Protein AF-0000000076061921 (afdb_homodimer)

Structure (mmCIF, N/CA/C/O backbone):
data_AF-0000000076061921-model_v1
#
loop_
_entity.id
_entity.type
_entity.pdbx_description
1 polymer 'HD domain-containing protein'
#
loop_
_atom_site.group_PDB
_atom_site.id
_atom_site.type_symbol
_atom_site.label_atom_id
_atom_site.label_alt_id
_atom_site.label_comp_id
_atom_site.label_asym_id
_atom_site.label_entity_id
_atom_site.label_seq_id
_atom_site.pdbx_PDB_ins_code
_atom_site.Cartn_x
_atom_site.Cartn_y
_atom_site.Cartn_z
_atom_site.occupancy
_atom_site.B_iso_or_equiv
_atom_site.auth_seq_id
_atom_site.auth_comp_id
_atom_site.auth_asym_id
_atom_site.auth_atom_id
_atom_site.pdbx_PDB_model_num
ATOM 1 N N . MET A 1 1 ? 32.219 15.391 -43.906 1 24.81 1 MET A N 1
ATOM 2 C CA . MET A 1 1 ? 30.812 15.742 -43.812 1 24.81 1 MET A CA 1
ATOM 3 C C . MET A 1 1 ? 30.078 14.859 -42.812 1 24.81 1 MET A C 1
ATOM 5 O O . MET A 1 1 ? 30.047 13.641 -42.969 1 24.81 1 MET A O 1
ATOM 9 N N . PRO A 1 2 ? 29.984 15.172 -41.531 1 26.17 2 PRO A N 1
ATOM 10 C CA . PRO A 1 2 ? 29.875 14.219 -40.406 1 26.17 2 PRO A CA 1
ATOM 11 C C . PRO A 1 2 ? 28.469 13.641 -40.25 1 26.17 2 PRO A C 1
ATOM 13 O O . PRO A 1 2 ? 27.484 14.312 -40.562 1 26.17 2 PRO A O 1
ATOM 16 N N . LYS A 1 3 ? 28.328 12.242 -40.469 1 22.86 3 LYS A N 1
ATOM 17 C CA . LYS A 1 3 ? 27.156 11.391 -40.562 1 22.86 3 LYS A CA 1
ATOM 18 C C . LYS A 1 3 ? 26.25 11.57 -39.344 1 22.86 3 LYS A C 1
ATOM 20 O O . LYS A 1 3 ? 26.641 11.242 -38.219 1 22.86 3 LYS A O 1
ATOM 25 N N . ARG A 1 4 ? 25.391 12.641 -39.312 1 20.36 4 ARG A N 1
ATOM 26 C CA . ARG A 1 4 ? 24.5 13.07 -38.25 1 20.36 4 ARG A CA 1
ATOM 27 C C . ARG A 1 4 ? 23.531 11.953 -37.875 1 20.36 4 ARG A C 1
ATOM 29 O O . ARG A 1 4 ? 22.719 11.516 -38.688 1 20.36 4 ARG A O 1
ATOM 36 N N . ARG A 1 5 ? 23.938 11.047 -36.906 1 21.38 5 ARG A N 1
ATOM 37 C CA . ARG A 1 5 ? 23.188 9.875 -36.438 1 21.38 5 ARG A CA 1
ATOM 38 C C . ARG A 1 5 ? 21.797 10.258 -36 1 21.38 5 ARG A C 1
ATOM 40 O O . ARG A 1 5 ? 21.625 11.125 -35.125 1 21.38 5 ARG A O 1
ATOM 47 N N . LEU A 1 6 ? 20.844 10.195 -36.875 1 22.28 6 LEU A N 1
ATOM 48 C CA . LEU A 1 6 ? 19.406 10.453 -36.781 1 22.28 6 LEU A CA 1
ATOM 49 C C . LEU A 1 6 ? 18.812 9.727 -35.562 1 22.28 6 LEU A C 1
ATOM 51 O O . LEU A 1 6 ? 18.922 8.508 -35.438 1 22.28 6 LEU A O 1
ATOM 55 N N . ALA A 1 7 ? 18.797 10.375 -34.438 1 24.25 7 ALA A N 1
ATOM 56 C CA . ALA A 1 7 ? 18.203 10.023 -33.156 1 24.25 7 ALA A CA 1
ATOM 57 C C . ALA A 1 7 ? 16.766 9.562 -33.312 1 24.25 7 ALA A C 1
ATOM 59 O O . ALA A 1 7 ? 15.875 10.359 -33.625 1 24.25 7 ALA A O 1
ATOM 60 N N . LEU A 1 8 ? 16.531 8.414 -33.906 1 20.98 8 LEU A N 1
ATOM 61 C CA . LEU A 1 8 ? 15.203 7.855 -34.094 1 20.98 8 LEU A CA 1
ATOM 62 C C . LEU A 1 8 ? 14.414 7.855 -32.781 1 20.98 8 LEU A C 1
ATOM 64 O O . LEU A 1 8 ? 14.82 7.223 -31.812 1 20.98 8 LEU A O 1
ATOM 68 N N . ARG A 1 9 ? 13.797 8.891 -32.5 1 22.73 9 ARG A N 1
ATOM 69 C CA . ARG A 1 9 ? 12.781 9.078 -31.469 1 22.73 9 ARG A CA 1
ATOM 70 C C . ARG A 1 9 ? 11.766 7.941 -31.484 1 22.73 9 ARG A C 1
ATOM 72 O O . ARG A 1 9 ? 11.07 7.742 -32.469 1 22.73 9 ARG A O 1
ATOM 79 N N . ARG A 1 10 ? 12.078 6.758 -30.859 1 24.02 10 ARG A N 1
ATOM 80 C CA . ARG A 1 10 ? 11.227 5.582 -30.703 1 24.02 10 ARG A CA 1
ATOM 81 C C . ARG A 1 10 ? 9.82 5.977 -30.266 1 24.02 10 ARG A C 1
ATOM 83 O O . ARG A 1 10 ? 9.617 6.426 -29.141 1 24.02 10 ARG A O 1
ATOM 90 N N . THR A 1 11 ? 9.031 6.562 -31.078 1 21.73 11 THR A N 1
ATOM 91 C CA . THR A 1 11 ? 7.586 6.719 -31.016 1 21.73 11 THR A CA 1
ATOM 92 C C . THR A 1 11 ? 6.918 5.41 -30.594 1 21.73 11 THR A C 1
ATOM 94 O O . THR A 1 11 ? 7.352 4.328 -31 1 21.73 11 THR A O 1
ATOM 97 N N . ARG A 1 12 ? 6.191 5.426 -29.484 1 26.03 12 ARG A N 1
ATOM 98 C CA . ARG A 1 12 ? 5.328 4.441 -28.844 1 26.03 12 ARG A CA 1
ATOM 99 C C . ARG A 1 12 ? 4.457 3.727 -29.875 1 26.03 12 ARG A C 1
ATOM 101 O O . ARG A 1 12 ? 3.314 4.125 -30.109 1 26.03 12 ARG A O 1
ATOM 108 N N . VAL A 1 13 ? 4.906 3.527 -31.062 1 25.05 13 VAL A N 1
ATOM 109 C CA . VAL A 1 13 ? 4.074 2.756 -31.984 1 25.05 13 VAL A CA 1
ATOM 110 C C . VAL A 1 13 ? 3.824 1.363 -31.406 1 25.05 13 VAL A C 1
ATOM 112 O O . VAL A 1 13 ? 4.77 0.639 -31.078 1 25.05 13 VAL A O 1
ATOM 115 N N . GLY A 1 14 ? 2.688 1.185 -30.656 1 27.77 14 GLY A N 1
ATOM 116 C CA . GLY A 1 14 ? 2.197 -0.163 -30.406 1 27.77 14 GLY A CA 1
ATOM 117 C C . GLY A 1 14 ? 2.414 -1.096 -31.578 1 27.77 14 GLY A C 1
ATOM 118 O O . GLY A 1 14 ? 1.996 -0.798 -32.719 1 27.77 14 GLY A O 1
ATOM 119 N N . LEU A 1 15 ?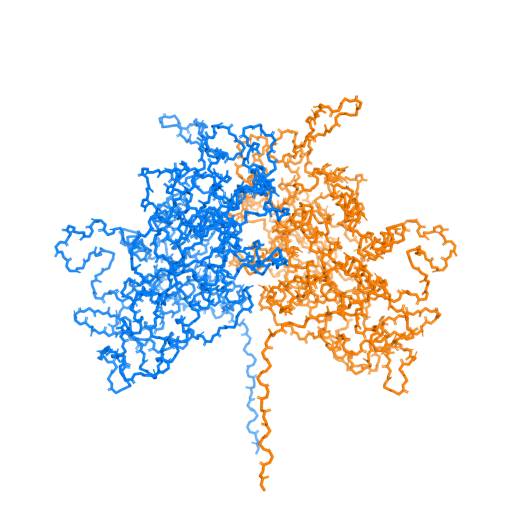 3.5 -1.582 -31.656 1 26.66 15 LEU A N 1
ATOM 120 C CA . LEU A 1 15 ? 3.734 -2.631 -32.656 1 26.66 15 LEU A CA 1
ATOM 121 C C . LEU A 1 15 ? 2.574 -3.619 -32.656 1 26.66 15 LEU A C 1
ATOM 123 O O . LEU A 1 15 ? 2.285 -4.273 -31.672 1 26.66 15 LEU A O 1
ATOM 127 N N . LEU A 1 16 ? 1.533 -3.322 -33.438 1 27.02 16 LEU A N 1
ATOM 128 C CA . LEU A 1 16 ? 0.562 -4.246 -34 1 27.02 16 LEU A CA 1
ATOM 129 C C . LEU A 1 16 ? 1.256 -5.473 -34.594 1 27.02 16 LEU A C 1
ATOM 131 O O . LEU A 1 16 ? 2.018 -5.359 -35.531 1 27.02 16 LEU A O 1
ATOM 135 N N . PHE A 1 17 ? 1.896 -6.246 -33.781 1 28.55 17 PHE A N 1
ATOM 136 C CA . PHE A 1 17 ? 2.311 -7.438 -34.5 1 28.55 17 PHE A CA 1
ATOM 137 C C . PHE A 1 17 ? 1.103 -8.164 -35.094 1 28.55 17 PHE A C 1
ATOM 139 O O . PHE A 1 17 ? 0.132 -8.438 -34.375 1 28.55 17 PHE A O 1
ATOM 146 N N . TRP A 1 18 ? 0.787 -7.93 -36.375 1 27.97 18 TRP A N 1
ATOM 147 C CA . TRP A 1 18 ? -0.108 -8.609 -37.281 1 27.97 18 TRP A CA 1
ATOM 148 C C . TRP A 1 18 ? 0.247 -10.086 -37.406 1 27.97 18 TRP A C 1
ATOM 150 O O . TRP A 1 18 ? 1.361 -10.438 -37.812 1 27.97 18 TRP A O 1
ATOM 160 N N . VAL A 1 19 ? 0.254 -10.992 -36.438 1 29.2 19 VAL A N 1
ATOM 161 C CA . VAL A 1 19 ? 0.372 -12.32 -37.031 1 29.2 19 VAL A CA 1
ATOM 162 C C . VAL A 1 19 ? -0.903 -12.664 -37.812 1 29.2 19 VAL A C 1
ATOM 164 O O . VAL A 1 19 ? -1.991 -12.711 -37.219 1 29.2 19 VAL A O 1
ATOM 167 N N . ILE A 1 20 ? -1.13 -12.289 -39.031 1 29.75 20 ILE A N 1
ATOM 168 C CA . ILE A 1 20 ? -2.145 -12.625 -40.031 1 29.75 20 ILE A CA 1
ATOM 169 C C . ILE A 1 20 ? -2.244 -14.141 -40.156 1 29.75 20 ILE A C 1
ATOM 171 O O . ILE A 1 20 ? -1.45 -14.758 -40.875 1 29.75 20 ILE A O 1
ATOM 175 N N . THR A 1 21 ? -2.125 -15.133 -39.281 1 31.45 21 THR A N 1
ATOM 176 C CA . THR A 1 21 ? -2.438 -16.359 -40 1 31.45 21 THR A CA 1
ATOM 177 C C . THR A 1 21 ? -3.889 -16.344 -40.469 1 31.45 21 THR A C 1
ATOM 179 O O . THR A 1 21 ? -4.656 -15.445 -40.125 1 31.45 21 THR A O 1
ATOM 182 N N . GLY A 1 22 ? -4.703 -17.609 -40.531 1 29.64 22 GLY A N 1
ATOM 183 C CA . GLY A 1 22 ? -6 -17.797 -41.156 1 29.64 22 GLY A CA 1
ATOM 184 C C . GLY A 1 22 ? -7.078 -16.906 -40.594 1 29.64 22 GLY A C 1
ATOM 185 O O . GLY A 1 22 ? -6.836 -16.156 -39.625 1 29.64 22 GLY A O 1
ATOM 186 N N . LEU A 1 23 ? -8.625 -17.203 -40.719 1 33.34 23 LEU A N 1
ATOM 187 C CA . LEU A 1 23 ? -9.867 -16.438 -40.656 1 33.34 23 LEU A CA 1
ATOM 188 C C . LEU A 1 23 ? -9.938 -15.602 -39.375 1 33.34 23 LEU A C 1
ATOM 190 O O . LEU A 1 23 ? -10.203 -14.398 -39.438 1 33.34 23 LEU A O 1
ATOM 194 N N . ASP A 1 24 ? -10.617 -16.047 -38.156 1 33.84 24 ASP A N 1
ATOM 195 C CA . ASP A 1 24 ? -11.102 -15.273 -37 1 33.84 24 ASP A CA 1
ATOM 196 C C . ASP A 1 24 ? -9.938 -14.773 -36.156 1 33.84 24 ASP A C 1
ATOM 198 O O . ASP A 1 24 ? -9.398 -15.516 -35.344 1 33.84 24 ASP A O 1
ATOM 202 N N . SER A 1 25 ? -9.039 -14.094 -36.531 1 37.31 25 SER A N 1
ATOM 203 C CA . SER A 1 25 ? -7.852 -13.547 -35.875 1 37.31 25 SER A CA 1
ATOM 204 C C . SER A 1 25 ? -8.227 -12.727 -34.656 1 37.31 25 SER A C 1
ATOM 206 O O . SER A 1 25 ? -8.891 -11.688 -34.781 1 37.31 25 SER A O 1
ATOM 208 N N . VAL A 1 26 ? -8.656 -13.375 -33.562 1 40.19 26 VAL A N 1
ATOM 209 C CA . VAL A 1 26 ? -8.852 -12.641 -32.312 1 40.19 26 VAL A CA 1
ATOM 210 C C . VAL A 1 26 ? -7.691 -11.664 -32.094 1 40.19 26 VAL A C 1
ATOM 212 O O . VAL A 1 26 ? -6.527 -12.07 -32.094 1 40.19 26 VAL A O 1
ATOM 215 N N . ILE A 1 27 ? -7.766 -10.492 -32.656 1 45.25 27 ILE A N 1
ATOM 216 C CA . ILE A 1 27 ? -6.848 -9.398 -32.375 1 45.25 27 ILE A CA 1
ATOM 217 C C . ILE A 1 27 ? -6.555 -9.359 -30.875 1 45.25 27 ILE A C 1
ATOM 219 O O . ILE A 1 27 ? -7.461 -9.172 -30.062 1 45.25 27 ILE A O 1
ATOM 223 N N . CYS A 1 28 ? -5.516 -10.203 -30.484 1 52.31 28 CYS A N 1
ATOM 224 C CA . CYS A 1 28 ? -5.098 -10.211 -29.078 1 52.31 28 CYS A CA 1
ATOM 225 C C . CYS A 1 28 ? -4.477 -8.875 -28.688 1 52.31 28 CYS A C 1
ATOM 227 O O . CYS A 1 28 ? -3.379 -8.539 -29.141 1 52.31 28 CYS A O 1
ATOM 229 N N . VAL A 1 29 ? -5.277 -7.879 -28.328 1 61.31 29 VAL A N 1
ATOM 230 C CA . VAL A 1 29 ? -4.746 -6.605 -27.859 1 61.31 29 VAL A CA 1
ATOM 231 C C . VAL A 1 29 ? -4.156 -6.777 -26.453 1 61.31 29 VAL A C 1
ATOM 233 O O . VAL A 1 29 ? -4.867 -7.152 -25.516 1 61.31 29 VAL A O 1
ATOM 236 N N . LEU A 1 30 ? -2.775 -6.68 -26.391 1 71.25 30 LEU A N 1
ATOM 237 C CA . LEU A 1 30 ? -2.086 -6.754 -25.109 1 71.25 30 LEU A CA 1
ATOM 238 C C . LEU A 1 30 ? -2.426 -5.551 -24.25 1 71.25 30 LEU A C 1
ATOM 240 O O . LEU A 1 30 ? -2.619 -4.445 -24.75 1 71.25 30 LEU A O 1
ATOM 244 N N . GLN A 1 31 ? -2.674 -5.805 -22.984 1 80.88 31 GLN A N 1
ATOM 245 C CA . GLN A 1 31 ? -2.871 -4.734 -22.016 1 80.88 31 GLN A CA 1
ATOM 246 C C . GLN A 1 31 ? -1.563 -4.387 -21.312 1 80.88 31 GLN A C 1
ATOM 248 O O . GLN A 1 31 ? -0.785 -5.273 -20.969 1 80.88 31 GLN A O 1
ATOM 253 N N . VAL A 1 32 ? -1.346 -3.125 -21.203 1 83.44 32 VAL A N 1
ATOM 254 C CA . VAL A 1 32 ? -0.097 -2.658 -20.609 1 83.44 32 VAL A CA 1
ATOM 255 C C . VAL A 1 32 ? -0.356 -2.148 -19.188 1 83.44 32 VAL A C 1
ATOM 257 O O . VAL A 1 32 ? -1.315 -1.409 -18.953 1 83.44 32 VAL A O 1
ATOM 260 N N . PHE A 1 33 ? 0.42 -2.602 -18.266 1 89.25 33 PHE A N 1
ATOM 261 C CA . PHE A 1 33 ? 0.413 -2.125 -16.891 1 89.25 33 PHE A CA 1
ATOM 262 C C . PHE A 1 33 ? 1.72 -1.415 -16.562 1 89.25 33 PHE A C 1
ATOM 264 O O . PHE A 1 33 ? 2.793 -1.853 -16.969 1 89.25 33 PHE A O 1
ATOM 271 N N . ASN A 1 34 ? 1.589 -0.34 -15.844 1 89.94 34 ASN A N 1
ATOM 272 C CA . ASN A 1 34 ? 2.789 0.34 -15.375 1 89.94 34 ASN A CA 1
ATOM 273 C C . ASN A 1 34 ? 3.176 -0.117 -13.969 1 89.94 34 ASN A C 1
ATOM 275 O O . ASN A 1 34 ? 2.41 0.063 -13.023 1 89.94 34 ASN A O 1
ATOM 279 N N . ASP A 1 35 ? 4.34 -0.67 -13.867 1 93.88 35 ASP A N 1
ATOM 280 C CA . ASP A 1 35 ? 4.891 -1.179 -12.617 1 93.88 35 ASP A CA 1
ATOM 281 C C . ASP A 1 35 ? 6.188 -0.459 -12.25 1 93.88 35 ASP A C 1
ATOM 283 O O . ASP A 1 35 ? 7.082 -0.323 -13.086 1 93.88 35 ASP A O 1
ATOM 287 N N . PRO A 1 36 ? 6.246 0.012 -11.047 1 94.69 36 PRO A N 1
ATOM 288 C CA . PRO A 1 36 ? 7.434 0.789 -10.68 1 94.69 36 PRO A CA 1
ATOM 289 C C . PRO A 1 36 ? 8.711 -0.049 -10.688 1 94.69 36 PRO A C 1
ATOM 291 O O . PRO A 1 36 ? 9.812 0.499 -10.781 1 94.69 36 PRO A O 1
ATOM 294 N N . ILE A 1 37 ? 8.656 -1.29 -10.625 1 96 37 ILE A N 1
ATOM 295 C CA . ILE A 1 37 ? 9.828 -2.154 -10.531 1 96 37 ILE A CA 1
ATOM 296 C C . ILE A 1 37 ? 10.188 -2.682 -11.914 1 96 37 ILE A C 1
ATOM 298 O O . ILE A 1 37 ? 11.359 -2.637 -12.32 1 96 37 ILE A O 1
ATOM 302 N N . HIS A 1 38 ? 9.156 -3.121 -12.68 1 96.31 38 HIS A N 1
ATOM 303 C CA . HIS A 1 38 ? 9.414 -3.822 -13.938 1 96.31 38 HIS A CA 1
ATOM 304 C C . HIS A 1 38 ? 9.117 -2.932 -15.133 1 96.31 38 HIS A C 1
ATOM 306 O O . HIS A 1 38 ? 9.32 -3.342 -16.281 1 96.31 38 HIS A O 1
ATOM 312 N N . GLY A 1 39 ? 8.664 -1.755 -14.883 1 93.44 39 GLY A N 1
ATOM 313 C CA . GLY A 1 39 ? 8.336 -0.868 -15.992 1 93.44 39 GLY A CA 1
ATOM 314 C C . GLY A 1 39 ? 7.008 -1.201 -16.656 1 93.44 39 GLY A C 1
ATOM 315 O O . GLY A 1 39 ? 6.004 -1.417 -15.961 1 93.44 39 GLY A O 1
ATOM 316 N N . HIS A 1 40 ? 7.004 -1.198 -17.938 1 90.81 40 HIS A N 1
ATOM 317 C CA . HIS A 1 40 ? 5.785 -1.513 -18.672 1 90.81 40 HIS A CA 1
ATOM 318 C C . HIS A 1 40 ? 5.609 -3.02 -18.828 1 90.81 40 HIS A C 1
ATOM 320 O O . HIS A 1 40 ? 6.379 -3.664 -19.547 1 90.81 40 HIS A O 1
ATOM 326 N N . ILE A 1 41 ? 4.559 -3.51 -18.234 1 94.69 41 ILE A N 1
ATOM 327 C CA . ILE A 1 41 ? 4.238 -4.934 -18.297 1 94.69 41 ILE A CA 1
ATOM 328 C C . ILE A 1 41 ? 3.135 -5.172 -19.312 1 94.69 41 ILE A C 1
ATOM 330 O O . ILE A 1 41 ? 2.043 -4.609 -19.203 1 94.69 41 ILE A O 1
ATOM 334 N N . GLU A 1 42 ? 3.482 -5.914 -20.281 1 92.19 42 GLU A N 1
ATOM 335 C CA . GLU A 1 42 ? 2.475 -6.332 -21.25 1 92.19 42 GLU A CA 1
ATOM 336 C C . GLU A 1 42 ? 1.921 -7.711 -20.906 1 92.19 42 GLU A C 1
ATOM 338 O O . GLU A 1 42 ? 2.68 -8.672 -20.766 1 92.19 42 GLU A O 1
ATOM 343 N N . LEU A 1 43 ? 0.633 -7.781 -20.875 1 94.94 43 LEU A N 1
ATOM 344 C CA . LEU A 1 43 ? 0.023 -9.047 -20.484 1 94.94 43 LEU A CA 1
ATOM 345 C C . LEU A 1 43 ? -0.906 -9.562 -21.578 1 94.94 43 LEU A C 1
ATOM 347 O O . LEU A 1 43 ? -1.604 -8.781 -22.234 1 94.94 43 LEU A O 1
ATOM 351 N N . HIS A 1 44 ? -0.866 -10.859 -21.797 1 95 44 HIS A N 1
ATOM 352 C CA . HIS A 1 44 ? -1.808 -11.555 -22.672 1 95 44 HIS A CA 1
ATOM 353 C C . HIS A 1 44 ? -3.248 -11.305 -22.234 1 95 44 HIS A C 1
ATOM 355 O O . HIS A 1 44 ? -3.539 -11.25 -21.031 1 95 44 HIS A O 1
ATOM 361 N N . PRO A 1 45 ? -4.18 -11.18 -23.125 1 94.69 45 PRO A N 1
ATOM 362 C CA . PRO A 1 45 ? -5.574 -10.883 -22.781 1 94.69 45 PRO A CA 1
ATOM 363 C C . PRO A 1 45 ? -6.172 -11.898 -21.812 1 94.69 45 PRO A C 1
ATOM 365 O O . PRO A 1 45 ? -7.008 -11.547 -20.984 1 94.69 45 PRO A O 1
ATOM 368 N N . LEU A 1 46 ? -5.805 -13.117 -21.984 1 96.88 46 LEU A N 1
ATOM 369 C CA . LEU A 1 46 ? -6.328 -14.133 -21.078 1 96.88 46 LEU A CA 1
ATOM 370 C C . LEU A 1 46 ? -5.902 -13.859 -19.641 1 96.88 46 LEU A C 1
ATOM 372 O O . LEU A 1 46 ? -6.66 -14.109 -18.703 1 96.88 46 LEU A O 1
ATOM 376 N N . LEU A 1 47 ? -4.652 -13.398 -19.469 1 98.25 47 LEU A N 1
ATOM 377 C CA . LEU A 1 47 ? -4.195 -13.023 -18.141 1 98.25 47 LEU A CA 1
ATOM 378 C C . LEU A 1 47 ? -5.047 -11.883 -17.578 1 98.25 47 LEU A C 1
ATOM 380 O O . LEU A 1 47 ? -5.371 -11.875 -16.391 1 98.25 47 LEU A O 1
ATOM 384 N N . VAL A 1 48 ? -5.43 -10.984 -18.391 1 96.94 48 VAL A N 1
ATOM 385 C CA . VAL A 1 48 ? -6.254 -9.852 -17.969 1 96.94 48 VAL A CA 1
ATOM 386 C C . VAL A 1 48 ? -7.629 -10.344 -17.531 1 96.94 48 VAL A C 1
ATOM 388 O O . VAL A 1 48 ? -8.188 -9.852 -16.547 1 96.94 48 VAL A O 1
ATOM 391 N N . LYS A 1 49 ? -8.141 -11.289 -18.266 1 96.94 49 LYS A N 1
ATOM 392 C CA . LYS A 1 49 ? -9.43 -11.867 -17.891 1 96.94 49 LYS A CA 1
ATOM 393 C C . LYS A 1 49 ? -9.359 -12.5 -16.5 1 96.94 49 LYS A C 1
ATOM 395 O O . LYS A 1 49 ? -10.32 -12.445 -15.734 1 96.94 49 LYS A O 1
ATOM 400 N N . ILE A 1 50 ? -8.25 -13.102 -16.203 1 98.38 50 ILE A N 1
ATOM 401 C CA . ILE A 1 50 ? -8.062 -13.719 -14.898 1 98.38 50 ILE A CA 1
ATOM 402 C C . ILE A 1 50 ? -7.934 -12.633 -13.828 1 98.38 50 ILE A C 1
ATOM 404 O O . ILE A 1 50 ? -8.508 -12.758 -12.742 1 98.38 50 ILE A O 1
ATOM 408 N N . ILE A 1 51 ? -7.203 -11.57 -14.133 1 98.19 51 ILE A N 1
ATOM 409 C CA . ILE A 1 51 ? -7.012 -10.461 -13.219 1 98.19 51 ILE A CA 1
ATOM 410 C C . ILE A 1 51 ? -8.359 -9.836 -12.875 1 98.19 51 ILE A C 1
ATOM 412 O O . ILE A 1 51 ? -8.594 -9.43 -11.734 1 98.19 51 ILE A O 1
ATOM 416 N N . ASP A 1 52 ? -9.258 -9.82 -13.844 1 97.31 52 ASP A N 1
ATOM 417 C CA . ASP A 1 52 ? -10.547 -9.156 -13.695 1 97.31 52 ASP A CA 1
ATOM 418 C C . ASP A 1 52 ? -11.578 -10.094 -13.062 1 97.31 52 ASP A C 1
ATOM 420 O O . ASP A 1 52 ? -12.719 -10.164 -13.516 1 97.31 52 ASP A O 1
ATOM 424 N N . THR A 1 53 ? -11.219 -10.906 -12.148 1 98.31 53 THR A N 1
ATOM 425 C CA . THR A 1 53 ? -12.094 -11.75 -11.352 1 98.31 53 THR A CA 1
ATOM 426 C C . THR A 1 53 ? -12.055 -11.336 -9.883 1 98.31 53 THR A C 1
ATOM 428 O O . THR A 1 53 ? -11.055 -10.805 -9.406 1 98.31 53 THR A O 1
ATOM 431 N N . PRO A 1 54 ? -13.188 -11.547 -9.148 1 97.69 54 PRO A N 1
ATOM 432 C CA . PRO A 1 54 ? -13.195 -11.211 -7.723 1 97.69 54 PRO A CA 1
ATOM 433 C C . PRO A 1 54 ? -12.109 -11.938 -6.934 1 97.69 54 PRO A C 1
ATOM 435 O O . PRO A 1 54 ? -11.531 -11.367 -6.008 1 97.69 54 PRO A O 1
ATOM 438 N N . GLN A 1 55 ? -11.852 -13.227 -7.363 1 98.38 55 GLN A N 1
ATOM 439 C CA . GLN A 1 55 ? -10.875 -14.039 -6.652 1 98.38 55 GLN A CA 1
ATOM 440 C C . GLN A 1 55 ? -9.477 -13.453 -6.766 1 98.38 55 GLN A C 1
ATOM 442 O O . GLN A 1 55 ? -8.734 -13.406 -5.781 1 98.38 55 GLN A O 1
ATOM 447 N N . PHE A 1 56 ? -9.109 -12.969 -7.969 1 98.75 56 PHE A N 1
ATOM 448 C CA . PHE A 1 56 ? -7.781 -12.375 -8.133 1 98.75 56 PHE A CA 1
ATOM 449 C C . PHE A 1 56 ? -7.734 -10.977 -7.531 1 98.75 56 PHE A C 1
ATOM 451 O O . PHE A 1 56 ? -6.754 -10.609 -6.879 1 98.75 56 PHE A O 1
ATOM 458 N N . GLN A 1 57 ? -8.773 -10.133 -7.734 1 98.38 57 GLN A N 1
ATOM 459 C CA . GLN A 1 57 ? -8.812 -8.758 -7.254 1 98.38 57 GLN A CA 1
ATOM 460 C C . GLN A 1 57 ? -8.75 -8.703 -5.73 1 98.38 57 GLN A C 1
ATOM 462 O O . GLN A 1 57 ? -8.289 -7.715 -5.156 1 98.38 57 GLN A O 1
ATOM 467 N N . ARG A 1 58 ? -9.141 -9.797 -5.121 1 97.94 58 ARG A N 1
ATOM 468 C CA . ARG A 1 58 ? -9.055 -9.938 -3.672 1 97.94 58 ARG A CA 1
ATOM 469 C C . ARG A 1 58 ? -7.625 -9.711 -3.188 1 97.94 58 ARG A C 1
ATOM 471 O O . ARG A 1 58 ? -7.41 -9.188 -2.09 1 97.94 58 ARG A O 1
ATOM 478 N N . LEU A 1 59 ? -6.66 -10 -3.986 1 98.5 59 LEU A N 1
ATOM 479 C CA . LEU A 1 59 ? -5.25 -9.938 -3.621 1 98.5 59 LEU A CA 1
ATOM 480 C C . LEU A 1 59 ? -4.812 -8.492 -3.393 1 98.5 59 LEU A C 1
ATOM 482 O O . LEU A 1 59 ? -3.771 -8.25 -2.781 1 98.5 59 LEU A O 1
ATOM 486 N N . ARG A 1 60 ? -5.641 -7.43 -3.812 1 98 60 ARG A N 1
ATOM 487 C CA . ARG A 1 60 ? -5.359 -6.02 -3.555 1 98 60 ARG A CA 1
ATOM 488 C C . ARG A 1 60 ? -5.457 -5.707 -2.066 1 98 60 ARG A C 1
ATOM 490 O O . ARG A 1 60 ? -4.906 -4.707 -1.601 1 98 60 ARG A O 1
ATOM 497 N N . SER A 1 61 ? -6.141 -6.578 -1.368 1 97.94 61 SER A N 1
ATOM 498 C CA . SER A 1 61 ? -6.418 -6.309 0.038 1 97.94 61 SER A CA 1
ATOM 499 C C . SER A 1 61 ? -5.684 -7.289 0.945 1 97.94 61 SER A C 1
ATOM 501 O O . SER A 1 61 ? -6.098 -7.52 2.084 1 97.94 61 SER A O 1
ATOM 503 N N . ILE A 1 62 ? -4.684 -7.91 0.428 1 98.38 62 ILE A N 1
ATOM 504 C CA . ILE A 1 62 ? -3.834 -8.797 1.213 1 98.38 62 ILE A CA 1
ATOM 505 C C . ILE A 1 62 ? -2.387 -8.32 1.155 1 98.38 62 ILE A C 1
ATOM 507 O O . ILE A 1 62 ? -1.746 -8.375 0.103 1 98.38 62 ILE A O 1
ATOM 511 N N . LYS A 1 63 ? -1.908 -7.863 2.293 1 98.38 63 LYS A N 1
ATOM 512 C CA . LYS A 1 63 ? -0.551 -7.332 2.377 1 98.38 63 LYS A CA 1
ATOM 513 C C . LYS A 1 63 ? 0.481 -8.406 2.041 1 98.38 63 LYS A C 1
ATOM 515 O O . LYS A 1 63 ? 0.383 -9.539 2.514 1 98.38 63 LYS A O 1
ATOM 520 N N . GLN A 1 64 ? 1.488 -8 1.247 1 97.94 64 GLN A N 1
ATOM 521 C CA . GLN A 1 64 ? 2.562 -8.922 0.891 1 97.94 64 GLN A CA 1
ATOM 522 C C . GLN A 1 64 ? 3.385 -9.312 2.117 1 97.94 64 GLN A C 1
ATOM 524 O O . GLN A 1 64 ? 3.801 -10.461 2.254 1 97.94 64 GLN A O 1
ATOM 529 N N . LEU A 1 65 ? 3.588 -8.32 2.988 1 97.25 65 LEU A N 1
ATOM 530 C CA . LEU A 1 65 ? 4.473 -8.555 4.125 1 97.25 65 LEU A CA 1
ATOM 531 C C . LEU A 1 65 ? 3.682 -8.633 5.426 1 97.25 65 LEU A C 1
ATOM 533 O O . LEU A 1 65 ? 4.23 -8.398 6.504 1 97.25 65 LEU A O 1
ATOM 537 N N . GLY A 1 66 ? 2.412 -8.82 5.348 1 96.5 66 GLY A N 1
ATOM 538 C CA . GLY A 1 66 ? 1.57 -9.055 6.512 1 96.5 66 GLY A CA 1
ATOM 539 C C . GLY A 1 66 ? 1.649 -7.941 7.539 1 96.5 66 GLY A C 1
ATOM 540 O O . GLY A 1 66 ? 1.45 -6.77 7.211 1 96.5 66 GLY A O 1
ATOM 541 N N . GLY A 1 67 ? 2.045 -8.297 8.75 1 95.75 67 GLY A N 1
ATOM 542 C CA . GLY A 1 67 ? 2.076 -7.367 9.875 1 95.75 67 GLY A CA 1
ATOM 543 C C . GLY A 1 67 ? 3.223 -6.375 9.789 1 95.75 67 GLY A C 1
ATOM 544 O O . GLY A 1 67 ? 3.232 -5.371 10.508 1 95.75 67 GLY A O 1
ATOM 545 N N . ALA A 1 68 ? 4.152 -6.555 8.875 1 95.5 68 ALA A N 1
ATOM 546 C CA . ALA A 1 68 ? 5.324 -5.695 8.766 1 95.5 68 ALA A CA 1
ATOM 547 C C . ALA A 1 68 ? 4.926 -4.258 8.453 1 95.5 68 ALA A C 1
ATOM 549 O O . ALA A 1 68 ? 5.672 -3.32 8.742 1 95.5 68 ALA A O 1
ATOM 550 N N . TYR A 1 69 ? 3.73 -4.066 7.898 1 96.94 69 TYR A N 1
ATOM 551 C CA . TYR A 1 69 ? 3.248 -2.73 7.57 1 96.94 69 TYR A CA 1
ATOM 552 C C . TYR A 1 69 ? 3.1 -1.879 8.828 1 96.94 69 TYR A C 1
ATOM 554 O O . TYR A 1 69 ? 3.201 -0.651 8.766 1 96.94 69 TYR A O 1
ATOM 562 N N . PHE A 1 70 ? 2.928 -2.506 9.977 1 96.12 70 PHE A N 1
ATOM 563 C CA . PHE A 1 70 ? 2.783 -1.784 11.234 1 96.12 70 PHE A CA 1
ATOM 564 C C . PHE A 1 70 ? 4.145 -1.396 11.789 1 96.12 70 PHE A C 1
ATOM 566 O O . PHE A 1 70 ? 4.23 -0.637 12.758 1 96.12 70 PHE A O 1
ATOM 573 N N . VAL A 1 71 ? 5.215 -1.873 11.195 1 93.94 71 VAL A N 1
ATOM 574 C CA . VAL A 1 71 ? 6.574 -1.574 11.648 1 93.94 71 VAL A CA 1
ATOM 575 C C . VAL A 1 71 ? 7.27 -0.685 10.617 1 93.94 71 VAL A C 1
ATOM 577 O O . VAL A 1 71 ? 7.941 0.284 10.984 1 93.94 71 VAL A O 1
ATOM 580 N N . TYR A 1 72 ? 7.102 -1.058 9.359 1 94.38 72 TYR A N 1
ATOM 581 C CA . TYR A 1 72 ? 7.707 -0.321 8.25 1 94.38 72 TYR A CA 1
ATOM 582 C C . TYR A 1 72 ? 6.645 0.405 7.438 1 94.38 72 TYR A C 1
ATOM 584 O O . TYR A 1 72 ? 5.957 -0.208 6.617 1 94.38 72 TYR A O 1
ATOM 592 N N . PRO A 1 73 ? 6.605 1.684 7.492 1 93.88 73 PRO A N 1
ATOM 593 C CA . PRO A 1 73 ? 5.551 2.416 6.789 1 93.88 73 PRO A CA 1
ATOM 594 C C . PRO A 1 73 ? 5.59 2.199 5.277 1 93.88 73 PRO A C 1
ATOM 596 O O . PRO A 1 73 ? 4.559 2.301 4.609 1 93.88 73 PRO A O 1
ATOM 599 N N . GLY A 1 74 ? 6.707 1.859 4.75 1 94.69 74 GLY A N 1
ATOM 600 C CA . GLY A 1 74 ? 6.82 1.65 3.314 1 94.69 74 GLY A CA 1
ATOM 601 C C . GLY A 1 74 ? 6.293 0.3 2.865 1 94.69 74 GLY A C 1
ATOM 602 O O . GLY A 1 74 ? 6.078 0.077 1.673 1 94.69 74 GLY A O 1
ATOM 603 N N . ALA A 1 75 ? 6.07 -0.628 3.742 1 96.69 75 ALA A N 1
ATOM 604 C CA . ALA A 1 75 ? 5.641 -1.983 3.41 1 96.69 75 ALA A CA 1
ATOM 605 C C . ALA A 1 75 ? 4.141 -2.029 3.127 1 96.69 75 ALA A C 1
ATOM 607 O O . ALA A 1 75 ? 3.422 -2.859 3.688 1 96.69 75 ALA A O 1
ATOM 608 N N . SER A 1 76 ? 3.674 -1.186 2.225 1 97.19 76 SER A N 1
ATOM 609 C CA . SER A 1 76 ? 2.246 -1.018 1.974 1 97.19 76 SER A CA 1
ATOM 610 C C . SER A 1 76 ? 1.791 -1.857 0.785 1 97.19 76 SER A C 1
ATOM 612 O O . SER A 1 76 ? 0.592 -1.983 0.529 1 97.19 76 SER A O 1
ATOM 614 N N . HIS A 1 77 ? 2.703 -2.521 0.061 1 97.88 77 HIS A N 1
ATOM 615 C CA . HIS A 1 77 ? 2.361 -3.238 -1.163 1 97.88 77 HIS A CA 1
ATOM 616 C C . HIS A 1 77 ? 1.601 -4.523 -0.854 1 97.88 77 HIS A C 1
ATOM 618 O O . HIS A 1 77 ? 1.635 -5.016 0.277 1 97.88 77 HIS A O 1
ATOM 624 N N . ASN A 1 78 ? 0.898 -5.027 -1.849 1 98.56 78 ASN A N 1
ATOM 625 C CA . ASN A 1 78 ? -0.012 -6.156 -1.689 1 98.56 78 ASN A CA 1
ATOM 626 C C . ASN A 1 78 ? 0.337 -7.297 -2.643 1 98.56 78 ASN A C 1
ATOM 628 O O . ASN A 1 78 ? 1.2 -7.145 -3.508 1 98.56 78 ASN A O 1
ATOM 632 N N . ARG A 1 79 ? -0.299 -8.414 -2.451 1 98.56 79 ARG A N 1
ATOM 633 C CA . ARG A 1 79 ? -0.022 -9.609 -3.242 1 98.56 79 ARG A CA 1
ATOM 634 C C . ARG A 1 79 ? -0.475 -9.43 -4.688 1 98.56 79 ARG A C 1
ATOM 636 O O . ARG A 1 79 ? 0.033 -10.094 -5.594 1 98.56 79 ARG A O 1
ATOM 643 N N . PHE A 1 80 ? -1.401 -8.508 -4.957 1 98.62 80 PHE A N 1
ATOM 644 C CA . PHE A 1 80 ? -1.905 -8.242 -6.301 1 98.62 80 PHE A CA 1
ATOM 645 C C . PHE A 1 80 ? -0.768 -7.871 -7.242 1 98.62 80 PHE A C 1
ATOM 647 O O . PHE A 1 80 ? -0.551 -8.539 -8.258 1 98.62 80 PHE A O 1
ATOM 654 N N . GLU A 1 81 ? -0.033 -6.789 -6.969 1 98.19 81 GLU A N 1
ATOM 655 C CA . GLU A 1 81 ? 1.039 -6.34 -7.852 1 98.19 81 GLU A CA 1
ATOM 656 C C . GLU A 1 81 ? 2.193 -7.34 -7.867 1 98.19 81 GLU A C 1
ATOM 658 O O . GLU A 1 81 ? 2.869 -7.5 -8.883 1 98.19 81 GLU A O 1
ATOM 663 N N . HIS A 1 82 ? 2.41 -8.023 -6.746 1 98.62 82 HIS A N 1
ATOM 664 C CA . HIS A 1 82 ? 3.414 -9.078 -6.734 1 98.62 82 HIS A CA 1
ATOM 665 C C . HIS A 1 82 ? 3.088 -10.164 -7.758 1 98.62 82 HIS A C 1
ATOM 667 O O . HIS A 1 82 ? 3.949 -10.555 -8.547 1 98.62 82 HIS A O 1
ATOM 673 N N . SER A 1 83 ? 1.853 -10.617 -7.75 1 98.75 83 SER A N 1
ATOM 674 C CA . SER A 1 83 ? 1.439 -11.688 -8.648 1 98.75 83 SER A CA 1
ATOM 675 C C . SER A 1 83 ? 1.564 -11.266 -10.109 1 98.75 83 SER A C 1
ATOM 677 O O . SER A 1 83 ? 1.963 -12.062 -10.961 1 98.75 83 SER A O 1
ATOM 679 N N . ILE A 1 84 ? 1.255 -10.062 -10.398 1 98.62 84 ILE A N 1
ATOM 680 C CA . ILE A 1 84 ? 1.392 -9.539 -11.75 1 98.62 84 ILE A CA 1
ATOM 681 C C . ILE A 1 84 ? 2.865 -9.539 -12.156 1 98.62 84 ILE A C 1
ATOM 683 O O . ILE A 1 84 ? 3.209 -9.922 -13.273 1 98.62 84 ILE A O 1
ATOM 687 N N . GLY A 1 85 ? 3.691 -9.086 -11.234 1 98.56 85 GLY A N 1
ATOM 688 C CA . GLY A 1 85 ? 5.121 -9.102 -11.5 1 98.56 85 GLY A CA 1
ATOM 689 C C . GLY A 1 85 ? 5.656 -10.5 -11.773 1 98.56 85 GLY A C 1
ATOM 690 O O . GLY A 1 85 ? 6.484 -10.688 -12.672 1 98.56 85 GLY A O 1
ATOM 691 N N . VAL A 1 86 ? 5.168 -11.461 -11.039 1 98.75 86 VAL A N 1
ATOM 692 C CA . VAL A 1 86 ? 5.621 -12.836 -11.211 1 98.75 86 VAL A CA 1
ATOM 693 C C . VAL A 1 86 ? 5.188 -13.352 -12.586 1 98.75 86 VAL A C 1
ATOM 695 O O . VAL A 1 86 ? 5.965 -14.008 -13.281 1 98.75 86 VAL A O 1
ATOM 698 N N . ALA A 1 87 ? 3.965 -13.102 -12.945 1 98.75 87 ALA A N 1
ATOM 699 C CA . ALA A 1 87 ? 3.48 -13.492 -14.266 1 98.75 87 ALA A CA 1
ATOM 700 C C . ALA A 1 87 ? 4.355 -12.906 -15.375 1 98.75 87 ALA A C 1
ATOM 702 O O . ALA A 1 87 ? 4.684 -13.586 -16.344 1 98.75 87 ALA A O 1
ATOM 703 N N . HIS A 1 88 ? 4.699 -11.68 -15.203 1 98.44 88 HIS A N 1
ATOM 704 C CA . HIS A 1 88 ? 5.531 -10.977 -16.172 1 98.44 88 HIS A CA 1
ATOM 705 C C . HIS A 1 88 ? 6.902 -11.633 -16.297 1 98.44 88 HIS A C 1
ATOM 707 O O . HIS A 1 88 ? 7.359 -11.922 -17.406 1 98.44 88 HIS A O 1
ATOM 713 N N . LEU A 1 89 ? 7.504 -11.906 -15.188 1 98.69 89 LEU A N 1
ATOM 714 C CA . LEU A 1 89 ? 8.844 -12.484 -15.18 1 98.69 89 LEU A CA 1
ATOM 715 C C . LEU A 1 89 ? 8.812 -13.922 -15.688 1 98.69 89 LEU A C 1
ATOM 717 O O . LEU A 1 89 ? 9.766 -14.375 -16.328 1 98.69 89 LEU A O 1
ATOM 721 N N . ALA A 1 90 ? 7.758 -14.633 -15.359 1 98.75 90 ALA A N 1
ATOM 722 C CA . ALA A 1 90 ? 7.598 -15.984 -15.883 1 98.75 90 ALA A CA 1
ATOM 723 C C . ALA A 1 90 ? 7.574 -15.984 -17.406 1 98.75 90 ALA A C 1
ATOM 725 O O . ALA A 1 90 ? 8.242 -16.797 -18.047 1 98.75 90 ALA A O 1
ATOM 726 N N . GLY A 1 91 ? 6.824 -15.062 -17.938 1 98.38 91 GLY A N 1
ATOM 727 C CA . GLY A 1 91 ? 6.789 -14.922 -19.391 1 98.38 91 GLY A CA 1
ATOM 728 C C . GLY A 1 91 ? 8.133 -14.555 -19.984 1 98.38 91 GLY A C 1
ATOM 729 O O . GLY A 1 91 ? 8.539 -15.102 -21.016 1 98.38 91 GLY A O 1
ATOM 730 N N . LYS A 1 92 ? 8.82 -13.688 -19.359 1 98.25 92 LYS A N 1
ATOM 731 C CA . LYS A 1 92 ? 10.117 -13.242 -19.844 1 98.25 92 LYS A CA 1
ATOM 732 C C . LYS A 1 92 ? 11.125 -14.383 -19.844 1 98.25 92 LYS A C 1
ATOM 734 O O . LYS A 1 92 ? 11.883 -14.555 -20.812 1 98.25 92 LYS A O 1
ATOM 739 N N . LEU A 1 93 ? 11.172 -15.125 -18.75 1 98.44 93 LEU A N 1
ATOM 740 C CA . LEU A 1 93 ? 12.094 -16.25 -18.688 1 98.44 93 LEU A CA 1
ATOM 741 C C . LEU A 1 93 ? 11.742 -17.312 -19.719 1 98.44 93 LEU A C 1
ATOM 743 O O . LEU A 1 93 ? 12.625 -17.812 -20.422 1 98.44 93 LEU A O 1
ATOM 747 N N . GLY A 1 94 ? 10.461 -17.688 -19.812 1 98.19 94 GLY A N 1
ATOM 748 C CA . GLY A 1 94 ? 10.031 -18.641 -20.828 1 98.19 94 GLY A CA 1
ATOM 749 C C . GLY A 1 94 ? 10.398 -18.219 -22.234 1 98.19 94 GLY A C 1
ATOM 750 O O . GLY A 1 94 ? 10.906 -19.016 -23.016 1 98.19 94 GLY A O 1
ATOM 751 N N . GLN A 1 95 ? 10.164 -16.969 -22.516 1 97.81 95 GLN A N 1
ATOM 752 C CA . GLN A 1 95 ? 10.461 -16.453 -23.859 1 97.81 95 GLN A CA 1
ATOM 753 C C . GLN A 1 95 ? 11.969 -16.438 -24.125 1 97.81 95 GLN A C 1
ATOM 755 O O . GLN A 1 95 ? 12.406 -16.719 -25.234 1 97.81 95 GLN A O 1
ATOM 760 N N . ALA A 1 96 ? 12.711 -16.062 -23.141 1 97.56 96 ALA A N 1
ATOM 761 C CA . ALA A 1 96 ? 14.164 -16.062 -23.297 1 97.56 96 ALA A CA 1
ATOM 762 C C . ALA A 1 96 ? 14.688 -17.453 -23.625 1 97.56 96 ALA A C 1
ATOM 764 O O . ALA A 1 96 ? 15.531 -17.609 -24.516 1 97.56 96 ALA A O 1
ATOM 765 N N . LEU A 1 97 ? 14.242 -18.469 -22.969 1 97.94 97 LEU A N 1
ATOM 766 C CA . LEU A 1 97 ? 14.656 -19.844 -23.219 1 97.94 97 LEU A CA 1
ATOM 767 C C . LEU A 1 97 ? 14.211 -20.297 -24.594 1 97.94 97 LEU A C 1
ATOM 769 O O . LEU A 1 97 ? 14.969 -20.953 -25.312 1 97.94 97 LEU A O 1
ATOM 773 N N . LYS A 1 98 ? 12.984 -19.953 -24.922 1 97.88 98 LYS A N 1
ATOM 774 C CA . LYS A 1 98 ? 12.43 -20.312 -26.219 1 97.88 98 LYS A CA 1
ATOM 775 C C . LYS A 1 98 ? 13.281 -19.75 -27.359 1 97.88 98 LYS A C 1
ATOM 777 O O . LYS A 1 98 ? 13.57 -20.453 -28.328 1 97.88 98 LYS A O 1
ATOM 782 N N . THR A 1 99 ? 13.656 -18.531 -27.188 1 97.19 99 THR A N 1
ATOM 783 C CA . THR A 1 99 ? 14.414 -17.844 -28.219 1 97.19 99 THR A CA 1
ATOM 784 C C . THR A 1 99 ? 15.844 -18.375 -28.281 1 97.19 99 THR A C 1
ATOM 786 O O . THR A 1 99 ? 16.375 -18.609 -29.375 1 97.19 99 THR A O 1
ATOM 789 N N . LYS A 1 100 ? 16.453 -18.609 -27.234 1 95.5 100 LYS A N 1
ATOM 790 C CA . LYS A 1 100 ? 17.859 -19.031 -27.141 1 95.5 100 LYS A CA 1
ATOM 791 C C . LYS A 1 100 ? 18.031 -20.484 -27.547 1 95.5 100 LYS A C 1
ATOM 793 O O . LYS A 1 100 ? 19.062 -20.875 -28.094 1 95.5 100 LYS A O 1
ATOM 798 N N . GLN A 1 101 ? 17.062 -21.312 -27.188 1 97.19 101 GLN A N 1
ATOM 799 C CA . GLN A 1 101 ? 17.141 -22.75 -27.453 1 97.19 101 GLN A CA 1
ATOM 800 C C . GLN A 1 101 ? 15.875 -23.25 -28.125 1 97.19 101 GLN A C 1
ATOM 802 O O . GLN A 1 101 ? 15.07 -23.953 -27.5 1 97.19 101 GLN A O 1
ATOM 807 N N . PRO A 1 102 ? 15.797 -23.031 -29.406 1 96.19 102 PRO A N 1
ATOM 808 C CA . PRO A 1 102 ? 14.594 -23.438 -30.141 1 96.19 102 PRO A CA 1
ATOM 809 C C . PRO A 1 102 ? 14.359 -24.938 -30.109 1 96.19 102 PRO A C 1
ATOM 811 O O . PRO A 1 102 ? 13.227 -25.406 -30.25 1 96.19 102 PRO A O 1
ATOM 814 N N . ASP A 1 103 ? 15.352 -25.688 -29.891 1 95.38 103 ASP A N 1
ATOM 815 C CA . ASP A 1 103 ? 15.273 -27.141 -29.891 1 95.38 103 ASP A CA 1
ATOM 816 C C . ASP A 1 103 ? 14.484 -27.656 -28.703 1 95.38 103 ASP A C 1
ATOM 818 O O . ASP A 1 103 ? 14.062 -28.812 -28.672 1 95.38 103 ASP A O 1
ATOM 822 N N . LEU A 1 104 ? 14.219 -26.781 -27.719 1 96.56 104 LEU A N 1
ATOM 823 C CA . LEU A 1 104 ? 13.445 -27.172 -26.547 1 96.56 104 LEU A CA 1
ATOM 824 C C . LEU A 1 104 ? 11.961 -27.297 -26.891 1 96.56 104 LEU A C 1
ATOM 826 O O . LEU A 1 104 ? 11.188 -27.844 -26.109 1 96.56 104 LEU A O 1
ATOM 830 N N . ASN A 1 105 ? 11.562 -26.688 -27.984 1 96.94 105 ASN A N 1
ATOM 831 C CA . ASN A 1 105 ? 10.195 -26.75 -28.484 1 96.94 105 ASN A CA 1
ATOM 832 C C . ASN A 1 105 ? 9.203 -26.172 -27.484 1 96.94 105 ASN A C 1
ATOM 834 O O . ASN A 1 105 ? 8.18 -26.781 -27.188 1 96.94 105 ASN A O 1
ATOM 838 N N . ILE A 1 106 ? 9.539 -25.125 -26.906 1 98 106 ILE A N 1
ATOM 839 C CA . ILE A 1 106 ? 8.602 -24.375 -26.062 1 98 106 ILE A CA 1
ATOM 840 C C . ILE A 1 106 ? 7.551 -23.703 -26.953 1 98 106 ILE A C 1
ATOM 842 O O . ILE A 1 106 ? 7.891 -22.953 -27.859 1 98 106 ILE A O 1
ATOM 846 N N . THR A 1 107 ? 6.312 -23.906 -26.719 1 97.31 107 THR A N 1
ATOM 847 C CA . THR A 1 107 ? 5.242 -23.312 -27.516 1 97.31 107 THR A CA 1
ATOM 848 C C . THR A 1 107 ? 4.684 -22.078 -26.828 1 97.31 107 THR A C 1
ATOM 850 O O . THR A 1 107 ? 4.945 -21.844 -25.656 1 97.31 107 THR A O 1
ATOM 853 N N . ASP A 1 108 ? 3.939 -21.281 -27.625 1 96.12 108 ASP A N 1
ATOM 854 C CA . ASP A 1 108 ? 3.256 -20.141 -27.031 1 96.12 108 ASP A CA 1
ATOM 855 C C . ASP A 1 108 ? 2.242 -20.578 -25.984 1 96.12 108 ASP A C 1
ATOM 857 O O . ASP A 1 108 ? 2.014 -19.875 -25 1 96.12 108 ASP A O 1
ATOM 861 N N . ARG A 1 109 ? 1.719 -21.703 -26.25 1 97.06 109 ARG A N 1
ATOM 862 C CA . ARG A 1 109 ? 0.808 -22.312 -25.281 1 97.06 109 ARG A CA 1
ATOM 863 C C . ARG A 1 109 ? 1.518 -22.609 -23.969 1 97.06 109 ARG A C 1
ATOM 865 O O . ARG A 1 109 ? 0.977 -22.344 -22.891 1 97.06 109 ARG A O 1
ATOM 872 N N . ASP A 1 110 ? 2.723 -23.094 -24.031 1 98.19 110 ASP A N 1
ATOM 873 C CA . ASP A 1 110 ? 3.523 -23.344 -22.828 1 98.19 110 ASP A CA 1
ATOM 874 C C . ASP A 1 110 ? 3.775 -22.047 -22.062 1 98.19 110 ASP A C 1
ATOM 876 O O . ASP A 1 110 ? 3.615 -22.016 -20.844 1 98.19 110 ASP A O 1
ATOM 880 N N . ILE A 1 111 ? 4.145 -21.031 -22.781 1 98.31 111 ILE A N 1
ATOM 881 C CA . ILE A 1 111 ? 4.484 -19.75 -22.188 1 98.31 111 ILE A CA 1
ATOM 882 C C . ILE A 1 111 ? 3.258 -19.172 -21.484 1 98.31 111 ILE A C 1
ATOM 884 O O . ILE A 1 111 ? 3.354 -18.672 -20.359 1 98.31 111 ILE A O 1
ATOM 888 N N . LEU A 1 112 ? 2.152 -19.219 -22.156 1 98.19 112 LEU A N 1
ATOM 889 C CA . LEU A 1 112 ? 0.919 -18.688 -21.578 1 98.19 112 LEU A CA 1
ATOM 890 C C . LEU A 1 112 ? 0.566 -19.422 -20.297 1 98.19 112 LEU A C 1
ATOM 892 O O . LEU A 1 112 ? 0.163 -18.812 -19.312 1 98.19 112 LEU A O 1
ATOM 896 N N . CYS A 1 113 ? 0.755 -20.703 -20.297 1 98.69 113 CYS A N 1
ATOM 897 C CA . CYS A 1 113 ? 0.473 -21.5 -19.109 1 98.69 113 CYS A CA 1
ATOM 898 C C . CYS A 1 113 ? 1.411 -21.125 -17.969 1 98.69 113 CYS A C 1
ATOM 900 O O . CYS A 1 113 ? 0.983 -21.016 -16.812 1 98.69 113 CYS A O 1
ATOM 902 N N . VAL A 1 114 ? 2.689 -20.969 -18.281 1 98.62 114 VAL A N 1
ATOM 903 C CA . VAL A 1 114 ? 3.67 -20.578 -17.266 1 98.62 114 VAL A CA 1
ATOM 904 C C . VAL A 1 114 ? 3.309 -19.219 -16.688 1 98.62 114 VAL A C 1
ATOM 906 O O . VAL A 1 114 ? 3.434 -19 -15.477 1 98.62 114 VAL A O 1
ATOM 909 N N . GLN A 1 115 ? 2.84 -18.312 -17.5 1 98.81 115 GLN A N 1
ATOM 910 C CA . GLN A 1 115 ? 2.42 -16.984 -17.047 1 98.81 115 GLN A CA 1
ATOM 911 C C . GLN A 1 115 ? 1.198 -17.078 -16.125 1 98.81 115 GLN A C 1
ATOM 913 O O . GLN A 1 115 ? 1.118 -16.375 -15.117 1 98.81 115 GLN A O 1
ATOM 918 N N . ILE A 1 116 ? 0.27 -17.891 -16.5 1 98.81 116 ILE A N 1
ATOM 919 C CA . ILE A 1 116 ? -0.929 -18.062 -15.68 1 98.81 116 ILE A CA 1
ATOM 920 C C . ILE A 1 116 ? -0.552 -18.656 -14.32 1 98.81 116 ILE A C 1
ATOM 922 O O . ILE A 1 116 ? -1.072 -18.219 -13.289 1 98.81 116 ILE A O 1
ATOM 926 N N . ALA A 1 117 ? 0.372 -19.625 -14.336 1 98.75 117 ALA A N 1
ATOM 927 C CA . ALA A 1 117 ? 0.833 -20.188 -13.07 1 98.75 117 ALA A CA 1
ATOM 928 C C . ALA A 1 117 ? 1.46 -19.125 -12.18 1 98.75 117 ALA A C 1
ATOM 930 O O . ALA A 1 117 ? 1.201 -19.078 -10.977 1 98.75 117 ALA A O 1
ATOM 931 N N . GLY A 1 118 ? 2.287 -18.312 -12.773 1 98.81 118 GLY A N 1
ATOM 932 C CA . GLY A 1 118 ? 2.879 -17.219 -12.023 1 98.81 118 GLY A CA 1
ATOM 933 C C . GLY A 1 118 ? 1.852 -16.25 -11.484 1 98.81 118 GLY A C 1
ATOM 934 O O . GLY A 1 118 ? 1.959 -15.797 -10.344 1 98.81 118 GLY A O 1
ATOM 935 N N . LEU A 1 119 ? 0.835 -15.93 -12.234 1 98.81 119 LEU A N 1
ATOM 936 C CA . LEU A 1 119 ? -0.22 -14.992 -11.867 1 98.81 119 LEU A CA 1
ATOM 937 C C . LEU A 1 119 ? -1.046 -15.531 -10.711 1 98.81 119 LEU A C 1
ATOM 939 O O . LEU A 1 119 ? -1.465 -14.773 -9.836 1 98.81 119 LEU A O 1
ATOM 943 N N . CYS A 1 120 ? -1.229 -16.844 -10.656 1 98.75 120 CYS A N 1
ATOM 944 C CA . CYS A 1 120 ? -2.248 -17.422 -9.781 1 98.75 120 CYS A CA 1
ATOM 945 C C . CYS A 1 120 ? -1.611 -18.156 -8.617 1 98.75 120 CYS A C 1
ATOM 947 O O . CYS A 1 120 ? -2.314 -18.719 -7.773 1 98.75 120 CYS A O 1
ATOM 949 N N . HIS A 1 121 ? -0.28 -18.188 -8.531 1 98.5 121 HIS A N 1
ATOM 950 C CA . HIS A 1 121 ? 0.407 -19.031 -7.551 1 98.5 121 HIS A CA 1
ATOM 951 C C . HIS A 1 121 ? 0.067 -18.594 -6.129 1 98.5 121 HIS A C 1
ATOM 953 O O . HIS A 1 121 ? 0.108 -19.406 -5.203 1 98.5 121 HIS A O 1
ATOM 959 N N . ASP A 1 122 ? -0.341 -17.344 -5.941 1 97.94 122 ASP A N 1
ATOM 960 C CA . ASP A 1 122 ? -0.539 -16.766 -4.613 1 97.94 122 ASP A CA 1
ATOM 961 C C . ASP A 1 122 ? -2.021 -16.547 -4.324 1 97.94 122 ASP A C 1
ATOM 963 O O . ASP A 1 122 ? -2.377 -15.852 -3.371 1 97.94 122 ASP A O 1
ATOM 967 N N . LEU A 1 123 ? -2.945 -17.125 -5.07 1 98.56 123 LEU A N 1
ATOM 968 C CA . LEU A 1 123 ? -4.383 -16.906 -4.938 1 98.56 123 LEU A CA 1
ATOM 969 C C . LEU A 1 123 ? -4.867 -17.344 -3.557 1 98.56 123 LEU A C 1
ATOM 971 O O . LEU A 1 123 ? -5.859 -16.812 -3.049 1 98.56 123 LEU A O 1
ATOM 975 N N . GLY A 1 124 ? -4.145 -18.234 -2.959 1 98.31 124 GLY A N 1
ATOM 976 C CA . GLY A 1 124 ? -4.656 -18.906 -1.776 1 98.31 124 GLY A CA 1
ATOM 977 C C . GLY A 1 124 ? -4.238 -18.234 -0.48 1 98.31 124 GLY A C 1
ATOM 978 O O . GLY A 1 124 ? -4.609 -18.688 0.605 1 98.31 124 GLY A O 1
ATOM 979 N N . HIS A 1 125 ? -3.516 -17.141 -0.511 1 98.38 125 HIS A N 1
ATOM 980 C CA . HIS A 1 125 ? -3.123 -16.453 0.712 1 98.38 125 HIS A CA 1
ATOM 981 C C . HIS A 1 125 ? -4.336 -15.867 1.43 1 98.38 125 HIS A C 1
ATOM 983 O O . HIS A 1 125 ? -5.254 -15.352 0.788 1 98.38 125 HIS A O 1
ATOM 989 N N . GLY A 1 126 ? -4.379 -16.031 2.736 1 97.94 126 GLY A N 1
ATOM 990 C CA . GLY A 1 126 ? -5.402 -15.406 3.566 1 97.94 126 GLY A CA 1
ATOM 991 C C . GLY A 1 126 ? -4.973 -14.078 4.156 1 97.94 126 GLY A C 1
ATOM 992 O O . GLY A 1 126 ? -3.971 -13.5 3.727 1 97.94 126 GLY A O 1
ATOM 993 N N . PRO A 1 127 ? -5.777 -13.578 5.133 1 97.94 127 PRO A N 1
ATOM 994 C CA . PRO A 1 127 ? -5.469 -12.281 5.742 1 97.94 127 PRO A CA 1
ATOM 995 C C . PRO A 1 127 ? -4.043 -12.211 6.285 1 97.94 127 PRO A C 1
ATOM 997 O O . PRO A 1 127 ? -3.594 -13.133 6.969 1 97.94 127 PRO A O 1
ATOM 1000 N N . PHE A 1 128 ? -3.312 -11.148 5.934 1 97.75 128 PHE A N 1
ATOM 1001 C CA . PHE A 1 128 ? -1.957 -10.859 6.383 1 97.75 128 PHE A CA 1
ATOM 1002 C C . PHE A 1 128 ? -0.99 -11.945 5.926 1 97.75 128 PHE A C 1
ATOM 1004 O O . PHE A 1 128 ? -0.008 -12.234 6.613 1 97.75 128 PHE A O 1
ATOM 1011 N N . SER A 1 129 ? -1.342 -12.641 4.832 1 96.75 129 SER A N 1
ATOM 1012 C CA . SER A 1 129 ? -0.467 -13.531 4.074 1 96.75 129 SER A CA 1
ATOM 1013 C C . SER A 1 129 ? -0.038 -14.734 4.91 1 96.75 129 SER A C 1
ATOM 1015 O O . SER A 1 129 ? -0.879 -15.516 5.363 1 96.75 129 SER A O 1
ATOM 1017 N N . HIS A 1 130 ? 1.241 -14.867 5.285 1 92.81 130 HIS A N 1
ATOM 1018 C CA . HIS A 1 130 ? 1.77 -16.078 5.898 1 92.81 130 HIS A CA 1
ATOM 1019 C C . HIS A 1 130 ? 1.284 -16.219 7.34 1 92.81 130 HIS A C 1
ATOM 1021 O O . HIS A 1 130 ? 1.227 -17.344 7.867 1 92.81 130 HIS A O 1
ATOM 1027 N N . LEU A 1 131 ? 0.913 -15.133 7.902 1 94.06 131 LEU A N 1
ATOM 1028 C CA . LEU A 1 131 ? 0.33 -15.195 9.242 1 94.06 131 LEU A CA 1
ATOM 1029 C C . LEU A 1 131 ? -0.863 -16.156 9.266 1 94.06 131 LEU A C 1
ATOM 1031 O O . LEU A 1 131 ? -1.041 -16.906 10.227 1 94.06 131 LEU A O 1
ATOM 1035 N N . PHE A 1 132 ? -1.662 -16.156 8.258 1 96.69 132 PHE A N 1
ATOM 1036 C CA . PHE A 1 132 ? -2.916 -16.891 8.219 1 96.69 132 PHE A CA 1
ATOM 1037 C C . PHE A 1 132 ? -2.654 -18.391 8.18 1 96.69 132 PHE A C 1
ATOM 1039 O O . PHE A 1 132 ? -3.209 -19.141 8.992 1 96.69 132 PHE A O 1
ATOM 1046 N N . ASP A 1 133 ? -1.808 -18.922 7.285 1 93.56 133 ASP A N 1
ATOM 1047 C CA . ASP A 1 133 ? -1.614 -20.359 7.125 1 93.56 133 ASP A CA 1
ATOM 1048 C C . ASP A 1 133 ? -0.566 -20.875 8.109 1 93.56 133 ASP A C 1
ATOM 1050 O O . ASP A 1 133 ? -0.627 -22.031 8.523 1 93.56 133 ASP A O 1
ATOM 1054 N N . ALA A 1 134 ? 0.38 -20.047 8.555 1 90.38 134 ALA A N 1
ATOM 1055 C CA . ALA A 1 134 ? 1.498 -20.531 9.352 1 90.38 134 ALA A CA 1
ATOM 1056 C C . ALA A 1 134 ? 1.205 -20.391 10.844 1 90.38 134 ALA A C 1
ATOM 1058 O O . ALA A 1 134 ? 1.731 -21.156 11.656 1 90.38 134 ALA A O 1
ATOM 1059 N N . MET A 1 135 ? 0.396 -19.422 11.234 1 90.69 135 MET A N 1
ATOM 1060 C CA . MET A 1 135 ? 0.206 -19.172 12.656 1 90.69 135 MET A CA 1
ATOM 1061 C C . MET A 1 135 ? -1.252 -19.375 13.055 1 90.69 135 MET A C 1
ATOM 1063 O O . MET A 1 135 ? -1.541 -20.062 14.039 1 90.69 135 MET A O 1
ATOM 1067 N N . PHE A 1 136 ? -2.186 -18.875 12.336 1 96.25 136 PHE A N 1
ATOM 1068 C CA . PHE A 1 136 ? -3.59 -18.875 12.727 1 96.25 136 PHE A CA 1
ATOM 1069 C C . PHE A 1 136 ? -4.227 -20.234 12.477 1 96.25 136 PHE A C 1
ATOM 1071 O O . PHE A 1 136 ? -4.762 -20.859 13.398 1 96.25 136 PHE A O 1
ATOM 1078 N N . ILE A 1 137 ? -4.164 -20.75 11.258 1 96.25 137 ILE A N 1
ATOM 1079 C CA . ILE A 1 137 ? -4.902 -21.938 10.852 1 96.25 137 ILE A CA 1
ATOM 1080 C C . ILE A 1 137 ? -4.438 -23.141 11.664 1 96.25 137 ILE A C 1
ATOM 1082 O O . ILE A 1 137 ? -5.258 -23.922 12.172 1 96.25 137 ILE A O 1
ATOM 1086 N N . PRO A 1 138 ? -3.123 -23.312 11.844 1 92.56 138 PRO A N 1
ATOM 1087 C CA . PRO A 1 138 ? -2.711 -24.484 12.609 1 92.56 138 PRO A CA 1
ATOM 1088 C C . PRO A 1 138 ? -3.299 -24.516 14.016 1 92.56 138 PRO A C 1
ATOM 1090 O O . PRO A 1 138 ? -3.539 -25.594 14.57 1 92.56 138 PRO A O 1
ATOM 1093 N N . ARG A 1 139 ? -3.535 -23.391 14.602 1 91.62 139 ARG A N 1
ATOM 1094 C CA . ARG A 1 139 ? -4.074 -23.297 15.953 1 91.62 139 ARG A CA 1
ATOM 1095 C C . ARG A 1 139 ? -5.598 -23.328 15.938 1 91.62 139 ARG A C 1
ATOM 1097 O O . ARG A 1 139 ? -6.223 -23.938 16.812 1 91.62 139 ARG A O 1
ATOM 1104 N N . ALA A 1 140 ? -6.184 -22.688 14.961 1 95.56 140 ALA A N 1
ATOM 1105 C CA . ALA A 1 140 ? -7.637 -22.578 14.883 1 95.56 140 ALA A CA 1
ATOM 1106 C C . ALA A 1 140 ? -8.242 -23.875 14.352 1 95.56 140 ALA A C 1
ATOM 1108 O O . ALA A 1 140 ? -9.375 -24.234 14.695 1 95.56 140 ALA A O 1
ATOM 1109 N N . ARG A 1 141 ? -7.516 -24.547 13.477 1 95.38 141 ARG A N 1
ATOM 1110 C CA . ARG A 1 141 ? -7.941 -25.797 12.836 1 95.38 141 ARG A CA 1
ATOM 1111 C C . ARG A 1 141 ? -6.875 -26.875 12.977 1 95.38 141 ARG A C 1
ATOM 1113 O O . ARG A 1 141 ? -6.176 -27.188 12.016 1 95.38 141 ARG A O 1
ATOM 1120 N N . PRO A 1 142 ? -6.844 -27.531 14.102 1 91.38 142 PRO A N 1
ATOM 1121 C CA . PRO A 1 142 ? -5.828 -28.562 14.312 1 91.38 142 PRO A CA 1
ATOM 1122 C C . PRO A 1 142 ? -5.988 -29.75 13.359 1 91.38 142 PRO A C 1
ATOM 1124 O O . PRO A 1 142 ? -5.027 -30.484 13.109 1 91.38 142 PRO A O 1
ATOM 1127 N N . ASP A 1 143 ? -7.168 -29.891 12.812 1 92.06 143 ASP A N 1
ATOM 1128 C CA . ASP A 1 143 ? -7.438 -30.953 11.844 1 92.06 143 ASP A CA 1
ATOM 1129 C C . ASP A 1 143 ? -6.852 -30.609 10.477 1 92.06 143 ASP A C 1
ATOM 1131 O O . ASP A 1 143 ? -6.738 -31.469 9.609 1 92.06 143 ASP A O 1
ATOM 1135 N N . LYS A 1 144 ? -6.406 -29.438 10.273 1 92.38 144 LYS A N 1
ATOM 1136 C CA . LYS A 1 144 ? -5.859 -28.953 9.008 1 92.38 144 LYS A CA 1
ATOM 1137 C C . LYS A 1 144 ? -4.465 -28.375 9.203 1 92.38 144 LYS A C 1
ATOM 1139 O O . LYS A 1 144 ? -4.137 -27.328 8.617 1 92.38 144 LYS A O 1
ATOM 1144 N N . LYS A 1 145 ? -3.723 -28.938 9.977 1 84.44 145 LYS A N 1
ATOM 1145 C CA . LYS A 1 145 ? -2.416 -28.406 10.352 1 84.44 145 LYS A CA 1
ATOM 1146 C C . LYS A 1 145 ? -1.499 -28.281 9.141 1 84.44 145 LYS A C 1
ATOM 1148 O O . LYS A 1 145 ? -0.61 -27.422 9.102 1 84.44 145 LYS A O 1
ATOM 1153 N N . GLU A 1 146 ? -1.746 -29.031 8.086 1 87 146 GLU A N 1
ATOM 1154 C CA . GLU A 1 146 ? -0.866 -29.031 6.918 1 87 146 GLU A CA 1
ATOM 1155 C C . GLU A 1 146 ? -1.387 -28.109 5.828 1 87 146 GLU A C 1
ATOM 1157 O O . GLU A 1 146 ? -0.771 -27.969 4.766 1 87 146 GLU A O 1
ATOM 1162 N N . TRP A 1 147 ? -2.43 -27.484 6.141 1 91.44 147 TRP A N 1
ATOM 1163 C CA . TRP A 1 147 ? -3.01 -26.578 5.168 1 91.44 147 TRP A CA 1
ATOM 1164 C C . TRP A 1 147 ? -2.082 -25.391 4.918 1 91.44 147 TRP A C 1
ATOM 1166 O O . TRP A 1 147 ? -1.6 -24.766 5.859 1 91.44 147 TRP A O 1
ATOM 1176 N N . LYS A 1 148 ? -1.754 -25.125 3.678 1 92.5 148 LYS A N 1
ATOM 1177 C CA . LYS A 1 148 ? -0.901 -24.016 3.264 1 92.5 148 LYS A CA 1
ATOM 1178 C C . LYS A 1 148 ? -1.564 -23.188 2.162 1 92.5 148 LYS A C 1
ATOM 1180 O O . LYS A 1 148 ? -2.494 -23.656 1.505 1 92.5 148 LYS A O 1
ATOM 1185 N N . HIS A 1 149 ? -1.095 -21.953 1.991 1 94.56 149 HIS A N 1
ATOM 1186 C CA . HIS A 1 149 ? -1.658 -21.078 0.97 1 94.56 149 HIS A CA 1
ATOM 1187 C C . HIS A 1 149 ? -1.509 -21.688 -0.421 1 94.56 149 HIS A C 1
ATOM 1189 O O . HIS A 1 149 ? -2.324 -21.438 -1.308 1 94.56 149 HIS A O 1
ATOM 1195 N N . GLU A 1 150 ? -0.491 -22.562 -0.656 1 93.06 150 GLU A N 1
ATOM 1196 C CA . GLU A 1 150 ? -0.306 -23.203 -1.956 1 93.06 150 GLU A CA 1
ATOM 1197 C C . GLU A 1 150 ? -1.474 -24.125 -2.291 1 93.06 150 GLU A C 1
ATOM 1199 O O . GLU A 1 150 ? -1.975 -24.125 -3.416 1 93.06 150 GLU A O 1
ATOM 1204 N N . THR A 1 151 ? -1.879 -24.938 -1.311 1 92.69 151 THR A N 1
ATOM 1205 C CA . THR A 1 151 ? -3.039 -25.797 -1.489 1 92.69 151 THR A CA 1
ATOM 1206 C C . THR A 1 151 ? -4.297 -24.969 -1.746 1 92.69 151 THR A C 1
ATOM 1208 O O . THR A 1 151 ? -5.109 -25.312 -2.605 1 92.69 151 THR A O 1
ATOM 1211 N N . ALA A 1 152 ? -4.422 -23.938 -0.98 1 96.38 152 ALA A N 1
ATOM 1212 C CA . ALA A 1 152 ? -5.566 -23.047 -1.155 1 96.38 152 ALA A CA 1
ATOM 1213 C C . ALA A 1 152 ? -5.539 -22.391 -2.531 1 96.38 152 ALA A C 1
ATOM 1215 O O . ALA A 1 152 ? -6.59 -22.125 -3.121 1 96.38 152 ALA A O 1
ATOM 1216 N N . SER A 1 153 ? -4.34 -22.094 -3.027 1 97.94 153 SER A N 1
ATOM 1217 C CA . SER A 1 153 ? -4.219 -21.469 -4.344 1 97.94 153 SER A CA 1
ATOM 1218 C C . SER A 1 153 ? -4.766 -22.391 -5.438 1 97.94 153 SER A C 1
ATOM 1220 O O . SER A 1 153 ? -5.402 -21.922 -6.383 1 97.94 153 SER A O 1
ATOM 1222 N N . LEU A 1 154 ? -4.52 -23.688 -5.312 1 97.06 154 LEU A N 1
ATOM 1223 C CA . LEU A 1 154 ? -5.051 -24.641 -6.281 1 97.06 154 LEU A CA 1
ATOM 1224 C C . LEU A 1 154 ? -6.574 -24.656 -6.246 1 97.06 154 LEU A C 1
ATOM 1226 O O . LEU A 1 154 ? -7.223 -24.578 -7.293 1 97.06 154 LEU A O 1
ATOM 1230 N N . ALA A 1 155 ? -7.102 -24.719 -5.027 1 97.62 155 ALA A N 1
ATOM 1231 C CA . ALA A 1 155 ? -8.555 -24.734 -4.871 1 97.62 155 ALA A CA 1
ATOM 1232 C C . ALA A 1 155 ? -9.172 -23.438 -5.391 1 97.62 155 ALA A C 1
ATOM 1234 O O . ALA A 1 155 ? -10.211 -23.469 -6.059 1 97.62 155 ALA A O 1
ATOM 1235 N N . MET A 1 156 ? -8.594 -22.344 -5.066 1 98.5 156 MET A N 1
ATOM 1236 C CA . MET A 1 156 ? -9.094 -21.047 -5.508 1 98.5 156 MET A 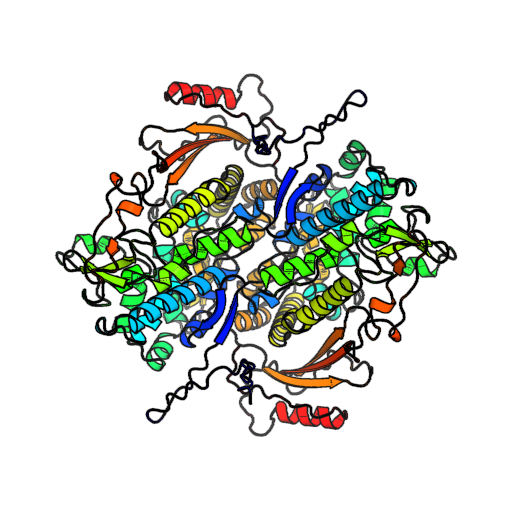CA 1
ATOM 1237 C C . MET A 1 156 ? -9 -20.922 -7.027 1 98.5 156 MET A C 1
ATOM 1239 O O . MET A 1 156 ? -9.867 -20.312 -7.656 1 98.5 156 MET A O 1
ATOM 1243 N N . PHE A 1 157 ? -7.895 -21.453 -7.605 1 98.38 157 PHE A N 1
ATOM 1244 C CA . PHE A 1 157 ? -7.75 -21.422 -9.055 1 98.38 157 PHE A CA 1
ATOM 1245 C C . PHE A 1 157 ? -8.883 -22.172 -9.734 1 98.38 157 PHE A C 1
ATOM 1247 O O . PHE A 1 157 ? -9.477 -21.688 -10.695 1 98.38 157 PHE A O 1
ATOM 1254 N N . ASP A 1 158 ? -9.172 -23.312 -9.227 1 97.94 158 ASP A N 1
ATOM 1255 C CA . ASP A 1 158 ? -10.281 -24.094 -9.766 1 97.94 158 ASP A CA 1
ATOM 1256 C C . ASP A 1 158 ? -11.594 -23.312 -9.656 1 97.94 158 ASP A C 1
ATOM 1258 O O . ASP A 1 158 ? -12.383 -23.281 -10.609 1 97.94 158 ASP A O 1
ATOM 1262 N N . HIS A 1 159 ? -11.797 -22.75 -8.516 1 97.88 159 HIS A N 1
ATOM 1263 C CA . HIS A 1 159 ? -13.008 -21.969 -8.289 1 97.88 159 HIS A CA 1
ATOM 1264 C C . HIS A 1 159 ? -13.086 -20.766 -9.227 1 97.88 159 HIS A C 1
ATOM 1266 O O . HIS A 1 159 ? -14.141 -20.484 -9.789 1 97.88 159 HIS A O 1
ATOM 1272 N N . LEU A 1 160 ? -12 -20.109 -9.352 1 98.12 160 LEU A N 1
ATOM 1273 C CA . LEU A 1 160 ? -11.875 -18.938 -10.219 1 98.12 160 LEU A CA 1
ATOM 1274 C C . LEU A 1 160 ? -12.234 -19.281 -11.656 1 98.12 160 LEU A C 1
ATOM 1276 O O . LEU A 1 160 ? -13 -18.578 -12.305 1 98.12 160 LEU A O 1
ATOM 1280 N N . VAL A 1 161 ? -11.711 -20.375 -12.188 1 98.06 161 VAL A N 1
ATOM 1281 C CA . VAL A 1 161 ? -11.93 -20.797 -13.57 1 98.06 161 VAL A CA 1
ATOM 1282 C C . VAL A 1 161 ? -13.391 -21.188 -13.766 1 98.06 161 VAL A C 1
ATOM 1284 O O . VAL A 1 161 ? -14.031 -20.75 -14.727 1 98.06 161 VAL A O 1
ATOM 1287 N N . LYS A 1 162 ? -13.898 -21.938 -12.828 1 96.94 162 LYS A N 1
ATOM 1288 C CA . LYS A 1 162 ? -15.258 -22.469 -12.938 1 96.94 162 LYS A CA 1
ATOM 1289 C C . LYS A 1 162 ? -16.297 -21.359 -12.773 1 96.94 162 LYS A C 1
ATOM 1291 O O . LYS A 1 162 ? -17.203 -21.219 -13.602 1 96.94 162 LYS A O 1
ATOM 1296 N N . SER A 1 163 ? -16.172 -20.547 -11.734 1 95.56 163 SER A N 1
ATOM 1297 C CA . SER A 1 163 ? -17.172 -19.562 -11.383 1 95.56 163 SER A CA 1
ATOM 1298 C C . SER A 1 163 ? -17.234 -18.438 -12.414 1 95.56 163 SER A C 1
ATOM 1300 O O . SER A 1 163 ? -18.266 -17.781 -12.555 1 95.56 163 SER A O 1
ATOM 1302 N N . ASN A 1 164 ? -16.156 -18.25 -13.172 1 96.62 164 ASN A N 1
ATOM 1303 C CA . ASN A 1 164 ? -16.125 -17.141 -14.125 1 96.62 164 ASN A CA 1
ATOM 1304 C C . ASN A 1 164 ? -16.172 -17.656 -15.562 1 96.62 164 ASN A C 1
ATOM 1306 O O . ASN A 1 164 ? -16.031 -16.859 -16.5 1 96.62 164 ASN A O 1
ATOM 1310 N N . GLY A 1 165 ? -16.297 -18.906 -15.742 1 95.31 165 GLY A N 1
ATOM 1311 C CA . GLY A 1 165 ? -16.406 -19.484 -17.078 1 95.31 165 GLY A CA 1
ATOM 1312 C C . GLY A 1 165 ? -15.164 -19.266 -17.922 1 95.31 165 GLY A C 1
ATOM 1313 O O . GLY A 1 165 ? -15.266 -18.969 -19.109 1 95.31 165 GLY A O 1
ATOM 1314 N N . LEU A 1 166 ? -14.055 -19.391 -17.359 1 97.06 166 LEU A N 1
ATOM 1315 C CA . LEU A 1 166 ? -12.82 -19.031 -18.031 1 97.06 166 LEU A CA 1
ATOM 1316 C C . LEU A 1 166 ? -12.352 -20.156 -18.953 1 97.06 166 LEU A C 1
ATOM 1318 O O . LEU A 1 166 ? -11.5 -19.938 -19.812 1 97.06 166 LEU A O 1
ATOM 1322 N N . GLU A 1 167 ? -12.883 -21.359 -18.859 1 96.5 167 GLU A N 1
ATOM 1323 C CA . GLU A 1 167 ? -12.484 -22.469 -19.719 1 96.5 167 GLU A CA 1
ATOM 1324 C C . GLU A 1 167 ? -12.75 -22.141 -21.188 1 96.5 167 GLU A C 1
ATOM 1326 O O . GLU A 1 167 ? -11.938 -22.469 -22.062 1 96.5 167 GLU A O 1
ATOM 1331 N N . VAL A 1 168 ? -13.867 -21.531 -21.406 1 95.75 168 VAL A N 1
ATOM 1332 C CA . VAL A 1 168 ? -14.234 -21.156 -22.766 1 95.75 168 VAL A CA 1
ATOM 1333 C C . VAL A 1 168 ? -13.234 -20.156 -23.312 1 95.75 168 VAL A C 1
ATOM 1335 O O . VAL A 1 168 ? -12.812 -20.266 -24.469 1 95.75 168 VAL A O 1
ATOM 1338 N N . GLU A 1 169 ? -12.922 -19.203 -22.453 1 94.75 169 GLU A N 1
ATOM 1339 C CA . GLU A 1 169 ? -11.938 -18.203 -22.859 1 94.75 169 GLU A CA 1
ATOM 1340 C C . GLU A 1 169 ? -10.578 -18.844 -23.125 1 94.75 169 GLU A C 1
ATOM 1342 O O . GLU A 1 169 ? -9.875 -18.469 -24.062 1 94.75 169 GLU A O 1
ATOM 1347 N N . MET A 1 170 ? -10.203 -19.766 -22.344 1 96.75 170 MET A N 1
ATOM 1348 C CA . MET A 1 170 ? -8.938 -20.469 -22.5 1 96.75 170 MET A CA 1
ATOM 1349 C C . MET A 1 170 ? -8.883 -21.188 -23.844 1 96.75 170 MET A C 1
ATOM 1351 O O . MET A 1 170 ? -7.867 -21.141 -24.547 1 96.75 170 MET A O 1
ATOM 1355 N N . GLU A 1 171 ? -9.945 -21.812 -24.219 1 96.31 171 GLU A N 1
ATOM 1356 C CA . GLU A 1 171 ? -10.016 -22.5 -25.5 1 96.31 171 GLU A CA 1
ATOM 1357 C C . GLU A 1 171 ? -9.922 -21.516 -26.656 1 96.31 171 GLU A C 1
ATOM 1359 O O . GLU A 1 171 ? -9.258 -21.781 -27.656 1 96.31 171 GLU A O 1
ATOM 1364 N N . GLN A 1 172 ? -10.617 -20.422 -26.469 1 94.31 172 GLN A N 1
ATOM 1365 C CA . GLN A 1 172 ? -10.609 -19.406 -27.516 1 94.31 172 GLN A CA 1
ATOM 1366 C C . GLN A 1 172 ? -9.195 -18.875 -27.766 1 94.31 172 GLN A C 1
ATOM 1368 O O . GLN A 1 172 ? -8.852 -18.516 -28.891 1 94.31 172 GLN A O 1
ATOM 1373 N N . TYR A 1 173 ? -8.438 -18.938 -26.703 1 93.88 173 TYR A N 1
ATOM 1374 C CA . TYR A 1 173 ? -7.086 -18.406 -26.844 1 93.88 173 TYR A CA 1
ATOM 1375 C C . TYR A 1 173 ? -6.086 -19.516 -27.109 1 93.88 173 TYR A C 1
ATOM 1377 O O . TYR A 1 173 ? -4.879 -19.328 -26.953 1 93.88 173 TYR A O 1
ATOM 1385 N N . GLY A 1 174 ? -6.559 -20.75 -27.406 1 94.5 174 GLY A N 1
ATOM 1386 C CA . GLY A 1 174 ? -5.703 -21.797 -27.922 1 94.5 174 GLY A CA 1
ATOM 1387 C C . GLY A 1 174 ? -5.23 -22.766 -26.859 1 94.5 174 GLY A C 1
ATOM 1388 O O . GLY A 1 174 ? -4.402 -23.641 -27.125 1 94.5 174 GLY A O 1
ATOM 1389 N N . LEU A 1 175 ? -5.691 -22.641 -25.688 1 97 175 LEU A N 1
ATOM 1390 C CA . LEU A 1 175 ? -5.34 -23.609 -24.656 1 97 175 LEU A CA 1
ATOM 1391 C C . LEU A 1 175 ? -6.219 -24.859 -24.75 1 97 175 LEU A C 1
ATOM 1393 O O . LEU A 1 175 ? -7.297 -24.812 -25.344 1 97 175 LEU A O 1
ATOM 1397 N N . ILE A 1 176 ? -5.688 -25.891 -24.297 1 96.75 176 ILE A N 1
ATOM 1398 C CA . ILE A 1 176 ? -6.418 -27.141 -24.141 1 96.75 176 ILE A CA 1
ATOM 1399 C C . ILE A 1 176 ? -6.648 -27.438 -22.656 1 96.75 176 ILE A C 1
ATOM 1401 O O . ILE A 1 176 ? -5.797 -28.031 -22 1 96.75 176 ILE A O 1
ATOM 1405 N N . PRO A 1 177 ? -7.824 -27.078 -22.188 1 93.94 177 PRO A N 1
ATOM 1406 C CA . PRO A 1 177 ? -8.062 -27.078 -20.734 1 93.94 177 PRO A CA 1
ATOM 1407 C C . PRO A 1 177 ? -7.785 -28.438 -20.094 1 93.94 177 PRO A C 1
ATOM 1409 O O . PRO A 1 177 ? -7.223 -28.5 -19 1 93.94 177 PRO A O 1
ATOM 1412 N N . SER A 1 178 ? -8.086 -29.516 -20.719 1 90.94 178 SER A N 1
ATOM 1413 C CA . SER A 1 178 ? -7.891 -30.859 -20.156 1 90.94 178 SER A CA 1
ATOM 1414 C C . SER A 1 178 ? -6.422 -31.094 -19.828 1 90.94 178 SER A C 1
ATOM 1416 O O . SER A 1 178 ? -6.109 -31.797 -18.844 1 90.94 178 SER A O 1
ATOM 1418 N N . GLU A 1 179 ? -5.551 -30.469 -20.531 1 94.56 179 GLU A N 1
ATOM 1419 C CA . GLU A 1 179 ? -4.113 -30.656 -20.359 1 94.56 179 GLU A CA 1
ATOM 1420 C C . GLU A 1 179 ? -3.498 -29.469 -19.625 1 94.56 179 GLU A C 1
ATOM 1422 O O . GLU A 1 179 ? -2.701 -29.641 -18.703 1 94.56 179 GLU A O 1
ATOM 1427 N N . ASP A 1 180 ? -3.928 -28.312 -20.031 1 97.62 180 ASP A N 1
ATOM 1428 C CA . ASP A 1 180 ? -3.238 -27.094 -19.609 1 97.62 180 ASP A CA 1
ATOM 1429 C C . ASP A 1 180 ? -3.604 -26.734 -18.172 1 97.62 180 ASP A C 1
ATOM 1431 O O . ASP A 1 180 ? -2.775 -26.203 -17.438 1 97.62 180 ASP A O 1
ATOM 1435 N N . LEU A 1 181 ? -4.812 -27 -17.75 1 97.69 181 LEU A N 1
ATOM 1436 C CA . LEU A 1 181 ? -5.195 -26.734 -16.359 1 97.69 181 LEU A CA 1
ATOM 1437 C C . LEU A 1 181 ? -4.359 -27.562 -15.391 1 97.69 181 LEU A C 1
ATOM 1439 O O . LEU A 1 181 ? -3.93 -27.047 -14.352 1 97.69 181 LEU A O 1
ATOM 1443 N N . THR A 1 182 ? -4.164 -28.797 -15.75 1 96.38 182 THR A N 1
ATOM 1444 C CA . THR A 1 182 ? -3.322 -29.672 -14.938 1 96.38 182 THR A CA 1
ATOM 1445 C C . THR A 1 182 ? -1.889 -29.141 -14.898 1 96.38 182 THR A C 1
ATOM 1447 O O . THR A 1 182 ? -1.276 -29.094 -13.828 1 96.38 182 THR A O 1
ATOM 1450 N N . PHE A 1 183 ? -1.372 -28.828 -16.031 1 97.31 183 PHE A N 1
ATOM 1451 C CA . PHE A 1 183 ? -0.018 -28.297 -16.141 1 97.31 183 PHE A CA 1
ATOM 1452 C C . PHE A 1 183 ? 0.146 -27.062 -15.281 1 97.31 183 PHE A C 1
ATOM 1454 O O . PHE A 1 183 ? 1.109 -26.938 -14.523 1 97.31 183 PHE A O 1
ATOM 1461 N N . ILE A 1 184 ? -0.773 -26.078 -15.359 1 98.25 184 ILE A N 1
ATOM 1462 C CA . ILE A 1 184 ? -0.749 -24.828 -14.602 1 98.25 184 ILE A CA 1
ATOM 1463 C C . ILE A 1 184 ? -0.755 -25.141 -13.109 1 98.25 184 ILE A C 1
ATOM 1465 O O . ILE A 1 184 ? 0.068 -24.609 -12.359 1 98.25 184 ILE A O 1
ATOM 1469 N N . LYS A 1 185 ? -1.625 -26 -12.664 1 97.12 185 LYS A N 1
ATOM 1470 C CA . LYS A 1 185 ? -1.754 -26.344 -11.25 1 97.12 185 LYS A CA 1
ATOM 1471 C C . LYS A 1 185 ? -0.481 -27 -10.727 1 97.12 185 LYS A C 1
ATOM 1473 O O . LYS A 1 185 ? -0.048 -26.719 -9.609 1 97.12 185 LYS A O 1
ATOM 1478 N N . GLU A 1 186 ? 0.14 -27.844 -11.57 1 95.88 186 GLU A N 1
ATOM 1479 C CA . GLU A 1 186 ? 1.357 -28.531 -11.172 1 95.88 186 GLU A CA 1
ATOM 1480 C C . GLU A 1 186 ? 2.516 -27.562 -10.969 1 95.88 186 GLU A C 1
ATOM 1482 O O . GLU A 1 186 ? 3.387 -27.797 -10.133 1 95.88 186 GLU A O 1
ATOM 1487 N N . MET A 1 187 ? 2.529 -26.516 -11.734 1 96.69 187 MET A N 1
ATOM 1488 C CA . MET A 1 187 ? 3.588 -25.516 -11.602 1 96.69 187 MET A CA 1
ATOM 1489 C C . MET A 1 187 ? 3.381 -24.656 -10.352 1 96.69 187 MET A C 1
ATOM 1491 O O . MET A 1 187 ? 4.332 -24.078 -9.828 1 96.69 187 MET A O 1
ATOM 1495 N N . ILE A 1 188 ? 2.119 -24.531 -9.898 1 95.75 188 ILE A N 1
ATOM 1496 C CA . ILE A 1 188 ? 1.82 -23.781 -8.68 1 95.75 188 ILE A CA 1
ATOM 1497 C C . ILE A 1 188 ? 2.221 -24.609 -7.457 1 95.75 188 ILE A C 1
ATOM 1499 O O . ILE A 1 188 ? 2.961 -24.125 -6.594 1 95.75 188 ILE A O 1
ATOM 1503 N N . HIS A 1 189 ? 1.679 -25.781 -7.43 1 91.69 189 HIS A N 1
ATOM 1504 C CA . HIS A 1 189 ? 1.976 -26.641 -6.301 1 91.69 189 HIS A CA 1
ATOM 1505 C C . HIS A 1 189 ? 1.727 -28.109 -6.648 1 91.69 189 HIS A C 1
ATOM 1507 O O . HIS A 1 189 ? 0.778 -28.422 -7.371 1 91.69 189 HIS A O 1
ATOM 1513 N N . ILE A 1 190 ? 2.678 -28.938 -6.227 1 78.38 190 ILE A N 1
ATOM 1514 C CA . ILE A 1 190 ? 2.494 -30.375 -6.441 1 78.38 190 ILE A CA 1
ATOM 1515 C C . ILE A 1 190 ? 2.137 -31.047 -5.121 1 78.38 190 ILE A C 1
ATOM 1517 O O . ILE A 1 190 ? 2.816 -30.859 -4.109 1 78.38 190 ILE A O 1
ATOM 1521 N N . ASP A 1 191 ? 0.862 -31.422 -5.027 1 62.62 191 ASP A N 1
ATOM 1522 C CA . ASP A 1 191 ? 0.495 -32.188 -3.84 1 62.62 191 ASP A CA 1
ATOM 1523 C C . ASP A 1 191 ? 1.206 -33.531 -3.811 1 62.62 191 ASP A C 1
ATOM 1525 O O . ASP A 1 191 ? 1.018 -34.375 -4.707 1 62.62 191 ASP A O 1
ATOM 1529 N N . THR A 1 192 ? 2.467 -33.5 -3.254 1 54.88 192 THR A N 1
ATOM 1530 C CA . THR A 1 192 ? 3.34 -34.656 -3.184 1 54.88 192 THR A CA 1
ATOM 1531 C C . THR A 1 192 ? 2.566 -35.906 -2.709 1 54.88 192 THR A C 1
ATOM 1533 O O . THR A 1 192 ? 3.059 -37.031 -2.807 1 54.88 192 THR A O 1
ATOM 1536 N N . LYS A 1 193 ? 1.628 -35.812 -1.887 1 51.72 193 LYS A N 1
ATOM 1537 C CA . LYS A 1 193 ? 1.057 -37.062 -1.407 1 51.72 193 LYS A CA 1
ATOM 1538 C C . LYS A 1 193 ? 0.753 -38 -2.566 1 51.72 193 LYS A C 1
A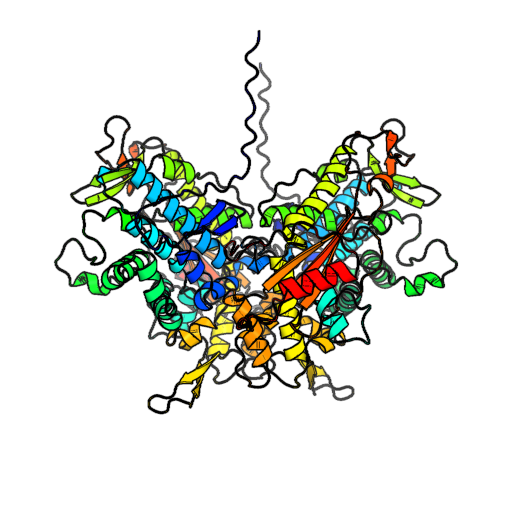TOM 1540 O O . LYS A 1 193 ? 0.781 -39.219 -2.404 1 51.72 193 LYS A O 1
ATOM 1545 N N . LYS A 1 194 ? 0.342 -37.5 -3.6 1 49.5 194 LYS A N 1
ATOM 1546 C CA . LYS A 1 194 ? 0.082 -38.438 -4.672 1 49.5 194 LYS A CA 1
ATOM 1547 C C . LYS A 1 194 ? 1.384 -39.031 -5.223 1 49.5 194 LYS A C 1
ATOM 1549 O O . LYS A 1 194 ? 1.365 -39.969 -6.004 1 49.5 194 LYS A O 1
ATOM 1554 N N . ASP A 1 195 ? 2.453 -38.281 -4.984 1 49.47 195 ASP A N 1
ATOM 1555 C CA . ASP A 1 195 ? 3.705 -38.656 -5.637 1 49.47 195 ASP A CA 1
ATOM 1556 C C . ASP A 1 195 ? 4.301 -39.906 -5.012 1 49.47 195 ASP A C 1
ATOM 1558 O O . ASP A 1 195 ? 5.176 -40.562 -5.602 1 49.47 195 ASP A O 1
ATOM 1562 N N . GLN A 1 196 ? 4.035 -40.156 -3.703 1 48.19 196 GLN A N 1
ATOM 1563 C CA . GLN A 1 196 ? 4.707 -41.344 -3.191 1 48.19 196 GLN A CA 1
ATOM 1564 C C . GLN A 1 196 ? 4.289 -42.594 -3.965 1 48.19 196 GLN A C 1
ATOM 1566 O O . GLN A 1 196 ? 4.941 -43.625 -3.879 1 48.19 196 GLN A O 1
ATOM 1571 N N . GLU A 1 197 ? 3.092 -42.562 -4.445 1 45.47 197 GLU A N 1
ATOM 1572 C CA . GLU A 1 197 ? 2.682 -43.875 -4.977 1 45.47 197 GLU A CA 1
ATOM 1573 C C . GLU A 1 197 ? 3.174 -44.062 -6.406 1 45.47 197 GLU A C 1
ATOM 1575 O O . GLU A 1 197 ? 3.096 -45.156 -6.953 1 45.47 197 GLU A O 1
ATOM 1580 N N . LYS A 1 198 ? 3.471 -43.031 -7.125 1 50.72 198 LYS A N 1
ATOM 1581 C CA . LYS A 1 198 ? 3.768 -43.312 -8.531 1 50.72 198 LYS A CA 1
ATOM 1582 C C . LYS A 1 198 ? 5.227 -43.719 -8.711 1 50.72 198 LYS A C 1
ATOM 1584 O O . LYS A 1 198 ? 6.133 -43.094 -8.18 1 50.72 198 LYS A O 1
ATOM 1589 N N . THR A 1 199 ? 5.32 -44.938 -8.969 1 51.16 199 THR A N 1
ATOM 1590 C CA . THR A 1 199 ? 6.535 -45.656 -9.367 1 51.16 199 THR A CA 1
ATOM 1591 C C . THR A 1 199 ? 7.273 -44.875 -10.461 1 51.16 199 THR A C 1
ATOM 1593 O O . THR A 1 199 ? 8.398 -45.219 -10.812 1 51.16 199 THR A O 1
ATOM 1596 N N . SER A 1 200 ? 6.594 -43.969 -11.234 1 61.12 200 SER A N 1
ATOM 1597 C CA . SER A 1 200 ? 7.254 -43.312 -12.367 1 61.12 200 SER A CA 1
ATOM 1598 C C . SER A 1 200 ? 8.133 -42.156 -11.906 1 61.12 200 SER A C 1
ATOM 1600 O O . SER A 1 200 ? 7.844 -41.5 -10.898 1 61.12 200 SER A O 1
ATOM 1602 N N . THR A 1 201 ? 9.367 -42.125 -12.445 1 74.56 201 THR A N 1
ATOM 1603 C CA . THR A 1 201 ? 10.414 -41.125 -12.172 1 74.56 201 THR A CA 1
ATOM 1604 C C . THR A 1 201 ? 9.914 -39.719 -12.453 1 74.56 201 THR A C 1
ATOM 1606 O O . THR A 1 201 ? 10.383 -38.75 -11.844 1 74.56 201 THR A O 1
ATOM 1609 N N . TRP A 1 202 ? 8.797 -39.562 -13.312 1 86 202 TRP A N 1
ATOM 1610 C CA . TRP A 1 202 ? 8.219 -38.25 -13.617 1 86 202 TRP A CA 1
ATOM 1611 C C . TRP A 1 202 ? 6.793 -38.156 -13.086 1 86 202 TRP A C 1
ATOM 1613 O O . TRP A 1 202 ? 5.855 -38.656 -13.711 1 86 202 TRP A O 1
ATOM 1623 N N . PRO A 1 203 ? 6.508 -37.469 -12.023 1 83 203 PRO A N 1
ATOM 1624 C CA . PRO A 1 203 ? 5.227 -37.531 -11.32 1 83 203 PRO A CA 1
ATOM 1625 C C . PRO A 1 203 ? 4.195 -36.562 -11.898 1 83 203 PRO A C 1
ATOM 1627 O O . PRO A 1 203 ? 3.078 -36.469 -11.383 1 83 203 PRO A O 1
ATOM 1630 N N . TYR A 1 204 ? 4.492 -35.906 -13.039 1 89.19 204 TYR A N 1
ATOM 1631 C CA . TYR A 1 204 ? 3.6 -34.875 -13.539 1 89.19 204 TYR A CA 1
ATOM 1632 C C . TYR A 1 204 ? 2.83 -35.344 -14.758 1 89.19 204 TYR A C 1
ATOM 1634 O O . TYR A 1 204 ? 3.305 -36.219 -15.5 1 89.19 204 TYR A O 1
ATOM 1642 N N . GLU A 1 205 ? 1.688 -34.844 -14.984 1 91.06 205 GLU A N 1
ATOM 1643 C CA . GLU A 1 205 ? 0.823 -35.25 -16.078 1 91.06 205 GLU A CA 1
ATOM 1644 C C . GLU A 1 205 ? 0.681 -34.156 -17.125 1 91.06 205 GLU A C 1
ATOM 1646 O O . GLU A 1 205 ? 0.423 -34.438 -18.297 1 91.06 205 GLU A O 1
ATOM 1651 N N . GLY A 1 206 ? 0.854 -32.969 -16.719 1 93.5 206 GLY A N 1
ATOM 1652 C CA . GLY A 1 206 ? 0.563 -31.812 -17.578 1 93.5 206 GLY A CA 1
ATOM 1653 C C . GLY A 1 206 ? 1.457 -31.75 -18.797 1 93.5 206 GLY A C 1
ATOM 1654 O O . GLY A 1 206 ? 0.993 -31.438 -19.906 1 93.5 206 GLY A O 1
ATOM 1655 N N . ARG A 1 207 ? 2.699 -32.031 -18.578 1 95.44 207 ARG A N 1
ATOM 1656 C CA . ARG A 1 207 ? 3.672 -32.125 -19.672 1 95.44 207 ARG A CA 1
ATOM 1657 C C . ARG A 1 207 ? 4.617 -33.281 -19.469 1 95.44 207 ARG A C 1
ATOM 1659 O O . ARG A 1 207 ? 4.809 -33.75 -18.344 1 95.44 207 ARG A O 1
ATOM 1666 N N . LYS A 1 208 ? 5.191 -33.688 -20.578 1 93.88 208 LYS A N 1
ATOM 1667 C CA . LYS A 1 208 ? 6.141 -34.781 -20.531 1 93.88 208 LYS A CA 1
ATOM 1668 C C . LYS A 1 208 ? 7.469 -34.344 -19.922 1 93.88 208 LYS A C 1
ATOM 1670 O O . LYS A 1 208 ? 7.711 -33.156 -19.75 1 93.88 208 LYS A O 1
ATOM 1675 N N . GLU A 1 209 ? 8.242 -35.312 -19.625 1 93.44 209 GLU A N 1
ATOM 1676 C CA . GLU A 1 209 ? 9.5 -35.094 -18.906 1 93.44 209 GLU A CA 1
ATOM 1677 C C . GLU A 1 209 ? 10.461 -34.219 -19.719 1 93.44 209 GLU A C 1
ATOM 1679 O O . GLU A 1 209 ? 11.328 -33.562 -19.156 1 93.44 209 GLU A O 1
ATOM 1684 N N . ASP A 1 210 ? 10.352 -34.25 -21.031 1 93.94 210 ASP A N 1
ATOM 1685 C CA . ASP A 1 210 ? 11.227 -33.438 -21.875 1 93.94 210 ASP A CA 1
ATOM 1686 C C . ASP A 1 210 ? 11.008 -31.953 -21.656 1 93.94 210 ASP A C 1
ATOM 1688 O O . ASP A 1 210 ? 11.836 -31.125 -22.062 1 93.94 210 ASP A O 1
ATOM 1692 N N . LYS A 1 211 ? 9.953 -31.625 -20.938 1 96.38 211 LYS A N 1
ATOM 1693 C CA . LYS A 1 211 ? 9.68 -30.234 -20.609 1 96.38 211 LYS A CA 1
ATOM 1694 C C . LYS A 1 211 ? 9.789 -29.984 -19.109 1 96.38 211 LYS A C 1
ATOM 1696 O O . LYS A 1 211 ? 9.148 -29.078 -18.578 1 96.38 211 LYS A O 1
ATOM 1701 N N . SER A 1 212 ? 10.602 -30.766 -18.438 1 95.25 212 SER A N 1
ATOM 1702 C CA . SER A 1 212 ? 10.75 -30.719 -16.984 1 95.25 212 SER A CA 1
ATOM 1703 C C . SER A 1 212 ? 11.195 -29.328 -16.531 1 95.25 212 SER A C 1
ATOM 1705 O O . SER A 1 212 ? 10.773 -28.859 -15.469 1 95.25 212 SER A O 1
ATOM 1707 N N . PHE A 1 213 ? 12.008 -28.578 -17.344 1 96.56 213 PHE A N 1
ATOM 1708 C CA . PHE A 1 213 ? 12.57 -27.281 -16.984 1 96.56 213 PHE A CA 1
ATOM 1709 C C . PHE A 1 213 ? 11.477 -26.234 -16.828 1 96.56 213 PHE A C 1
ATOM 1711 O O . PHE A 1 213 ? 11.648 -25.25 -16.109 1 96.56 213 PHE A O 1
ATOM 1718 N N . LEU A 1 214 ? 10.328 -26.422 -17.438 1 98 214 LEU A N 1
ATOM 1719 C CA . LEU A 1 214 ? 9.242 -25.469 -17.328 1 98 214 LEU A CA 1
ATOM 1720 C C . LEU A 1 214 ? 8.688 -25.422 -15.906 1 98 214 LEU A C 1
ATOM 1722 O O . LEU A 1 214 ? 8.234 -24.375 -15.445 1 98 214 LEU A O 1
ATOM 1726 N N . TYR A 1 215 ? 8.75 -26.531 -15.219 1 96.38 215 TYR A N 1
ATOM 1727 C CA . TYR A 1 215 ? 8.234 -26.656 -13.859 1 96.38 215 TYR A CA 1
ATOM 1728 C C . TYR A 1 215 ? 9.141 -25.953 -12.859 1 96.38 215 TYR A C 1
ATOM 1730 O O . TYR A 1 215 ? 8.789 -25.781 -11.695 1 96.38 215 TYR A O 1
ATOM 1738 N N . GLU A 1 216 ? 10.273 -25.469 -13.312 1 96.25 216 GLU A N 1
ATOM 1739 C CA . GLU A 1 216 ? 11.242 -24.812 -12.438 1 96.25 216 GLU A CA 1
ATOM 1740 C C . GLU A 1 216 ? 11.109 -23.297 -12.516 1 96.25 216 GLU A C 1
ATOM 1742 O O . GLU A 1 216 ? 11.773 -22.562 -11.766 1 96.25 216 GLU A O 1
ATOM 1747 N N . ILE A 1 217 ? 10.211 -22.797 -13.32 1 98.06 217 ILE A N 1
ATOM 1748 C CA . ILE A 1 217 ? 10.164 -21.375 -13.617 1 98.06 217 ILE A CA 1
ATOM 1749 C C . ILE A 1 217 ? 9.438 -20.641 -12.492 1 98.06 217 ILE A C 1
ATOM 1751 O O . ILE A 1 217 ? 9.945 -19.656 -11.953 1 98.06 217 ILE A O 1
ATOM 1755 N N . VAL A 1 218 ? 8.273 -21.125 -12.062 1 98 218 VAL A N 1
ATOM 1756 C CA . VAL A 1 218 ? 7.445 -20.406 -11.094 1 98 218 VAL A CA 1
ATOM 1757 C C . VAL A 1 218 ? 7.762 -20.906 -9.688 1 98 218 VAL A C 1
ATOM 1759 O O . VAL A 1 218 ? 7.898 -20.094 -8.758 1 98 218 VAL A O 1
ATOM 1762 N N . SER A 1 219 ? 7.832 -22.156 -9.508 1 94.12 219 SER A N 1
ATOM 1763 C CA . SER A 1 219 ? 8.172 -22.797 -8.242 1 94.12 219 SER A CA 1
ATOM 1764 C C . SER A 1 219 ? 9.203 -23.906 -8.445 1 94.12 219 SER A C 1
ATOM 1766 O O . SER A 1 219 ? 8.852 -25.047 -8.75 1 94.12 219 SER A O 1
ATOM 1768 N N . ASN A 1 220 ? 10.375 -23.578 -8.164 1 92.62 220 ASN A N 1
ATOM 1769 C CA . ASN A 1 220 ? 11.461 -24.531 -8.383 1 92.62 220 ASN A CA 1
ATOM 1770 C C . ASN A 1 220 ? 11.711 -25.391 -7.148 1 92.62 220 ASN A C 1
ATOM 1772 O O . ASN A 1 220 ? 12.352 -24.938 -6.195 1 92.62 220 ASN A O 1
ATOM 1776 N N . LYS A 1 221 ? 11.375 -26.562 -7.219 1 84.19 221 LYS A N 1
ATOM 1777 C CA . LYS A 1 221 ? 11.508 -27.469 -6.082 1 84.19 221 LYS A CA 1
ATOM 1778 C C . LYS A 1 221 ? 12.922 -28.031 -5.996 1 84.19 221 LYS A C 1
ATOM 1780 O O . LYS A 1 221 ? 13.32 -28.578 -4.965 1 84.19 221 LYS A O 1
ATOM 1785 N N . GLU A 1 222 ? 13.641 -27.875 -7.074 1 82.38 222 GLU A N 1
ATOM 1786 C CA . GLU A 1 222 ? 14.984 -28.438 -7.145 1 82.38 222 GLU A CA 1
ATOM 1787 C C . GLU A 1 222 ? 15.984 -27.594 -6.367 1 82.38 222 GLU A C 1
ATOM 1789 O O . GLU A 1 222 ? 16.781 -28.109 -5.594 1 82.38 222 GLU A O 1
ATOM 1794 N N . ASN A 1 223 ? 15.906 -26.266 -6.578 1 84.06 223 ASN A N 1
ATOM 1795 C CA . ASN A 1 223 ? 16.906 -25.422 -5.938 1 84.06 223 ASN A CA 1
ATOM 1796 C C . ASN A 1 223 ? 16.281 -24.156 -5.348 1 84.06 223 ASN A C 1
ATOM 1798 O O . ASN A 1 223 ? 16.969 -23.359 -4.707 1 84.06 223 ASN A O 1
ATOM 1802 N N . GLY A 1 224 ? 15.039 -23.938 -5.566 1 87.62 224 GLY A N 1
ATOM 1803 C CA . GLY A 1 224 ? 14.336 -22.828 -4.934 1 87.62 224 GLY A CA 1
ATOM 1804 C C . GLY A 1 224 ? 14.516 -21.516 -5.668 1 87.62 224 GLY A C 1
ATOM 1805 O O . GLY A 1 224 ? 14 -20.484 -5.234 1 87.62 224 GLY A O 1
ATOM 1806 N N . ILE A 1 225 ? 15.227 -21.484 -6.746 1 90.94 225 ILE A N 1
ATOM 1807 C CA . ILE A 1 225 ? 15.461 -20.266 -7.5 1 90.94 225 ILE A CA 1
ATOM 1808 C C . ILE A 1 225 ? 14.422 -20.125 -8.609 1 90.94 225 ILE A C 1
ATOM 1810 O O . ILE A 1 225 ? 14.492 -20.828 -9.625 1 90.94 225 ILE A O 1
ATOM 1814 N N . ASP A 1 226 ? 13.578 -19.25 -8.43 1 95.38 226 ASP A N 1
ATOM 1815 C CA . ASP A 1 226 ? 12.484 -19.094 -9.383 1 95.38 226 ASP A CA 1
ATOM 1816 C C . ASP A 1 226 ? 12.047 -17.641 -9.492 1 95.38 226 ASP A C 1
ATOM 1818 O O . ASP A 1 226 ? 12.57 -16.781 -8.773 1 95.38 226 ASP A O 1
ATOM 1822 N N . VAL A 1 227 ? 11.125 -17.375 -10.383 1 98.25 227 VAL A N 1
ATOM 1823 C CA . VAL A 1 227 ? 10.773 -15.992 -10.719 1 98.25 227 VAL A CA 1
ATOM 1824 C C . VAL A 1 227 ? 9.945 -15.383 -9.586 1 98.25 227 VAL A C 1
ATOM 1826 O O . VAL A 1 227 ? 9.859 -14.156 -9.461 1 98.25 227 VAL A O 1
ATOM 1829 N N . ASP A 1 228 ? 9.242 -16.219 -8.781 1 97.56 228 ASP A N 1
ATOM 1830 C CA . ASP A 1 228 ? 8.578 -15.719 -7.582 1 97.56 228 ASP A CA 1
ATOM 1831 C C . ASP A 1 228 ? 9.555 -14.938 -6.699 1 97.56 228 ASP A C 1
ATOM 1833 O O . ASP A 1 228 ? 9.281 -13.805 -6.312 1 97.56 228 ASP A O 1
ATOM 1837 N N . LYS A 1 229 ? 10.68 -15.508 -6.465 1 96.62 229 LYS A N 1
ATOM 1838 C CA . LYS A 1 229 ? 11.711 -14.891 -5.625 1 96.62 229 LYS A CA 1
ATOM 1839 C C . LYS A 1 229 ? 12.289 -13.641 -6.289 1 96.62 229 LYS A C 1
ATOM 1841 O O . LYS A 1 229 ? 12.609 -12.664 -5.613 1 96.62 229 LYS A O 1
ATOM 1846 N N . PHE A 1 230 ? 12.453 -13.758 -7.617 1 97.88 230 PHE A N 1
ATOM 1847 C CA . PHE A 1 230 ? 12.992 -12.602 -8.32 1 97.88 230 PHE A CA 1
ATOM 1848 C C . PHE A 1 230 ? 12.117 -11.367 -8.078 1 97.88 230 PHE A C 1
ATOM 1850 O O . PHE A 1 230 ? 12.633 -10.289 -7.785 1 97.88 230 PHE A O 1
ATOM 1857 N N . ASP A 1 231 ? 10.859 -11.586 -8.141 1 98.38 231 ASP A N 1
ATOM 1858 C CA . ASP A 1 231 ? 9.969 -10.438 -7.988 1 98.38 231 ASP A CA 1
ATOM 1859 C C . ASP A 1 231 ? 9.945 -9.953 -6.539 1 98.38 231 ASP A C 1
ATOM 1861 O O . ASP A 1 231 ? 10.094 -8.758 -6.281 1 98.38 231 ASP A O 1
ATOM 1865 N N . TYR A 1 232 ? 9.664 -10.867 -5.527 1 96.94 232 TYR A N 1
ATOM 1866 C CA . TYR A 1 232 ? 9.43 -10.336 -4.191 1 96.94 232 TYR A CA 1
ATOM 1867 C C . TYR A 1 232 ? 10.727 -9.82 -3.572 1 96.94 232 TYR A C 1
ATOM 1869 O O . TYR A 1 232 ? 10.703 -8.945 -2.705 1 96.94 232 TYR A O 1
ATOM 1877 N N . PHE A 1 233 ? 11.891 -10.312 -4.055 1 97 233 PHE A N 1
ATOM 1878 C CA . PHE A 1 233 ? 13.125 -9.688 -3.59 1 97 233 PHE A CA 1
ATOM 1879 C C . PHE A 1 233 ? 13.211 -8.242 -4.062 1 97 233 PHE A C 1
ATOM 1881 O O . PHE A 1 233 ? 13.508 -7.344 -3.273 1 97 233 PHE A O 1
ATOM 1888 N N . ALA A 1 234 ? 12.984 -8.062 -5.332 1 97.75 234 ALA A N 1
ATOM 1889 C CA . ALA A 1 234 ? 13.047 -6.715 -5.895 1 97.75 234 ALA A CA 1
ATOM 1890 C C . ALA A 1 234 ? 11.969 -5.82 -5.297 1 97.75 234 ALA A C 1
ATOM 1892 O O . ALA A 1 234 ? 12.242 -4.684 -4.906 1 97.75 234 ALA A O 1
ATOM 1893 N N . ARG A 1 235 ? 10.781 -6.309 -5.184 1 98.19 235 ARG A N 1
ATOM 1894 C CA . ARG A 1 235 ? 9.625 -5.531 -4.75 1 98.19 235 ARG A CA 1
ATOM 1895 C C . ARG A 1 235 ? 9.695 -5.227 -3.256 1 98.19 235 ARG A C 1
ATOM 1897 O O . ARG A 1 235 ? 9.43 -4.102 -2.832 1 98.19 235 ARG A O 1
ATOM 1904 N N . ASP A 1 236 ? 9.969 -6.219 -2.428 1 97.75 236 ASP A N 1
ATOM 1905 C CA . ASP A 1 236 ? 10.102 -5.992 -0.993 1 97.75 236 ASP A CA 1
ATOM 1906 C C . ASP A 1 236 ? 11.219 -4.992 -0.695 1 97.75 236 ASP A C 1
ATOM 1908 O O . ASP A 1 236 ? 11.055 -4.105 0.147 1 97.75 236 ASP A O 1
ATOM 1912 N N . CYS A 1 237 ? 12.367 -5.16 -1.375 1 97.06 237 CYS A N 1
ATOM 1913 C CA . CYS A 1 237 ? 13.469 -4.215 -1.189 1 97.06 237 CYS A CA 1
ATOM 1914 C C . CYS A 1 237 ? 13.047 -2.803 -1.57 1 97.06 237 CYS A C 1
ATOM 1916 O O . CYS A 1 237 ? 13.359 -1.844 -0.864 1 97.06 237 CYS A O 1
ATOM 1918 N N . TYR A 1 238 ? 12.344 -2.697 -2.648 1 96.88 238 TYR A N 1
ATOM 1919 C CA . TYR A 1 238 ? 11.852 -1.414 -3.137 1 96.88 238 TYR A CA 1
ATOM 1920 C C . TYR A 1 238 ? 10.984 -0.729 -2.086 1 96.88 238 TYR A C 1
ATOM 1922 O O . TYR A 1 238 ? 11.156 0.461 -1.812 1 96.88 238 TYR A O 1
ATOM 1930 N N . HIS A 1 239 ? 10.148 -1.414 -1.437 1 97.19 239 HIS A N 1
ATOM 1931 C CA . HIS A 1 239 ? 9.172 -0.844 -0.519 1 97.19 239 HIS A CA 1
ATOM 1932 C C . HIS A 1 239 ? 9.766 -0.649 0.872 1 97.19 239 HIS A C 1
ATOM 1934 O O . HIS A 1 239 ? 9.352 0.248 1.609 1 97.19 239 HIS A O 1
ATOM 1940 N N . LEU A 1 240 ? 10.742 -1.424 1.218 1 95.94 240 LEU A N 1
ATOM 1941 C CA . LEU A 1 240 ? 11.359 -1.327 2.533 1 95.94 240 LEU A CA 1
ATOM 1942 C C . LEU A 1 240 ? 12.531 -0.347 2.51 1 95.94 240 LEU A C 1
ATOM 1944 O O . LEU A 1 240 ? 13.078 -0.001 3.561 1 95.94 240 LEU A O 1
ATOM 1948 N N . GLY A 1 241 ? 12.922 0.112 1.338 1 93.12 241 GLY A N 1
ATOM 1949 C CA . GLY A 1 241 ? 14.062 1.004 1.215 1 93.12 241 GLY A CA 1
ATOM 1950 C C . GLY A 1 241 ? 15.398 0.303 1.416 1 93.12 241 GLY A C 1
ATOM 1951 O O . GLY A 1 241 ? 16.312 0.861 2.023 1 93.12 241 GLY A O 1
ATOM 1952 N N . VAL A 1 242 ? 15.453 -0.914 1.018 1 91.44 242 VAL A N 1
ATOM 1953 C CA . VAL A 1 242 ? 16.672 -1.704 1.095 1 91.44 242 VAL A CA 1
ATOM 1954 C C . VAL A 1 242 ? 17.297 -1.821 -0.292 1 91.44 242 VAL A C 1
ATOM 1956 O O . VAL A 1 242 ? 16.594 -1.98 -1.289 1 91.44 242 VAL A O 1
ATOM 1959 N N . GLN A 1 243 ? 18.531 -1.697 -0.318 1 89.62 243 GLN A N 1
ATOM 1960 C CA . GLN A 1 243 ? 19.234 -1.821 -1.595 1 89.62 243 GLN A CA 1
ATOM 1961 C C . GLN A 1 243 ? 19.328 -3.281 -2.029 1 89.62 243 GLN A C 1
ATOM 1963 O O . GLN A 1 243 ? 19.562 -4.164 -1.202 1 89.62 243 GLN A O 1
ATOM 1968 N N . ILE A 1 244 ? 19.109 -3.5 -3.287 1 91.5 244 ILE A N 1
ATOM 1969 C CA . ILE A 1 244 ? 19.219 -4.836 -3.861 1 91.5 244 ILE A CA 1
ATOM 1970 C C . ILE A 1 244 ? 20.344 -4.867 -4.891 1 91.5 244 ILE A C 1
ATOM 1972 O O . ILE A 1 244 ? 20.406 -4.012 -5.777 1 91.5 244 ILE A O 1
ATOM 1976 N N . ASN A 1 245 ? 21.219 -5.824 -4.672 1 90.12 245 ASN A N 1
ATOM 1977 C CA . ASN A 1 245 ? 22.328 -5.965 -5.602 1 90.12 245 ASN A CA 1
ATOM 1978 C C . ASN A 1 245 ? 22.078 -7.086 -6.609 1 90.12 245 ASN A C 1
ATOM 1980 O O . ASN A 1 245 ? 22.719 -7.129 -7.664 1 90.12 245 ASN A O 1
ATOM 1984 N N . PHE A 1 246 ? 21.234 -8.016 -6.27 1 93.56 246 PHE A N 1
ATOM 1985 C CA . PHE A 1 246 ? 20.906 -9.094 -7.188 1 93.56 246 PHE A CA 1
ATOM 1986 C C . PHE A 1 246 ? 20.203 -8.555 -8.422 1 93.56 246 PHE A C 1
ATOM 1988 O O . PHE A 1 246 ? 19.234 -7.793 -8.312 1 93.56 246 PHE A O 1
ATOM 1995 N N . ASP A 1 247 ? 20.672 -8.914 -9.555 1 94.38 247 ASP A N 1
ATOM 1996 C CA . ASP A 1 247 ? 20.078 -8.5 -10.82 1 94.38 247 ASP A CA 1
ATOM 1997 C C . ASP A 1 247 ? 19.453 -9.695 -11.547 1 94.38 247 ASP A C 1
ATOM 1999 O O . ASP A 1 247 ? 20.141 -10.414 -12.273 1 94.38 247 ASP A O 1
ATOM 2003 N N . TYR A 1 248 ? 18.172 -9.805 -11.477 1 95.31 248 TYR A N 1
ATOM 2004 C CA . TYR A 1 248 ? 17.484 -10.938 -12.094 1 95.31 248 TYR A CA 1
ATOM 2005 C C . TYR A 1 248 ? 17.547 -10.852 -13.617 1 95.31 248 TYR A C 1
ATOM 2007 O O . TYR A 1 248 ? 17.344 -11.852 -14.312 1 95.31 248 TYR A O 1
ATOM 2015 N N . ARG A 1 249 ? 17.75 -9.695 -14.219 1 94.94 249 ARG A N 1
ATOM 2016 C CA . ARG A 1 249 ? 17.828 -9.539 -15.672 1 94.94 249 ARG A CA 1
ATOM 2017 C C . ARG A 1 249 ? 19.031 -10.305 -16.234 1 94.94 249 ARG A C 1
ATOM 2019 O O . ARG A 1 249 ? 18.953 -10.859 -17.328 1 94.94 249 ARG A O 1
ATOM 2026 N N . ARG A 1 250 ? 20.062 -10.25 -15.461 1 94.19 250 ARG A N 1
ATOM 2027 C CA . ARG A 1 250 ? 21.25 -11.008 -15.875 1 94.19 250 ARG A CA 1
ATOM 2028 C C . ARG A 1 250 ? 20.953 -12.508 -15.875 1 94.19 250 ARG A C 1
ATOM 2030 O O . ARG A 1 250 ? 21.391 -13.234 -16.766 1 94.19 250 ARG A O 1
ATOM 2037 N N . PHE A 1 251 ? 20.25 -12.938 -14.875 1 94.88 251 PHE A N 1
ATOM 2038 C CA . PHE A 1 251 ? 19.859 -14.344 -14.836 1 94.88 251 PHE A CA 1
ATOM 2039 C C . PHE A 1 251 ? 19.031 -14.711 -16.062 1 94.88 251 PHE A C 1
ATOM 2041 O O . PHE A 1 251 ? 19.297 -15.734 -16.703 1 94.88 251 PHE A O 1
ATOM 2048 N N . LEU A 1 252 ? 18.078 -13.906 -16.438 1 96.38 252 LEU A N 1
ATOM 2049 C CA . LEU A 1 252 ? 17.203 -14.156 -17.578 1 96.38 252 LEU A CA 1
ATOM 2050 C C . LEU A 1 252 ? 18.016 -14.219 -18.859 1 96.38 252 LEU A C 1
ATOM 2052 O O . LEU A 1 252 ? 17.734 -15.047 -19.734 1 96.38 252 LEU A O 1
ATOM 2056 N N . LYS A 1 253 ? 19.016 -13.406 -18.891 1 94.44 253 LYS A N 1
ATOM 2057 C CA . LYS A 1 253 ? 19.828 -13.305 -20.109 1 94.44 253 LYS A CA 1
ATOM 2058 C C . LYS A 1 253 ? 20.688 -14.547 -20.297 1 94.44 253 LYS A C 1
ATOM 2060 O O . LYS A 1 253 ? 20.891 -15.008 -21.422 1 94.44 253 LYS A O 1
ATOM 2065 N N . PHE A 1 254 ? 21.188 -15.109 -19.234 1 94 254 PHE A N 1
ATOM 2066 C CA . PHE A 1 254 ? 22.219 -16.141 -19.375 1 94 254 PHE A CA 1
ATOM 2067 C C . PHE A 1 254 ? 21.656 -17.516 -19.047 1 94 254 PHE A C 1
ATOM 2069 O O . PHE A 1 254 ? 22.344 -18.531 -19.234 1 94 254 PHE A O 1
ATOM 2076 N N . ALA A 1 255 ? 20.422 -17.609 -18.578 1 95.56 255 ALA A N 1
ATOM 2077 C CA . ALA A 1 255 ? 19.812 -18.891 -18.25 1 95.56 255 ALA A CA 1
ATOM 2078 C C . ALA A 1 255 ? 19.75 -19.797 -19.484 1 95.56 255 ALA A C 1
ATOM 2080 O O . ALA A 1 255 ? 19.484 -19.344 -20.594 1 95.56 255 ALA A O 1
ATOM 2081 N N . ARG A 1 256 ? 20.062 -21.047 -19.297 1 96.19 256 ARG A N 1
ATOM 2082 C CA . ARG A 1 256 ? 19.969 -22.078 -20.328 1 96.19 256 ARG A CA 1
ATOM 2083 C C . ARG A 1 256 ? 19.484 -23.391 -19.75 1 96.19 256 ARG A C 1
ATOM 2085 O O . ARG A 1 256 ? 19.609 -23.641 -18.547 1 96.19 256 ARG A O 1
ATOM 2092 N N . VAL A 1 257 ? 18.938 -24.203 -20.625 1 97.06 257 VAL A N 1
ATOM 2093 C CA . VAL A 1 257 ? 18.469 -25.516 -20.203 1 97.06 257 VAL A CA 1
ATOM 2094 C C . VAL A 1 257 ? 19.5 -26.578 -20.594 1 97.06 257 VAL A C 1
ATOM 2096 O O . VAL A 1 257 ? 19.938 -26.625 -21.75 1 97.06 257 VAL A O 1
ATOM 2099 N N . CYS A 1 258 ? 19.938 -27.328 -19.656 1 95.06 258 CYS A N 1
ATOM 2100 C CA . CYS A 1 258 ? 20.859 -28.422 -19.891 1 95.06 258 CYS A CA 1
ATOM 2101 C C . CYS A 1 258 ? 20.312 -29.734 -19.344 1 95.06 258 CYS A C 1
ATOM 2103 O O . CYS A 1 258 ? 19.438 -29.719 -18.484 1 95.06 258 CYS A O 1
ATOM 2105 N N . GLU A 1 259 ? 20.797 -30.781 -19.891 1 92.38 259 GLU A N 1
ATOM 2106 C CA . GLU A 1 259 ? 20.391 -32.094 -19.406 1 92.38 259 GLU A CA 1
ATOM 2107 C C . GLU A 1 259 ? 21.312 -32.594 -18.297 1 92.38 259 GLU A C 1
ATOM 2109 O O . GLU A 1 259 ? 22.547 -32.594 -18.453 1 92.38 259 GLU A O 1
ATOM 2114 N N . VAL A 1 260 ? 20.719 -32.812 -17.203 1 89.12 260 VAL A N 1
ATOM 2115 C CA . VAL A 1 260 ? 21.438 -33.344 -16.047 1 89.12 260 VAL A CA 1
ATOM 2116 C C . VAL A 1 260 ? 20.766 -34.656 -15.594 1 89.12 260 VAL A C 1
ATOM 2118 O O . VAL A 1 260 ? 19.609 -34.656 -15.172 1 89.12 260 VAL A O 1
ATOM 2121 N N . ASP A 1 261 ? 21.516 -35.719 -15.617 1 85.88 261 ASP A N 1
ATOM 2122 C CA . ASP A 1 261 ? 21.031 -37.031 -15.188 1 85.88 261 ASP A CA 1
ATOM 2123 C C . ASP A 1 261 ? 19.734 -37.375 -15.883 1 85.88 261 ASP A C 1
ATOM 2125 O O . ASP A 1 261 ? 18.766 -37.812 -15.234 1 85.88 261 ASP A O 1
ATOM 2129 N N . GLY A 1 262 ? 19.594 -37.031 -17.078 1 86.19 262 GLY A N 1
ATOM 2130 C CA . GLY A 1 262 ? 18.469 -37.438 -17.906 1 86.19 262 GLY A CA 1
ATOM 2131 C C . GLY A 1 262 ? 17.297 -36.5 -17.828 1 86.19 262 GLY A C 1
ATOM 2132 O O . GLY A 1 262 ? 16.25 -36.719 -18.438 1 86.19 262 GLY A O 1
ATOM 2133 N N . ARG A 1 263 ? 17.469 -35.5 -17.125 1 91.31 263 ARG A N 1
ATOM 2134 C CA . ARG A 1 263 ? 16.391 -34.5 -17 1 91.31 263 ARG A CA 1
ATOM 2135 C C . ARG A 1 263 ? 16.891 -33.125 -17.375 1 91.31 263 ARG A C 1
ATOM 2137 O O . ARG A 1 263 ? 18.047 -32.781 -17.125 1 91.31 263 ARG A O 1
ATOM 2144 N N . LYS A 1 264 ? 16 -32.344 -17.969 1 95.06 264 LYS A N 1
ATOM 2145 C CA . LYS A 1 264 ? 16.359 -31 -18.375 1 95.06 264 LYS A CA 1
ATOM 2146 C C . LYS A 1 264 ? 16.156 -30.016 -17.219 1 95.06 264 LYS A C 1
ATOM 2148 O O . LYS A 1 264 ? 15.102 -30.016 -16.578 1 95.06 264 LYS A O 1
ATOM 2153 N N . HIS A 1 265 ? 17.156 -29.234 -16.938 1 95.31 265 HIS A N 1
ATOM 2154 C CA . HIS A 1 265 ? 17.125 -28.25 -15.852 1 95.31 265 HIS A CA 1
ATOM 2155 C C . HIS A 1 265 ? 17.578 -26.891 -16.344 1 95.31 265 HIS A C 1
ATOM 2157 O O . HIS A 1 265 ? 18.391 -26.781 -17.266 1 95.31 265 HIS A O 1
ATOM 2163 N N . ILE A 1 266 ? 17 -25.875 -15.711 1 95.94 266 ILE A N 1
ATOM 2164 C CA . ILE A 1 266 ? 17.484 -24.516 -15.961 1 95.94 266 ILE A CA 1
ATOM 2165 C C . ILE A 1 266 ? 18.828 -24.328 -15.258 1 95.94 266 ILE A C 1
ATOM 2167 O O . ILE A 1 266 ? 18.938 -24.547 -14.047 1 95.94 266 ILE A O 1
ATOM 2171 N N . CYS A 1 267 ? 19.828 -23.906 -15.977 1 94.44 267 CYS A N 1
ATOM 2172 C CA . CYS A 1 267 ? 21.172 -23.734 -15.461 1 94.44 267 CYS A CA 1
ATOM 2173 C C . CYS A 1 267 ? 21.641 -22.297 -15.617 1 94.44 267 CYS A C 1
ATOM 2175 O O . CYS A 1 267 ? 21.125 -21.562 -16.453 1 94.44 267 CYS A O 1
ATOM 2177 N N . VAL A 1 268 ? 22.578 -21.984 -14.758 1 91.5 268 VAL A N 1
ATOM 2178 C CA . VAL A 1 268 ? 23.109 -20.625 -14.742 1 91.5 268 VAL A CA 1
ATOM 2179 C C . VAL A 1 268 ? 24.531 -20.641 -15.289 1 91.5 268 VAL A C 1
ATOM 2181 O O . VAL A 1 268 ? 25.266 -21.609 -15.102 1 91.5 268 VAL A O 1
ATOM 2184 N N . ARG A 1 269 ? 24.859 -19.578 -15.961 1 91.5 269 ARG A N 1
ATOM 2185 C CA . ARG A 1 269 ? 26.234 -19.453 -16.438 1 91.5 269 ARG A CA 1
ATOM 2186 C C . ARG A 1 269 ? 27.203 -19.344 -15.273 1 91.5 269 ARG A C 1
ATOM 2188 O O . ARG A 1 269 ? 26.922 -18.688 -14.266 1 91.5 269 ARG A O 1
ATOM 2195 N N . ASP A 1 270 ? 28.344 -19.891 -15.398 1 87.5 270 ASP A N 1
ATOM 2196 C CA . ASP A 1 270 ? 29.344 -19.938 -14.336 1 87.5 270 ASP A CA 1
ATOM 2197 C C . ASP A 1 270 ? 29.766 -18.531 -13.922 1 87.5 270 ASP A C 1
ATOM 2199 O O . ASP A 1 270 ? 29.984 -18.25 -12.742 1 87.5 270 ASP A O 1
ATOM 2203 N N . LYS A 1 271 ? 29.797 -17.609 -14.789 1 87.62 271 LYS A N 1
ATOM 2204 C CA . LYS A 1 271 ? 30.234 -16.25 -14.5 1 87.62 271 LYS A CA 1
ATOM 2205 C C . LYS A 1 271 ? 29.234 -15.531 -13.617 1 87.62 271 LYS A C 1
ATOM 2207 O O . LYS A 1 271 ? 29.531 -14.484 -13.039 1 87.62 271 LYS A O 1
ATOM 2212 N N . GLU A 1 272 ? 28.016 -16.078 -13.562 1 90.44 272 GLU A N 1
ATOM 2213 C CA . GLU A 1 272 ? 26.953 -15.422 -12.805 1 90.44 272 GLU A CA 1
ATOM 2214 C C . GLU A 1 272 ? 26.953 -15.891 -11.352 1 90.44 272 GLU A C 1
ATOM 2216 O O . GLU A 1 272 ? 26 -15.609 -10.609 1 90.44 272 GLU A O 1
ATOM 2221 N N . GLU A 1 273 ? 27.891 -16.547 -10.938 1 86.5 273 GLU A N 1
ATOM 2222 C CA . GLU A 1 273 ? 27.969 -17.062 -9.57 1 86.5 273 GLU A CA 1
ATOM 2223 C C . GLU A 1 273 ? 27.875 -15.945 -8.539 1 86.5 273 GLU A C 1
ATOM 2225 O O . GLU A 1 273 ? 27.188 -16.094 -7.527 1 86.5 273 GLU A O 1
ATOM 2230 N N . ASP A 1 274 ? 28.547 -14.867 -8.805 1 85.81 274 ASP A N 1
ATOM 2231 C CA . ASP A 1 274 ? 28.5 -13.734 -7.879 1 85.81 274 ASP A CA 1
ATOM 2232 C C . ASP A 1 274 ? 27.094 -13.164 -7.781 1 85.81 274 ASP A C 1
ATOM 2234 O O . ASP A 1 274 ? 26.641 -12.789 -6.695 1 85.81 274 ASP A O 1
ATOM 2238 N N . ASN A 1 275 ? 26.516 -13.062 -8.844 1 91.75 275 ASN A N 1
ATOM 2239 C CA . ASN A 1 275 ? 25.141 -12.57 -8.867 1 91.75 275 ASN A CA 1
ATOM 2240 C C . ASN A 1 275 ? 24.203 -13.461 -8.055 1 91.75 275 ASN A C 1
ATOM 2242 O O . ASN A 1 275 ? 23.328 -12.969 -7.336 1 91.75 275 ASN A O 1
ATOM 2246 N N . MET A 1 276 ? 24.422 -14.719 -8.156 1 89.88 276 MET A N 1
ATOM 2247 C CA . MET A 1 276 ? 23.609 -15.656 -7.391 1 89.88 276 MET A CA 1
ATOM 2248 C C . MET A 1 276 ? 23.891 -15.531 -5.895 1 89.88 276 MET A C 1
ATOM 2250 O O . MET A 1 276 ? 22.969 -15.617 -5.082 1 89.88 276 MET A O 1
ATOM 2254 N N . SER A 1 277 ? 25.109 -15.352 -5.594 1 84.88 277 SER A N 1
ATOM 2255 C CA . SER A 1 277 ? 25.469 -15.125 -4.195 1 84.88 277 SER A CA 1
ATOM 2256 C C . SER A 1 277 ? 24.766 -13.891 -3.641 1 84.88 277 SER A C 1
ATOM 2258 O O . SER A 1 277 ? 24.359 -13.875 -2.475 1 84.88 277 SER A O 1
ATOM 2260 N N . GLU A 1 278 ? 24.688 -12.867 -4.469 1 88.81 278 GLU A N 1
ATOM 2261 C CA . GLU A 1 278 ? 24 -11.641 -4.066 1 88.81 278 GLU A CA 1
ATOM 2262 C C . GLU A 1 278 ? 22.516 -11.906 -3.824 1 88.81 278 GLU A C 1
ATOM 2264 O O . GLU A 1 278 ? 21.906 -11.281 -2.957 1 88.81 278 GLU A O 1
ATOM 2269 N N . MET A 1 279 ? 21.984 -12.789 -4.578 1 91.38 279 MET A N 1
ATOM 2270 C CA . MET A 1 279 ? 20.578 -13.148 -4.379 1 91.38 279 MET A CA 1
ATOM 2271 C C . MET A 1 279 ? 20.375 -13.734 -2.986 1 91.38 279 MET A C 1
ATOM 2273 O O . MET A 1 279 ? 19.438 -13.344 -2.279 1 91.38 279 MET A O 1
ATOM 2277 N N . PHE A 1 280 ? 21.156 -14.648 -2.625 1 85.75 280 PHE A N 1
ATOM 2278 C CA . PHE A 1 280 ? 21.031 -15.289 -1.322 1 85.75 280 PHE A CA 1
ATOM 2279 C C . PHE A 1 280 ? 21.312 -14.305 -0.198 1 85.75 280 PHE A C 1
ATOM 2281 O O . PHE A 1 280 ? 20.688 -14.367 0.862 1 85.75 280 PHE A O 1
ATOM 2288 N N . HIS A 1 281 ? 22.203 -13.422 -0.457 1 84 281 HIS A N 1
ATOM 2289 C CA . HIS A 1 281 ? 22.469 -12.367 0.511 1 84 281 HIS A CA 1
ATOM 2290 C C . HIS A 1 281 ? 21.234 -11.477 0.696 1 84 281 HIS A C 1
ATOM 2292 O O . HIS A 1 281 ? 20.922 -11.07 1.817 1 84 281 HIS A O 1
ATOM 2298 N N . THR A 1 282 ? 20.625 -11.156 -0.405 1 90.44 282 THR A N 1
ATOM 2299 C CA . THR A 1 282 ? 19.391 -10.359 -0.351 1 90.44 282 THR A CA 1
ATOM 2300 C C . THR A 1 282 ? 18.344 -11.055 0.501 1 90.44 282 THR A C 1
ATOM 2302 O O . THR A 1 282 ? 17.672 -10.414 1.317 1 90.44 282 THR A O 1
ATOM 2305 N N . ARG A 1 283 ? 18.188 -12.328 0.316 1 88.69 283 ARG A N 1
ATOM 2306 C CA . ARG A 1 283 ? 17.234 -13.102 1.104 1 88.69 283 ARG A CA 1
ATOM 2307 C C . ARG A 1 283 ? 17.547 -13.016 2.592 1 88.69 283 ARG A C 1
ATOM 2309 O O . ARG A 1 283 ? 16.656 -12.797 3.412 1 88.69 283 ARG A O 1
ATOM 2316 N N . LEU A 1 284 ? 18.75 -13.188 2.93 1 82.62 284 LEU A N 1
ATOM 2317 C CA . LEU A 1 284 ? 19.172 -13.141 4.324 1 82.62 284 LEU A CA 1
ATOM 2318 C C . LEU A 1 284 ? 18.906 -11.758 4.926 1 82.62 284 LEU A C 1
ATOM 2320 O O . LEU A 1 284 ? 18.453 -11.648 6.062 1 82.62 284 LEU A O 1
ATOM 2324 N N . CYS A 1 285 ? 19.234 -10.766 4.145 1 86 285 CYS A N 1
ATOM 2325 C CA . CYS A 1 285 ? 19.031 -9.391 4.602 1 86 285 CYS A CA 1
ATOM 2326 C C . CYS A 1 285 ? 17.562 -9.125 4.875 1 86 285 CYS A C 1
ATOM 2328 O O . CYS A 1 285 ? 17.203 -8.539 5.898 1 86 285 CYS A O 1
ATOM 2330 N N . LEU A 1 286 ? 16.75 -9.562 4 1 91.06 286 LEU A N 1
ATOM 2331 C CA . LEU A 1 286 ? 15.312 -9.352 4.152 1 91.06 286 LEU A CA 1
ATOM 2332 C C . LEU A 1 286 ? 14.766 -10.109 5.355 1 91.06 286 LEU A C 1
ATOM 2334 O O . LEU A 1 286 ? 13.914 -9.609 6.082 1 91.06 286 LEU A O 1
ATOM 2338 N N . HIS A 1 287 ? 15.211 -11.273 5.574 1 86.38 287 HIS A N 1
ATOM 2339 C CA . HIS A 1 287 ? 14.773 -12.055 6.723 1 86.38 287 HIS A CA 1
ATOM 2340 C C . HIS A 1 287 ? 15.203 -11.406 8.031 1 86.38 287 HIS A C 1
ATOM 2342 O O . HIS A 1 287 ? 14.398 -11.281 8.961 1 86.38 287 HIS A O 1
ATOM 2348 N N . ARG A 1 288 ? 16.344 -10.945 8.055 1 80.38 288 ARG A N 1
ATOM 2349 C CA . ARG A 1 288 ? 16.875 -10.352 9.273 1 80.38 288 ARG A CA 1
ATOM 2350 C C . ARG A 1 288 ? 16.234 -9 9.555 1 80.38 288 ARG A C 1
ATOM 2352 O O . ARG A 1 288 ? 15.875 -8.703 10.695 1 80.38 288 ARG A O 1
ATOM 2359 N N . ARG A 1 289 ? 16.062 -8.289 8.562 1 83.56 289 ARG A N 1
ATOM 2360 C CA . ARG A 1 289 ? 15.664 -6.902 8.75 1 83.56 289 ARG A CA 1
ATOM 2361 C C . ARG A 1 289 ? 14.148 -6.781 8.844 1 83.56 289 ARG A C 1
ATOM 2363 O O . ARG A 1 289 ? 13.633 -5.914 9.555 1 83.56 289 ARG A O 1
ATOM 2370 N N . ALA A 1 290 ? 13.477 -7.684 8.141 1 89.44 290 ALA A N 1
ATOM 2371 C CA . ALA A 1 290 ? 12.047 -7.402 8.023 1 89.44 290 ALA A CA 1
ATOM 2372 C C . ALA A 1 290 ? 11.219 -8.633 8.398 1 89.44 290 ALA A C 1
ATOM 2374 O O . ALA A 1 290 ? 10.438 -8.594 9.352 1 89.44 290 ALA A O 1
ATOM 2375 N N . TYR A 1 291 ? 11.453 -9.773 7.723 1 88.75 291 TYR A N 1
ATOM 2376 C CA . TYR A 1 291 ? 10.57 -10.922 7.855 1 88.75 291 TYR A CA 1
ATOM 2377 C C . TYR A 1 291 ? 10.562 -11.445 9.289 1 88.75 291 TYR A C 1
ATOM 2379 O O . TYR A 1 291 ? 9.508 -11.82 9.812 1 88.75 291 TYR A O 1
ATOM 2387 N N . GLN A 1 292 ? 11.734 -11.398 9.906 1 83.06 292 GLN A N 1
ATOM 2388 C CA . GLN A 1 292 ? 11.867 -11.992 11.227 1 83.06 292 GLN A CA 1
ATOM 2389 C C . GLN A 1 292 ? 12.094 -10.914 12.289 1 83.06 292 GLN A C 1
ATOM 2391 O O . GLN A 1 292 ? 12.492 -11.219 13.414 1 83.06 292 GLN A O 1
ATOM 2396 N N . HIS A 1 293 ? 11.883 -9.68 11.867 1 85.94 293 HIS A N 1
ATOM 2397 C CA . HIS A 1 293 ? 12.008 -8.586 12.82 1 85.94 293 HIS A CA 1
ATOM 2398 C C . HIS A 1 293 ? 11.18 -8.852 14.07 1 85.94 293 HIS A C 1
ATOM 2400 O O . HIS A 1 293 ? 10.031 -9.289 13.977 1 85.94 293 HIS A O 1
ATOM 2406 N N . LYS A 1 294 ? 11.734 -8.641 15.227 1 81.81 294 LYS A N 1
ATOM 2407 C CA . LYS A 1 294 ? 11.117 -9.008 16.5 1 81.81 294 LYS A CA 1
ATOM 2408 C C . LYS A 1 294 ? 9.758 -8.336 16.656 1 81.81 294 LYS A C 1
ATOM 2410 O O . LYS A 1 294 ? 8.789 -8.977 17.078 1 81.81 294 LYS A O 1
ATOM 2415 N N . VAL A 1 295 ? 9.68 -7.02 16.391 1 88.31 295 VAL A N 1
ATOM 2416 C CA . VAL A 1 295 ? 8.438 -6.281 16.578 1 88.31 295 VAL A CA 1
ATOM 2417 C C . VAL A 1 295 ? 7.379 -6.793 15.602 1 88.31 295 VAL A C 1
ATOM 2419 O O . VAL A 1 295 ? 6.195 -6.879 15.945 1 88.31 295 VAL A O 1
ATOM 2422 N N . ASN A 1 296 ? 7.762 -7.133 14.375 1 90.75 296 ASN A N 1
ATOM 2423 C CA . ASN A 1 296 ? 6.844 -7.719 13.406 1 90.75 296 ASN A CA 1
ATOM 2424 C C . ASN A 1 296 ? 6.25 -9.031 13.914 1 90.75 296 ASN A C 1
ATOM 2426 O O . ASN A 1 296 ? 5.039 -9.242 13.82 1 90.75 296 ASN A O 1
ATOM 2430 N N . LYS A 1 297 ? 7.094 -9.836 14.453 1 87.62 297 LYS A N 1
ATOM 2431 C CA . LYS A 1 297 ? 6.633 -11.125 14.961 1 87.62 297 LYS A CA 1
ATOM 2432 C C . LYS A 1 297 ? 5.688 -10.953 16.141 1 87.62 297 LYS A C 1
ATOM 2434 O O . LYS A 1 297 ? 4.73 -11.711 16.297 1 87.62 297 LYS A O 1
ATOM 2439 N N . ILE A 1 298 ? 5.961 -9.977 16.969 1 88.69 298 ILE A N 1
ATOM 2440 C CA . ILE A 1 298 ? 5.09 -9.688 18.094 1 88.69 298 ILE A CA 1
ATOM 2441 C C . ILE A 1 298 ? 3.717 -9.242 17.594 1 88.69 298 ILE A C 1
ATOM 2443 O O . ILE A 1 298 ? 2.688 -9.727 18.062 1 88.69 298 ILE A O 1
ATOM 2447 N N . ILE A 1 299 ? 3.695 -8.367 16.641 1 94.06 299 ILE A N 1
ATOM 2448 C CA . ILE A 1 299 ? 2.443 -7.863 16.094 1 94.06 299 ILE A CA 1
ATOM 2449 C C . ILE A 1 299 ? 1.668 -9 15.43 1 94.06 299 ILE A C 1
ATOM 2451 O O . ILE A 1 299 ? 0.455 -9.125 15.617 1 94.06 299 ILE A O 1
ATOM 2455 N N . GLU A 1 300 ? 2.346 -9.836 14.68 1 94 300 GLU A N 1
ATOM 2456 C CA . GLU A 1 300 ? 1.688 -10.977 14.039 1 94 300 GLU A CA 1
ATOM 2457 C C . GLU A 1 300 ? 1.12 -11.938 15.078 1 94 300 GLU A C 1
ATOM 2459 O O . GLU A 1 300 ? 0.044 -12.508 14.875 1 94 300 GLU A O 1
ATOM 2464 N N . THR A 1 301 ? 1.854 -12.109 16.141 1 91.75 301 THR A N 1
ATOM 2465 C CA . THR A 1 301 ? 1.349 -12.938 17.234 1 91.75 301 THR A CA 1
ATOM 2466 C C . THR A 1 301 ? 0.083 -12.328 17.828 1 91.75 301 THR A C 1
ATOM 2468 O O . THR A 1 301 ? -0.888 -13.047 18.094 1 91.75 301 THR A O 1
ATOM 2471 N N . MET A 1 302 ? 0.117 -11.062 18.062 1 94.19 302 MET A N 1
ATOM 2472 C CA . MET A 1 302 ? -1.041 -10.375 18.625 1 94.19 302 MET A CA 1
ATOM 2473 C C . MET A 1 302 ? -2.234 -10.461 17.672 1 94.19 302 MET A C 1
ATOM 2475 O O . MET A 1 302 ? -3.363 -10.695 18.109 1 94.19 302 MET A O 1
ATOM 2479 N N . ILE A 1 303 ? -2.01 -10.266 16.359 1 97.5 303 ILE A N 1
ATOM 2480 C CA . ILE A 1 303 ? -3.084 -10.398 15.383 1 97.5 303 ILE A CA 1
ATOM 2481 C C . ILE A 1 303 ? -3.654 -11.812 15.43 1 97.5 303 ILE A C 1
ATOM 2483 O O . ILE A 1 303 ? -4.871 -12 15.422 1 97.5 303 ILE A O 1
ATOM 2487 N N . THR A 1 304 ? -2.781 -12.781 15.5 1 95.62 304 THR A N 1
ATOM 2488 C CA . THR A 1 304 ? -3.203 -14.18 15.562 1 95.62 304 THR A CA 1
ATOM 2489 C C . THR A 1 304 ? -4.07 -14.43 16.797 1 95.62 304 THR A C 1
ATOM 2491 O O . THR A 1 304 ? -5.121 -15.07 16.703 1 95.62 304 THR A O 1
ATOM 2494 N N . ASP A 1 305 ? -3.623 -13.914 17.938 1 93.88 305 ASP A N 1
ATOM 2495 C CA . ASP A 1 305 ? -4.398 -14.07 19.172 1 93.88 305 ASP A CA 1
ATOM 2496 C C . ASP A 1 305 ? -5.781 -13.438 19.031 1 93.88 305 ASP A C 1
ATOM 2498 O O . ASP A 1 305 ? -6.777 -14.008 19.469 1 93.88 305 ASP A O 1
ATOM 2502 N N . ALA A 1 306 ? -5.812 -12.273 18.453 1 97.06 306 ALA A N 1
ATOM 2503 C CA . ALA A 1 306 ? -7.094 -11.602 18.234 1 97.06 306 ALA A CA 1
ATOM 2504 C C . ALA A 1 306 ? -7.996 -12.414 17.312 1 97.06 306 ALA A C 1
ATOM 2506 O O . ALA A 1 306 ? -9.195 -12.57 17.594 1 97.06 306 ALA A O 1
ATOM 2507 N N . PHE A 1 307 ? -7.48 -12.961 16.234 1 97.62 307 PHE A N 1
ATOM 2508 C CA . PHE A 1 307 ? -8.242 -13.766 15.281 1 97.62 307 PHE A CA 1
ATOM 2509 C C . PHE A 1 307 ? -8.773 -15.031 15.953 1 97.62 307 PHE A C 1
ATOM 2511 O O . PHE A 1 307 ? -9.891 -15.461 15.68 1 97.62 307 PHE A O 1
ATOM 2518 N N . LEU A 1 308 ? -7.93 -15.633 16.797 1 96.56 308 LEU A N 1
ATOM 2519 C CA . LEU A 1 308 ? -8.344 -16.844 17.484 1 96.56 308 LEU A CA 1
ATOM 2520 C C . LEU A 1 308 ? -9.523 -16.547 18.422 1 96.56 308 LEU A C 1
ATOM 2522 O O . LEU A 1 308 ? -10.469 -17.344 18.484 1 96.56 308 LEU A O 1
ATOM 2526 N N . LYS A 1 309 ? -9.43 -15.438 19.156 1 95.81 309 LYS A N 1
ATOM 2527 C CA . LYS A 1 309 ? -10.531 -15.047 20.031 1 95.81 309 LYS A CA 1
ATOM 2528 C C . LYS A 1 309 ? -11.805 -14.773 19.234 1 95.81 309 LYS A C 1
ATOM 2530 O O . LYS A 1 309 ? -12.898 -15.148 19.656 1 95.81 309 LYS A O 1
ATOM 2535 N N . ALA A 1 310 ? -11.664 -14.102 18.094 1 96.81 310 ALA A N 1
ATOM 2536 C CA . ALA A 1 310 ? -12.82 -13.828 17.25 1 96.81 310 ALA A CA 1
ATOM 2537 C C . ALA A 1 310 ? -13.398 -15.117 16.672 1 96.81 310 ALA A C 1
ATOM 2539 O O . ALA A 1 310 ? -14.617 -15.258 16.562 1 96.81 310 ALA A O 1
ATOM 2540 N N . ASP A 1 311 ? -12.539 -16.016 16.312 1 95.94 311 ASP A N 1
ATOM 2541 C CA . ASP A 1 311 ? -12.93 -17.281 15.672 1 95.94 311 ASP A CA 1
ATOM 2542 C C . ASP A 1 311 ? -13.633 -18.203 16.672 1 95.94 311 ASP A C 1
ATOM 2544 O O . ASP A 1 311 ? -14.375 -19.109 16.266 1 95.94 311 ASP A O 1
ATOM 2548 N N . SER A 1 312 ? -13.469 -18 17.938 1 93.31 312 SER A N 1
ATOM 2549 C CA . SER A 1 312 ? -14.039 -18.859 18.969 1 93.31 312 SER A CA 1
ATOM 2550 C C . SER A 1 312 ? -15.516 -18.562 19.188 1 93.31 312 SER A C 1
ATOM 2552 O O . SER A 1 312 ? -16.234 -19.359 19.781 1 93.31 312 SER A O 1
ATOM 2554 N N . VAL A 1 313 ? -15.93 -17.406 18.625 1 89.69 313 VAL A N 1
ATOM 2555 C CA . VAL A 1 313 ? -17.328 -17 18.828 1 89.69 313 VAL A CA 1
ATOM 2556 C C . VAL A 1 313 ? -18.094 -17.172 17.531 1 89.69 313 VAL A C 1
ATOM 2558 O O . VAL A 1 313 ? -17.594 -16.875 16.438 1 89.69 313 VAL A O 1
ATOM 2561 N N . GLU A 1 314 ? -19.328 -17.641 17.766 1 85.81 314 GLU A N 1
ATOM 2562 C CA . GLU A 1 314 ? -20.172 -17.844 16.578 1 85.81 314 GLU A CA 1
ATOM 2563 C C . GLU A 1 314 ? -20.969 -16.594 16.25 1 85.81 314 GLU A C 1
ATOM 2565 O O . GLU A 1 314 ? -21.344 -15.844 17.156 1 85.81 314 GLU A O 1
ATOM 2570 N N . ASN A 1 315 ? -21.188 -16.359 15.039 1 81.75 315 ASN A N 1
ATOM 2571 C CA . ASN A 1 315 ? -22.094 -15.336 14.523 1 81.75 315 ASN A CA 1
ATOM 2572 C C . ASN A 1 315 ? -21.734 -13.953 15.039 1 81.75 315 ASN A C 1
ATOM 2574 O O . ASN A 1 315 ? -22.5 -13.336 15.781 1 81.75 315 ASN A O 1
ATOM 2578 N N . ASN A 1 316 ? -20.719 -13.492 14.656 1 83.06 316 ASN A N 1
ATOM 2579 C CA . ASN A 1 316 ? -20.266 -12.141 15 1 83.06 316 ASN A CA 1
ATOM 2580 C C . ASN A 1 316 ? -19.906 -11.336 13.758 1 83.06 316 ASN A C 1
ATOM 2582 O O . ASN A 1 316 ? -20.156 -11.781 12.633 1 83.06 316 ASN A O 1
ATOM 2586 N N . GLU A 1 317 ? -19.422 -10.102 13.891 1 82.56 317 GLU A N 1
ATOM 2587 C CA . GLU A 1 317 ? -19.172 -9.18 12.789 1 82.56 317 GLU A CA 1
ATOM 2588 C C . GLU A 1 317 ? -17.984 -9.633 11.945 1 82.56 317 GLU A C 1
ATOM 2590 O O . GLU A 1 317 ? -17.781 -9.148 10.828 1 82.56 317 GLU A O 1
ATOM 2595 N N . SER A 1 318 ? -17.203 -10.578 12.438 1 80.94 318 SER A N 1
ATOM 2596 C CA . SER A 1 318 ? -16.031 -11.047 11.688 1 80.94 318 SER A CA 1
ATOM 2597 C C . SER A 1 318 ? -16.375 -12.273 10.852 1 80.94 318 SER A C 1
ATOM 2599 O O . SER A 1 318 ? -15.555 -12.734 10.055 1 80.94 318 SER A O 1
ATOM 2601 N N . THR A 1 319 ? -17.547 -12.734 10.984 1 86.44 319 THR A N 1
ATOM 2602 C CA . THR A 1 319 ? -17.953 -13.914 10.242 1 86.44 319 THR A CA 1
ATOM 2603 C C . THR A 1 319 ? -18.234 -13.562 8.781 1 86.44 319 THR A C 1
ATOM 2605 O O . THR A 1 319 ? -18.531 -12.406 8.461 1 86.44 319 THR A O 1
ATOM 2608 N N . ILE A 1 320 ? -18 -14.516 7.973 1 86.31 320 ILE A N 1
ATOM 2609 C CA . ILE A 1 320 ? -18.234 -14.352 6.543 1 86.31 320 ILE A CA 1
ATOM 2610 C C . ILE A 1 320 ? -19.562 -14.984 6.156 1 86.31 320 ILE A C 1
ATOM 2612 O O . ILE A 1 320 ? -19.812 -16.156 6.453 1 86.31 320 ILE A O 1
ATOM 2616 N N . THR A 1 321 ? -20.375 -14.195 5.555 1 84.81 321 THR A N 1
ATOM 2617 C CA . THR A 1 321 ? -21.688 -14.68 5.152 1 84.81 321 THR A CA 1
ATOM 2618 C C . THR A 1 321 ? -21.797 -14.734 3.633 1 84.81 321 THR A C 1
ATOM 2620 O O . THR A 1 321 ? -21.391 -13.805 2.941 1 84.81 321 THR A O 1
ATOM 2623 N N . ILE A 1 322 ? -22.297 -15.836 3.16 1 81.81 322 ILE A N 1
ATOM 2624 C CA . ILE A 1 322 ? -22.516 -15.992 1.729 1 81.81 322 ILE A CA 1
ATOM 2625 C C . ILE A 1 322 ? -23.922 -16.562 1.493 1 81.81 322 ILE A C 1
ATOM 2627 O O . ILE A 1 322 ? -24.547 -17.078 2.422 1 81.81 322 ILE A O 1
ATOM 2631 N N . TYR A 1 323 ? -24.406 -16.375 0.257 1 81.62 323 TYR A N 1
ATOM 2632 C CA . TYR A 1 323 ? -25.625 -17.031 -0.177 1 81.62 323 TYR A CA 1
ATOM 2633 C C . TYR A 1 323 ? -25.344 -18.156 -1.167 1 81.62 323 TYR A C 1
ATOM 2635 O O . TYR A 1 323 ? -24.625 -17.953 -2.148 1 81.62 323 TYR A O 1
ATOM 2643 N N . LYS A 1 324 ? -25.719 -19.297 -0.899 1 77.62 324 LYS A N 1
ATOM 2644 C CA . LYS A 1 324 ? -25.484 -20.453 -1.776 1 77.62 324 LYS A CA 1
ATOM 2645 C C . LYS A 1 324 ? -26.797 -21 -2.311 1 77.62 324 LYS A C 1
ATOM 2647 O O . LYS A 1 324 ? -27.828 -20.984 -1.613 1 77.62 324 LYS A O 1
ATOM 2652 N N . ALA A 1 325 ? -26.656 -21.344 -3.592 1 71 325 ALA A N 1
ATOM 2653 C CA . ALA A 1 325 ? -27.828 -21.969 -4.203 1 71 325 ALA A CA 1
ATOM 2654 C C . ALA A 1 325 ? -28.172 -23.297 -3.531 1 71 325 ALA A C 1
ATOM 2656 O O . ALA A 1 325 ? -27.266 -24.047 -3.16 1 71 325 ALA A O 1
ATOM 2657 N N . ILE A 1 326 ? -29.438 -23.375 -3.098 1 62.81 326 ILE A N 1
ATOM 2658 C CA . ILE A 1 326 ? -29.906 -24.625 -2.51 1 62.81 326 ILE A CA 1
ATOM 2659 C C . ILE A 1 326 ? -30.078 -25.672 -3.604 1 62.81 326 ILE A C 1
ATOM 2661 O O . ILE A 1 326 ? -30.703 -25.406 -4.633 1 62.81 326 ILE A O 1
ATOM 2665 N N . ASP A 1 327 ? -29.328 -26.797 -3.387 1 58.47 327 ASP A N 1
ATOM 2666 C CA . ASP A 1 327 ? -29.469 -27.906 -4.324 1 58.47 327 ASP A CA 1
ATOM 2667 C C . ASP A 1 327 ? -30.938 -28.266 -4.543 1 58.47 327 ASP A C 1
ATOM 2669 O O . ASP A 1 327 ? -31.688 -28.453 -3.58 1 58.47 327 ASP A O 1
ATOM 2673 N N . GLY A 1 328 ? -31.422 -28.5 -5.75 1 55.31 328 GLY A N 1
ATOM 2674 C CA . GLY A 1 328 ? -32.75 -28.953 -6.145 1 55.31 328 GLY A CA 1
ATOM 2675 C C . GLY A 1 328 ? -33.75 -27.828 -6.324 1 55.31 328 GLY A C 1
ATOM 2676 O O . GLY A 1 328 ? -34.844 -28.031 -6.805 1 55.31 328 GLY A O 1
ATOM 2677 N N . LYS A 1 329 ? -33.5 -26.594 -5.699 1 54.62 329 LYS A N 1
ATOM 2678 C CA . LYS A 1 329 ? -34.469 -25.516 -5.902 1 54.62 329 LYS A CA 1
ATOM 2679 C C . LYS A 1 329 ? -33.812 -24.328 -6.609 1 54.62 329 LYS A C 1
ATOM 2681 O O . LYS A 1 329 ? -32.875 -23.734 -6.086 1 54.62 329 LYS A O 1
ATOM 2686 N N . THR A 1 330 ? -33.875 -24.031 -7.824 1 54.59 330 THR A N 1
ATOM 2687 C CA . THR A 1 330 ? -33.25 -23.125 -8.773 1 54.59 330 THR A CA 1
ATOM 2688 C C . THR A 1 330 ? -33.156 -21.719 -8.203 1 54.59 330 THR A C 1
ATOM 2690 O O . THR A 1 330 ? -32.156 -21 -8.422 1 54.59 330 THR A O 1
ATOM 2693 N N . GLU A 1 331 ? -34.156 -21.203 -7.367 1 57.44 331 GLU A N 1
ATOM 2694 C CA . GLU A 1 331 ? -34.312 -19.781 -7.086 1 57.44 331 GLU A CA 1
ATOM 2695 C C . GLU A 1 331 ? -34.062 -19.469 -5.613 1 57.44 331 GLU A C 1
ATOM 2697 O O . GLU A 1 331 ? -34.062 -18.312 -5.203 1 57.44 331 GLU A O 1
ATOM 2702 N N . SER A 1 332 ? -33.656 -20.562 -4.996 1 64.5 332 SER A N 1
ATOM 2703 C CA . SER A 1 332 ? -33.594 -20.281 -3.568 1 64.5 332 SER A CA 1
ATOM 2704 C C . SER A 1 332 ? -32.125 -20.312 -3.086 1 64.5 332 SER A C 1
ATOM 2706 O O . SER A 1 332 ? -31.359 -21.188 -3.48 1 64.5 332 SER A O 1
ATOM 2708 N N . THR A 1 333 ? -31.703 -19.281 -2.537 1 75.25 333 THR A N 1
ATOM 2709 C CA . THR A 1 333 ? -30.375 -19.188 -1.949 1 75.25 333 THR A CA 1
ATOM 2710 C C . THR A 1 333 ? -30.438 -19.297 -0.429 1 75.25 333 THR A C 1
ATOM 2712 O O . THR A 1 333 ? -31.438 -18.906 0.183 1 75.25 333 THR A O 1
ATOM 2715 N N . GLU A 1 334 ? -29.594 -20.156 0.077 1 82.69 334 GLU A N 1
ATOM 2716 C CA . GLU A 1 334 ? -29.469 -20.281 1.526 1 82.69 334 GLU A CA 1
ATOM 2717 C C . GLU A 1 334 ? -28.281 -19.469 2.043 1 82.69 334 GLU A C 1
ATOM 2719 O O . GLU A 1 334 ? -27.234 -19.422 1.408 1 82.69 334 GLU A O 1
ATOM 2724 N N . LYS A 1 335 ? -28.656 -18.781 3.139 1 87.38 335 LYS A N 1
ATOM 2725 C CA . LYS A 1 335 ? -27.609 -18 3.801 1 87.38 335 LYS A CA 1
ATOM 2726 C C . LYS A 1 335 ? -26.719 -18.891 4.648 1 87.38 335 LYS A C 1
ATOM 2728 O O . LYS A 1 335 ? -27.203 -19.656 5.492 1 87.38 335 LYS A O 1
ATOM 2733 N N . LYS A 1 336 ? -25.484 -18.922 4.363 1 90.31 336 LYS A N 1
ATOM 2734 C CA . LYS A 1 336 ? -24.484 -19.656 5.137 1 90.31 336 LYS A CA 1
ATOM 2735 C C . LYS A 1 336 ? -23.438 -18.719 5.719 1 90.31 336 LYS A C 1
ATOM 2737 O O . LYS A 1 336 ? -22.953 -17.812 5.031 1 90.31 336 LYS A O 1
ATOM 2742 N N . THR A 1 337 ? -23.125 -18.922 6.992 1 91.94 337 THR A N 1
ATOM 2743 C CA . THR A 1 337 ? -22.141 -18.094 7.672 1 91.94 337 THR A CA 1
ATOM 2744 C C . THR A 1 337 ? -20.938 -18.938 8.094 1 91.94 337 THR A C 1
ATOM 2746 O O . THR A 1 337 ? -21.094 -20.078 8.547 1 91.94 337 THR A O 1
ATOM 2749 N N . PHE A 1 338 ? -19.75 -18.391 7.945 1 94.19 338 PHE A N 1
ATOM 2750 C CA . PHE A 1 338 ? -18.5 -19.062 8.273 1 94.19 338 PHE A CA 1
ATOM 2751 C C . PHE A 1 338 ? -17.688 -18.25 9.273 1 94.19 338 PHE A C 1
ATOM 2753 O O . PHE A 1 338 ? -17.594 -17.031 9.148 1 94.19 338 PHE A O 1
ATOM 2760 N N . ARG A 1 339 ? -17.156 -18.969 10.227 1 94.94 339 ARG A N 1
ATOM 2761 C CA . ARG A 1 339 ? -16.094 -18.359 11.031 1 94.94 339 ARG A CA 1
ATOM 2762 C C . ARG A 1 339 ? -14.82 -18.172 10.219 1 94.94 339 ARG A C 1
ATOM 2764 O O . ARG A 1 339 ? -14.695 -18.719 9.117 1 94.94 339 ARG A O 1
ATOM 2771 N N . LEU A 1 340 ? -13.898 -17.438 10.758 1 95.56 340 LEU A N 1
ATOM 2772 C CA . LEU A 1 340 ? -12.672 -17.094 10.039 1 95.56 340 LEU A CA 1
ATOM 2773 C C . LEU A 1 340 ? -11.938 -18.359 9.602 1 95.56 340 LEU A C 1
ATOM 2775 O O . LEU A 1 340 ? -11.547 -18.484 8.438 1 95.56 340 LEU A O 1
ATOM 2779 N N . SER A 1 341 ? -11.75 -19.297 10.477 1 96.19 341 SER A N 1
ATOM 2780 C CA . SER A 1 341 ? -10.969 -20.5 10.219 1 96.19 341 SER A CA 1
ATOM 2781 C C . SER A 1 341 ? -11.719 -21.469 9.305 1 96.19 341 SER A C 1
ATOM 2783 O O . SER A 1 341 ? -11.102 -22.25 8.578 1 96.19 341 SER A O 1
ATOM 2785 N N . LYS A 1 342 ? -13.008 -21.359 9.258 1 95.94 342 LYS A N 1
ATOM 2786 C CA . LYS A 1 342 ? -13.812 -22.297 8.484 1 95.94 342 LYS A CA 1
ATOM 2787 C C . LYS A 1 342 ? -14.016 -21.812 7.055 1 95.94 342 LYS A C 1
ATOM 2789 O O . LYS A 1 342 ? -14.438 -22.578 6.184 1 95.94 342 LYS A O 1
ATOM 2794 N N . ALA A 1 343 ? -13.695 -20.578 6.816 1 95.5 343 ALA A N 1
ATOM 2795 C CA . ALA A 1 343 ? -13.828 -20.031 5.469 1 95.5 343 ALA A CA 1
ATOM 2796 C C . ALA A 1 343 ? -12.953 -20.797 4.48 1 95.5 343 ALA A C 1
ATOM 2798 O O . ALA A 1 343 ? -13.242 -20.844 3.283 1 95.5 343 ALA A O 1
ATOM 2799 N N . ILE A 1 344 ? -11.891 -21.469 4.934 1 96.31 344 ILE A N 1
ATOM 2800 C CA . ILE A 1 344 ? -10.953 -22.172 4.059 1 96.31 344 ILE A CA 1
ATOM 2801 C C . ILE A 1 344 ? -11.641 -23.359 3.416 1 96.31 344 ILE A C 1
ATOM 2803 O O . ILE A 1 344 ? -11.141 -23.922 2.432 1 96.31 344 ILE A O 1
ATOM 2807 N N . ASP A 1 345 ? -12.789 -23.75 3.924 1 95.44 345 ASP A N 1
ATOM 2808 C CA . ASP A 1 345 ? -13.5 -24.922 3.432 1 95.44 345 ASP A CA 1
ATOM 2809 C C . ASP A 1 345 ? -14.414 -24.562 2.266 1 95.44 345 ASP A C 1
ATOM 2811 O O . ASP A 1 345 ? -14.984 -25.453 1.617 1 95.44 345 ASP A O 1
ATOM 2815 N N . ASP A 1 346 ? -14.617 -23.359 2.008 1 96.31 346 ASP A N 1
ATOM 2816 C CA . ASP A 1 346 ? -15.477 -22.875 0.937 1 96.31 346 ASP A CA 1
ATOM 2817 C C . ASP A 1 346 ? -14.844 -21.688 0.211 1 96.31 346 ASP A C 1
ATOM 2819 O O . ASP A 1 346 ? -14.75 -20.594 0.768 1 96.31 346 ASP A O 1
ATOM 2823 N N . MET A 1 347 ? -14.586 -21.875 -1.074 1 97 347 MET A N 1
ATOM 2824 C CA . MET A 1 347 ? -13.812 -20.875 -1.805 1 97 347 MET A CA 1
ATOM 2825 C C . MET A 1 347 ? -14.648 -19.625 -2.084 1 97 347 MET A C 1
ATOM 2827 O O . MET A 1 347 ? -14.102 -18.547 -2.314 1 97 347 MET A O 1
ATOM 2831 N N . GLU A 1 348 ? -15.953 -19.75 -2.121 1 95.69 348 GLU A N 1
ATOM 2832 C CA . GLU A 1 348 ? -16.781 -18.562 -2.223 1 95.69 348 GLU A CA 1
ATOM 2833 C C . GLU A 1 348 ? -16.656 -17.688 -0.979 1 95.69 348 GLU A C 1
ATOM 2835 O O . GLU A 1 348 ? -16.547 -16.469 -1.084 1 95.69 348 GLU A O 1
ATOM 2840 N N . ALA A 1 349 ? -16.75 -18.344 0.17 1 96.19 349 ALA A N 1
ATOM 2841 C CA . ALA A 1 349 ? -16.531 -17.625 1.427 1 96.19 349 ALA A CA 1
ATOM 2842 C C . ALA A 1 349 ? -15.109 -17.109 1.526 1 96.19 349 ALA A C 1
ATOM 2844 O O . ALA A 1 349 ? -14.891 -15.961 1.948 1 96.19 349 ALA A O 1
ATOM 2845 N N . TYR A 1 350 ? -14.156 -17.938 1.112 1 97.56 350 TYR A N 1
ATOM 2846 C CA . TYR A 1 350 ? -12.75 -17.578 1.216 1 97.56 350 TYR A CA 1
ATOM 2847 C C . TYR A 1 350 ? -12.422 -16.375 0.342 1 97.56 350 TYR A C 1
ATOM 2849 O O . TYR A 1 350 ? -11.531 -15.586 0.67 1 97.56 350 TYR A O 1
ATOM 2857 N N . THR A 1 351 ? -13.117 -16.188 -0.784 1 97.44 351 THR A N 1
ATOM 2858 C CA . THR A 1 351 ? -12.914 -15.055 -1.689 1 97.44 351 THR A CA 1
ATOM 2859 C C . THR A 1 351 ? -13.211 -13.734 -0.984 1 97.44 351 THR A C 1
ATOM 2861 O O . THR A 1 351 ? -12.711 -12.688 -1.388 1 97.44 351 THR A O 1
ATOM 2864 N N . LYS A 1 352 ? -13.961 -13.758 0.095 1 96.31 352 LYS A N 1
ATOM 2865 C CA . LYS A 1 352 ? -14.359 -12.547 0.798 1 96.31 352 LYS A CA 1
ATOM 2866 C C . LYS A 1 352 ? -13.414 -12.25 1.965 1 96.31 352 LYS A C 1
ATOM 2868 O O . LYS A 1 352 ? -13.539 -11.211 2.619 1 96.31 352 LYS A O 1
ATOM 2873 N N . LEU A 1 353 ? -12.508 -13.133 2.205 1 96.69 353 LEU A N 1
ATOM 2874 C CA . LEU A 1 353 ? -11.641 -13.008 3.369 1 96.69 353 LEU A CA 1
ATOM 2875 C C . LEU A 1 353 ? -10.359 -12.258 3.014 1 96.69 353 LEU A C 1
ATOM 2877 O O . LEU A 1 353 ? -9.547 -12.75 2.221 1 96.69 353 LEU A O 1
ATOM 2881 N N . THR A 1 354 ? -10.164 -11.094 3.523 1 97.44 354 THR A N 1
ATOM 2882 C CA . THR A 1 354 ? -9 -10.25 3.283 1 97.44 354 THR A CA 1
ATOM 2883 C C . THR A 1 354 ? -8.508 -9.625 4.586 1 97.44 354 THR A C 1
ATOM 2885 O O . THR A 1 354 ? -8.992 -9.961 5.668 1 97.44 354 THR A O 1
ATOM 2888 N N . ASP A 1 355 ? -7.531 -8.703 4.523 1 97.81 355 ASP A N 1
ATOM 2889 C CA . ASP A 1 355 ? -6.996 -8.023 5.699 1 97.81 355 ASP A CA 1
ATOM 2890 C C . ASP A 1 355 ? -8.062 -7.137 6.352 1 97.81 355 ASP A C 1
ATOM 2892 O O . ASP A 1 355 ? -7.891 -6.684 7.484 1 97.81 355 ASP A O 1
ATOM 2896 N N . ALA A 1 356 ? -9.156 -6.953 5.641 1 95.44 356 ALA A N 1
ATOM 2897 C CA . ALA A 1 356 ? -10.227 -6.094 6.133 1 95.44 356 ALA A CA 1
ATOM 2898 C C . ALA A 1 356 ? -10.836 -6.648 7.418 1 95.44 356 ALA A C 1
ATOM 2900 O O . ALA A 1 356 ? -11.484 -5.922 8.172 1 95.44 356 ALA A O 1
ATOM 2901 N N . VAL A 1 357 ? -10.609 -7.926 7.676 1 96.12 357 VAL A N 1
ATOM 2902 C CA . VAL A 1 357 ? -11.117 -8.555 8.891 1 96.12 357 VAL A CA 1
ATOM 2903 C C . VAL A 1 357 ? -10.555 -7.84 10.117 1 96.12 357 VAL A C 1
ATOM 2905 O O . VAL A 1 357 ? -11.234 -7.719 11.141 1 96.12 357 VAL A O 1
ATOM 2908 N N . PHE A 1 358 ? -9.32 -7.352 10.039 1 97.56 358 PHE A N 1
ATOM 2909 C CA . PHE A 1 358 ? -8.695 -6.605 11.125 1 97.56 358 PHE A CA 1
ATOM 2910 C C . PHE A 1 358 ? -9.578 -5.449 11.562 1 97.56 358 PHE A C 1
ATOM 2912 O O . PHE A 1 358 ? -9.922 -5.332 12.742 1 97.56 358 PHE A O 1
ATOM 2919 N N . GLU A 1 359 ? -10.016 -4.582 10.617 1 95.81 359 GLU A N 1
ATOM 2920 C CA . GLU A 1 359 ? -10.844 -3.42 10.93 1 95.81 359 GLU A CA 1
ATOM 2921 C C . GLU A 1 359 ? -12.258 -3.832 11.32 1 95.81 359 GLU A C 1
ATOM 2923 O O . GLU A 1 359 ? -12.891 -3.184 12.156 1 95.81 359 GLU A O 1
ATOM 2928 N N . GLN A 1 360 ? -12.75 -4.926 10.703 1 94.06 360 GLN A N 1
ATOM 2929 C CA . GLN A 1 360 ? -14.07 -5.422 11.062 1 94.06 360 GLN A CA 1
ATOM 2930 C C . GLN A 1 360 ? -14.148 -5.77 12.547 1 94.06 360 GLN A C 1
ATOM 2932 O O . GLN A 1 360 ? -15.141 -5.469 13.211 1 94.06 360 GLN A O 1
ATOM 2937 N N . ILE A 1 361 ? -13.078 -6.391 12.992 1 95.94 361 ILE A N 1
ATOM 2938 C CA . ILE A 1 361 ? -13.016 -6.754 14.406 1 95.94 361 ILE A CA 1
ATOM 2939 C C . ILE A 1 361 ? -12.742 -5.508 15.242 1 95.94 361 ILE A C 1
ATOM 2941 O O . ILE A 1 361 ? -13.43 -5.254 16.234 1 95.94 361 ILE A O 1
ATOM 2945 N N . LEU A 1 362 ? -11.781 -4.707 14.836 1 96.38 362 LEU A N 1
ATOM 2946 C CA . LEU A 1 362 ? -11.352 -3.518 15.562 1 96.38 362 LEU A CA 1
ATOM 2947 C C . LEU A 1 362 ? -12.523 -2.57 15.797 1 96.38 362 LEU A C 1
ATOM 2949 O O . LEU A 1 362 ? -12.648 -1.978 16.875 1 96.38 362 LEU A O 1
ATOM 2953 N N . ASN A 1 363 ? -13.398 -2.438 14.797 1 93.38 363 ASN A N 1
ATOM 2954 C CA . ASN A 1 363 ? -14.469 -1.45 14.844 1 93.38 363 ASN A CA 1
ATOM 2955 C C . ASN A 1 363 ? -15.805 -2.086 15.234 1 93.38 363 ASN A C 1
ATOM 2957 O O . ASN A 1 363 ? -16.844 -1.435 15.172 1 93.38 363 ASN A O 1
ATOM 2961 N N . SER A 1 364 ? -15.758 -3.336 15.633 1 92.31 364 SER A N 1
ATOM 2962 C CA . SER A 1 364 ? -16.969 -4.039 16.031 1 92.31 364 SER A CA 1
ATOM 2963 C C . SER A 1 364 ? -17.531 -3.48 17.328 1 92.31 364 SER A C 1
ATOM 2965 O O . SER A 1 364 ? -16.859 -2.73 18.031 1 92.31 364 SER A O 1
ATOM 2967 N N . THR A 1 365 ? -18.781 -3.787 17.578 1 89.62 365 THR A N 1
ATOM 2968 C CA . THR A 1 365 ? -19.438 -3.309 18.797 1 89.62 365 THR A CA 1
ATOM 2969 C C . THR A 1 365 ? -19.969 -4.477 19.625 1 89.62 365 THR A C 1
ATOM 2971 O O . THR A 1 365 ? -20.359 -4.301 20.781 1 89.62 365 THR A O 1
ATOM 2974 N N . SER A 1 366 ? -19.938 -5.66 19.062 1 88.44 366 SER A N 1
ATOM 2975 C CA . SER A 1 366 ? -20.469 -6.824 19.766 1 88.44 366 SER A CA 1
ATOM 2976 C C . SER A 1 366 ? -19.641 -7.156 21 1 88.44 366 SER A C 1
ATOM 2978 O O . SER A 1 366 ? -18.422 -7.043 20.984 1 88.44 366 SER A O 1
ATOM 2980 N N . GLU A 1 367 ? -20.281 -7.598 22 1 90 367 GLU A N 1
ATOM 2981 C CA . GLU A 1 367 ? -19.625 -7.977 23.25 1 90 367 GLU A CA 1
ATOM 2982 C C . GLU A 1 367 ? -18.75 -9.211 23.047 1 90 367 GLU A C 1
ATOM 2984 O O . GLU A 1 367 ? -17.703 -9.352 23.703 1 90 367 GLU A O 1
ATOM 2989 N N . GLU A 1 368 ? -19.172 -10.008 22.125 1 91.62 368 GLU A N 1
ATOM 2990 C CA . GLU A 1 368 ? -18.438 -11.25 21.859 1 91.62 368 GLU A CA 1
ATOM 2991 C C . GLU A 1 368 ? -17.047 -10.969 21.328 1 91.62 368 GLU A C 1
ATOM 2993 O O . GLU A 1 368 ? -16.125 -11.766 21.531 1 91.62 368 GLU A O 1
ATOM 2998 N N . LEU A 1 369 ? -16.844 -9.836 20.734 1 95.19 369 LEU A N 1
ATOM 2999 C CA . LEU A 1 369 ? -15.57 -9.539 20.109 1 95.19 369 LEU A CA 1
ATOM 3000 C C . LEU A 1 369 ? -14.75 -8.578 20.969 1 95.19 369 LEU A C 1
ATOM 3002 O O . LEU A 1 369 ? -13.742 -8.039 20.516 1 95.19 369 LEU A O 1
ATOM 3006 N N . LYS A 1 370 ? -15.156 -8.398 22.219 1 94.94 370 LYS A N 1
ATOM 3007 C CA . LYS A 1 370 ? -14.531 -7.418 23.109 1 94.94 370 LYS A CA 1
ATOM 3008 C C . LYS A 1 370 ? -13.047 -7.738 23.312 1 94.94 370 LYS A C 1
ATOM 3010 O O . LYS A 1 370 ? -12.203 -6.852 23.219 1 94.94 370 LYS A O 1
ATOM 3015 N N . ASP A 1 371 ? -12.742 -9 23.594 1 94.88 371 ASP A N 1
ATOM 3016 C CA . ASP A 1 371 ? -11.359 -9.391 23.859 1 94.88 371 ASP A CA 1
ATOM 3017 C C . ASP A 1 371 ? -10.492 -9.25 22.609 1 94.88 371 ASP A C 1
ATOM 3019 O O . ASP A 1 371 ? -9.352 -8.789 22.688 1 94.88 371 ASP A O 1
ATOM 3023 N N . ALA A 1 372 ? -11.016 -9.719 21.438 1 96.69 372 ALA A N 1
ATOM 3024 C CA . ALA A 1 372 ? -10.289 -9.578 20.188 1 96.69 372 ALA A CA 1
ATOM 3025 C C . ALA A 1 372 ? -10.055 -8.102 19.859 1 96.69 372 ALA A C 1
ATOM 3027 O O . ALA A 1 372 ? -8.953 -7.711 19.469 1 96.69 372 ALA A O 1
ATOM 3028 N N . ARG A 1 373 ? -11.039 -7.293 20.047 1 96.44 373 ARG A N 1
ATOM 3029 C CA . ARG A 1 373 ? -10.969 -5.855 19.797 1 96.44 373 ARG A CA 1
ATOM 3030 C C . ARG A 1 373 ? -9.914 -5.199 20.672 1 96.44 373 ARG A C 1
ATOM 3032 O O . ARG A 1 373 ? -9.18 -4.316 20.219 1 96.44 373 ARG A O 1
ATOM 3039 N N . HIS A 1 374 ? -9.852 -5.645 21.906 1 96.19 374 HIS A N 1
ATOM 3040 C CA . HIS A 1 374 ? -8.891 -5.086 22.844 1 96.19 374 HIS A CA 1
ATOM 3041 C C . HIS A 1 374 ? -7.461 -5.32 22.375 1 96.19 374 HIS A C 1
ATOM 3043 O O . HIS A 1 374 ? -6.625 -4.418 22.438 1 96.19 374 HIS A O 1
ATOM 3049 N N . ILE A 1 375 ? -7.156 -6.488 21.906 1 96 375 ILE A N 1
ATOM 3050 C CA . ILE A 1 375 ? -5.812 -6.816 21.438 1 96 375 ILE A CA 1
ATOM 3051 C C . ILE A 1 375 ? -5.457 -5.965 20.234 1 96 375 ILE A C 1
ATOM 3053 O O . ILE A 1 375 ? -4.355 -5.414 20.141 1 96 375 ILE A O 1
ATOM 3057 N N . LEU A 1 376 ? -6.398 -5.867 19.281 1 97.81 376 LEU A N 1
ATOM 3058 C CA . LEU A 1 376 ? -6.133 -5.086 18.078 1 97.81 376 LEU A CA 1
ATOM 3059 C C . LEU A 1 376 ? -5.965 -3.609 18.422 1 97.81 376 LEU A C 1
ATOM 3061 O O . LEU A 1 376 ? -5.141 -2.918 17.812 1 97.81 376 LEU A O 1
ATOM 3065 N N . ARG A 1 377 ? -6.738 -3.096 19.375 1 97.06 377 ARG A N 1
ATOM 3066 C CA . ARG A 1 377 ? -6.578 -1.716 19.812 1 97.06 377 ARG A CA 1
ATOM 3067 C C . ARG A 1 377 ? -5.191 -1.49 20.406 1 97.06 377 ARG A C 1
ATOM 3069 O O . ARG A 1 377 ? -4.609 -0.416 20.25 1 97.06 377 ARG A O 1
ATOM 3076 N N . ARG A 1 378 ? -4.695 -2.465 21.125 1 95.81 378 ARG A N 1
ATOM 3077 C CA . ARG A 1 378 ? -3.346 -2.381 21.672 1 95.81 378 ARG A CA 1
ATOM 3078 C C . ARG A 1 378 ? -2.312 -2.244 20.562 1 95.81 378 ARG A C 1
ATOM 3080 O O . ARG A 1 378 ? -1.349 -1.487 20.688 1 95.81 378 ARG A O 1
ATOM 3087 N N . ILE A 1 379 ? -2.484 -2.965 19.484 1 96.5 379 ILE A N 1
ATOM 3088 C CA . ILE A 1 379 ? -1.561 -2.877 18.344 1 96.5 379 ILE A CA 1
ATOM 3089 C C . ILE A 1 379 ? -1.557 -1.454 17.797 1 96.5 379 ILE A C 1
ATOM 3091 O O . ILE A 1 379 ? -0.493 -0.862 17.594 1 96.5 379 ILE A O 1
ATOM 3095 N N . ILE A 1 380 ? -2.768 -0.863 17.578 1 96.81 380 ILE A N 1
ATOM 3096 C CA . ILE A 1 380 ? -2.896 0.439 16.938 1 96.81 380 ILE A CA 1
ATOM 3097 C C . ILE A 1 380 ? -2.393 1.532 17.875 1 96.81 380 ILE A C 1
ATOM 3099 O O . ILE A 1 380 ? -1.954 2.594 17.438 1 96.81 380 ILE A O 1
ATOM 3103 N N . THR A 1 381 ? -2.43 1.316 19.156 1 96.25 381 THR A N 1
ATOM 3104 C CA . THR A 1 381 ? -1.949 2.299 20.125 1 96.25 381 THR A CA 1
ATOM 3105 C C . THR A 1 381 ? -0.545 1.944 20.594 1 96.25 381 THR A C 1
ATOM 3107 O O . THR A 1 381 ? -0.059 2.504 21.594 1 96.25 381 THR A O 1
ATOM 3110 N N . ARG A 1 382 ? 0.039 0.975 20.016 1 94.44 382 ARG A N 1
ATOM 3111 C CA . ARG A 1 382 ? 1.426 0.56 20.203 1 94.44 382 ARG A CA 1
ATOM 3112 C C . ARG A 1 382 ? 1.668 0.076 21.625 1 94.44 382 ARG A C 1
ATOM 3114 O O . ARG A 1 382 ? 2.715 0.358 22.219 1 94.44 382 ARG A O 1
ATOM 3121 N N . LYS A 1 383 ? 0.722 -0.486 22.234 1 93.5 383 LYS A N 1
ATOM 3122 C CA . LYS A 1 383 ? 0.877 -1.219 23.484 1 93.5 383 LYS A CA 1
ATOM 3123 C C . LYS A 1 383 ? 1.084 -2.709 23.234 1 93.5 383 LYS A C 1
ATOM 3125 O O . LYS A 1 383 ? 0.193 -3.52 23.5 1 93.5 383 LYS A O 1
ATOM 3130 N N . LEU A 1 384 ? 2.291 -3.02 22.859 1 91.25 384 LEU A N 1
ATOM 3131 C CA . LEU A 1 384 ? 2.604 -4.336 22.312 1 91.25 384 LEU A CA 1
ATOM 3132 C C . LEU A 1 384 ? 3.01 -5.297 23.422 1 91.25 384 LEU A C 1
ATOM 3134 O O . LEU A 1 384 ? 3.322 -4.871 24.531 1 91.25 384 LEU A O 1
ATOM 3138 N N . TYR A 1 385 ? 2.889 -6.586 23.016 1 84.44 385 TYR A N 1
ATOM 3139 C CA . TYR A 1 385 ? 3.455 -7.59 23.906 1 84.44 385 TYR A CA 1
ATOM 3140 C C . TYR A 1 385 ? 4.922 -7.301 24.188 1 84.44 385 TYR A C 1
ATOM 3142 O O . TYR A 1 385 ? 5.625 -6.727 23.359 1 84.44 385 TYR A O 1
ATOM 3150 N N . ARG A 1 386 ? 5.43 -7.621 25.344 1 79.5 386 ARG A N 1
ATOM 3151 C CA . ARG A 1 386 ? 6.789 -7.281 25.75 1 79.5 386 ARG A CA 1
ATOM 3152 C C . ARG A 1 386 ? 7.777 -8.359 25.328 1 79.5 386 ARG A C 1
ATOM 3154 O O . ARG A 1 386 ? 7.551 -9.547 25.562 1 79.5 386 ARG A O 1
ATOM 3161 N N . PHE A 1 387 ? 8.781 -7.859 24.672 1 76.38 387 PHE A N 1
ATOM 3162 C CA . PHE A 1 387 ? 9.867 -8.758 24.297 1 76.38 387 PHE A CA 1
ATOM 3163 C C . PHE A 1 387 ? 10.789 -9.023 25.469 1 76.38 387 PHE A C 1
ATOM 3165 O O . PHE A 1 387 ? 11.367 -8.086 26.031 1 76.38 387 PHE A O 1
ATOM 3172 N N . LEU A 1 388 ? 10.984 -10.18 25.859 1 67.75 388 LEU A N 1
ATOM 3173 C CA . LEU A 1 388 ? 11.773 -10.484 27.047 1 67.75 388 LEU A CA 1
ATOM 3174 C C . LEU A 1 388 ? 13.195 -10.875 26.656 1 67.75 388 LEU A C 1
ATOM 3176 O O . LEU A 1 388 ? 14.141 -10.594 27.406 1 67.75 388 LEU A O 1
ATOM 3180 N N . GLY A 1 389 ? 13.398 -11.562 25.578 1 68.19 389 GLY A N 1
ATOM 3181 C CA . GLY A 1 389 ? 14.734 -11.969 25.172 1 68.19 389 GLY A CA 1
ATOM 3182 C C . GLY A 1 389 ? 14.742 -12.984 24.047 1 68.19 389 GLY A C 1
ATOM 3183 O O . GLY A 1 389 ? 13.688 -13.438 23.609 1 68.19 389 GLY A O 1
ATOM 3184 N N . GLU A 1 390 ? 15.93 -13.109 23.469 1 70.06 390 GLU A N 1
ATOM 3185 C CA . GLU A 1 390 ? 16.109 -14.086 22.406 1 70.06 390 GLU A CA 1
ATOM 3186 C C . GLU A 1 390 ? 17.375 -14.922 22.641 1 70.06 390 GLU A C 1
ATOM 3188 O O . GLU A 1 390 ? 18.312 -14.469 23.281 1 70.06 390 GLU A O 1
ATOM 3193 N N . THR A 1 391 ? 17.344 -16.172 22.422 1 64.88 391 THR A N 1
ATOM 3194 C CA . THR A 1 391 ? 18.484 -17.047 22.531 1 64.88 391 THR A CA 1
ATOM 3195 C C . THR A 1 391 ? 18.703 -17.828 21.234 1 64.88 391 THR A C 1
ATOM 3197 O O . THR A 1 391 ? 17.781 -17.969 20.438 1 64.88 391 THR A O 1
ATOM 3200 N N . ARG A 1 392 ? 19.984 -18.125 20.938 1 64.56 392 ARG A N 1
ATOM 3201 C CA . ARG A 1 392 ? 20.344 -18.891 19.75 1 64.56 392 ARG A CA 1
ATOM 3202 C C . ARG A 1 392 ? 20.359 -20.375 20.047 1 64.56 392 ARG A C 1
ATOM 3204 O O . ARG A 1 392 ? 20.812 -20.812 21.109 1 64.56 392 ARG A O 1
ATOM 3211 N N . LEU A 1 393 ? 19.609 -21.094 19.156 1 59.41 393 LEU A N 1
ATOM 3212 C CA . LEU A 1 393 ? 19.609 -22.547 19.281 1 59.41 393 LEU A CA 1
ATOM 3213 C C . LEU A 1 393 ? 20.703 -23.156 18.406 1 59.41 393 LEU A C 1
ATOM 3215 O O . LEU A 1 393 ? 20.781 -22.875 17.219 1 59.41 393 LEU A O 1
ATOM 3219 N N . ASP A 1 394 ? 21.844 -23.562 19 1 51.78 394 ASP A N 1
ATOM 3220 C CA . ASP A 1 394 ? 22.875 -24.234 18.203 1 51.78 394 ASP A CA 1
ATOM 3221 C C . ASP A 1 394 ? 22.344 -25.531 17.609 1 51.78 394 ASP A C 1
ATOM 3223 O O . ASP A 1 394 ? 22.734 -25.922 16.516 1 51.78 394 ASP A O 1
ATOM 3227 N N . ASP A 1 395 ? 21.688 -26.375 18.578 1 49 395 ASP A N 1
ATOM 3228 C CA . ASP A 1 395 ? 21.344 -27.719 18.141 1 49 395 ASP A CA 1
ATOM 3229 C C . ASP A 1 395 ? 19.953 -27.75 17.516 1 49 395 ASP A C 1
ATOM 3231 O O . ASP A 1 395 ? 19.078 -26.984 17.922 1 49 395 ASP A O 1
ATOM 3235 N N . PRO A 1 396 ? 19.922 -28.344 16.328 1 45.41 396 PRO A N 1
ATOM 3236 C CA . PRO A 1 396 ? 18.688 -28.562 15.57 1 45.41 396 PRO A CA 1
ATOM 3237 C C . PRO A 1 396 ? 17.531 -29.031 16.453 1 45.41 396 PRO A C 1
ATOM 3239 O O . PRO A 1 396 ? 16.469 -29.406 15.945 1 45.41 396 PRO A O 1
ATOM 3242 N N . THR A 1 397 ? 17.75 -29.125 17.703 1 44.41 397 THR A N 1
ATOM 3243 C CA . THR A 1 397 ? 16.641 -29.766 18.391 1 44.41 397 THR A CA 1
ATOM 3244 C C . THR A 1 397 ? 15.375 -28.922 18.297 1 44.41 397 THR A C 1
ATOM 3246 O O . THR A 1 397 ? 15.43 -27.688 18.469 1 44.41 397 THR A O 1
ATOM 3249 N N . GLU A 1 398 ? 14.469 -29.484 17.641 1 45.5 398 GLU A N 1
ATOM 3250 C CA . GLU A 1 398 ? 13.117 -28.969 17.406 1 45.5 398 GLU A CA 1
ATOM 3251 C C . GLU A 1 398 ? 12.508 -28.453 18.703 1 45.5 398 GLU A C 1
ATOM 3253 O O . GLU A 1 398 ? 12.25 -29.219 19.641 1 45.5 398 GLU A O 1
ATOM 3258 N N . VAL A 1 399 ? 12.969 -27.453 19.281 1 46.69 399 VAL A N 1
ATOM 3259 C CA . VAL A 1 399 ? 12.18 -26.891 20.375 1 46.69 399 VAL A CA 1
ATOM 3260 C C . VAL A 1 399 ? 10.773 -26.562 19.891 1 46.69 399 VAL A C 1
ATOM 3262 O O . VAL A 1 399 ? 10.609 -25.938 18.828 1 46.69 399 VAL A O 1
ATOM 3265 N N . SER A 1 400 ? 9.828 -27.344 20.266 1 43.16 400 SER A N 1
ATOM 3266 C CA . SER A 1 400 ? 8.422 -27.078 19.969 1 43.16 400 SER A CA 1
ATOM 3267 C C . SER A 1 400 ? 8.062 -25.625 20.203 1 43.16 400 SER A C 1
ATOM 3269 O O . SER A 1 400 ? 8.383 -25.062 21.25 1 43.16 400 SER A O 1
ATOM 3271 N N . THR A 1 401 ? 7.957 -24.891 19.172 1 47.34 401 THR A N 1
ATOM 3272 C CA . THR A 1 401 ? 7.719 -23.469 18.984 1 47.34 401 THR A CA 1
ATOM 3273 C C . THR A 1 401 ? 6.867 -22.891 20.109 1 47.34 401 THR A C 1
ATOM 3275 O O . THR A 1 401 ? 7.148 -21.812 20.625 1 47.34 401 THR A O 1
ATOM 3278 N N . ASN A 1 402 ? 5.559 -23.312 20.156 1 44.38 402 ASN A N 1
ATOM 3279 C CA . ASN A 1 402 ? 4.547 -22.547 20.891 1 44.38 402 ASN A CA 1
ATOM 3280 C C . ASN A 1 402 ? 4.461 -22.984 22.344 1 44.38 402 ASN A C 1
ATOM 3282 O O . ASN A 1 402 ? 3.574 -23.75 22.719 1 44.38 402 ASN A O 1
ATOM 3286 N N . VAL A 1 403 ? 5.582 -23.031 23.031 1 45.03 403 VAL A N 1
ATOM 3287 C CA . VAL A 1 403 ? 5.43 -23.406 24.438 1 45.03 403 VAL A CA 1
ATOM 3288 C C . VAL A 1 403 ? 4.992 -22.188 25.25 1 45.03 403 VAL A C 1
ATOM 3290 O O . VAL A 1 403 ? 5.609 -21.125 25.172 1 45.03 403 VAL A O 1
ATOM 3293 N N . VAL A 1 404 ? 3.752 -22.109 25.484 1 43.44 404 VAL A N 1
ATOM 3294 C CA . VAL A 1 404 ? 3.23 -21.125 26.422 1 43.44 404 VAL A CA 1
ATOM 3295 C C . VAL A 1 404 ? 3.748 -21.438 27.828 1 43.44 404 VAL A C 1
ATOM 3297 O O . VAL A 1 404 ? 3.521 -22.531 28.359 1 43.44 404 VAL A O 1
ATOM 3300 N N . VAL A 1 405 ? 4.801 -20.922 28.156 1 43.03 405 VAL A N 1
ATOM 3301 C CA . VAL A 1 405 ? 5.176 -21.047 29.562 1 43.03 405 VAL A CA 1
ATOM 3302 C C . VAL A 1 405 ? 4.199 -20.25 30.438 1 43.03 405 VAL A C 1
ATOM 3304 O O . VAL A 1 405 ? 3.871 -19.109 30.125 1 43.03 405 VAL A O 1
ATOM 3307 N N . CYS A 1 406 ? 3.424 -20.984 31.078 1 40.91 406 CYS A N 1
ATOM 3308 C CA . CYS A 1 406 ? 2.207 -20.672 31.812 1 40.91 406 CYS A CA 1
ATOM 3309 C C . CYS A 1 406 ? 2.293 -19.297 32.469 1 40.91 406 CYS A C 1
ATOM 3311 O O . CYS A 1 406 ? 1.308 -18.562 32.5 1 40.91 406 CYS A O 1
ATOM 3313 N N . LEU A 1 407 ? 3.242 -19.109 33.281 1 38.62 407 LEU A N 1
ATOM 3314 C CA . LEU A 1 407 ? 2.861 -18.094 34.25 1 38.62 407 LEU A CA 1
ATOM 3315 C C . LEU A 1 407 ? 2.617 -16.75 33.562 1 38.62 407 LEU A C 1
ATOM 3317 O O . LEU A 1 407 ? 1.707 -16 33.938 1 38.62 407 LEU A O 1
ATOM 3321 N N . TYR A 1 408 ? 3.551 -16.297 32.812 1 43.41 408 TYR A N 1
ATOM 3322 C CA . TYR A 1 408 ? 3.449 -14.945 32.281 1 43.41 408 TYR A CA 1
ATOM 3323 C C . TYR A 1 408 ? 3.174 -14.961 30.797 1 43.41 408 TYR A C 1
ATOM 3325 O O . TYR A 1 408 ? 3.357 -13.953 30.109 1 43.41 408 TYR A O 1
ATOM 3333 N N . CYS A 1 409 ? 2.41 -16.062 30.328 1 47.91 409 CYS A N 1
ATOM 3334 C CA . CYS A 1 409 ? 1.938 -16.172 28.953 1 47.91 409 CYS A CA 1
ATOM 3335 C C . CYS A 1 409 ? 3.047 -15.844 27.953 1 47.91 409 CYS A C 1
ATOM 3337 O O . CYS A 1 409 ? 2.932 -14.883 27.188 1 47.91 409 CYS A O 1
ATOM 3339 N N . ILE A 1 410 ? 4.203 -16.422 28.203 1 47.81 410 ILE A N 1
ATOM 3340 C CA . ILE A 1 410 ? 5.375 -16.219 27.359 1 47.81 410 ILE A CA 1
ATOM 3341 C C . ILE A 1 410 ? 5.285 -17.125 26.141 1 47.81 410 ILE A C 1
ATOM 3343 O O . ILE A 1 410 ? 4.957 -18.297 26.25 1 47.81 410 ILE A O 1
ATOM 3347 N N . THR A 1 411 ? 5.219 -16.531 24.969 1 51.66 411 THR A N 1
ATOM 3348 C CA . THR A 1 411 ? 5.23 -17.281 23.719 1 51.66 411 THR A CA 1
ATOM 3349 C C . THR A 1 411 ? 6.629 -17.297 23.109 1 51.66 411 THR A C 1
ATOM 3351 O O . THR A 1 411 ? 7.324 -16.281 23.109 1 51.66 411 THR A O 1
ATOM 3354 N N . LEU A 1 412 ? 7.094 -18.625 22.906 1 50.12 412 LEU A N 1
ATOM 3355 C CA . LEU A 1 412 ? 8.375 -18.844 22.234 1 50.12 412 LEU A CA 1
ATOM 3356 C C . LEU A 1 412 ? 8.188 -18.938 20.734 1 50.12 412 LEU A C 1
ATOM 3358 O O . LEU A 1 412 ? 7.262 -19.609 20.266 1 50.12 412 LEU A O 1
ATOM 3362 N N . SER A 1 413 ? 8.82 -17.984 20.031 1 58.5 413 SER A N 1
ATOM 3363 C CA . SER A 1 413 ? 8.789 -18.094 18.578 1 58.5 413 SER A CA 1
ATOM 3364 C C . SER A 1 413 ? 10.164 -18.422 18.016 1 58.5 413 SER A C 1
ATOM 3366 O O . SER A 1 413 ? 11.156 -17.781 18.375 1 58.5 413 SER A O 1
ATOM 3368 N N . THR A 1 414 ? 10.242 -19.609 17.328 1 53.34 414 THR A N 1
ATOM 3369 C CA . THR A 1 414 ? 11.484 -20 16.672 1 53.34 414 THR A CA 1
ATOM 3370 C C . THR A 1 414 ? 11.586 -19.359 15.281 1 53.34 414 THR A C 1
ATOM 3372 O O . THR A 1 414 ? 10.641 -19.422 14.492 1 53.34 414 THR A O 1
ATOM 3375 N N . ILE A 1 415 ? 12.578 -18.578 15.172 1 55.72 415 ILE A N 1
ATOM 3376 C CA . ILE A 1 415 ? 12.82 -17.906 13.898 1 55.72 415 ILE A CA 1
ATOM 3377 C C . ILE A 1 415 ? 13.945 -18.609 13.148 1 55.72 415 ILE A C 1
ATOM 3379 O O . ILE A 1 415 ? 15.016 -18.859 13.711 1 55.72 415 ILE A O 1
ATOM 3383 N N . LYS A 1 416 ? 13.656 -19.141 11.977 1 58.59 416 LYS A N 1
ATOM 3384 C CA . LYS A 1 416 ? 14.664 -19.766 11.117 1 58.59 416 LYS A CA 1
ATOM 3385 C C . LYS A 1 416 ? 15.078 -18.828 9.984 1 58.59 416 LYS A C 1
ATOM 3387 O O . LYS A 1 416 ? 14.234 -18.281 9.273 1 58.59 416 LYS A O 1
ATOM 3392 N N . MET A 1 417 ? 16.312 -18.469 10.078 1 56.78 417 MET A N 1
ATOM 3393 C CA . MET A 1 417 ? 16.875 -17.688 8.977 1 56.78 417 MET A CA 1
ATOM 3394 C C . MET A 1 417 ? 17.859 -18.516 8.164 1 56.78 417 MET A C 1
ATOM 3396 O O . MET A 1 417 ? 18.781 -19.109 8.727 1 56.78 417 MET A O 1
ATOM 3400 N N . ASP A 1 418 ? 17.531 -18.75 6.984 1 61.59 418 ASP A N 1
ATOM 3401 C CA . ASP A 1 418 ? 18.469 -19.516 6.152 1 61.59 418 ASP A CA 1
ATOM 3402 C C . ASP A 1 418 ? 18.609 -18.891 4.773 1 61.59 418 ASP A C 1
ATOM 3404 O O . ASP A 1 418 ? 17.891 -17.938 4.434 1 61.59 418 ASP A O 1
ATOM 3408 N N . TYR A 1 419 ? 19.641 -19.266 4.172 1 56.59 419 TYR A N 1
ATOM 3409 C CA . TYR A 1 419 ? 19.922 -18.797 2.82 1 56.59 419 TYR A CA 1
ATOM 3410 C C . TYR A 1 419 ? 19.016 -19.484 1.806 1 56.59 419 TYR A C 1
ATOM 3412 O O . TYR A 1 419 ? 19.297 -19.469 0.604 1 56.59 419 TYR A O 1
ATOM 3420 N N . GLY A 1 420 ? 17.938 -20.047 2.275 1 56.59 420 GLY A N 1
ATOM 3421 C CA . GLY A 1 420 ? 16.953 -20.625 1.367 1 56.59 420 GLY A CA 1
ATOM 3422 C C . GLY A 1 420 ? 16.984 -22.141 1.33 1 56.59 420 GLY A C 1
ATOM 3423 O O . GLY A 1 420 ? 16.062 -22.766 0.824 1 56.59 420 GLY A O 1
ATOM 3424 N N . MET A 1 421 ? 18.125 -22.719 1.664 1 61 421 MET A N 1
ATOM 3425 C CA . MET A 1 421 ? 18.25 -24.172 1.638 1 61 421 MET A CA 1
ATOM 3426 C C . MET A 1 421 ? 18.672 -24.703 3.004 1 61 421 MET A C 1
ATOM 3428 O O . MET A 1 421 ? 19.641 -25.469 3.105 1 61 421 MET A O 1
ATOM 3432 N N . LYS A 1 422 ? 17.953 -24.125 3.953 1 61.94 422 LYS A N 1
ATOM 3433 C CA . LYS A 1 422 ? 18.172 -24.578 5.324 1 61.94 422 LYS A CA 1
ATOM 3434 C C . LYS A 1 422 ? 19.656 -24.516 5.695 1 61.94 422 LYS A C 1
ATOM 3436 O O . LYS A 1 422 ? 20.281 -23.438 5.605 1 61.94 422 LYS A O 1
ATOM 3441 N N . ARG A 1 423 ? 20.297 -25.656 5.906 1 56.62 423 ARG A N 1
ATOM 3442 C CA . ARG A 1 423 ? 21.656 -25.672 6.434 1 56.62 423 ARG A CA 1
ATOM 3443 C C . ARG A 1 423 ? 22.688 -25.797 5.309 1 56.62 423 ARG A C 1
ATOM 3445 O O . ARG A 1 423 ? 23.891 -25.672 5.543 1 56.62 423 ARG A O 1
ATOM 3452 N N . GLU A 1 424 ? 22.156 -25.891 4.109 1 65.88 424 GLU A N 1
ATOM 3453 C CA . GLU A 1 424 ? 23.078 -26.109 2.996 1 65.88 424 GLU A CA 1
ATOM 3454 C C . GLU A 1 424 ? 23.312 -24.812 2.221 1 65.88 424 GLU A C 1
ATOM 3456 O O . GLU A 1 424 ? 22.516 -23.875 2.305 1 65.88 424 GLU A O 1
ATOM 3461 N N . ASP A 1 425 ? 24.484 -24.781 1.688 1 67.75 425 ASP A N 1
ATOM 3462 C CA . ASP A 1 425 ? 24.766 -23.688 0.772 1 67.75 425 ASP A CA 1
ATOM 3463 C C . ASP A 1 425 ? 23.906 -23.781 -0.484 1 67.75 425 ASP A C 1
ATOM 3465 O O . ASP A 1 425 ? 24.016 -24.734 -1.249 1 67.75 425 ASP A O 1
ATOM 3469 N N . PRO A 1 426 ? 23.109 -22.859 -0.647 1 73.81 426 PRO A N 1
ATOM 3470 C CA . PRO A 1 426 ? 22.203 -22.938 -1.798 1 73.81 426 PRO A CA 1
ATOM 3471 C C . PRO A 1 426 ? 22.938 -22.984 -3.131 1 73.81 426 PRO A C 1
ATOM 3473 O O . PRO A 1 426 ? 22.422 -23.5 -4.117 1 73.81 426 PRO A O 1
ATOM 3476 N N . ILE A 1 427 ? 24.125 -22.469 -3.18 1 74 427 ILE A N 1
ATOM 3477 C CA . ILE A 1 427 ? 24.891 -22.438 -4.414 1 74 427 ILE A CA 1
ATOM 3478 C C . ILE A 1 427 ? 25.25 -23.859 -4.832 1 74 427 ILE A C 1
ATOM 3480 O O . ILE A 1 427 ? 25.406 -24.141 -6.023 1 74 427 ILE A O 1
ATOM 3484 N N . ASP A 1 428 ? 25.312 -24.672 -3.824 1 75.56 428 ASP A N 1
ATOM 3485 C CA . ASP A 1 428 ? 25.672 -26.047 -4.098 1 75.56 428 ASP A CA 1
ATOM 3486 C C . ASP A 1 428 ? 24.547 -26.781 -4.848 1 75.56 428 ASP A C 1
ATOM 3488 O O . ASP A 1 428 ? 24.781 -27.844 -5.43 1 75.56 428 ASP A O 1
ATOM 3492 N N . HIS A 1 429 ? 23.5 -26.188 -4.875 1 76.75 429 HIS A N 1
ATOM 3493 C CA . HIS A 1 429 ? 22.359 -26.844 -5.496 1 76.75 429 HIS A CA 1
ATOM 3494 C C . HIS A 1 429 ? 22.062 -26.25 -6.871 1 76.75 429 HIS A C 1
ATOM 3496 O O . HIS A 1 429 ? 21.125 -26.656 -7.547 1 76.75 429 HIS A O 1
ATOM 3502 N N . LEU A 1 430 ? 22.969 -25.438 -7.289 1 81.81 430 LEU A N 1
ATOM 3503 C CA . LEU A 1 430 ? 22.781 -24.797 -8.594 1 81.81 430 LEU A CA 1
ATOM 3504 C C . LEU A 1 430 ? 23.547 -25.562 -9.68 1 81.81 430 LEU A C 1
ATOM 3506 O O . LEU A 1 430 ? 24.609 -26.125 -9.422 1 81.81 430 LEU A O 1
ATOM 3510 N N . TYR A 1 431 ? 22.938 -25.625 -10.844 1 85.69 431 TYR A N 1
ATOM 3511 C CA . TYR A 1 431 ? 23.625 -26.125 -12.023 1 85.69 431 TYR A CA 1
ATOM 3512 C C . TYR A 1 431 ? 24.219 -24.984 -12.852 1 85.69 431 TYR A C 1
ATOM 3514 O O . TYR A 1 431 ? 23.5 -24.078 -13.25 1 85.69 431 TYR A O 1
ATOM 3522 N N . PHE A 1 432 ? 25.516 -25.141 -13.062 1 85.69 432 PHE A N 1
ATOM 3523 C CA . PHE A 1 432 ? 26.219 -24.125 -13.852 1 85.69 432 PHE A CA 1
ATOM 3524 C C . PHE A 1 432 ? 26.609 -24.688 -15.211 1 85.69 432 PHE A C 1
ATOM 3526 O O . PHE A 1 432 ? 26.734 -25.906 -15.375 1 85.69 432 PHE A O 1
ATOM 3533 N N . TYR A 1 433 ? 26.656 -23.875 -16.156 1 85.31 433 TYR A N 1
ATOM 3534 C CA . TYR A 1 433 ? 27.281 -24.219 -17.422 1 85.31 433 TYR A CA 1
ATOM 3535 C C . TYR A 1 433 ? 28.375 -23.234 -17.797 1 85.31 433 TYR A C 1
ATOM 3537 O O . TYR A 1 433 ? 28.438 -22.141 -17.25 1 85.31 433 TYR A O 1
ATOM 3545 N N . SER A 1 434 ? 29.328 -23.672 -18.625 1 85.25 434 SER A N 1
ATOM 3546 C CA . SER A 1 434 ? 30.453 -22.812 -19.031 1 85.25 434 SER A CA 1
ATOM 3547 C C . SER A 1 434 ? 30.297 -22.344 -20.469 1 85.25 434 SER A C 1
ATOM 3549 O O . SER A 1 434 ? 29.531 -22.938 -21.25 1 85.25 434 SER A O 1
ATOM 3551 N N . LYS A 1 435 ? 30.984 -21.328 -20.828 1 82.62 435 LYS A N 1
ATOM 3552 C CA . LYS A 1 435 ? 30.969 -20.781 -22.188 1 82.62 435 LYS A CA 1
ATOM 3553 C C . LYS A 1 435 ? 31.5 -21.812 -23.188 1 82.62 435 LYS A C 1
ATOM 3555 O O . LYS A 1 435 ? 31.078 -21.828 -24.344 1 82.62 435 LYS A O 1
ATOM 3560 N N . HIS A 1 436 ? 32.344 -22.641 -22.703 1 83.12 436 HIS A N 1
ATOM 3561 C CA . HIS A 1 436 ? 33 -23.609 -23.562 1 83.12 436 HIS A CA 1
ATOM 3562 C C . HIS A 1 436 ? 32.094 -24.812 -23.828 1 83.12 436 HIS A C 1
ATOM 3564 O O . HIS A 1 436 ? 32.25 -25.484 -24.844 1 83.12 436 HIS A O 1
ATOM 3570 N N . ASN A 1 437 ? 31.25 -25.078 -22.891 1 82.06 437 ASN A N 1
ATOM 3571 C CA . ASN A 1 437 ? 30.281 -26.156 -23.031 1 82.06 437 ASN A CA 1
ATOM 3572 C C . ASN A 1 437 ? 28.891 -25.734 -22.531 1 82.06 437 ASN A C 1
ATOM 3574 O O . ASN A 1 437 ? 28.578 -25.906 -21.359 1 82.06 437 ASN A O 1
ATOM 3578 N N . THR A 1 438 ? 28.109 -25.375 -23.406 1 82.69 438 THR A N 1
ATOM 3579 C CA . THR A 1 438 ? 26.828 -24.781 -23.047 1 82.69 438 THR A CA 1
ATOM 3580 C C . THR A 1 438 ? 25.781 -25.875 -22.844 1 82.69 438 THR A C 1
ATOM 3582 O O . THR A 1 438 ? 24.656 -25.594 -22.422 1 82.69 438 THR A O 1
ATOM 3585 N N . THR A 1 439 ? 26.125 -27.094 -23.078 1 82.56 439 THR A N 1
ATOM 3586 C CA . THR A 1 439 ? 25.125 -28.156 -23 1 82.56 439 THR A CA 1
ATOM 3587 C C . THR A 1 439 ? 25.359 -29.016 -21.75 1 82.56 439 THR A C 1
ATOM 3589 O O . THR A 1 439 ? 24.469 -29.781 -21.359 1 82.56 439 THR A O 1
ATOM 3592 N N . ARG A 1 440 ? 26.547 -28.828 -21.172 1 83.19 440 ARG A N 1
ATOM 3593 C CA . ARG A 1 440 ? 26.859 -29.625 -19.984 1 83.19 440 ARG A CA 1
ATOM 3594 C C . ARG A 1 440 ? 26.797 -28.781 -18.719 1 83.19 440 ARG A C 1
ATOM 3596 O O . ARG A 1 440 ? 27.391 -27.703 -18.672 1 83.19 440 ARG A O 1
ATOM 3603 N N . ALA A 1 441 ? 26.047 -29.359 -17.828 1 87.88 441 ALA A N 1
ATOM 3604 C CA . ALA A 1 441 ? 25.922 -28.656 -16.547 1 87.88 441 ALA A CA 1
ATOM 3605 C C . ALA A 1 441 ? 26.812 -29.297 -15.484 1 87.88 441 ALA A C 1
ATOM 3607 O O . ALA A 1 441 ? 27.172 -30.484 -15.586 1 87.88 441 ALA A O 1
ATOM 3608 N N . PHE A 1 442 ? 27.375 -28.609 -14.547 1 82.5 442 PHE A N 1
ATOM 3609 C CA . PHE A 1 442 ? 28.156 -29.109 -13.422 1 82.5 442 PHE A CA 1
ATOM 3610 C C . PHE A 1 442 ? 27.797 -28.359 -12.141 1 82.5 442 PHE A C 1
ATOM 3612 O O . PHE A 1 442 ? 27.188 -27.297 -12.188 1 82.5 442 PHE A O 1
ATOM 3619 N N . LYS A 1 443 ? 28 -29 -11.023 1 81.12 443 LYS A N 1
ATOM 3620 C CA . LYS A 1 443 ? 27.812 -28.375 -9.719 1 81.12 443 LYS A CA 1
ATOM 3621 C C . LYS A 1 443 ? 29.141 -27.844 -9.172 1 81.12 443 LYS A C 1
ATOM 3623 O O . LYS A 1 443 ? 30.172 -28.484 -9.352 1 81.12 443 LYS A O 1
ATOM 3628 N N . ARG A 1 444 ? 29.094 -26.672 -8.758 1 71.12 444 ARG A N 1
ATOM 3629 C CA . ARG A 1 444 ? 30.312 -26.109 -8.188 1 71.12 444 ARG A CA 1
ATOM 3630 C C . ARG A 1 444 ? 30.422 -26.438 -6.699 1 71.12 444 ARG A C 1
ATOM 3632 O O . ARG A 1 444 ? 29.438 -26.375 -5.969 1 71.12 444 ARG A O 1
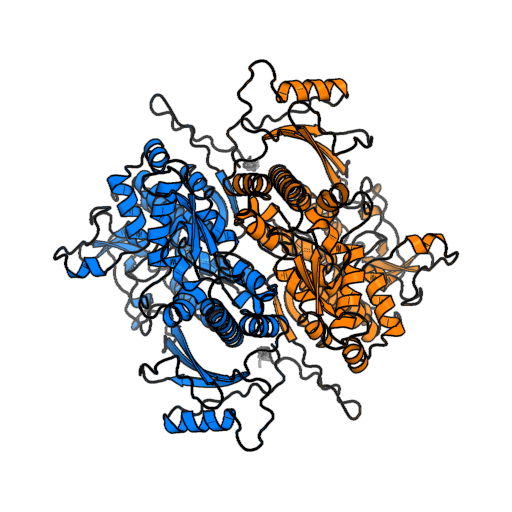ATOM 3639 N N . LYS A 1 445 ? 31.438 -27.172 -6.309 1 58.75 445 LYS A N 1
ATOM 3640 C CA . LYS A 1 445 ? 31.672 -27.422 -4.891 1 58.75 445 LYS A CA 1
ATOM 3641 C C . LYS A 1 445 ? 32.25 -26.203 -4.195 1 58.75 445 LYS A C 1
ATOM 3643 O O . LYS A 1 445 ? 32.844 -25.344 -4.844 1 58.75 445 LYS A O 1
ATOM 3648 N N . ARG A 1 446 ? 32.062 -25.969 -2.885 1 54.47 446 ARG A N 1
ATOM 3649 C CA . ARG A 1 446 ? 32.469 -24.906 -1.96 1 54.47 446 ARG A CA 1
ATOM 3650 C C . ARG A 1 446 ? 33.875 -24.375 -2.291 1 54.47 446 ARG A C 1
ATOM 3652 O O . ARG A 1 446 ? 34.125 -23.172 -2.209 1 54.47 446 ARG A O 1
ATOM 3659 N N . CYS A 1 447 ? 34.719 -25.266 -2.467 1 42.84 447 CYS A N 1
ATOM 3660 C CA . CYS A 1 447 ? 36.125 -24.891 -2.393 1 42.84 447 CYS A CA 1
ATOM 3661 C C . CYS A 1 447 ? 36.5 -23.969 -3.543 1 42.84 447 CYS A C 1
ATOM 3663 O O . CYS A 1 447 ? 37.562 -23.344 -3.516 1 42.84 447 CYS A O 1
ATOM 3665 N N . GLN A 1 448 ? 35.875 -23.984 -4.52 1 43 448 GLN A N 1
ATOM 3666 C CA . GLN A 1 448 ? 36.375 -23.297 -5.703 1 43 448 GLN A CA 1
ATOM 3667 C C . GLN A 1 448 ? 35.812 -21.875 -5.789 1 43 448 GLN A C 1
ATOM 3669 O O . GLN A 1 448 ? 36.219 -21.094 -6.66 1 43 448 GLN A O 1
ATOM 3674 N N . VAL A 1 449 ? 34.781 -21.578 -5.004 1 44.34 449 VAL A N 1
ATOM 3675 C CA . VAL A 1 449 ? 34.188 -20.266 -5.102 1 44.34 449 VAL A CA 1
ATOM 3676 C C . VAL A 1 449 ? 34.812 -19.328 -4.074 1 44.34 449 VAL A C 1
ATOM 3678 O O . VAL A 1 449 ? 35.469 -19.766 -3.141 1 44.34 449 VAL A O 1
ATOM 3681 N N . SER A 1 450 ? 34.531 -17.969 -4.031 1 43.72 450 SER A N 1
ATOM 3682 C CA . SER A 1 450 ? 35.125 -16.922 -3.221 1 43.72 450 SER A CA 1
ATOM 3683 C C . SER A 1 450 ? 35.062 -17.25 -1.735 1 43.72 450 SER A C 1
ATOM 3685 O O . SER A 1 450 ? 34.125 -17.938 -1.286 1 43.72 450 SER A O 1
ATOM 3687 N N . ARG A 1 451 ? 36.156 -17.438 -0.959 1 40.44 451 ARG A N 1
ATOM 3688 C CA . ARG A 1 451 ? 36.531 -17.688 0.434 1 40.44 451 ARG A CA 1
ATOM 3689 C C . ARG A 1 451 ? 35.594 -16.922 1.378 1 40.44 451 ARG A C 1
ATOM 3691 O O . ARG A 1 451 ? 35.562 -17.188 2.58 1 40.44 451 ARG A O 1
ATOM 3698 N N . ILE A 1 452 ? 35.031 -15.844 1.1 1 40.59 452 ILE A N 1
ATOM 3699 C CA . ILE A 1 452 ? 34.375 -15.031 2.129 1 40.59 452 ILE A CA 1
ATOM 3700 C C . ILE A 1 452 ? 32.938 -15.461 2.301 1 40.59 452 ILE A C 1
ATOM 3702 O O . ILE A 1 452 ? 32.031 -14.859 1.708 1 40.59 452 ILE A O 1
ATOM 3706 N N . ARG A 1 453 ? 32.719 -16.797 2.189 1 50.47 453 ARG A N 1
ATOM 3707 C CA . ARG A 1 453 ? 31.312 -17.188 2.344 1 50.47 453 ARG A CA 1
ATOM 3708 C C . ARG A 1 453 ? 30.984 -17.453 3.809 1 50.47 453 ARG A C 1
ATOM 3710 O O . ARG A 1 453 ? 31.859 -17.844 4.59 1 50.47 453 ARG A O 1
ATOM 3717 N N . PRO A 1 454 ? 29.734 -17.062 4.23 1 52.03 454 PRO A N 1
ATOM 3718 C CA . PRO A 1 454 ? 29.359 -17.328 5.617 1 52.03 454 PRO A CA 1
ATOM 3719 C C . PRO A 1 454 ? 29.422 -18.828 5.965 1 52.03 454 PRO A C 1
ATOM 3721 O O . PRO A 1 454 ? 29.234 -19.672 5.094 1 52.03 454 PRO A O 1
ATOM 3724 N N . THR A 1 455 ? 30.047 -19.234 7.027 1 47.88 455 THR A N 1
ATOM 3725 C CA . THR A 1 455 ? 30.172 -20.594 7.5 1 47.88 455 THR A CA 1
ATOM 3726 C C . THR A 1 455 ? 28.844 -21.125 7.996 1 47.88 455 THR A C 1
ATOM 3728 O O . THR A 1 455 ? 28.625 -22.344 8.07 1 47.88 455 THR A O 1
ATOM 3731 N N . CYS A 1 456 ? 27.922 -20.297 8.312 1 47.38 456 CYS A N 1
ATOM 3732 C CA . CYS A 1 456 ? 26.625 -20.75 8.812 1 47.38 456 CYS A CA 1
ATOM 3733 C C . CYS A 1 456 ? 25.5 -20.156 7.98 1 47.38 456 CYS A C 1
ATOM 3735 O O . CYS A 1 456 ? 25.438 -18.938 7.766 1 47.38 456 CYS A O 1
ATOM 3737 N N . PHE A 1 457 ? 24.688 -21.141 7.535 1 50.41 457 PHE A N 1
ATOM 3738 C CA . PHE A 1 457 ? 23.703 -20.688 6.559 1 50.41 457 PHE A CA 1
ATOM 3739 C C . PHE A 1 457 ? 22.312 -20.609 7.188 1 50.41 457 PHE A C 1
ATOM 3741 O O . PHE A 1 457 ? 21.328 -20.375 6.488 1 50.41 457 PHE A O 1
ATOM 3748 N N . SER A 1 458 ? 22.297 -21.016 8.539 1 57.72 458 SER A N 1
ATOM 3749 C CA . SER A 1 458 ? 21 -20.938 9.211 1 57.72 458 SER A CA 1
ATOM 3750 C C . SER A 1 458 ? 21.172 -20.516 10.672 1 57.72 458 SER A C 1
ATOM 3752 O O . SER A 1 458 ? 22.203 -20.781 11.289 1 57.72 458 SER A O 1
ATOM 3754 N N . GLU A 1 459 ? 20.406 -19.688 11.125 1 62.09 459 GLU A N 1
ATOM 3755 C CA . GLU A 1 459 ? 20.328 -19.281 12.523 1 62.09 459 GLU A CA 1
ATOM 3756 C C . GLU A 1 459 ? 18.906 -19.438 13.07 1 62.09 459 GLU A C 1
ATOM 3758 O O . GLU A 1 459 ? 17.938 -19.156 12.367 1 62.09 459 GLU A O 1
ATOM 3763 N N . ARG A 1 460 ? 18.875 -20.188 14.195 1 63.53 460 ARG A N 1
ATOM 3764 C CA . ARG A 1 460 ? 17.594 -20.344 14.867 1 63.53 460 ARG A CA 1
ATOM 3765 C C . ARG A 1 460 ? 17.547 -19.547 16.172 1 63.53 460 ARG A C 1
ATOM 3767 O O . ARG A 1 460 ? 18.469 -19.656 16.984 1 63.53 460 ARG A O 1
ATOM 3774 N N . LEU A 1 461 ? 16.547 -18.719 16.25 1 65.31 461 LEU A N 1
ATOM 3775 C CA . LEU A 1 461 ? 16.391 -17.906 17.453 1 65.31 461 LEU A CA 1
ATOM 3776 C C . LEU A 1 461 ? 15.07 -18.234 18.156 1 65.31 461 LEU A C 1
ATOM 3778 O O . LEU A 1 461 ? 14.078 -18.547 17.5 1 65.31 461 LEU A O 1
ATOM 3782 N N . VAL A 1 462 ? 15.133 -18.375 19.422 1 66.88 462 VAL A N 1
ATOM 3783 C CA . VAL A 1 462 ? 13.93 -18.484 20.234 1 66.88 462 VAL A CA 1
ATOM 3784 C C . VAL A 1 462 ? 13.664 -17.172 20.953 1 66.88 462 VAL A C 1
ATOM 3786 O O . VAL A 1 462 ? 14.539 -16.656 21.656 1 66.88 462 VAL A O 1
ATOM 3789 N N . ARG A 1 463 ? 12.508 -16.703 20.656 1 69.56 463 ARG A N 1
ATOM 3790 C CA . ARG A 1 463 ? 12.141 -15.43 21.266 1 69.56 463 ARG A CA 1
ATOM 3791 C C . ARG A 1 463 ? 11.047 -15.609 22.312 1 69.56 463 ARG A C 1
ATOM 3793 O O . ARG A 1 463 ? 10.141 -16.422 22.141 1 69.56 463 ARG A O 1
ATOM 3800 N N . PHE A 1 464 ? 11.203 -14.812 23.359 1 68.94 464 PHE A N 1
ATOM 3801 C CA . PHE A 1 464 ? 10.266 -14.852 24.469 1 68.94 464 PHE A CA 1
ATOM 3802 C C . PHE A 1 464 ? 9.492 -13.547 24.578 1 68.94 464 PHE A C 1
ATOM 3804 O O . PHE A 1 464 ? 10.094 -12.469 24.625 1 68.94 464 PHE A O 1
ATOM 3811 N N . VAL A 1 465 ? 8.141 -13.758 24.5 1 69.69 465 VAL A N 1
ATOM 3812 C CA . VAL A 1 465 ? 7.293 -12.57 24.547 1 69.69 465 VAL A CA 1
ATOM 3813 C C . VAL A 1 465 ? 6.277 -12.703 25.672 1 69.69 465 VAL A C 1
ATOM 3815 O O . VAL A 1 465 ? 5.723 -13.781 25.906 1 69.69 465 VAL A O 1
ATOM 3818 N N . CYS A 1 466 ? 6.18 -11.648 26.531 1 71.25 466 CYS A N 1
ATOM 3819 C CA . CYS A 1 466 ? 5.18 -11.578 27.594 1 71.25 466 CYS A CA 1
ATOM 3820 C C . CYS A 1 466 ? 3.932 -10.844 27.109 1 71.25 466 CYS A C 1
ATOM 3822 O O . CYS A 1 466 ? 4.008 -9.695 26.688 1 71.25 466 CYS A O 1
ATOM 3824 N N . LYS A 1 467 ? 2.814 -11.438 27.156 1 71.56 467 LYS A N 1
ATOM 3825 C CA . LYS A 1 467 ? 1.559 -10.898 26.641 1 71.56 467 LYS A CA 1
ATOM 3826 C C . LYS A 1 467 ? 0.943 -9.906 27.625 1 71.56 467 LYS A C 1
ATOM 3828 O O . LYS A 1 467 ? 0.192 -9.016 27.219 1 71.56 467 LYS A O 1
ATOM 3833 N N . LYS A 1 468 ? 1.137 -10.078 28.875 1 63.41 468 LYS A N 1
ATOM 3834 C CA . LYS A 1 468 ? 0.51 -9.219 29.875 1 63.41 468 LYS A CA 1
ATOM 3835 C C . LYS A 1 468 ? 1.353 -7.973 30.141 1 63.41 468 LYS A C 1
ATOM 3837 O O . LYS A 1 468 ? 2.568 -8.062 30.328 1 63.41 468 LYS A O 1
ATOM 3842 N N . THR A 1 469 ? 0.978 -6.969 29.625 1 56.81 469 THR A N 1
ATOM 3843 C CA . THR A 1 469 ? 1.719 -5.719 29.766 1 56.81 469 THR A CA 1
ATOM 3844 C C . THR A 1 469 ? 1.689 -5.238 31.219 1 56.81 469 THR A C 1
ATOM 3846 O O . THR A 1 469 ? 2.598 -4.531 31.656 1 56.81 469 THR A O 1
ATOM 3849 N N . ASP A 1 470 ? 0.469 -5.301 31.922 1 47.94 470 ASP A N 1
ATOM 3850 C CA . ASP A 1 470 ? 0.34 -4.715 33.25 1 47.94 470 ASP A CA 1
ATOM 3851 C C . ASP A 1 470 ? 1.11 -5.527 34.281 1 47.94 470 ASP A C 1
ATOM 3853 O O . ASP A 1 470 ? 0.511 -6.227 35.125 1 47.94 470 ASP A O 1
ATOM 3857 N N . LEU A 1 471 ? 2.002 -6.098 33.906 1 44.78 471 LEU A N 1
ATOM 3858 C CA . LEU A 1 471 ? 2.635 -6.793 35.031 1 44.78 471 LEU A CA 1
ATOM 3859 C C . LEU A 1 471 ? 2.885 -5.836 36.188 1 44.78 471 LEU A C 1
ATOM 3861 O O . LEU A 1 471 ? 3.762 -4.973 36.094 1 44.78 471 LEU A O 1
ATOM 3865 N N . LYS A 1 472 ? 1.792 -5.297 36.625 1 40.62 472 LYS A N 1
ATOM 3866 C CA . LYS A 1 472 ? 2.133 -4.844 37.969 1 40.62 472 LYS A CA 1
ATOM 3867 C C . LYS A 1 472 ? 3.191 -5.746 38.594 1 40.62 472 LYS A C 1
ATOM 3869 O O . LYS A 1 472 ? 3.08 -6.973 38.562 1 40.62 472 LYS A O 1
ATOM 3874 N N . ALA A 1 473 ? 4.32 -5.223 38.625 1 39.47 473 ALA A N 1
ATOM 3875 C CA . ALA A 1 473 ? 5.512 -5.801 39.219 1 39.47 473 ALA A CA 1
ATOM 3876 C C . ALA A 1 473 ? 5.141 -6.66 40.438 1 39.47 473 ALA A C 1
ATOM 3878 O O . ALA A 1 473 ? 4.742 -6.137 41.469 1 39.47 473 ALA A O 1
ATOM 3879 N N . ASP A 1 474 ? 4.328 -7.496 40.375 1 41.62 474 ASP A N 1
ATOM 3880 C CA . ASP A 1 474 ? 4.66 -8.305 41.531 1 41.62 474 ASP A CA 1
ATOM 3881 C C . ASP A 1 474 ? 6.172 -8.461 41.688 1 41.62 474 ASP A C 1
ATOM 3883 O O . ASP A 1 474 ? 6.84 -8.977 40.781 1 41.62 474 ASP A O 1
ATOM 3887 N N . PRO A 1 475 ? 6.773 -7.562 42.438 1 46.12 475 PRO A N 1
ATOM 3888 C CA . PRO A 1 475 ? 8.219 -7.496 42.656 1 46.12 475 PRO A CA 1
ATOM 3889 C C . PRO A 1 475 ? 8.891 -8.859 42.562 1 46.12 475 PRO A C 1
ATOM 3891 O O . PRO A 1 475 ? 10.109 -8.938 42.375 1 46.12 475 PRO A O 1
ATOM 3894 N N . LYS A 1 476 ? 8.203 -9.82 42.875 1 47.62 476 LYS A N 1
ATOM 3895 C CA . LYS A 1 476 ? 8.836 -11.125 43.031 1 47.62 476 LYS A CA 1
ATOM 3896 C C . LYS A 1 476 ? 8.914 -11.867 41.719 1 47.62 476 LYS A C 1
ATOM 3898 O O . LYS A 1 476 ? 9.703 -12.812 41.562 1 47.62 476 LYS A O 1
ATOM 3903 N N . ALA A 1 477 ? 7.934 -11.664 40.688 1 52.12 477 ALA A N 1
ATOM 3904 C CA . ALA A 1 477 ? 7.977 -12.492 39.469 1 52.12 477 ALA A CA 1
ATOM 3905 C C . ALA A 1 477 ? 8.484 -11.703 38.281 1 52.12 477 ALA A C 1
ATOM 3907 O O . ALA A 1 477 ? 7.809 -10.781 37.812 1 52.12 477 ALA A O 1
ATOM 3908 N N . ASP A 1 478 ? 9.617 -11.453 38.062 1 61.69 478 ASP A N 1
ATOM 3909 C CA . ASP A 1 478 ? 10.297 -10.852 36.938 1 61.69 478 ASP A CA 1
ATOM 3910 C C . ASP A 1 478 ? 10.305 -11.797 35.719 1 61.69 478 ASP A C 1
ATOM 3912 O O . ASP A 1 478 ? 11.008 -12.812 35.75 1 61.69 478 ASP A O 1
ATOM 3916 N N . PRO A 1 479 ? 9.312 -11.562 34.75 1 65.31 479 PRO A N 1
ATOM 3917 C CA . PRO A 1 479 ? 9.297 -12.453 33.594 1 65.31 479 PRO A CA 1
ATOM 3918 C C . PRO A 1 479 ? 10.688 -12.68 33 1 65.31 479 PRO A C 1
ATOM 3920 O O . PRO A 1 479 ? 10.969 -13.758 32.469 1 65.31 479 PRO A O 1
ATOM 3923 N N . ARG A 1 480 ? 11.469 -11.727 33.156 1 69.31 480 ARG A N 1
ATOM 3924 C CA . ARG A 1 480 ? 12.836 -11.898 32.656 1 69.31 480 ARG A CA 1
ATOM 3925 C C . ARG A 1 480 ? 13.578 -12.969 33.469 1 69.31 480 ARG A C 1
ATOM 3927 O O . ARG A 1 480 ? 14.352 -13.734 32.875 1 69.31 480 ARG A O 1
ATOM 3934 N N . ALA A 1 481 ? 13.297 -12.859 34.719 1 69.62 481 ALA A N 1
ATOM 3935 C CA . ALA A 1 481 ? 13.953 -13.844 35.594 1 69.62 481 ALA A CA 1
ATOM 3936 C C . ALA A 1 481 ? 13.484 -15.258 35.25 1 69.62 481 ALA A C 1
ATOM 3938 O O . ALA A 1 481 ? 14.281 -16.203 35.25 1 69.62 481 ALA A O 1
ATOM 3939 N N . GLU A 1 482 ? 12.242 -15.344 35.031 1 67.81 482 GLU A N 1
ATOM 3940 C CA . GLU A 1 482 ? 11.703 -16.641 34.656 1 67.81 482 GLU A CA 1
ATOM 3941 C C . GLU A 1 482 ? 12.281 -17.141 33.344 1 67.81 482 GLU A C 1
ATOM 3943 O O . GLU A 1 482 ? 12.547 -18.328 33.156 1 67.81 482 GLU A O 1
ATOM 3948 N N . PHE A 1 483 ? 12.461 -16.266 32.531 1 69.06 483 PHE A N 1
ATOM 3949 C CA . PHE A 1 483 ? 13.062 -16.609 31.234 1 69.06 483 PHE A CA 1
ATOM 3950 C C . PHE A 1 483 ? 14.492 -17.094 31.406 1 69.06 483 PHE A C 1
ATOM 3952 O O . PHE A 1 483 ? 14.898 -18.078 30.812 1 69.06 483 PHE A O 1
ATOM 3959 N N . LYS A 1 484 ? 15.133 -16.344 32.125 1 70.5 484 LYS A N 1
ATOM 3960 C CA . LYS A 1 484 ? 16.516 -16.719 32.375 1 70.5 484 LYS A CA 1
ATOM 3961 C C . LYS A 1 484 ? 16.594 -18.125 33 1 70.5 484 LYS A C 1
ATOM 3963 O O . LYS A 1 484 ? 17.453 -18.922 32.625 1 70.5 484 LYS A O 1
ATOM 3968 N N . LYS A 1 485 ? 15.68 -18.312 33.906 1 70.12 485 LYS A N 1
ATOM 3969 C CA . LYS A 1 485 ? 15.617 -19.625 34.531 1 70.12 485 LYS A CA 1
ATOM 3970 C C . LYS A 1 485 ? 15.305 -20.719 33.5 1 70.12 485 LYS A C 1
ATOM 3972 O O . LYS A 1 485 ? 15.898 -21.797 33.562 1 70.12 485 LYS A O 1
ATOM 3977 N N . TRP A 1 486 ? 14.414 -20.391 32.719 1 68.06 486 TRP A N 1
ATOM 3978 C CA . TRP A 1 486 ? 14.039 -21.359 31.688 1 68.06 486 TRP A CA 1
ATOM 3979 C C . TRP A 1 486 ? 15.211 -21.656 30.766 1 68.06 486 TRP A C 1
ATOM 3981 O O . TRP A 1 486 ? 15.461 -22.797 30.406 1 68.06 486 TRP A O 1
ATOM 3991 N N . CYS A 1 487 ? 15.836 -20.625 30.375 1 69.88 487 CYS A N 1
ATOM 3992 C CA . CYS A 1 487 ? 17 -20.797 29.5 1 69.88 487 CYS A CA 1
ATOM 3993 C C . CYS A 1 487 ? 18.062 -21.656 30.172 1 69.88 487 CYS A C 1
ATOM 3995 O O . CYS A 1 487 ? 18.656 -22.531 29.531 1 69.88 487 CYS A O 1
ATOM 3997 N N . LYS A 1 488 ? 18.25 -21.312 31.344 1 69.38 488 LYS A N 1
ATOM 3998 C CA . LYS A 1 488 ? 19.234 -22.078 32.094 1 69.38 488 LYS A CA 1
ATOM 3999 C C . LYS A 1 488 ? 18.828 -23.547 32.219 1 69.38 488 LYS A C 1
ATOM 4001 O O . LYS A 1 488 ? 19.672 -24.438 32.062 1 69.38 488 LYS A O 1
ATOM 4006 N N . ALA A 1 489 ? 17.578 -23.688 32.438 1 69.19 489 ALA A N 1
ATOM 4007 C CA . ALA A 1 489 ? 17.062 -25.047 32.594 1 69.19 489 ALA A CA 1
ATOM 4008 C C . ALA A 1 489 ? 17.203 -25.828 31.312 1 69.19 489 ALA A C 1
ATOM 4010 O O . ALA A 1 489 ? 17.406 -27.047 31.328 1 69.19 489 ALA A O 1
ATOM 4011 N N . LYS A 1 490 ? 17.094 -25.156 30.297 1 65.19 490 LYS A N 1
ATOM 4012 C CA . LYS A 1 490 ? 17.109 -25.859 29.016 1 65.19 490 LYS A CA 1
ATOM 4013 C C . LYS A 1 490 ? 18.5 -25.844 28.391 1 65.19 490 LYS A C 1
ATOM 4015 O O . LYS A 1 490 ? 18.719 -26.438 27.328 1 65.19 490 LYS A O 1
ATOM 4020 N N . GLY A 1 491 ? 19.516 -25.219 29.094 1 61.56 491 GLY A N 1
ATOM 4021 C CA . GLY A 1 491 ? 20.891 -25.219 28.672 1 61.56 491 GLY A CA 1
ATOM 4022 C C . GLY A 1 491 ? 21.172 -24.234 27.547 1 61.56 491 GLY A C 1
ATOM 4023 O O . GLY A 1 491 ? 22.078 -24.438 26.734 1 61.56 491 GLY A O 1
ATOM 4024 N N . PHE A 1 492 ? 20.359 -23.375 27.344 1 62.5 492 PHE A N 1
ATOM 4025 C CA . PHE A 1 492 ? 20.594 -22.406 26.281 1 62.5 492 PHE A CA 1
ATOM 4026 C C . PHE A 1 492 ? 21.484 -21.266 26.781 1 62.5 492 PHE A C 1
ATOM 4028 O O . PHE A 1 492 ? 21.406 -20.875 27.953 1 62.5 492 PHE A O 1
ATOM 4035 N N . PRO A 1 493 ? 22.672 -21.016 25.875 1 55.91 493 PRO A N 1
ATOM 4036 C CA . PRO A 1 493 ? 23.531 -19.906 26.297 1 55.91 493 PRO A CA 1
ATOM 4037 C C . PRO A 1 493 ? 22.734 -18.625 26.562 1 55.91 493 PRO A C 1
ATOM 4039 O O . PRO A 1 493 ? 21.734 -18.359 25.906 1 55.91 493 PRO A O 1
ATOM 4042 N N . GLU A 1 494 ? 22.984 -18.156 27.719 1 49.41 494 GLU A N 1
ATOM 4043 C CA . GLU A 1 494 ? 22.406 -16.875 28.094 1 49.41 494 GLU A CA 1
ATOM 4044 C C . GLU A 1 494 ? 22.703 -15.805 27.062 1 49.41 494 GLU A C 1
ATOM 4046 O O . GLU A 1 494 ? 23.828 -15.266 27.031 1 49.41 494 GLU A O 1
ATOM 4051 N N . TYR A 1 495 ? 22.656 -16.109 25.859 1 45.56 495 TYR A N 1
ATOM 4052 C CA . TYR A 1 495 ? 23.031 -15 25 1 45.56 495 TYR A CA 1
ATOM 4053 C C . TYR A 1 495 ? 22.5 -13.68 25.562 1 45.56 495 TYR A C 1
ATOM 4055 O O . TYR A 1 495 ? 21.516 -13.664 26.297 1 45.56 495 TYR A O 1
ATOM 4063 N N . GLN A 1 496 ? 23.375 -12.602 25.203 1 39.97 496 GLN A N 1
ATOM 4064 C CA . GLN A 1 496 ? 23.172 -11.195 25.531 1 39.97 496 GLN A CA 1
ATOM 4065 C C . GLN A 1 496 ? 21.703 -10.797 25.406 1 39.97 496 GLN A C 1
ATOM 4067 O O . GLN A 1 496 ? 21.156 -10.789 24.297 1 39.97 496 GLN A O 1
ATOM 4072 N N . VAL A 1 497 ? 20.953 -11.312 26.188 1 37.38 497 VAL A N 1
ATOM 4073 C CA . VAL A 1 497 ? 19.688 -10.586 26.359 1 37.38 497 VAL A CA 1
ATOM 4074 C C . VAL A 1 497 ? 19.906 -9.102 26.078 1 37.38 497 VAL A C 1
ATOM 4076 O O . VAL A 1 497 ? 20.625 -8.422 26.828 1 37.38 497 VAL A O 1
ATOM 4079 N N . ILE A 1 498 ? 20.297 -8.852 24.953 1 33.56 498 ILE A N 1
ATOM 4080 C CA . ILE A 1 498 ? 20.219 -7.398 24.844 1 33.56 498 ILE A CA 1
ATOM 4081 C C . ILE A 1 498 ? 18.859 -6.91 25.344 1 33.56 498 ILE A C 1
ATOM 4083 O O . ILE A 1 498 ? 17.812 -7.25 24.766 1 33.56 498 ILE A O 1
ATOM 4087 N N . PHE A 1 499 ? 18.734 -6.941 26.594 1 29.05 499 PHE A N 1
ATOM 4088 C CA . PHE A 1 499 ? 17.578 -6.273 27.188 1 29.05 499 PHE A CA 1
ATOM 4089 C C . PHE A 1 499 ? 17.359 -4.91 26.531 1 29.05 499 PHE A C 1
ATOM 4091 O O . PHE A 1 499 ? 18.266 -4.094 26.469 1 29.05 499 PHE A O 1
ATOM 4098 N N . ILE A 1 500 ? 16.891 -5.008 25.406 1 29.61 500 ILE A N 1
ATOM 4099 C CA . ILE A 1 500 ? 16.484 -3.662 25 1 29.61 500 ILE A CA 1
ATOM 4100 C C . ILE A 1 500 ? 15.672 -3.02 26.125 1 29.61 500 ILE A C 1
ATOM 4102 O O . ILE A 1 500 ? 14.594 -3.514 26.469 1 29.61 500 ILE A O 1
ATOM 4106 N N . ASN A 1 501 ? 16.312 -2.621 27.141 1 25.97 501 ASN A N 1
ATOM 4107 C CA . ASN A 1 501 ? 15.578 -1.725 28.031 1 25.97 501 ASN A CA 1
ATOM 4108 C C . ASN A 1 501 ? 14.445 -1.012 27.297 1 25.97 501 ASN A C 1
ATOM 4110 O O . ASN A 1 501 ? 14.453 -0.913 26.078 1 25.97 501 ASN A O 1
ATOM 4114 N N . LYS A 1 502 ? 13.531 -0.454 28.172 1 28.33 502 LYS A N 1
ATOM 4115 C CA . LYS A 1 502 ? 12.305 0.28 27.875 1 28.33 502 LYS A CA 1
ATOM 4116 C C . LYS A 1 502 ? 12.438 1.07 26.578 1 28.33 502 LYS A C 1
ATOM 4118 O O . LYS A 1 502 ? 11.438 1.43 25.969 1 28.33 502 LYS A O 1
ATOM 4123 N N . LEU A 1 503 ? 13.562 1.734 26.344 1 25.8 503 LEU A N 1
ATOM 4124 C CA . LEU A 1 503 ? 13.508 3.004 25.625 1 25.8 503 LEU A CA 1
ATOM 4125 C C . LEU A 1 503 ? 13.438 2.773 24.125 1 25.8 503 LEU A C 1
ATOM 4127 O O . LEU A 1 503 ? 13.43 3.73 23.344 1 25.8 503 LEU A O 1
ATOM 4131 N N . LEU A 1 504 ? 14 1.604 23.641 1 25.36 504 LEU A N 1
ATOM 4132 C CA . LEU A 1 504 ? 14 1.765 22.188 1 25.36 504 LEU A CA 1
ATOM 4133 C C . LEU A 1 504 ? 12.602 1.514 21.609 1 25.36 504 LEU A C 1
ATOM 4135 O O . LEU A 1 504 ? 12.141 0.372 21.578 1 25.36 504 LEU A O 1
ATOM 4139 N N . ASN A 1 505 ? 11.695 2.062 22.109 1 25.22 505 ASN A N 1
ATOM 4140 C CA . ASN A 1 505 ? 10.398 2.16 21.453 1 25.22 505 ASN A CA 1
ATOM 4141 C C . ASN A 1 505 ? 10.547 2.27 19.938 1 25.22 505 ASN A C 1
ATOM 4143 O O . ASN A 1 505 ? 10.992 3.297 19.422 1 25.22 505 ASN A O 1
ATOM 4147 N N . ILE A 1 506 ? 11.273 1.314 19.328 1 24.41 506 ILE A N 1
ATOM 4148 C CA . ILE A 1 506 ? 11.188 1.353 17.859 1 24.41 506 ILE A CA 1
ATOM 4149 C C . ILE A 1 506 ? 9.719 1.299 17.438 1 24.41 506 ILE A C 1
ATOM 4151 O O . ILE A 1 506 ? 8.961 0.456 17.906 1 24.41 506 ILE A O 1
ATOM 4155 N N . MET B 1 1 ? 57.406 10.203 4.371 1 23.94 1 MET B N 1
ATOM 4156 C CA . MET B 1 1 ? 56.781 9.203 5.215 1 23.94 1 MET B CA 1
ATOM 4157 C C . MET B 1 1 ? 55.25 9.359 5.188 1 23.94 1 MET B C 1
ATOM 4159 O O . MET B 1 1 ? 54.719 10.398 5.598 1 23.94 1 MET B O 1
ATOM 4163 N N . PRO B 1 2 ? 54.5 8.812 4.312 1 25.67 2 PRO B N 1
ATOM 4164 C CA . PRO B 1 2 ? 53.281 9.375 3.73 1 25.67 2 PRO B CA 1
ATOM 4165 C C . PRO B 1 2 ? 52.062 9.148 4.605 1 25.67 2 PRO B C 1
ATOM 4167 O O . PRO B 1 2 ? 51.969 8.156 5.336 1 25.67 2 PRO B O 1
ATOM 4170 N N . LYS B 1 3 ? 51.375 10.281 5.109 1 22.19 3 LYS B N 1
ATOM 4171 C CA . LYS B 1 3 ? 50.344 10.477 6.113 1 22.19 3 LYS B CA 1
ATOM 4172 C C . LYS B 1 3 ? 49.094 9.641 5.797 1 22.19 3 LYS B C 1
ATOM 4174 O O . LYS B 1 3 ? 48.438 9.867 4.777 1 22.19 3 LYS B O 1
ATOM 4179 N N . ARG B 1 4 ? 49.094 8.359 6.078 1 19.69 4 ARG B N 1
ATOM 4180 C CA . ARG B 1 4 ? 48.094 7.316 5.797 1 19.69 4 ARG B CA 1
ATOM 4181 C C . ARG B 1 4 ? 46.75 7.676 6.375 1 19.69 4 ARG B C 1
ATOM 4183 O O . ARG B 1 4 ? 46.594 7.785 7.594 1 19.69 4 ARG B O 1
ATOM 4190 N N . ARG B 1 5 ? 45.938 8.445 5.617 1 21.3 5 ARG B N 1
ATOM 4191 C CA . ARG B 1 5 ? 44.656 9.016 6.027 1 21.3 5 ARG B CA 1
ATOM 4192 C C . ARG B 1 5 ? 43.688 7.934 6.504 1 21.3 5 ARG B C 1
ATOM 4194 O O . ARG B 1 5 ? 43.438 6.98 5.773 1 21.3 5 ARG B O 1
ATOM 4201 N N . LEU B 1 6 ? 43.688 7.609 7.746 1 21.89 6 LEU B N 1
ATOM 4202 C CA . LEU B 1 6 ? 42.938 6.664 8.555 1 21.89 6 LEU B CA 1
ATOM 4203 C C . LEU B 1 6 ? 41.438 6.801 8.273 1 21.89 6 LEU B C 1
ATOM 4205 O O . LEU B 1 6 ? 40.844 7.875 8.453 1 21.89 6 LEU B O 1
ATOM 4209 N N . ALA B 1 7 ? 40.938 6.16 7.281 1 22.91 7 ALA B N 1
ATOM 4210 C CA . ALA B 1 7 ? 39.594 6.102 6.762 1 22.91 7 ALA B CA 1
ATOM 4211 C C . ALA B 1 7 ? 38.594 5.738 7.863 1 22.91 7 ALA B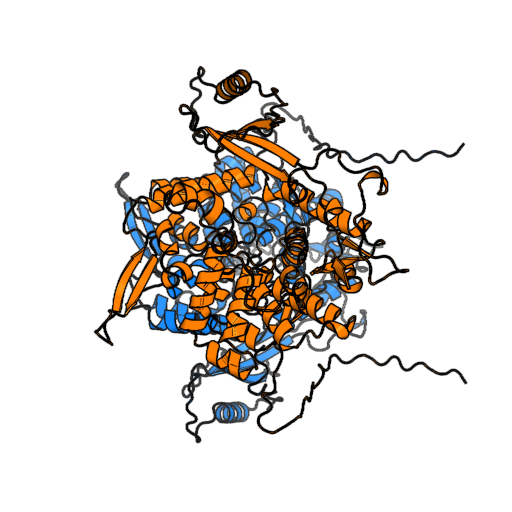 C 1
ATOM 4213 O O . ALA B 1 7 ? 38.625 4.637 8.414 1 22.91 7 ALA B O 1
ATOM 4214 N N . LEU B 1 8 ? 38.281 6.617 8.758 1 20.83 8 LEU B N 1
ATOM 4215 C CA . LEU B 1 8 ? 37.406 6.477 9.914 1 20.83 8 LEU B CA 1
ATOM 4216 C C . LEU B 1 8 ? 36.062 5.891 9.5 1 20.83 8 LEU B C 1
ATOM 4218 O O . LEU B 1 8 ? 35.344 6.469 8.664 1 20.83 8 LEU B O 1
ATOM 4222 N N . ARG B 1 9 ? 35.906 4.66 9.461 1 21.72 9 ARG B N 1
ATOM 4223 C CA . ARG B 1 9 ? 34.75 3.809 9.281 1 21.72 9 ARG B CA 1
ATOM 4224 C C . ARG B 1 9 ? 33.594 4.266 10.172 1 21.72 9 ARG B C 1
ATOM 4226 O O . ARG B 1 9 ? 33.688 4.266 11.398 1 21.72 9 ARG B O 1
ATOM 4233 N N . ARG B 1 10 ? 32.781 5.301 9.812 1 23.94 10 ARG B N 1
ATOM 4234 C CA . ARG B 1 10 ? 31.656 5.926 10.492 1 23.94 10 ARG B CA 1
ATOM 4235 C C . ARG B 1 10 ? 30.656 4.875 10.984 1 23.94 10 ARG B C 1
ATOM 4237 O O . ARG B 1 10 ? 30.031 4.195 10.18 1 23.94 10 ARG B O 1
ATOM 4244 N N . THR B 1 11 ? 30.938 4.113 12.023 1 21.48 11 THR B N 1
ATOM 4245 C CA . THR B 1 11 ? 30.125 3.287 12.914 1 21.48 11 THR B CA 1
ATOM 4246 C C . THR B 1 11 ? 28.828 3.998 13.281 1 21.48 11 THR B C 1
ATOM 4248 O O . THR B 1 11 ? 28.844 5.168 13.68 1 21.48 11 THR B O 1
ATOM 4251 N N . ARG B 1 12 ? 27.719 3.658 12.797 1 24.84 12 ARG B N 1
ATOM 4252 C CA . ARG B 1 12 ? 26.344 4.129 12.859 1 24.84 12 ARG B CA 1
ATOM 4253 C C . ARG B 1 12 ? 25.891 4.301 14.305 1 24.84 12 ARG B C 1
ATOM 4255 O O . ARG B 1 12 ? 25.188 3.445 14.844 1 24.84 12 ARG B O 1
ATOM 4262 N N . VAL B 1 13 ? 26.734 4.562 15.328 1 25.02 13 VAL B N 1
ATOM 4263 C CA . VAL B 1 13 ? 26.328 4.812 16.703 1 25.02 13 VAL B CA 1
ATOM 4264 C C . VAL B 1 13 ? 25.422 6.039 16.781 1 25.02 13 VAL B C 1
ATOM 4266 O O . VAL B 1 13 ? 25.812 7.129 16.344 1 25.02 13 VAL B O 1
ATOM 4269 N N . GLY B 1 14 ? 24.125 5.992 16.547 1 25.91 14 GLY B N 1
ATOM 4270 C CA . GLY B 1 14 ? 23.516 7.266 16.906 1 25.91 14 GLY B CA 1
ATOM 4271 C C . GLY B 1 14 ? 24.141 7.898 18.125 1 25.91 14 GLY B C 1
ATOM 4272 O O . GLY B 1 14 ? 24.75 7.207 18.953 1 25.91 14 GLY B O 1
ATOM 4273 N N . LEU B 1 15 ? 24.312 9.164 18.062 1 25.14 15 LEU B N 1
ATOM 4274 C CA . LEU B 1 15 ? 24.547 10.352 18.875 1 25.14 15 LEU B CA 1
ATOM 4275 C C . LEU B 1 15 ? 23.641 10.367 20.109 1 25.14 15 LEU B C 1
ATOM 4277 O O . LEU B 1 15 ? 22.438 10.195 19.984 1 25.14 15 LEU B O 1
ATOM 4281 N N . LEU B 1 16 ? 24.156 10.086 21.281 1 25.84 16 LEU B N 1
ATOM 4282 C CA . LEU B 1 16 ? 23.922 10.469 22.672 1 25.84 16 LEU B CA 1
ATOM 4283 C C . LEU B 1 16 ? 23.594 11.953 22.781 1 25.84 16 LEU B C 1
ATOM 4285 O O . LEU B 1 16 ? 24.469 12.797 22.547 1 25.84 16 LEU B O 1
ATOM 4289 N N . PHE B 1 17 ? 22.531 12.539 22.188 1 28.55 17 PHE B N 1
ATOM 4290 C CA . PHE B 1 17 ? 22.406 13.93 22.609 1 28.55 17 PHE B CA 1
ATOM 4291 C C . PHE B 1 17 ? 22.172 14.016 24.109 1 28.55 17 PHE B C 1
ATOM 4293 O O . PHE B 1 17 ? 21.234 13.414 24.641 1 28.55 17 PHE B O 1
ATOM 4300 N N . TRP B 1 18 ? 23.219 14.07 24.969 1 27.97 18 TRP B N 1
ATOM 4301 C CA . TRP B 1 18 ? 23.219 14.453 26.391 1 27.97 18 TRP B CA 1
ATOM 4302 C C . TRP B 1 18 ? 22.656 15.859 26.562 1 27.97 18 TRP B C 1
ATOM 4304 O O . TRP B 1 18 ? 23.203 16.812 26 1 27.97 18 TRP B O 1
ATOM 4314 N N . VAL B 1 19 ? 21.484 16.391 26.188 1 29.12 19 VAL B N 1
ATOM 4315 C CA . VAL B 1 19 ? 21.359 17.719 26.797 1 29.12 19 VAL B CA 1
ATOM 4316 C C . VAL B 1 19 ? 21.188 17.578 28.297 1 29.12 19 VAL B C 1
ATOM 4318 O O . VAL B 1 19 ? 20.203 17.016 28.766 1 29.12 19 VAL B O 1
ATOM 4321 N N . ILE B 1 20 ? 22.109 17.156 29.125 1 29.62 20 ILE B N 1
ATOM 4322 C CA . ILE B 1 20 ? 22.062 17.188 30.594 1 29.62 20 ILE B CA 1
ATOM 4323 C C . ILE B 1 20 ? 21.766 18.609 31.062 1 29.62 20 ILE B C 1
ATOM 4325 O O . ILE B 1 20 ? 22.641 19.469 31.047 1 29.62 20 ILE B O 1
ATOM 4329 N N . THR B 1 21 ? 20.906 19.562 30.562 1 30.92 21 THR B N 1
ATOM 4330 C CA . THR B 1 21 ? 20.984 20.609 31.594 1 30.92 21 THR B CA 1
ATOM 4331 C C . THR B 1 21 ? 20.516 20.062 32.938 1 30.92 21 THR B C 1
ATOM 4333 O O . THR B 1 21 ? 21.281 20.031 33.906 1 30.92 21 THR B O 1
ATOM 4336 N N . GLY B 1 22 ? 19.391 20.859 33.656 1 29.75 22 GLY B N 1
ATOM 4337 C CA . GLY B 1 22 ? 18.969 20.641 35.031 1 29.75 22 GLY B CA 1
ATOM 4338 C C . GLY B 1 22 ? 18.344 19.266 35.25 1 29.75 22 GLY B C 1
ATOM 4339 O O . GLY B 1 22 ? 18.109 18.531 34.281 1 29.75 22 GLY B O 1
ATOM 4340 N N . LEU B 1 23 ? 17.469 18.859 36.469 1 33.25 23 LEU B N 1
ATOM 4341 C CA . LEU B 1 23 ? 17.047 17.641 37.156 1 33.25 23 LEU B CA 1
ATOM 4342 C C . LEU B 1 23 ? 16.406 16.672 36.156 1 33.25 23 LEU B C 1
ATOM 4344 O O . LEU B 1 23 ? 16.766 15.492 36.125 1 33.25 23 LEU B O 1
ATOM 4348 N N . ASP B 1 24 ? 14.953 16.594 35.875 1 33.62 24 ASP B N 1
ATOM 4349 C CA . ASP B 1 24 ? 14.141 15.531 35.312 1 33.62 24 ASP B CA 1
ATOM 4350 C C . ASP B 1 24 ? 14.367 15.453 33.781 1 33.62 24 ASP B C 1
ATOM 4352 O O . ASP B 1 24 ? 13.719 16.172 33.031 1 33.62 24 ASP B O 1
ATOM 4356 N N . SER B 1 25 ? 15.414 15.359 33.188 1 37.03 25 SER B N 1
ATOM 4357 C CA . SER B 1 25 ? 15.781 15.312 31.781 1 37.03 25 SER B CA 1
ATOM 4358 C C . SER B 1 25 ? 15.07 14.172 31.062 1 37.03 25 SER B C 1
ATOM 4360 O O . SER B 1 25 ? 15.289 13 31.375 1 37.03 25 SER B O 1
ATOM 4362 N N . VAL B 1 26 ? 13.75 14.305 30.75 1 40.25 26 VAL B N 1
ATOM 4363 C CA . VAL B 1 26 ? 13.062 13.328 29.922 1 40.25 26 VAL B CA 1
ATOM 4364 C C . VAL B 1 26 ? 13.953 12.93 28.734 1 40.25 26 VAL B C 1
ATOM 4366 O O . VAL B 1 26 ? 14.383 13.789 27.969 1 40.25 26 VAL B O 1
ATOM 4369 N N . ILE B 1 27 ? 14.836 11.992 28.922 1 44.62 27 ILE B N 1
ATOM 4370 C CA . ILE B 1 27 ? 15.594 11.375 27.844 1 44.62 27 ILE B CA 1
ATOM 4371 C C . ILE B 1 27 ? 14.68 11.164 26.625 1 44.62 27 ILE B C 1
ATOM 4373 O O . ILE B 1 27 ? 13.695 10.438 26.703 1 44.62 27 ILE B O 1
ATOM 4377 N N . CYS B 1 28 ? 14.586 12.281 25.781 1 51.91 28 CYS B N 1
ATOM 4378 C CA . CYS B 1 28 ? 13.797 12.188 24.547 1 51.91 28 CYS B CA 1
ATOM 4379 C C . CYS B 1 28 ? 14.422 11.195 23.578 1 51.91 28 CYS B C 1
ATOM 4381 O O . CYS B 1 28 ? 15.477 11.461 23.016 1 51.91 28 CYS B O 1
ATOM 4383 N N . VAL B 1 29 ? 14.18 9.898 23.734 1 60.44 29 VAL B N 1
ATOM 4384 C CA . VAL B 1 29 ? 14.664 8.906 22.781 1 60.44 29 VAL B CA 1
ATOM 4385 C C . VAL B 1 29 ? 13.898 9.023 21.469 1 60.44 29 VAL B C 1
ATOM 4387 O O . VAL B 1 29 ? 12.672 8.867 21.438 1 60.44 29 VAL B O 1
ATOM 4390 N N . LEU B 1 30 ? 14.641 9.539 20.406 1 70.81 30 LEU B N 1
ATOM 4391 C CA . LEU B 1 30 ? 14.055 9.641 19.078 1 70.81 30 LEU B CA 1
ATOM 4392 C C . LEU B 1 30 ? 13.758 8.266 18.5 1 70.81 30 LEU B C 1
ATOM 4394 O O . LEU B 1 30 ? 14.492 7.305 18.766 1 70.81 30 LEU B O 1
ATOM 4398 N N . GLN B 1 31 ? 12.609 8.133 17.891 1 80.69 31 GLN B N 1
ATOM 4399 C CA . GLN B 1 31 ? 12.266 6.91 17.172 1 80.69 31 GLN B CA 1
ATOM 4400 C C . GLN B 1 31 ? 12.617 7.023 15.688 1 80.69 31 GLN B C 1
ATOM 4402 O O . GLN B 1 31 ? 12.406 8.07 15.078 1 80.69 31 GLN B O 1
ATOM 4407 N N . VAL B 1 32 ? 13.195 5.988 15.203 1 83.38 32 VAL B N 1
ATOM 4408 C CA . VAL B 1 32 ? 13.648 5.992 13.812 1 83.38 32 VAL B CA 1
ATOM 4409 C C . VAL B 1 32 ? 12.703 5.148 12.961 1 83.38 32 VAL B C 1
ATOM 4411 O O . VAL B 1 32 ? 12.336 4.039 13.344 1 83.38 32 VAL B O 1
ATOM 4414 N N . PHE B 1 33 ? 12.266 5.695 11.883 1 89.12 33 PHE B N 1
ATOM 4415 C CA . PHE B 1 33 ? 11.469 4.992 10.875 1 89.12 33 PHE B CA 1
ATOM 4416 C C . PHE B 1 33 ? 12.25 4.859 9.57 1 89.12 33 PHE B C 1
ATOM 4418 O O . PHE B 1 33 ? 12.945 5.789 9.156 1 89.12 33 PHE B O 1
ATOM 4425 N N . ASN B 1 34 ? 12.125 3.723 8.984 1 89.75 34 ASN B N 1
ATOM 4426 C CA . ASN B 1 34 ? 12.727 3.543 7.664 1 89.75 34 ASN B CA 1
ATOM 4427 C C . ASN B 1 34 ? 11.727 3.824 6.551 1 89.75 34 ASN B C 1
ATOM 4429 O O . ASN B 1 34 ? 10.703 3.141 6.438 1 89.75 34 ASN B O 1
ATOM 4433 N N . ASP B 1 35 ? 12.039 4.789 5.758 1 93.88 35 ASP B N 1
ATOM 4434 C CA . ASP B 1 35 ? 11.211 5.219 4.637 1 93.88 35 ASP B CA 1
ATOM 4435 C C . ASP B 1 35 ? 11.961 5.074 3.312 1 93.88 35 ASP B C 1
ATOM 4437 O O . ASP B 1 35 ? 13.102 5.512 3.188 1 93.88 35 ASP B O 1
ATOM 4441 N N . PRO B 1 36 ? 11.32 4.441 2.379 1 94.69 36 PRO B N 1
ATOM 4442 C CA . PRO B 1 36 ? 12.031 4.195 1.123 1 94.69 36 PRO B CA 1
ATOM 4443 C C . PRO B 1 36 ? 12.367 5.484 0.375 1 94.69 36 PRO B C 1
ATOM 4445 O O . PRO B 1 36 ? 13.266 5.496 -0.471 1 94.69 36 PRO B O 1
ATOM 4448 N N . ILE B 1 37 ? 11.75 6.539 0.625 1 96 37 ILE B N 1
ATOM 4449 C CA . ILE B 1 37 ? 11.938 7.785 -0.11 1 96 37 ILE B CA 1
ATOM 4450 C C . ILE B 1 37 ? 12.914 8.688 0.647 1 96 37 ILE B C 1
ATOM 4452 O O . ILE B 1 37 ? 13.852 9.234 0.059 1 96 37 ILE B O 1
ATOM 4456 N N . HIS B 1 38 ? 12.719 8.781 1.99 1 96.31 38 HIS B N 1
ATOM 4457 C CA . HIS B 1 38 ? 13.461 9.766 2.771 1 96.31 38 HIS B CA 1
ATOM 4458 C C . HIS B 1 38 ? 14.555 9.094 3.602 1 96.31 38 HIS B C 1
ATOM 4460 O O . HIS B 1 38 ? 15.32 9.773 4.293 1 96.31 38 HIS B O 1
ATOM 4466 N N . GLY B 1 39 ? 14.625 7.812 3.539 1 93.38 39 GLY B N 1
ATOM 4467 C CA . GLY B 1 39 ? 15.625 7.113 4.328 1 93.38 39 GLY B CA 1
ATOM 4468 C C . GLY B 1 39 ? 15.25 6.977 5.789 1 93.38 39 GLY B C 1
ATOM 4469 O O . GLY B 1 39 ? 14.109 6.613 6.109 1 93.38 39 GLY B O 1
ATOM 4470 N N . HIS B 1 40 ? 16.188 7.219 6.633 1 90.69 40 HIS B N 1
ATOM 4471 C CA . HIS B 1 40 ? 15.93 7.125 8.07 1 90.69 40 HIS B CA 1
ATOM 4472 C C . HIS B 1 40 ? 15.305 8.406 8.602 1 90.69 40 HIS B C 1
ATOM 4474 O O . HIS B 1 40 ? 15.969 9.453 8.656 1 90.69 40 HIS B O 1
ATOM 4480 N N . ILE B 1 41 ? 14.094 8.266 9.055 1 94.62 41 ILE B N 1
ATOM 4481 C CA . ILE B 1 41 ? 13.359 9.391 9.609 1 94.62 41 ILE B CA 1
ATOM 4482 C C . ILE B 1 41 ? 13.398 9.336 11.141 1 94.62 41 ILE B C 1
ATOM 4484 O O . ILE B 1 41 ? 12.969 8.352 11.742 1 94.62 41 ILE B O 1
ATOM 4488 N N . GLU B 1 42 ? 13.961 10.336 11.68 1 92 42 GLU B N 1
ATOM 4489 C CA . GLU B 1 42 ? 13.938 10.469 13.133 1 92 42 GLU B CA 1
ATOM 4490 C C . GLU B 1 42 ? 12.797 11.375 13.586 1 92 42 GLU B C 1
ATOM 4492 O O . GLU B 1 42 ? 12.688 12.516 13.133 1 92 42 GLU B O 1
ATOM 4497 N N . LEU B 1 43 ? 12.047 10.8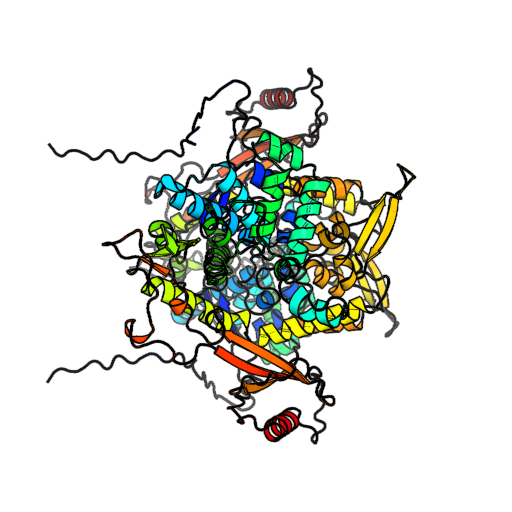75 14.508 1 94.88 43 LEU B N 1
ATOM 4498 C CA . LEU B 1 43 ? 10.891 11.648 14.953 1 94.88 43 LEU B CA 1
ATOM 4499 C C . LEU B 1 43 ? 10.953 11.93 16.453 1 94.88 43 LEU B C 1
ATOM 4501 O O . LEU B 1 43 ? 11.391 11.07 17.219 1 94.88 43 LEU B O 1
ATOM 4505 N N . HIS B 1 44 ? 10.57 13.125 16.812 1 94.88 44 HIS B N 1
ATOM 4506 C CA . HIS B 1 44 ? 10.391 13.508 18.219 1 94.88 44 HIS B CA 1
ATOM 4507 C C . HIS B 1 44 ? 9.406 12.586 18.922 1 94.88 44 HIS B C 1
ATOM 4509 O O . HIS B 1 44 ? 8.406 12.172 18.328 1 94.88 44 HIS B O 1
ATOM 4515 N N . PRO B 1 45 ? 9.602 12.25 20.156 1 94.5 45 PRO B N 1
ATOM 4516 C CA . PRO B 1 45 ? 8.727 11.32 20.875 1 94.5 45 PRO B CA 1
ATOM 4517 C C . PRO B 1 45 ? 7.27 11.766 20.875 1 94.5 45 PRO B C 1
ATOM 4519 O O . PRO B 1 45 ? 6.363 10.922 20.844 1 94.5 45 PRO B O 1
ATOM 4522 N N . LEU B 1 46 ? 7.066 13.031 20.953 1 96.81 46 LEU B N 1
ATOM 4523 C CA . LEU B 1 46 ? 5.691 13.516 20.953 1 96.81 46 LEU B CA 1
ATOM 4524 C C . LEU B 1 46 ? 5.004 13.164 19.625 1 96.81 46 LEU B C 1
ATOM 4526 O O . LEU B 1 46 ? 3.805 12.875 19.609 1 96.81 46 LEU B O 1
ATOM 4530 N N . LEU B 1 47 ? 5.758 13.258 18.531 1 98.25 47 LEU B N 1
ATOM 4531 C CA . LEU B 1 47 ? 5.203 12.852 17.234 1 98.25 47 LEU B CA 1
ATOM 4532 C C . LEU B 1 47 ? 4.824 11.367 17.25 1 98.25 47 LEU B C 1
ATOM 4534 O O . LEU B 1 47 ? 3.793 10.984 16.703 1 98.25 47 LEU B O 1
ATOM 4538 N N . VAL B 1 48 ? 5.59 10.578 17.875 1 96.88 48 VAL B N 1
ATOM 4539 C CA . VAL B 1 48 ? 5.332 9.148 17.969 1 96.88 48 VAL B CA 1
ATOM 4540 C C . VAL B 1 48 ? 4.059 8.898 18.781 1 96.88 48 VAL B C 1
ATOM 4542 O O . VAL B 1 48 ? 3.252 8.039 18.438 1 96.88 48 VAL B O 1
ATOM 4545 N N . LYS B 1 49 ? 3.896 9.656 19.828 1 96.94 49 LYS B N 1
ATOM 4546 C CA . LYS B 1 49 ? 2.68 9.539 20.625 1 96.94 49 LYS B CA 1
ATOM 4547 C C . LYS B 1 49 ? 1.442 9.852 19.781 1 96.94 49 LYS B C 1
ATOM 4549 O O . LYS B 1 49 ? 0.392 9.234 19.969 1 96.94 49 LYS B O 1
ATOM 4554 N N . ILE B 1 50 ? 1.579 10.797 18.906 1 98.38 50 ILE B N 1
ATOM 4555 C CA . ILE B 1 50 ? 0.469 11.156 18.031 1 98.38 50 ILE B CA 1
ATOM 4556 C C . ILE B 1 50 ? 0.233 10.039 17.016 1 98.38 50 ILE B C 1
ATOM 4558 O O . ILE B 1 50 ? -0.913 9.68 16.734 1 98.38 50 ILE B O 1
ATOM 4562 N N . ILE B 1 51 ? 1.3 9.477 16.484 1 98.19 51 ILE B N 1
ATOM 4563 C CA . ILE B 1 51 ? 1.218 8.391 15.508 1 98.19 51 ILE B CA 1
ATOM 4564 C C . ILE B 1 51 ? 0.509 7.195 16.141 1 98.19 51 ILE B C 1
ATOM 4566 O O . ILE B 1 51 ? -0.269 6.508 15.469 1 98.19 51 ILE B O 1
ATOM 4570 N N . ASP B 1 52 ? 0.742 6.992 17.422 1 97.31 52 ASP B N 1
ATOM 4571 C CA . ASP B 1 52 ? 0.216 5.82 18.125 1 97.31 52 ASP B CA 1
ATOM 4572 C C . ASP B 1 52 ? -1.197 6.082 18.641 1 97.31 52 ASP B C 1
ATOM 4574 O O . ASP B 1 52 ? -1.517 5.746 19.781 1 97.31 52 ASP B O 1
ATOM 4578 N N . THR B 1 53 ? -2.018 6.754 17.938 1 98.31 53 THR B N 1
ATOM 4579 C CA . THR B 1 53 ? -3.434 6.965 18.219 1 98.31 53 THR B CA 1
ATOM 4580 C C . THR B 1 53 ? -4.297 6.32 17.141 1 98.31 53 THR B C 1
ATOM 4582 O O . THR B 1 53 ? -3.867 6.188 15.984 1 98.31 53 THR B O 1
ATOM 4585 N N . PRO B 1 54 ? -5.523 5.871 17.5 1 97.69 54 PRO B N 1
ATOM 4586 C CA . PRO B 1 54 ? -6.414 5.281 16.5 1 97.69 54 PRO B CA 1
ATOM 4587 C C . PRO B 1 54 ? -6.707 6.23 15.344 1 97.69 54 PRO B C 1
ATOM 4589 O O . PRO B 1 54 ? -6.82 5.793 14.195 1 97.69 54 PRO B O 1
ATOM 4592 N N . GLN B 1 55 ? -6.816 7.562 15.695 1 98.38 55 GLN B N 1
ATOM 4593 C CA . GLN B 1 55 ? -7.156 8.555 14.688 1 98.38 55 GLN B CA 1
ATOM 4594 C C . GLN B 1 55 ? -6.062 8.656 13.625 1 98.38 55 GLN B C 1
ATOM 4596 O O . GLN B 1 55 ? -6.355 8.734 12.43 1 98.38 55 GLN B O 1
ATOM 4601 N N . PHE B 1 56 ? -4.781 8.641 14.062 1 98.75 56 PHE B N 1
ATOM 4602 C CA . PHE B 1 56 ? -3.695 8.727 13.094 1 98.75 56 PHE B CA 1
ATOM 4603 C C . PHE B 1 56 ? -3.502 7.391 12.375 1 98.75 56 PHE B C 1
ATOM 4605 O O . PHE B 1 56 ? -3.283 7.355 11.164 1 98.75 56 PHE B O 1
ATOM 4612 N N . GLN B 1 57 ? -3.553 6.246 13.094 1 98.38 57 GLN B N 1
ATOM 4613 C CA . GLN B 1 57 ? -3.336 4.918 12.531 1 98.38 57 GLN B CA 1
ATOM 4614 C C . GLN B 1 57 ? -4.383 4.59 11.469 1 98.38 57 GLN B C 1
ATOM 4616 O O . GLN B 1 57 ? -4.125 3.801 10.562 1 98.38 57 GLN B O 1
ATOM 4621 N N . ARG B 1 58 ? -5.504 5.258 11.57 1 98 58 ARG B N 1
ATOM 4622 C CA . ARG B 1 58 ? -6.566 5.133 10.578 1 98 58 ARG B CA 1
ATOM 4623 C C . ARG B 1 58 ? -6.043 5.445 9.18 1 98 58 ARG B C 1
ATOM 4625 O O . ARG B 1 58 ? -6.5 4.859 8.195 1 98 58 ARG B O 1
ATOM 4632 N N . LEU B 1 59 ? -5.074 6.281 9.062 1 98.5 59 LEU B N 1
ATOM 4633 C CA . LEU B 1 59 ? -4.547 6.758 7.789 1 98.5 59 LEU B CA 1
ATOM 4634 C C . LEU B 1 59 ? -3.854 5.629 7.035 1 98.5 59 LEU B C 1
ATOM 4636 O O . LEU B 1 59 ? -3.623 5.738 5.828 1 98.5 59 LEU B O 1
ATOM 4640 N N . ARG B 1 60 ? -3.539 4.422 7.695 1 98 60 ARG B N 1
ATOM 4641 C CA . ARG B 1 60 ? -2.967 3.254 7.035 1 98 60 ARG B CA 1
ATOM 4642 C C . ARG B 1 60 ? -3.961 2.637 6.059 1 98 60 ARG B C 1
ATOM 4644 O O . ARG B 1 60 ? -3.57 1.895 5.152 1 98 60 ARG B O 1
ATOM 4651 N N . SER B 1 61 ? -5.207 2.967 6.273 1 98 61 SER B N 1
ATOM 4652 C CA . SER B 1 61 ? -6.258 2.326 5.492 1 98 61 SER B CA 1
ATOM 4653 C C . SER B 1 61 ? -6.941 3.324 4.559 1 98 61 SER B C 1
ATOM 4655 O O . SER B 1 61 ? -8.086 3.117 4.152 1 98 61 SER B O 1
ATOM 4657 N N . ILE B 1 62 ? -6.297 4.406 4.305 1 98.38 62 ILE B N 1
ATOM 4658 C CA . ILE B 1 62 ? -6.789 5.395 3.35 1 98.38 62 ILE B CA 1
ATOM 4659 C C . ILE B 1 62 ? -5.758 5.602 2.244 1 98.38 62 ILE B C 1
ATOM 4661 O O . ILE B 1 62 ? -4.676 6.141 2.488 1 98.38 62 ILE B O 1
ATOM 4665 N N . LYS B 1 63 ? -6.121 5.184 1.053 1 98.38 63 LYS B N 1
ATOM 4666 C CA . LYS B 1 63 ? -5.219 5.277 -0.091 1 98.38 63 LYS B CA 1
ATOM 4667 C C . LYS B 1 63 ? -4.875 6.734 -0.4 1 98.38 63 LYS B C 1
ATOM 4669 O O . LYS B 1 63 ? -5.758 7.598 -0.41 1 98.38 63 LYS B O 1
ATOM 4674 N N . GLN B 1 64 ? -3.586 6.969 -0.683 1 97.94 64 GLN B N 1
ATOM 4675 C CA . GLN B 1 64 ? -3.143 8.312 -1.04 1 97.94 64 GLN B CA 1
ATOM 4676 C C . GLN B 1 64 ? -3.748 8.758 -2.367 1 97.94 64 GLN B C 1
ATOM 4678 O O . GLN B 1 64 ? -4.117 9.922 -2.529 1 97.94 64 GLN B O 1
ATOM 4683 N N . LEU B 1 65 ? -3.852 7.801 -3.291 1 97.19 65 LEU B N 1
ATOM 4684 C CA . LEU B 1 65 ? -4.297 8.156 -4.633 1 97.19 65 LEU B CA 1
ATOM 4685 C C . LEU B 1 65 ? -5.695 7.617 -4.906 1 97.19 65 LEU B C 1
ATOM 4687 O O . LEU B 1 65 ? -6.074 7.418 -6.062 1 97.19 65 LEU B O 1
ATOM 4691 N N . GLY B 1 66 ? -6.406 7.25 -3.9 1 96.44 66 GLY B N 1
ATOM 4692 C CA . GLY B 1 66 ? -7.801 6.859 -4.012 1 96.44 66 GLY B CA 1
ATOM 4693 C C . GLY B 1 66 ? -8.023 5.707 -4.973 1 96.44 66 GLY B C 1
ATOM 4694 O O . GLY B 1 66 ? -7.391 4.656 -4.848 1 96.44 66 GLY B O 1
ATOM 4695 N N . GLY B 1 67 ? -8.844 5.941 -5.988 1 95.62 67 GLY B N 1
ATOM 4696 C CA . GLY B 1 67 ? -9.234 4.914 -6.938 1 95.62 67 GLY B CA 1
ATOM 4697 C C . GLY B 1 67 ? -8.125 4.551 -7.91 1 95.62 67 GLY B C 1
ATOM 4698 O O . GLY B 1 67 ? -8.203 3.525 -8.594 1 95.62 67 GLY B O 1
ATOM 4699 N N . ALA B 1 68 ? -7.043 5.293 -7.945 1 95.5 68 ALA B N 1
ATOM 4700 C CA . ALA B 1 68 ? -5.961 5.066 -8.898 1 95.5 68 ALA B CA 1
ATOM 4701 C C . ALA B 1 68 ? -5.328 3.693 -8.695 1 95.5 68 ALA B C 1
ATOM 4703 O O . ALA B 1 68 ? -4.734 3.131 -9.617 1 95.5 68 ALA B O 1
ATOM 4704 N N . TYR B 1 69 ? -5.492 3.115 -7.496 1 96.94 69 TYR B N 1
ATOM 4705 C CA . TYR B 1 69 ? -4.938 1.798 -7.203 1 96.94 69 TYR B CA 1
ATOM 4706 C C . TYR B 1 69 ? -5.559 0.733 -8.094 1 96.94 69 TYR B C 1
ATOM 4708 O O . TYR B 1 69 ? -4.934 -0.292 -8.383 1 96.94 69 TYR B O 1
ATOM 4716 N N . PHE B 1 70 ? -6.754 0.981 -8.602 1 96.12 70 PHE B N 1
ATOM 4717 C CA . PHE B 1 70 ? -7.43 0.028 -9.477 1 96.12 70 PHE B CA 1
ATOM 4718 C C . PHE B 1 70 ? -6.93 0.157 -10.906 1 96.12 70 PHE B C 1
ATOM 4720 O O . PHE B 1 70 ? -7.25 -0.674 -11.758 1 96.12 70 PHE B O 1
ATOM 4727 N N . VAL B 1 71 ? -6.137 1.165 -11.195 1 94 71 VAL B N 1
ATOM 4728 C CA . VAL B 1 71 ? -5.598 1.395 -12.531 1 94 71 VAL B CA 1
ATOM 4729 C C . VAL B 1 71 ? -4.094 1.12 -12.539 1 94 71 VAL B C 1
ATOM 4731 O O . VAL B 1 71 ? -3.578 0.485 -13.461 1 94 71 VAL B O 1
ATOM 4734 N N . TYR B 1 72 ? -3.438 1.632 -11.516 1 94.44 72 TYR B N 1
ATOM 4735 C CA . TYR B 1 72 ? -1.995 1.466 -11.367 1 94.44 72 TYR B CA 1
ATOM 4736 C C . TYR B 1 72 ? -1.667 0.538 -10.203 1 94.44 72 TYR B C 1
ATOM 4738 O O . TYR B 1 72 ? -1.704 0.951 -9.047 1 94.44 72 TYR B O 1
ATOM 4746 N N . PRO B 1 73 ? -1.185 -0.625 -10.469 1 93.88 73 PRO B N 1
ATOM 4747 C CA . PRO B 1 73 ? -0.933 -1.58 -9.383 1 93.88 73 PRO B CA 1
ATOM 4748 C C . PRO B 1 73 ? 0.096 -1.072 -8.375 1 93.88 73 PRO B C 1
ATOM 4750 O O . PRO B 1 73 ? 0.071 -1.47 -7.211 1 93.88 73 PRO B O 1
ATOM 4753 N N . GLY B 1 74 ? 0.933 -0.182 -8.766 1 94.75 74 GLY B N 1
ATOM 4754 C CA . GLY B 1 74 ? 1.945 0.34 -7.863 1 94.75 74 GLY B CA 1
ATOM 4755 C C . GLY B 1 74 ? 1.409 1.391 -6.91 1 94.75 74 GLY B C 1
ATOM 4756 O O . GLY B 1 74 ? 2.062 1.732 -5.926 1 94.75 74 GLY B O 1
ATOM 4757 N N . ALA B 1 75 ? 0.259 1.94 -7.141 1 96.69 75 ALA B N 1
ATOM 4758 C CA . ALA B 1 75 ? -0.313 3.016 -6.332 1 96.69 75 ALA B CA 1
ATOM 4759 C C . ALA B 1 75 ? -0.943 2.469 -5.055 1 96.69 75 ALA B C 1
ATOM 4761 O O . ALA B 1 75 ? -2.094 2.781 -4.742 1 96.69 75 ALA B O 1
ATOM 4762 N N . SER B 1 76 ? -0.184 1.704 -4.293 1 97.25 76 SER B N 1
ATOM 4763 C CA . SER B 1 76 ? -0.705 0.994 -3.131 1 97.25 76 SER B CA 1
ATOM 4764 C C . SER B 1 76 ? -0.456 1.779 -1.847 1 97.25 76 SER B C 1
ATOM 4766 O O . SER B 1 76 ? -0.974 1.425 -0.786 1 97.25 76 SER B O 1
ATOM 4768 N N . HIS B 1 77 ? 0.269 2.902 -1.894 1 97.88 77 HIS B N 1
ATOM 4769 C CA . HIS B 1 77 ? 0.661 3.631 -0.693 1 97.88 77 HIS B CA 1
ATOM 4770 C C . HIS B 1 77 ? -0.524 4.375 -0.089 1 97.88 77 HIS B C 1
ATOM 4772 O O . HIS B 1 77 ? -1.535 4.594 -0.761 1 97.88 77 HIS B O 1
ATOM 4778 N N . ASN B 1 78 ? -0.401 4.727 1.179 1 98.56 78 ASN B N 1
ATOM 4779 C CA . ASN B 1 78 ? -1.491 5.301 1.962 1 98.56 78 ASN B CA 1
ATOM 4780 C C . ASN B 1 78 ? -1.103 6.645 2.564 1 98.56 78 ASN B C 1
ATOM 4782 O O . ASN B 1 78 ? 0.053 7.062 2.469 1 98.56 78 ASN B O 1
ATOM 4786 N N . ARG B 1 79 ? -2.057 7.316 3.137 1 98.56 79 ARG B N 1
ATOM 4787 C CA . ARG B 1 79 ? -1.847 8.648 3.697 1 98.56 79 ARG B CA 1
ATOM 4788 C C . ARG B 1 79 ? -0.969 8.586 4.945 1 98.56 79 ARG B C 1
ATOM 4790 O O . ARG B 1 79 ? -0.325 9.57 5.305 1 98.56 79 ARG B O 1
ATOM 4797 N N . PHE B 1 80 ? -0.887 7.426 5.602 1 98.62 80 PHE B N 1
ATOM 4798 C CA . PHE B 1 80 ? -0.077 7.25 6.805 1 98.62 80 PHE B CA 1
ATOM 4799 C C . PHE B 1 80 ? 1.381 7.602 6.527 1 98.62 80 PHE B C 1
ATOM 4801 O O . PHE B 1 80 ? 1.946 8.484 7.176 1 98.62 80 PHE B O 1
ATOM 4808 N N . GLU B 1 81 ? 2.037 6.91 5.59 1 98.19 81 GLU B N 1
ATOM 4809 C CA . GLU B 1 81 ? 3.449 7.152 5.309 1 98.19 81 GLU B CA 1
ATOM 4810 C C . GLU B 1 81 ? 3.66 8.531 4.688 1 98.19 81 GLU B C 1
ATOM 4812 O O . GLU B 1 81 ? 4.691 9.164 4.906 1 98.19 81 GLU B O 1
ATOM 4817 N N . HIS B 1 82 ? 2.672 9 3.934 1 98.62 82 HIS B N 1
ATOM 4818 C CA . HIS B 1 82 ? 2.75 10.359 3.41 1 98.62 82 HIS B CA 1
ATOM 4819 C C . HIS B 1 82 ? 2.852 11.383 4.539 1 98.62 82 HIS B C 1
ATOM 4821 O O . HIS B 1 82 ? 3.723 12.258 4.516 1 98.62 82 HIS B O 1
ATOM 4827 N N . SER B 1 83 ? 1.993 11.242 5.52 1 98.75 83 SER B N 1
ATOM 4828 C CA . SER B 1 83 ? 1.956 12.188 6.629 1 98.75 83 SER B CA 1
ATOM 4829 C C . SER B 1 83 ? 3.262 12.172 7.418 1 98.75 83 SER B C 1
ATOM 4831 O O . SER B 1 83 ? 3.748 13.219 7.855 1 98.75 83 SER B O 1
ATOM 4833 N N . ILE B 1 84 ? 3.812 11.039 7.59 1 98.62 84 ILE B N 1
ATOM 4834 C CA . ILE B 1 84 ? 5.094 10.914 8.281 1 98.62 84 ILE B CA 1
ATOM 4835 C C . ILE B 1 84 ? 6.184 11.617 7.48 1 98.62 84 ILE B C 1
ATOM 4837 O O . ILE B 1 84 ? 7.016 12.336 8.047 1 98.62 84 ILE B O 1
ATOM 4841 N N . GLY B 1 85 ? 6.152 11.391 6.184 1 98.56 85 GLY B N 1
ATOM 4842 C CA . GLY B 1 85 ? 7.109 12.07 5.328 1 98.56 85 GLY B CA 1
ATOM 4843 C C . GLY B 1 85 ? 7 13.586 5.398 1 98.56 85 GLY B C 1
ATOM 4844 O O . GLY B 1 85 ? 8.016 14.281 5.43 1 98.56 85 GLY B O 1
ATOM 4845 N N . VAL B 1 86 ? 5.801 14.07 5.465 1 98.75 86 VAL B N 1
ATOM 4846 C CA . VAL B 1 86 ? 5.578 15.516 5.527 1 98.75 86 VAL B CA 1
ATOM 4847 C C . VAL B 1 86 ? 6.113 16.062 6.848 1 98.75 86 VAL B C 1
ATOM 4849 O O . VAL B 1 86 ? 6.75 17.125 6.879 1 98.75 86 VAL B O 1
ATOM 4852 N N . ALA B 1 87 ? 5.828 15.391 7.918 1 98.75 87 ALA B N 1
ATOM 4853 C CA . ALA B 1 87 ? 6.352 15.797 9.219 1 98.75 87 ALA B CA 1
ATOM 4854 C C . ALA B 1 87 ? 7.875 15.875 9.203 1 98.75 87 ALA B C 1
ATOM 4856 O O . ALA B 1 87 ? 8.461 16.812 9.742 1 98.75 87 ALA B O 1
ATOM 4857 N N . HIS B 1 88 ? 8.461 14.906 8.594 1 98.44 88 HIS B N 1
ATOM 4858 C CA . HIS B 1 88 ? 9.922 14.844 8.492 1 98.44 88 HIS B CA 1
ATOM 4859 C C . HIS B 1 88 ? 10.469 16.031 7.715 1 98.44 88 HIS B C 1
ATOM 4861 O O . HIS B 1 88 ? 11.391 16.719 8.172 1 98.44 88 HIS B O 1
ATOM 4867 N N . LEU B 1 89 ? 9.875 16.297 6.602 1 98.69 89 LEU B N 1
ATOM 4868 C CA . LEU B 1 89 ? 10.336 17.391 5.742 1 98.69 89 LEU B CA 1
ATOM 4869 C C . LEU B 1 89 ? 10.078 18.75 6.391 1 98.69 89 LEU B C 1
ATOM 4871 O O . LEU B 1 89 ? 10.867 19.672 6.219 1 98.69 89 LEU B O 1
ATOM 4875 N N . ALA B 1 90 ? 8.969 18.859 7.086 1 98.75 90 ALA B N 1
ATOM 4876 C CA . ALA B 1 90 ? 8.68 20.078 7.82 1 98.75 90 ALA B CA 1
ATOM 4877 C C . ALA B 1 90 ? 9.773 20.375 8.844 1 98.75 90 ALA B C 1
ATOM 4879 O O . ALA B 1 90 ? 10.242 21.516 8.945 1 98.75 90 ALA B O 1
ATOM 4880 N N . GLY B 1 91 ? 10.141 19.359 9.555 1 98.38 91 GLY B N 1
ATOM 4881 C CA . GLY B 1 91 ? 11.234 19.516 10.508 1 98.38 91 GLY B CA 1
ATOM 4882 C C . GLY B 1 91 ? 12.547 19.875 9.852 1 98.38 91 GLY B C 1
ATOM 4883 O O . GLY B 1 91 ? 13.273 20.75 10.352 1 98.38 91 GLY B O 1
ATOM 4884 N N . LYS B 1 92 ? 12.836 19.281 8.766 1 98.25 92 LYS B N 1
ATOM 4885 C CA . LYS B 1 92 ? 14.086 19.547 8.055 1 98.25 92 LYS B CA 1
ATOM 4886 C C . LYS B 1 92 ? 14.141 20.984 7.562 1 98.25 92 LYS B C 1
ATOM 4888 O O . LYS B 1 92 ? 15.172 21.656 7.691 1 98.25 92 LYS B O 1
ATOM 4893 N N . LEU B 1 93 ? 13.055 21.438 6.961 1 98.44 93 LEU B N 1
ATOM 4894 C CA . LEU B 1 93 ? 13.023 22.812 6.469 1 98.44 93 LEU B CA 1
ATOM 4895 C C . LEU B 1 93 ? 13.125 23.797 7.621 1 98.44 93 LEU B C 1
ATOM 4897 O O . LEU B 1 93 ? 13.891 24.766 7.547 1 98.44 93 LEU B O 1
ATOM 4901 N N . GLY B 1 94 ? 12.336 23.594 8.68 1 98.19 94 GLY B N 1
ATOM 4902 C CA . GLY B 1 94 ? 12.422 24.453 9.852 1 98.19 94 GLY B CA 1
ATOM 4903 C C . GLY B 1 94 ? 13.82 24.531 10.438 1 98.19 94 GLY B C 1
ATOM 4904 O O . GLY B 1 94 ? 14.312 25.609 10.742 1 98.19 94 GLY B O 1
ATOM 4905 N N . GLN B 1 95 ? 14.43 23.391 10.547 1 97.81 95 GLN B N 1
ATOM 4906 C CA . GLN B 1 95 ? 15.781 23.328 11.109 1 97.81 95 GLN B CA 1
ATOM 4907 C C . GLN B 1 95 ? 16.797 24.016 10.195 1 97.81 95 GLN B C 1
ATOM 4909 O O . GLN B 1 95 ? 17.719 24.672 10.672 1 97.81 95 GLN B O 1
ATOM 4914 N N . ALA B 1 96 ? 16.656 23.812 8.938 1 97.56 96 ALA B N 1
ATOM 4915 C CA . ALA B 1 96 ? 17.547 24.453 7.98 1 97.56 96 ALA B CA 1
ATOM 4916 C C . ALA B 1 96 ? 17.469 25.969 8.102 1 97.56 96 ALA B C 1
ATOM 4918 O O . ALA B 1 96 ? 18.5 26.656 8.109 1 97.56 96 ALA B O 1
ATOM 4919 N N . LEU B 1 97 ? 16.328 26.531 8.188 1 97.88 97 LEU B N 1
ATOM 4920 C CA . LEU B 1 97 ? 16.141 27.969 8.336 1 97.88 97 LEU B CA 1
ATOM 4921 C C . LEU B 1 97 ? 16.703 28.469 9.664 1 97.88 97 LEU B C 1
ATOM 4923 O O . LEU B 1 97 ? 17.344 29.516 9.719 1 97.88 97 LEU B O 1
ATOM 4927 N N . LYS B 1 98 ? 16.406 27.719 10.695 1 97.88 98 LYS B N 1
ATOM 4928 C CA . LYS B 1 98 ? 16.906 28.047 12.031 1 97.88 98 LYS B CA 1
ATOM 4929 C C . LYS B 1 98 ? 18.422 28.141 12.047 1 97.88 98 LYS B C 1
ATOM 4931 O O . LYS B 1 98 ? 18.984 29.078 12.625 1 97.88 98 LYS B O 1
ATOM 4936 N N . THR B 1 99 ? 19.031 27.203 11.422 1 97.19 99 THR B N 1
ATOM 4937 C CA . THR B 1 99 ? 20.484 27.125 11.414 1 97.19 99 THR B CA 1
ATOM 4938 C C . THR B 1 99 ? 21.078 28.219 10.531 1 97.19 99 THR B C 1
ATOM 4940 O O . THR B 1 99 ? 22.047 28.875 10.906 1 97.19 99 THR B O 1
ATOM 4943 N N . LYS B 1 100 ? 20.531 28.484 9.445 1 95.44 100 LYS B N 1
ATOM 4944 C CA . LYS B 1 100 ? 21.047 29.422 8.461 1 95.44 100 LYS B CA 1
ATOM 4945 C C . LYS B 1 100 ? 20.812 30.859 8.891 1 95.44 100 LYS B C 1
ATOM 4947 O O . LYS B 1 100 ? 21.594 31.75 8.578 1 95.44 100 LYS B O 1
ATOM 4952 N N . GLN B 1 101 ? 19.688 31.109 9.516 1 97.19 101 GLN B N 1
ATOM 4953 C CA . GLN B 1 101 ? 19.297 32.469 9.914 1 97.19 101 GLN B CA 1
ATOM 4954 C C . GLN B 1 101 ? 18.875 32.5 11.383 1 97.19 101 GLN B C 1
ATOM 4956 O O . GLN B 1 101 ? 17.688 32.625 11.688 1 97.19 101 GLN B O 1
ATOM 4961 N N . PRO B 1 102 ? 19.859 32.531 12.242 1 96.25 102 PRO B N 1
ATOM 4962 C CA . PRO B 1 102 ? 19.562 32.531 13.68 1 96.25 102 PRO B CA 1
ATOM 4963 C C . PRO B 1 102 ? 18.766 33.75 14.133 1 96.25 102 PRO B C 1
ATOM 4965 O O . PRO B 1 102 ? 18.047 33.688 15.133 1 96.25 102 PRO B O 1
ATOM 4968 N N . ASP B 1 103 ? 18.812 34.781 13.406 1 95.25 103 ASP B N 1
ATOM 4969 C CA . ASP B 1 103 ? 18.156 36.031 13.766 1 95.25 103 ASP B CA 1
ATOM 4970 C C . ASP B 1 103 ? 16.625 35.906 13.641 1 95.25 103 ASP B C 1
ATOM 4972 O O . ASP B 1 103 ? 15.891 36.75 14.164 1 95.25 103 ASP B O 1
ATOM 4976 N N . LEU B 1 104 ? 16.172 34.812 13.031 1 96.56 104 LEU B N 1
ATOM 4977 C CA . LEU B 1 104 ? 14.734 34.594 12.883 1 96.56 104 LEU B CA 1
ATOM 4978 C C . LEU B 1 104 ? 14.125 34.125 14.203 1 96.56 104 LEU B C 1
ATOM 4980 O O . LEU B 1 104 ? 12.898 34.125 14.359 1 96.56 104 LEU B O 1
ATOM 4984 N N . ASN B 1 105 ? 14.945 33.656 15.094 1 97 105 ASN B N 1
ATOM 4985 C CA . ASN B 1 105 ? 14.547 33.219 16.438 1 97 105 ASN B CA 1
ATOM 4986 C C . ASN B 1 105 ? 13.539 32.062 16.375 1 97 105 ASN B C 1
ATOM 4988 O O . ASN B 1 105 ? 12.508 32.125 17.047 1 97 105 ASN B O 1
ATOM 4992 N N . ILE B 1 106 ? 13.742 31.172 15.531 1 98.06 106 ILE B N 1
ATOM 4993 C CA . ILE B 1 106 ? 12.961 29.953 15.5 1 98.06 106 ILE B CA 1
ATOM 4994 C C . ILE B 1 106 ? 13.32 29.078 16.703 1 98.06 106 ILE B C 1
ATOM 4996 O O . ILE B 1 106 ? 14.484 28.75 16.922 1 98.06 106 ILE B O 1
ATOM 5000 N N . THR B 1 107 ? 12.406 28.688 17.5 1 97.31 107 THR B N 1
ATOM 5001 C CA . THR B 1 107 ? 12.656 27.859 18.688 1 97.31 107 THR B CA 1
ATOM 5002 C C . THR B 1 107 ? 12.391 26.391 18.375 1 97.31 107 THR B C 1
ATOM 5004 O O . THR B 1 107 ? 11.773 26.062 17.359 1 97.31 107 THR B O 1
ATOM 5007 N N . ASP B 1 108 ? 12.898 25.531 19.281 1 96.12 108 ASP B N 1
ATOM 5008 C CA . ASP B 1 108 ? 12.602 24.109 19.141 1 96.12 108 ASP B CA 1
ATOM 5009 C C . ASP B 1 108 ? 11.102 23.859 19.281 1 96.12 108 ASP B C 1
ATOM 5011 O O . ASP B 1 108 ? 10.562 22.938 18.656 1 96.12 108 ASP B O 1
ATOM 5015 N N . ARG B 1 109 ? 10.516 24.688 20.062 1 97.06 109 ARG B N 1
ATOM 5016 C CA . ARG B 1 109 ? 9.07 24.625 20.203 1 97.06 109 ARG B CA 1
ATOM 5017 C C . ARG B 1 109 ? 8.375 24.922 18.875 1 97.06 109 ARG B C 1
ATOM 5019 O O . ARG B 1 109 ? 7.418 24.234 18.516 1 97.06 109 ARG B O 1
ATOM 5026 N N . ASP B 1 110 ? 8.859 25.875 18.156 1 98.19 110 ASP B N 1
ATOM 5027 C CA . ASP B 1 110 ? 8.32 26.203 16.828 1 98.19 110 ASP B CA 1
ATOM 5028 C C . ASP B 1 110 ? 8.461 25.016 15.875 1 98.19 110 ASP B C 1
ATOM 5030 O O . ASP B 1 110 ? 7.508 24.672 15.18 1 98.19 110 ASP B O 1
ATOM 5034 N N . ILE B 1 111 ? 9.625 24.438 15.891 1 98.31 111 ILE B N 1
ATOM 5035 C CA . ILE B 1 111 ? 9.922 23.328 14.992 1 98.31 111 ILE B CA 1
ATOM 5036 C C . ILE B 1 111 ? 9.008 22.141 15.297 1 98.31 111 ILE B C 1
ATOM 5038 O O . ILE B 1 111 ? 8.469 21.516 14.391 1 98.31 111 ILE B O 1
ATOM 5042 N N . LEU B 1 112 ? 8.867 21.844 16.547 1 98.19 112 LEU B N 1
ATOM 5043 C CA . LEU B 1 112 ? 8.008 20.734 16.953 1 98.19 112 LEU B CA 1
ATOM 5044 C C . LEU B 1 112 ? 6.57 20.969 16.5 1 98.19 112 LEU B C 1
ATOM 5046 O O . LEU B 1 112 ? 5.91 20.047 16.016 1 98.19 112 LEU B O 1
ATOM 5050 N N . CYS B 1 113 ? 6.133 22.172 16.625 1 98.69 113 CYS B N 1
ATOM 5051 C CA . CYS B 1 113 ? 4.777 22.516 16.203 1 98.69 113 CYS B CA 1
ATOM 5052 C C . CYS B 1 113 ? 4.621 22.359 14.703 1 98.69 113 CYS B C 1
ATOM 5054 O O . CYS B 1 113 ? 3.604 21.844 14.227 1 98.69 113 CYS B O 1
ATOM 5056 N N . VAL B 1 114 ? 5.609 22.844 13.953 1 98.62 114 VAL B N 1
ATOM 5057 C CA . VAL B 1 114 ? 5.57 22.719 12.5 1 98.62 114 VAL B CA 1
ATOM 5058 C C . VAL B 1 114 ? 5.543 21.25 12.102 1 98.62 114 VAL B C 1
ATOM 5060 O O . VAL B 1 114 ? 4.832 20.859 11.172 1 98.62 114 VAL B O 1
ATOM 5063 N N . GLN B 1 115 ? 6.258 20.406 12.789 1 98.81 115 GLN B N 1
ATOM 5064 C CA . GLN B 1 115 ? 6.277 18.969 12.531 1 98.81 115 GLN B CA 1
ATOM 5065 C C . GLN B 1 115 ? 4.918 18.344 12.828 1 98.81 115 GLN B C 1
ATOM 5067 O O . GLN B 1 115 ? 4.445 17.484 12.078 1 98.81 115 GLN B O 1
ATOM 5072 N N . ILE B 1 116 ? 4.324 18.734 13.906 1 98.88 116 ILE B N 1
ATOM 5073 C CA . ILE B 1 116 ? 3.016 18.203 14.266 1 98.88 116 ILE B CA 1
ATOM 5074 C C . ILE B 1 116 ? 1.986 18.609 13.211 1 98.88 116 ILE B C 1
ATOM 5076 O O . ILE B 1 116 ? 1.143 17.797 12.82 1 98.88 116 ILE B O 1
ATOM 5080 N N . ALA B 1 117 ? 2.082 19.859 12.75 1 98.75 117 ALA B N 1
ATOM 5081 C CA . ALA B 1 117 ? 1.173 20.312 11.703 1 98.75 117 ALA B CA 1
ATOM 5082 C C . ALA B 1 117 ? 1.328 19.453 10.445 1 98.75 117 ALA B C 1
ATOM 5084 O O . ALA B 1 117 ? 0.335 19.062 9.82 1 98.75 117 ALA B O 1
ATOM 5085 N N . GLY B 1 118 ? 2.555 19.219 10.078 1 98.81 118 GLY B N 1
ATOM 5086 C CA . GLY B 1 118 ? 2.805 18.359 8.93 1 98.81 118 GLY B CA 1
ATOM 5087 C C . GLY B 1 118 ? 2.275 16.953 9.117 1 98.81 118 GLY B C 1
ATOM 5088 O O . GLY B 1 118 ? 1.697 16.375 8.195 1 98.81 118 GLY B O 1
ATOM 5089 N N . LEU B 1 119 ? 2.4 16.391 10.289 1 98.81 119 LEU B N 1
ATOM 5090 C CA . LEU B 1 119 ? 1.968 15.031 10.625 1 98.81 119 LEU B CA 1
ATOM 5091 C C . LEU B 1 119 ? 0.448 14.922 10.562 1 98.81 119 LEU B C 1
ATOM 5093 O O . LEU B 1 119 ? -0.082 13.891 10.133 1 98.81 119 LEU B O 1
ATOM 5097 N N . CYS B 1 120 ? -0.251 15.992 10.914 1 98.75 120 CYS B N 1
ATOM 5098 C CA . CYS B 1 120 ? -1.68 15.875 11.188 1 98.75 120 CYS B CA 1
ATOM 5099 C C . CYS B 1 120 ? -2.498 16.562 10.102 1 98.75 120 CYS B C 1
ATOM 5101 O O . CYS B 1 120 ? -3.729 16.594 10.172 1 98.75 120 CYS B O 1
ATOM 5103 N N . HIS B 1 121 ? -1.854 17.156 9.094 1 98.44 121 HIS B N 1
ATOM 5104 C CA . HIS B 1 121 ? -2.549 17.984 8.117 1 98.44 121 HIS B CA 1
ATOM 5105 C C . HIS B 1 121 ? -3.578 17.172 7.336 1 98.44 121 HIS B C 1
ATOM 5107 O O . HIS B 1 121 ? -4.574 17.719 6.859 1 98.44 121 HIS B O 1
ATOM 5113 N N . ASP B 1 122 ? -3.391 15.852 7.266 1 97.94 122 ASP B N 1
ATOM 5114 C CA . ASP B 1 122 ? -4.215 15 6.414 1 97.94 122 ASP B CA 1
ATOM 5115 C C . ASP B 1 122 ? -5.125 14.109 7.25 1 97.94 122 ASP B C 1
ATOM 5117 O O . ASP B 1 122 ? -5.711 13.148 6.734 1 97.94 122 ASP B O 1
ATOM 5121 N N . LEU B 1 123 ? -5.34 14.367 8.523 1 98.56 123 LEU B N 1
ATOM 5122 C CA . LEU B 1 123 ? -6.121 13.539 9.43 1 98.56 123 LEU B CA 1
ATOM 5123 C C . LEU B 1 123 ? -7.566 13.43 8.961 1 98.56 123 LEU B C 1
ATOM 5125 O O . LEU B 1 123 ? -8.242 12.438 9.234 1 98.56 123 LEU B O 1
ATOM 5129 N N . GLY B 1 124 ? -7.996 14.398 8.227 1 98.31 124 GLY B N 1
ATOM 5130 C CA . GLY B 1 124 ? -9.414 14.531 7.949 1 98.31 124 GLY B CA 1
ATOM 5131 C C . GLY B 1 124 ? -9.844 13.867 6.656 1 98.31 124 GLY B C 1
ATOM 5132 O O . GLY B 1 124 ? -11.023 13.883 6.301 1 98.31 124 GLY B O 1
ATOM 5133 N N . HIS B 1 125 ? -8.953 13.219 5.934 1 98.38 125 HIS B N 1
ATOM 5134 C CA . HIS B 1 125 ? -9.328 12.531 4.703 1 98.38 125 HIS B CA 1
ATOM 5135 C C . HIS B 1 125 ? -10.25 11.352 4.988 1 98.38 125 HIS B C 1
ATOM 5137 O O . HIS B 1 125 ? -10.062 10.633 5.973 1 98.38 125 HIS B O 1
ATOM 5143 N N . GLY B 1 126 ? -11.289 11.203 4.184 1 97.94 126 GLY B N 1
ATOM 5144 C CA . GLY B 1 126 ? -12.18 10.055 4.25 1 97.94 126 GLY B CA 1
ATOM 5145 C C . GLY B 1 126 ? -11.805 8.953 3.281 1 97.94 126 GLY B C 1
ATOM 5146 O O . GLY B 1 126 ? -10.703 8.953 2.725 1 97.94 126 GLY B O 1
ATOM 5147 N N . PRO B 1 127 ? -12.727 7.961 3.127 1 97.94 127 PRO B N 1
ATOM 5148 C CA . PRO B 1 127 ? -12.445 6.828 2.238 1 97.94 127 PRO B CA 1
ATOM 5149 C C . PRO B 1 127 ? -12.039 7.27 0.833 1 97.94 127 PRO B C 1
ATOM 5151 O O . PRO B 1 127 ? -12.695 8.141 0.243 1 97.94 127 PRO B O 1
ATOM 5154 N N . PHE B 1 128 ? -10.938 6.73 0.325 1 97.75 128 PHE B N 1
ATOM 5155 C CA . PHE B 1 128 ? -10.398 6.965 -1.011 1 97.75 128 PHE B CA 1
ATOM 5156 C C . PHE B 1 128 ? -10.016 8.43 -1.191 1 97.75 128 PHE B C 1
ATOM 5158 O O . PHE B 1 128 ? -10.109 8.969 -2.295 1 97.75 128 PHE B O 1
ATOM 5165 N N . SER B 1 129 ? -9.719 9.109 -0.071 1 96.69 129 SER B N 1
ATOM 5166 C CA . SER B 1 129 ? -9.078 10.422 -0.024 1 96.69 129 SER B CA 1
ATOM 5167 C C . SER B 1 129 ? -9.961 11.492 -0.648 1 96.69 129 SER B C 1
ATOM 5169 O O . SER B 1 129 ? -11.078 11.734 -0.184 1 96.69 129 SER B O 1
ATOM 5171 N N . HIS B 1 130 ? -9.586 12.094 -1.794 1 92.69 130 HIS B N 1
ATOM 5172 C CA . HIS B 1 130 ? -10.266 13.266 -2.34 1 92.69 130 HIS B CA 1
ATOM 5173 C C . HIS B 1 130 ? -11.625 12.898 -2.908 1 92.69 130 HIS B C 1
ATOM 5175 O O . HIS B 1 130 ? -12.516 13.742 -2.996 1 92.69 130 HIS B O 1
ATOM 5181 N N . LEU B 1 131 ? -11.773 11.656 -3.232 1 94 131 LEU B N 1
ATOM 5182 C CA . LEU B 1 131 ? -13.078 11.195 -3.682 1 94 131 LEU B CA 1
ATOM 5183 C C . LEU B 1 131 ? -14.156 11.516 -2.646 1 94 131 LEU B C 1
ATOM 5185 O O . LEU B 1 131 ? -15.266 11.906 -3 1 94 131 LEU B O 1
ATOM 5189 N N . PHE B 1 132 ? -13.867 11.375 -1.404 1 96.62 132 PHE B N 1
ATOM 5190 C CA . PHE B 1 132 ? -14.836 11.492 -0.321 1 96.62 132 PHE B CA 1
ATOM 5191 C C . PHE B 1 132 ? -15.312 12.938 -0.185 1 96.62 132 PHE B C 1
ATOM 5193 O O . PHE B 1 132 ? -16.516 13.195 -0.16 1 96.62 132 PHE B O 1
ATOM 5200 N N . ASP B 1 133 ? -14.422 13.938 -0.092 1 93.56 133 ASP B N 1
ATOM 5201 C CA . ASP B 1 133 ? -14.82 15.32 0.163 1 93.56 133 ASP B CA 1
ATOM 5202 C C . ASP B 1 133 ? -15.188 16.031 -1.136 1 93.56 133 ASP B C 1
ATOM 5204 O O . ASP B 1 133 ? -16.031 16.938 -1.137 1 93.56 133 ASP B O 1
ATOM 5208 N N . ALA B 1 134 ? -14.641 15.617 -2.287 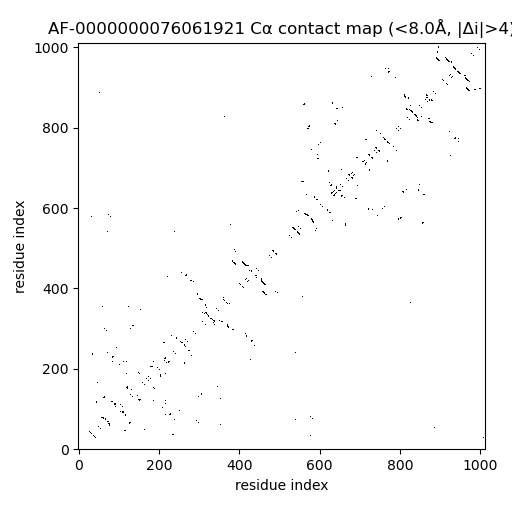1 90.25 134 ALA B N 1
ATOM 5209 C CA . ALA B 1 134 ? -14.828 16.375 -3.525 1 90.25 134 ALA B CA 1
ATOM 5210 C C . ALA B 1 134 ? -16.016 15.828 -4.324 1 90.25 134 ALA B C 1
ATOM 5212 O O . ALA B 1 134 ? -16.641 16.562 -5.082 1 90.25 134 ALA B O 1
ATOM 5213 N N . MET B 1 135 ? -16.312 14.555 -4.191 1 90.62 135 MET B N 1
ATOM 5214 C CA . MET B 1 135 ? -17.344 13.961 -5.043 1 90.62 135 MET B CA 1
ATOM 5215 C C . MET B 1 135 ? -18.5 13.43 -4.207 1 90.62 135 MET B C 1
ATOM 5217 O O . MET B 1 135 ? -19.656 13.719 -4.504 1 90.62 135 MET B O 1
ATOM 5221 N N . PHE B 1 136 ? -18.266 12.734 -3.164 1 96.25 136 PHE B N 1
ATOM 5222 C CA . PHE B 1 136 ? -19.297 12.039 -2.408 1 96.25 136 PHE B CA 1
ATOM 5223 C C . PHE B 1 136 ? -20.047 13.016 -1.506 1 96.25 136 PHE B C 1
ATOM 5225 O O . PHE B 1 136 ? -21.266 13.148 -1.601 1 96.25 136 PHE B O 1
ATOM 5232 N N . ILE B 1 137 ? -19.359 13.742 -0.646 1 96.25 137 ILE B N 1
ATOM 5233 C CA . ILE B 1 137 ? -19.969 14.555 0.397 1 96.25 137 ILE B CA 1
ATOM 5234 C C . ILE B 1 137 ? -20.828 15.648 -0.238 1 96.25 137 ILE B C 1
ATOM 5236 O O . ILE B 1 137 ? -21.969 15.867 0.177 1 96.25 137 ILE B O 1
ATOM 5240 N N . PRO B 1 138 ? -20.312 16.328 -1.275 1 92.5 138 PRO B N 1
ATOM 5241 C CA . PRO B 1 138 ? -21.156 17.391 -1.841 1 92.5 138 PRO B CA 1
ATOM 5242 C C . PRO B 1 138 ? -22.5 16.875 -2.344 1 92.5 138 PRO B C 1
ATOM 5244 O O . PRO B 1 138 ? -23.5 17.594 -2.318 1 92.5 138 PRO B O 1
ATOM 5247 N N . ARG B 1 139 ? -22.578 15.664 -2.777 1 91.5 139 ARG B N 1
ATOM 5248 C CA . ARG B 1 139 ? -23.797 15.07 -3.301 1 91.5 139 ARG B CA 1
ATOM 5249 C C . ARG B 1 139 ? -24.625 14.438 -2.184 1 91.5 139 ARG B C 1
ATOM 5251 O O . ARG B 1 139 ? -25.859 14.531 -2.186 1 91.5 139 ARG B O 1
ATOM 5258 N N . ALA B 1 140 ? -23.969 13.82 -1.233 1 95.56 140 ALA B N 1
ATOM 5259 C CA . ALA B 1 140 ? -24.641 13.133 -0.145 1 95.56 140 ALA B CA 1
ATOM 5260 C C . ALA B 1 140 ? -25.156 14.117 0.902 1 95.56 140 ALA B C 1
ATOM 5262 O O . ALA B 1 140 ? -26.156 13.867 1.566 1 95.56 140 ALA B O 1
ATOM 5263 N N . ARG B 1 141 ? -24.406 15.203 1.088 1 95.38 141 ARG B N 1
ATOM 5264 C CA . ARG B 1 141 ? -24.703 16.25 2.064 1 95.38 141 ARG B CA 1
ATOM 5265 C C . ARG B 1 141 ? -24.703 17.625 1.413 1 95.38 141 ARG B C 1
ATOM 5267 O O . ARG B 1 141 ? -23.766 18.406 1.615 1 95.38 141 ARG B O 1
ATOM 5274 N N . PRO B 1 142 ? -25.766 17.984 0.776 1 91.31 142 PRO B N 1
ATOM 5275 C CA . PRO B 1 142 ? -25.812 19.297 0.111 1 91.31 142 PRO B CA 1
ATOM 5276 C C . PRO B 1 142 ? -25.719 20.469 1.091 1 91.31 142 PRO B C 1
ATOM 5278 O O . PRO B 1 142 ? -25.328 21.562 0.705 1 91.31 142 PRO B O 1
ATOM 5281 N N . ASP B 1 143 ? -26.031 20.203 2.34 1 92 143 ASP B N 1
ATOM 5282 C CA . ASP B 1 143 ? -25.938 21.219 3.383 1 92 143 ASP B CA 1
ATOM 5283 C C . ASP B 1 143 ? -24.469 21.438 3.795 1 92 143 ASP B C 1
ATOM 5285 O O . ASP B 1 143 ? -24.156 22.438 4.457 1 92 143 ASP B O 1
ATOM 5289 N N . LYS B 1 144 ? -23.578 20.625 3.377 1 92.31 144 LYS B N 1
ATOM 5290 C CA . LYS B 1 144 ? -22.156 20.688 3.721 1 92.31 144 LYS B CA 1
ATOM 5291 C C . LYS B 1 144 ? -21.297 20.734 2.467 1 92.31 144 LYS B C 1
ATOM 5293 O O . LYS B 1 144 ? -20.266 20.078 2.4 1 92.31 144 LYS B O 1
ATOM 5298 N N . LYS B 1 145 ? -21.703 21.391 1.537 1 84.38 145 LYS B N 1
ATOM 5299 C CA . LYS B 1 145 ? -21.031 21.406 0.234 1 84.38 145 LYS B CA 1
ATOM 5300 C C . LYS B 1 145 ? -19.609 21.953 0.347 1 84.38 145 LYS B C 1
ATOM 5302 O O . LYS B 1 145 ? -18.734 21.578 -0.446 1 84.38 145 LYS B O 1
ATOM 5307 N N . GLU B 1 146 ? -19.297 22.719 1.364 1 86.88 146 GLU B N 1
ATOM 5308 C CA . GLU B 1 146 ? -17.984 23.328 1.498 1 86.88 146 GLU B CA 1
ATOM 5309 C C . GLU B 1 146 ? -17.078 22.516 2.406 1 86.88 146 GLU B C 1
ATOM 5311 O O . GLU B 1 146 ? -15.922 22.875 2.631 1 86.88 146 GLU B O 1
ATOM 5316 N N . TRP B 1 147 ? -17.609 21.453 2.828 1 91.38 147 TRP B N 1
ATOM 5317 C CA . TRP B 1 147 ? -16.828 20.594 3.707 1 91.38 147 TRP B CA 1
ATOM 5318 C C . TRP B 1 147 ? -15.633 20 2.965 1 91.38 147 TRP B C 1
ATOM 5320 O O . TRP B 1 147 ? -15.789 19.453 1.867 1 91.38 147 TRP B O 1
ATOM 5330 N N . LYS B 1 148 ? -14.453 20.156 3.496 1 92.5 148 LYS B N 1
ATOM 5331 C CA . LYS B 1 148 ? -13.219 19.625 2.93 1 92.5 148 LYS B CA 1
ATOM 5332 C C . LYS B 1 148 ? -12.43 18.844 3.975 1 92.5 148 LYS B C 1
ATOM 5334 O O . LYS B 1 148 ? -12.656 18.984 5.176 1 92.5 148 LYS B O 1
ATOM 5339 N N . HIS B 1 149 ? -11.516 18 3.498 1 94.62 149 HIS B N 1
ATOM 5340 C CA . HIS B 1 149 ? -10.703 17.188 4.406 1 94.62 149 HIS B CA 1
ATOM 5341 C C . HIS B 1 149 ? -9.883 18.062 5.34 1 94.62 149 HIS B C 1
ATOM 5343 O O . HIS B 1 149 ? -9.57 17.672 6.465 1 94.62 149 HIS B O 1
ATOM 5349 N N . GLU B 1 150 ? -9.539 19.328 4.941 1 93 150 GLU B N 1
ATOM 5350 C CA . GLU B 1 150 ? -8.766 20.234 5.797 1 93 150 GLU B CA 1
ATOM 5351 C C . GLU B 1 150 ? -9.555 20.609 7.047 1 93 150 GLU B C 1
ATOM 5353 O O . GLU B 1 150 ? -9.008 20.609 8.148 1 93 150 GLU B O 1
ATOM 5358 N N . THR B 1 151 ? -10.828 20.938 6.855 1 92.62 151 THR B N 1
ATOM 5359 C CA . THR B 1 151 ? -11.703 21.234 7.984 1 92.62 151 THR B CA 1
ATOM 5360 C C . THR B 1 151 ? -11.836 20.031 8.898 1 92.62 151 THR B C 1
ATOM 5362 O O . THR B 1 151 ? -11.805 20.156 10.125 1 92.62 151 THR B O 1
ATOM 5365 N N . ALA B 1 152 ? -12.016 18.906 8.273 1 96.31 152 ALA B N 1
ATOM 5366 C CA . ALA B 1 152 ? -12.125 17.672 9.039 1 96.31 152 ALA B CA 1
ATOM 5367 C C . ALA B 1 152 ? -10.836 17.375 9.797 1 96.31 152 ALA B C 1
ATOM 5369 O O . ALA B 1 152 ? -10.867 16.812 10.891 1 96.31 152 ALA B O 1
ATOM 5370 N N . SER B 1 153 ? -9.695 17.719 9.195 1 98 153 SER B N 1
ATOM 5371 C CA . SER B 1 153 ? -8.414 17.5 9.859 1 98 153 SER B CA 1
ATOM 5372 C C . SER B 1 153 ? -8.312 18.281 11.156 1 98 153 SER B C 1
ATOM 5374 O O . SER B 1 153 ? -7.766 17.797 12.148 1 98 153 SER B O 1
ATOM 5376 N N . LEU B 1 154 ? -8.828 19.516 11.156 1 97.06 154 LEU B N 1
ATOM 5377 C CA . LEU B 1 154 ? -8.828 20.328 12.375 1 97.06 154 LEU B CA 1
ATOM 5378 C C . LEU B 1 154 ? -9.688 19.672 13.461 1 97.06 154 LEU B C 1
ATOM 5380 O O . LEU B 1 154 ? -9.25 19.547 14.602 1 97.06 154 LEU B O 1
ATOM 5384 N N . ALA B 1 155 ? -10.883 19.266 13.047 1 97.56 155 ALA B N 1
ATOM 5385 C CA . ALA B 1 155 ? -11.789 18.609 14 1 97.56 155 ALA B CA 1
ATOM 5386 C C . ALA B 1 155 ? -11.195 17.312 14.523 1 97.56 155 ALA B C 1
ATOM 5388 O O . ALA B 1 155 ? -11.281 17.031 15.727 1 97.56 155 ALA B O 1
ATOM 5389 N N . MET B 1 156 ? -10.641 16.531 13.672 1 98.5 156 MET B N 1
ATOM 5390 C CA . MET B 1 156 ? -10.031 15.266 14.062 1 98.5 156 MET B CA 1
ATOM 5391 C C . MET B 1 156 ? -8.828 15.5 14.969 1 98.5 156 MET B C 1
ATOM 5393 O O . MET B 1 156 ? -8.578 14.719 15.891 1 98.5 156 MET B O 1
ATOM 5397 N N . PHE B 1 157 ? -8.039 16.562 14.656 1 98.38 157 PHE B N 1
ATOM 5398 C CA . PHE B 1 157 ? -6.895 16.891 15.5 1 98.38 157 PHE B CA 1
ATOM 5399 C C . PHE B 1 157 ? -7.344 17.203 16.922 1 98.38 157 PHE B C 1
ATOM 5401 O O . PHE B 1 157 ? -6.758 16.703 17.891 1 98.38 157 PHE B O 1
ATOM 5408 N N . ASP B 1 158 ? -8.359 17.969 17.031 1 97.94 158 ASP B N 1
ATOM 5409 C CA . ASP B 1 158 ? -8.914 18.281 18.344 1 97.94 158 ASP B CA 1
ATOM 5410 C C . ASP B 1 158 ? -9.359 17.016 19.062 1 97.94 158 ASP B C 1
ATOM 5412 O O . ASP B 1 158 ? -9.086 16.844 20.25 1 97.94 158 ASP B O 1
ATOM 5416 N N . HIS B 1 159 ? -10.055 16.203 18.344 1 97.88 159 HIS B N 1
ATOM 5417 C CA . HIS B 1 159 ? -10.539 14.953 18.922 1 97.88 159 HIS B CA 1
ATOM 5418 C C . HIS B 1 159 ? -9.383 14.062 19.344 1 97.88 159 HIS B C 1
ATOM 5420 O O . HIS B 1 159 ? -9.422 13.469 20.422 1 97.88 159 HIS B O 1
ATOM 5426 N N . LEU B 1 160 ? -8.422 13.953 18.516 1 98.12 160 LEU B N 1
ATOM 5427 C CA . LEU B 1 160 ? -7.227 13.156 18.766 1 98.12 160 LEU B CA 1
ATOM 5428 C C . LEU B 1 160 ? -6.527 13.602 20.047 1 98.12 160 LEU B C 1
ATOM 5430 O O . LEU B 1 160 ? -6.168 12.773 20.875 1 98.12 160 LEU B O 1
ATOM 5434 N N . VAL B 1 161 ? -6.324 14.898 20.234 1 98.06 161 VAL B N 1
ATOM 5435 C CA . VAL B 1 161 ? -5.625 15.453 21.391 1 98.06 161 VAL B CA 1
ATOM 5436 C C . VAL B 1 161 ? -6.441 15.203 22.656 1 98.06 161 VAL B C 1
ATOM 5438 O O . VAL B 1 161 ? -5.906 14.734 23.656 1 98.06 161 VAL B O 1
ATOM 5441 N N . LYS B 1 162 ? -7.719 15.453 22.547 1 96.94 162 LYS B N 1
ATOM 5442 C CA . LYS B 1 162 ? -8.594 15.352 23.719 1 96.94 162 LYS B CA 1
ATOM 5443 C C . LYS B 1 162 ? -8.797 13.898 24.125 1 96.94 162 LYS B C 1
ATOM 5445 O O . LYS B 1 162 ? -8.633 13.555 25.297 1 96.94 162 LYS B O 1
ATOM 5450 N N . SER B 1 163 ? -9.125 13.039 23.188 1 95.56 163 SER B N 1
ATOM 5451 C CA . SER B 1 163 ? -9.508 11.664 23.484 1 95.56 163 SER B CA 1
ATOM 5452 C C . SER B 1 163 ? -8.312 10.859 23.984 1 95.56 163 SER B C 1
ATOM 5454 O O . SER B 1 163 ? -8.484 9.859 24.688 1 95.56 163 SER B O 1
ATOM 5456 N N . ASN B 1 164 ? -7.102 11.305 23.656 1 96.69 164 ASN B N 1
ATOM 5457 C CA . ASN B 1 164 ? -5.926 10.539 24.047 1 96.69 164 ASN B CA 1
ATOM 5458 C C . ASN B 1 164 ? -5.121 11.25 25.125 1 96.69 164 ASN B C 1
ATOM 5460 O O . ASN B 1 164 ? -4.027 10.812 25.484 1 96.69 164 ASN B O 1
ATOM 5464 N N . GLY B 1 165 ? -5.602 12.344 25.594 1 95.25 165 GLY B N 1
ATOM 5465 C CA . GLY B 1 165 ? -4.941 13.07 26.672 1 95.25 165 GLY B CA 1
ATOM 5466 C C . GLY B 1 165 ? -3.566 13.586 26.281 1 95.25 165 GLY B C 1
ATOM 5467 O O . GLY B 1 165 ? -2.629 13.523 27.078 1 95.25 165 GLY B O 1
ATOM 5468 N N . LEU B 1 166 ? -3.43 14.062 25.141 1 97 166 LEU B N 1
ATOM 5469 C CA . LEU B 1 166 ? -2.111 14.414 24.625 1 97 166 LEU B CA 1
ATOM 5470 C C . LEU B 1 166 ? -1.685 15.789 25.109 1 97 166 LEU B C 1
ATOM 5472 O O . LEU B 1 166 ? -0.509 16.156 25.016 1 97 166 LEU B O 1
ATOM 5476 N N . GLU B 1 167 ? -2.576 16.609 25.672 1 96.5 167 GLU B N 1
ATOM 5477 C CA . GLU B 1 167 ? -2.215 17.922 26.172 1 96.5 167 GLU B CA 1
ATOM 5478 C C . GLU B 1 167 ? -1.157 17.828 27.266 1 96.5 167 GLU B C 1
ATOM 5480 O O . GLU B 1 167 ? -0.233 18.641 27.328 1 96.5 167 GLU B O 1
ATOM 5485 N N . VAL B 1 168 ? -1.336 16.844 28.094 1 95.75 168 VAL B N 1
ATOM 5486 C CA . VAL B 1 168 ? -0.395 16.641 29.188 1 95.75 168 VAL B CA 1
ATOM 5487 C C . VAL B 1 168 ? 0.983 16.297 28.625 1 95.75 168 VAL B C 1
ATOM 5489 O O . VAL B 1 168 ? 2 16.797 29.109 1 95.75 168 VAL B O 1
ATOM 5492 N N . GLU B 1 169 ? 0.944 15.414 27.641 1 94.75 169 GLU B N 1
ATOM 5493 C CA . GLU B 1 169 ? 2.197 15.039 26.984 1 94.75 169 GLU B CA 1
ATOM 5494 C C . GLU B 1 169 ? 2.848 16.25 26.312 1 94.75 169 GLU B C 1
ATOM 5496 O O . GLU B 1 169 ? 4.07 16.406 26.359 1 94.75 169 GLU B O 1
ATOM 5501 N N . MET B 1 170 ? 2.084 17.047 25.703 1 96.69 170 MET B N 1
ATOM 5502 C CA . MET B 1 170 ? 2.582 18.25 25.047 1 96.69 170 MET B CA 1
ATOM 5503 C C . MET B 1 170 ? 3.273 19.188 26.031 1 96.69 170 MET B C 1
ATOM 5505 O O . MET B 1 170 ? 4.348 19.719 25.75 1 96.69 170 MET B O 1
ATOM 5509 N N . GLU B 1 171 ? 2.699 19.344 27.172 1 96.25 171 GLU B N 1
ATOM 5510 C CA . GLU B 1 171 ? 3.291 20.188 28.219 1 96.25 171 GLU B CA 1
ATOM 5511 C C . GLU B 1 171 ? 4.605 19.594 28.719 1 96.25 171 GLU B C 1
ATOM 5513 O O . GLU B 1 171 ? 5.57 20.312 28.953 1 96.25 171 GLU B O 1
ATOM 5518 N N . GLN B 1 172 ? 4.562 18.281 28.875 1 94.19 172 GLN B N 1
ATOM 5519 C CA . GLN B 1 172 ? 5.758 17.594 29.344 1 94.19 172 GLN B CA 1
ATOM 5520 C C . GLN B 1 172 ? 6.926 17.797 28.391 1 94.19 172 GLN B C 1
ATOM 5522 O O . GLN B 1 172 ? 8.086 17.844 28.812 1 94.19 172 GLN B O 1
ATOM 5527 N N . TYR B 1 173 ? 6.551 17.953 27.156 1 93.75 173 TYR B N 1
ATOM 5528 C CA . TYR B 1 173 ? 7.609 18.109 26.156 1 93.75 173 TYR B CA 1
ATOM 5529 C C . TYR B 1 173 ? 7.855 19.562 25.844 1 93.75 173 TYR B C 1
ATOM 5531 O O . TYR B 1 173 ? 8.484 19.891 24.828 1 93.75 173 TYR B O 1
ATOM 5539 N N . GLY B 1 174 ? 7.285 20.5 26.625 1 94.44 174 GLY B N 1
ATOM 5540 C CA . GLY B 1 174 ? 7.672 21.906 26.562 1 94.44 174 GLY B CA 1
ATOM 5541 C C . GLY B 1 174 ? 6.738 22.75 25.719 1 94.44 174 GLY B C 1
ATOM 5542 O O . GLY B 1 174 ? 7.008 23.922 25.469 1 94.44 174 GLY B O 1
ATOM 5543 N N . LEU B 1 175 ? 5.703 22.203 25.25 1 96.94 175 LEU B N 1
ATOM 5544 C CA . LEU B 1 175 ? 4.73 23 24.5 1 96.94 175 LEU B CA 1
ATOM 5545 C C . LEU B 1 175 ? 3.791 23.734 25.453 1 96.94 175 LEU B C 1
ATOM 5547 O O . LEU B 1 175 ? 3.654 23.359 26.609 1 96.94 175 LEU B O 1
ATOM 5551 N N . ILE B 1 176 ? 3.305 24.781 24.969 1 96.69 176 ILE B N 1
ATOM 5552 C CA . ILE B 1 176 ? 2.26 25.547 25.656 1 96.69 176 ILE B CA 1
ATOM 5553 C C . ILE B 1 176 ? 0.941 25.391 24.891 1 96.69 176 ILE B C 1
ATOM 5555 O O . ILE B 1 176 ? 0.667 26.156 23.953 1 96.69 176 ILE B O 1
ATOM 5559 N N . PRO B 1 177 ? 0.109 24.484 25.359 1 93.88 177 PRO B N 1
ATOM 5560 C CA . PRO B 1 177 ? -1.07 24.094 24.578 1 93.88 177 PRO B CA 1
ATOM 5561 C C . PRO B 1 177 ? -1.963 25.281 24.234 1 93.88 177 PRO B C 1
ATOM 5563 O O . PRO B 1 177 ? -2.486 25.359 23.109 1 93.88 177 PRO B O 1
ATOM 5566 N N . SER B 1 178 ? -2.145 26.234 25.094 1 90.88 178 SER B N 1
ATOM 5567 C CA . SER B 1 178 ? -3.012 27.375 24.844 1 90.88 178 SER B CA 1
ATOM 5568 C C . SER B 1 178 ? -2.568 28.156 23.609 1 90.88 178 SER B C 1
ATOM 5570 O O . SER B 1 178 ? -3.398 28.703 22.891 1 90.88 178 SER B O 1
ATOM 5572 N N . GLU B 1 179 ? -1.299 28.109 23.328 1 94.5 179 GLU B N 1
ATOM 5573 C CA . GLU B 1 179 ? -0.733 28.844 22.188 1 94.5 179 GLU B CA 1
ATOM 5574 C C . GLU B 1 179 ? -0.42 27.922 21.031 1 94.5 179 GLU B C 1
ATOM 5576 O O . GLU B 1 179 ? -0.733 28.234 19.875 1 94.5 179 GLU B O 1
ATOM 5581 N N . ASP B 1 180 ? 0.148 26.812 21.391 1 97.62 180 ASP B N 1
ATOM 5582 C CA . ASP B 1 180 ? 0.734 25.953 20.359 1 97.62 180 ASP B CA 1
ATOM 5583 C C . ASP B 1 180 ? -0.348 25.188 19.594 1 97.62 180 ASP B C 1
ATOM 5585 O O . ASP B 1 180 ? -0.203 24.906 18.406 1 97.62 180 ASP B O 1
ATOM 5589 N N . LEU B 1 181 ? -1.433 24.812 20.234 1 97.69 181 LEU B N 1
ATOM 5590 C CA . LEU B 1 181 ? -2.52 24.125 19.547 1 97.69 181 LEU B CA 1
ATOM 5591 C C . LEU B 1 181 ? -3.123 25.016 18.469 1 97.69 181 LEU B C 1
ATOM 5593 O O . LEU B 1 181 ? -3.426 24.547 17.375 1 97.69 181 LEU B O 1
ATOM 5597 N N . THR B 1 182 ? -3.281 26.266 18.828 1 96.31 182 THR B N 1
ATOM 5598 C CA . THR B 1 182 ? -3.791 27.234 17.844 1 96.31 182 THR B CA 1
ATOM 5599 C C . THR B 1 182 ? -2.82 27.391 16.688 1 96.31 182 THR B C 1
ATOM 5601 O O . THR B 1 182 ? -3.234 27.375 15.523 1 96.31 182 THR B O 1
ATOM 5604 N N . PHE B 1 183 ? -1.578 27.547 17 1 97.31 183 PHE B N 1
ATOM 5605 C CA . PHE B 1 183 ? -0.54 27.688 15.984 1 97.31 183 PHE B CA 1
ATOM 5606 C C . PHE B 1 183 ? -0.539 26.484 15.047 1 97.31 183 PHE B C 1
ATOM 5608 O O . PHE B 1 183 ? -0.518 26.656 13.82 1 97.31 183 PHE B O 1
ATOM 5615 N N . ILE B 1 184 ? -0.571 25.25 15.562 1 98.25 184 ILE B N 1
ATOM 5616 C CA . ILE B 1 184 ? -0.568 24.016 14.789 1 98.25 184 ILE B CA 1
ATOM 5617 C C . ILE B 1 184 ? -1.783 23.969 13.867 1 98.25 184 ILE B C 1
ATOM 5619 O O . ILE B 1 184 ? -1.651 23.719 12.672 1 98.25 184 ILE B O 1
ATOM 5623 N N . LYS B 1 185 ? -2.943 24.281 14.383 1 97.12 185 LYS B N 1
ATOM 5624 C CA . LYS B 1 185 ? -4.18 24.234 13.609 1 97.12 185 LYS B CA 1
ATOM 5625 C C . LYS B 1 185 ? -4.156 25.25 12.477 1 97.12 185 LYS B C 1
ATOM 5627 O O . LYS B 1 185 ? -4.609 24.969 11.367 1 97.12 185 LYS B O 1
ATOM 5632 N N . GLU B 1 186 ? -3.576 26.422 12.75 1 95.81 186 GLU B N 1
ATOM 5633 C CA . GLU B 1 186 ? -3.51 27.484 11.75 1 95.81 186 GLU B CA 1
ATOM 5634 C C . GLU B 1 186 ? -2.609 27.094 10.586 1 95.81 186 GLU B C 1
ATOM 5636 O O . GLU B 1 186 ? -2.844 27.5 9.445 1 95.81 186 GLU B O 1
ATOM 5641 N N . MET B 1 187 ? -1.59 26.312 10.859 1 96.62 187 MET B N 1
ATOM 5642 C CA . MET B 1 187 ? -0.687 25.875 9.805 1 96.62 187 MET B CA 1
ATOM 5643 C C . MET B 1 187 ? -1.335 24.781 8.961 1 96.62 187 MET B C 1
ATOM 5645 O O . MET B 1 187 ? -0.951 24.562 7.809 1 96.62 187 MET B O 1
ATOM 5649 N N . ILE B 1 188 ? -2.295 24.031 9.547 1 95.75 188 ILE B N 1
ATOM 5650 C CA . ILE B 1 188 ? -3.018 23 8.812 1 95.75 188 ILE B CA 1
ATOM 5651 C C . ILE B 1 188 ? -4.039 23.656 7.883 1 95.75 188 ILE B C 1
ATOM 5653 O O . ILE B 1 188 ? -4.062 23.375 6.684 1 95.75 188 ILE B O 1
ATOM 5657 N N . HIS B 1 189 ? -4.855 24.453 8.492 1 91.62 189 HIS B N 1
ATOM 5658 C CA . HIS B 1 189 ? -5.887 25.109 7.707 1 91.62 189 HIS B CA 1
ATOM 5659 C C . HIS B 1 189 ? -6.395 26.375 8.414 1 91.62 189 HIS B C 1
ATOM 5661 O O . HIS B 1 189 ? -6.504 26.391 9.641 1 91.62 189 HIS B O 1
ATOM 5667 N N . ILE B 1 190 ? -6.543 27.422 7.617 1 78.31 190 ILE B N 1
ATOM 5668 C CA . ILE B 1 190 ? -7.098 28.641 8.18 1 78.31 190 ILE B CA 1
ATOM 5669 C C . ILE B 1 190 ? -8.539 28.812 7.715 1 78.31 190 ILE B C 1
ATOM 5671 O O . ILE B 1 190 ? -8.828 28.734 6.516 1 78.31 190 ILE B O 1
ATOM 5675 N N . ASP B 1 191 ? -9.461 28.562 8.648 1 62.31 191 ASP B N 1
ATOM 5676 C CA . ASP B 1 191 ? -10.852 28.828 8.289 1 62.31 191 ASP B CA 1
ATOM 5677 C C . ASP B 1 191 ? -11.07 30.328 8.047 1 62.31 191 ASP B C 1
ATOM 5679 O O . ASP B 1 191 ? -10.875 31.141 8.953 1 62.31 191 ASP B O 1
ATOM 5683 N N . THR B 1 192 ? -10.758 30.734 6.781 1 54.66 192 THR B N 1
ATOM 5684 C CA . THR B 1 192 ? -10.836 32.125 6.359 1 54.66 192 THR B CA 1
ATOM 5685 C C . THR B 1 192 ? -12.133 32.781 6.852 1 54.66 192 THR B C 1
ATOM 5687 O O . THR B 1 192 ? -12.297 34 6.773 1 54.66 192 THR B O 1
ATOM 5690 N N . LYS B 1 193 ? -13.172 32.094 6.965 1 51.34 193 LYS B N 1
ATOM 5691 C CA . LYS B 1 193 ? -14.367 32.875 7.309 1 51.34 193 LYS B CA 1
ATOM 5692 C C . LYS B 1 193 ? -14.094 33.812 8.469 1 51.34 193 LYS B C 1
ATOM 5694 O O . LYS B 1 193 ? -14.742 34.875 8.586 1 51.34 193 LYS B O 1
ATOM 5699 N N . LYS B 1 194 ? -13.344 33.406 9.336 1 49.38 194 LYS B N 1
ATOM 5700 C CA . LYS B 1 194 ? -13.117 34.375 10.406 1 49.38 194 LYS B CA 1
ATOM 5701 C C . LYS B 1 194 ? -12.266 35.562 9.914 1 49.38 194 LYS B C 1
ATOM 5703 O O . LYS B 1 194 ? -12.078 36.531 10.633 1 49.38 194 LYS B O 1
ATOM 5708 N N . ASP B 1 195 ? -11.562 35.312 8.82 1 49 195 ASP B N 1
ATOM 5709 C CA . ASP B 1 195 ? -10.586 36.281 8.383 1 49 195 ASP B CA 1
ATOM 5710 C C . ASP B 1 195 ? -11.273 37.531 7.832 1 49 195 ASP B C 1
ATOM 5712 O O . ASP B 1 195 ? -10.656 38.594 7.711 1 49 195 ASP B O 1
ATOM 5716 N N . GLN B 1 196 ? -12.492 37.375 7.246 1 47.62 196 GLN B N 1
ATOM 5717 C CA . GLN B 1 196 ? -13.023 38.594 6.676 1 47.62 196 GLN B CA 1
ATOM 5718 C C . GLN B 1 196 ? -13.195 39.688 7.75 1 47.62 196 GLN B C 1
ATOM 5720 O O . GLN B 1 196 ? -13.359 40.844 7.434 1 47.62 196 GLN B O 1
ATOM 5725 N N . GLU B 1 197 ? -13.477 39.219 8.93 1 45.31 197 GLU B N 1
ATOM 5726 C CA . GLU B 1 197 ? -13.859 40.312 9.836 1 45.31 197 GLU B CA 1
ATOM 5727 C C . GLU B 1 197 ? -12.633 40.969 10.445 1 45.31 197 GLU B C 1
ATOM 5729 O O . GLU B 1 197 ? -12.75 42.031 11.086 1 45.31 197 GLU B O 1
ATOM 5734 N N . LYS B 1 198 ? -11.531 40.344 10.508 1 50.19 198 LYS B N 1
ATOM 5735 C CA . LYS B 1 198 ? -10.477 41 11.273 1 50.19 198 LYS B CA 1
ATOM 5736 C C . LYS B 1 198 ? -9.734 42.031 10.414 1 50.19 198 LYS B C 1
ATOM 5738 O O . LYS B 1 198 ? -9.336 41.719 9.289 1 50.19 198 LYS B O 1
ATOM 5743 N N . THR B 1 199 ? -10.008 43.188 10.742 1 50.41 199 THR B N 1
ATOM 5744 C CA . THR B 1 199 ? -9.367 44.406 10.266 1 50.41 199 THR B CA 1
ATOM 5745 C C . THR B 1 199 ? -7.844 44.25 10.305 1 50.41 199 THR B C 1
ATOM 5747 O O . THR B 1 199 ? -7.121 45.125 9.797 1 50.41 199 THR B O 1
ATOM 5750 N N . SER B 1 200 ? -7.262 43.312 11.117 1 60.72 200 SER B N 1
ATOM 5751 C CA . SER B 1 200 ? -5.809 43.25 11.266 1 60.72 200 SER B CA 1
ATOM 5752 C C . SER B 1 200 ? -5.164 42.531 10.094 1 60.72 200 SER B C 1
ATOM 5754 O O . SER B 1 200 ? -5.773 41.625 9.5 1 60.72 200 SER B O 1
ATOM 5756 N N . THR B 1 201 ? -4.082 43.125 9.539 1 74.25 201 THR B N 1
ATOM 5757 C CA . THR B 1 201 ? -3.295 42.656 8.398 1 74.25 201 THR B CA 1
ATOM 5758 C C . THR B 1 201 ? -2.748 41.281 8.664 1 74.25 201 THR B C 1
ATOM 5760 O O . THR B 1 201 ? -2.512 40.5 7.727 1 74.25 201 THR B O 1
ATOM 5763 N N . TRP B 1 202 ? -2.674 40.812 10.008 1 85.94 202 TRP B N 1
ATOM 5764 C CA . TRP B 1 202 ? -2.203 39.469 10.367 1 85.94 202 TRP B CA 1
ATOM 5765 C C . TRP B 1 202 ? -3.312 38.656 11.031 1 85.94 202 TRP B C 1
ATOM 5767 O O . TRP B 1 202 ? -3.586 38.844 12.219 1 85.94 202 TRP B O 1
ATOM 5777 N N . PRO B 1 203 ? -3.939 37.75 10.391 1 83 203 PRO B N 1
ATOM 5778 C CA . PRO B 1 203 ? -5.164 37.094 10.859 1 83 203 PRO B CA 1
ATOM 5779 C C . PRO B 1 203 ? -4.883 35.906 11.797 1 83 203 PRO B C 1
ATOM 5781 O O . PRO B 1 203 ? -5.816 35.25 12.258 1 83 203 PRO B O 1
ATOM 5784 N N . TYR B 1 204 ? -3.621 35.688 12.203 1 89.19 204 TYR B N 1
ATOM 5785 C CA . TYR B 1 204 ? -3.291 34.5 12.969 1 89.19 204 TYR B CA 1
ATOM 5786 C C . TYR B 1 204 ? -3.029 34.844 14.43 1 89.19 204 TYR B C 1
ATOM 5788 O O . TYR B 1 204 ? -2.615 35.938 14.75 1 89.19 204 TYR B O 1
ATOM 5796 N N . GLU B 1 205 ? -3.266 33.938 15.305 1 91.12 205 GLU B N 1
ATOM 5797 C CA . GLU B 1 205 ? -3.115 34.156 16.734 1 91.12 205 GLU B CA 1
ATOM 5798 C C . GLU B 1 205 ? -1.959 33.344 17.297 1 91.12 205 GLU B C 1
ATOM 5800 O O . GLU B 1 205 ? -1.362 33.719 18.312 1 91.12 205 GLU B O 1
ATOM 5805 N N . GLY B 1 206 ? -1.655 32.281 16.656 1 93.5 206 GLY B N 1
ATOM 5806 C CA . GLY B 1 206 ? -0.698 31.328 17.203 1 93.5 206 GLY B CA 1
ATOM 5807 C C . GLY B 1 206 ? 0.697 31.906 17.359 1 93.5 206 GLY B C 1
ATOM 5808 O O . GLY B 1 206 ? 1.382 31.641 18.344 1 93.5 206 GLY B O 1
ATOM 5809 N N . ARG B 1 207 ? 1.081 32.625 16.375 1 95.44 207 ARG B N 1
ATOM 5810 C CA . ARG B 1 207 ? 2.355 33.344 16.406 1 95.44 207 ARG B CA 1
ATOM 5811 C C . ARG B 1 207 ? 2.215 34.75 15.828 1 95.44 207 ARG B C 1
ATOM 5813 O O . ARG B 1 207 ? 1.302 35.031 15.039 1 95.44 207 ARG B O 1
ATOM 5820 N N . LYS B 1 208 ? 3.164 35.562 16.219 1 93.88 208 LYS B N 1
ATOM 5821 C CA . LYS B 1 208 ? 3.166 36.938 15.727 1 93.88 208 LYS B CA 1
ATOM 5822 C C . LYS B 1 208 ? 3.635 37 14.273 1 93.88 208 LYS B C 1
ATOM 5824 O O . LYS B 1 208 ? 4.156 36.031 13.742 1 93.88 208 LYS B O 1
ATOM 5829 N N . GLU B 1 209 ? 3.436 38.094 13.703 1 93.44 209 GLU B N 1
ATOM 5830 C CA . GLU B 1 209 ? 3.684 38.312 12.281 1 93.44 209 GLU B CA 1
ATOM 5831 C C . GLU B 1 209 ? 5.16 38.125 11.945 1 93.44 209 GLU B C 1
ATOM 5833 O O . GLU B 1 209 ? 5.508 37.781 10.812 1 93.44 209 GLU B O 1
ATOM 5838 N N . ASP B 1 210 ? 6.039 38.344 12.891 1 93.81 210 ASP B N 1
ATOM 5839 C CA . ASP B 1 210 ? 7.473 38.219 12.664 1 93.81 210 ASP B CA 1
ATOM 5840 C C . ASP B 1 210 ? 7.836 36.75 12.375 1 93.81 210 ASP B C 1
ATOM 5842 O O . ASP B 1 210 ? 8.922 36.469 11.875 1 93.81 210 ASP B O 1
ATOM 5846 N N . LYS B 1 211 ? 6.879 35.875 12.594 1 96.38 211 LYS B N 1
ATOM 5847 C CA . LYS B 1 211 ? 7.098 34.469 12.297 1 96.38 211 LYS B CA 1
ATOM 5848 C C . LYS B 1 211 ? 6.176 33.969 11.172 1 96.38 211 LYS B C 1
ATOM 5850 O O . LYS B 1 211 ? 5.832 32.812 11.102 1 96.38 211 LYS B O 1
ATOM 5855 N N . SER B 1 212 ? 5.793 34.906 10.312 1 95.25 212 SER B N 1
ATOM 5856 C CA . SER B 1 212 ? 4.852 34.625 9.234 1 95.25 212 SER B CA 1
ATOM 5857 C C . SER B 1 212 ? 5.352 33.5 8.328 1 95.25 212 SER B C 1
ATOM 5859 O O . SER B 1 212 ? 4.559 32.688 7.84 1 95.25 212 SER B O 1
ATOM 5861 N N . PHE B 1 213 ? 6.703 33.344 8.133 1 96.56 213 PHE B N 1
ATOM 5862 C CA . PHE B 1 213 ? 7.301 32.375 7.223 1 96.56 213 PHE B CA 1
ATOM 5863 C C . PHE B 1 213 ? 7.043 30.953 7.699 1 96.56 213 PHE B C 1
ATOM 5865 O O . PHE B 1 213 ? 7.047 30.016 6.902 1 96.56 213 PHE B O 1
ATOM 5872 N N . LEU B 1 214 ? 6.789 30.75 8.977 1 98 214 LEU B N 1
ATOM 5873 C CA . LEU B 1 214 ? 6.535 29.422 9.5 1 98 214 LEU B CA 1
ATOM 5874 C C . LEU B 1 214 ? 5.227 28.859 8.945 1 98 214 LEU B C 1
ATOM 5876 O O . LEU B 1 214 ? 5.094 27.641 8.758 1 98 214 LEU B O 1
ATOM 5880 N N . TYR B 1 215 ? 4.281 29.719 8.656 1 96.38 215 TYR B N 1
ATOM 5881 C CA . TYR B 1 215 ? 2.967 29.344 8.156 1 96.38 215 TYR B CA 1
ATOM 5882 C C . TYR B 1 215 ? 3.047 28.906 6.699 1 96.38 215 TYR B C 1
ATOM 5884 O O . TYR B 1 215 ? 2.08 28.375 6.148 1 96.38 215 TYR B O 1
ATOM 5892 N N . GLU B 1 216 ? 4.184 29.047 6.086 1 96.19 216 GLU B N 1
ATOM 5893 C CA . GLU B 1 216 ? 4.363 28.703 4.68 1 96.19 216 GLU B CA 1
ATOM 5894 C C . GLU B 1 216 ? 4.996 27.328 4.523 1 96.19 216 GLU B C 1
ATOM 5896 O O . GLU B 1 216 ? 5.129 26.828 3.408 1 96.19 216 GLU B O 1
ATOM 5901 N N . ILE B 1 217 ? 5.309 26.672 5.605 1 98 217 ILE B N 1
ATOM 5902 C CA . ILE B 1 217 ? 6.109 25.453 5.551 1 98 217 ILE B CA 1
ATOM 5903 C C . ILE B 1 217 ? 5.219 24.266 5.191 1 98 217 ILE B C 1
ATOM 5905 O O . ILE B 1 217 ? 5.527 23.516 4.27 1 98 217 ILE B O 1
ATOM 5909 N N . VAL B 1 218 ? 4.07 24.125 5.84 1 98 218 VAL B N 1
ATOM 5910 C CA . VAL B 1 218 ? 3.227 22.938 5.66 1 98 218 VAL B CA 1
ATOM 5911 C C . VAL B 1 218 ? 2.166 23.219 4.598 1 98 218 VAL B C 1
ATOM 5913 O O . VAL B 1 218 ? 1.919 22.391 3.725 1 98 218 VAL B O 1
ATOM 5916 N N . SER B 1 219 ? 1.521 24.328 4.691 1 94.06 219 SER B N 1
ATOM 5917 C CA . SER B 1 219 ? 0.512 24.781 3.74 1 94.06 219 SER B CA 1
ATOM 5918 C C . SER B 1 219 ? 0.744 26.234 3.346 1 94.06 219 SER B C 1
ATOM 5920 O O . SER B 1 219 ? 0.284 27.156 4.031 1 94.06 219 SER B O 1
ATOM 5922 N N . ASN B 1 220 ? 1.321 26.391 2.246 1 92.5 220 ASN B N 1
ATOM 5923 C CA . ASN B 1 220 ? 1.662 27.734 1.795 1 92.5 220 ASN B CA 1
ATOM 5924 C C . ASN B 1 220 ? 0.537 28.344 0.969 1 92.5 220 ASN B C 1
ATOM 5926 O O . ASN B 1 220 ? 0.385 28.031 -0.213 1 92.5 220 ASN B O 1
ATOM 5930 N N . LYS B 1 221 ? -0.11 29.266 1.5 1 84.12 221 LYS B N 1
ATOM 5931 C CA . LYS B 1 221 ? -1.245 29.891 0.831 1 84.12 221 LYS B CA 1
ATOM 5932 C C . LYS B 1 221 ? -0.782 30.984 -0.134 1 84.12 221 LYS B C 1
ATOM 5934 O O . LYS B 1 221 ? -1.547 31.422 -0.995 1 84.12 221 LYS B O 1
ATOM 5939 N N . GLU B 1 222 ? 0.462 31.359 0.023 1 82.19 222 GLU B N 1
ATOM 5940 C CA . GLU B 1 222 ? 0.999 32.438 -0.79 1 82.19 222 GLU B CA 1
ATOM 5941 C C . GLU B 1 222 ? 1.343 31.969 -2.197 1 82.19 222 GLU B C 1
ATOM 5943 O O . GLU B 1 222 ? 0.998 32.625 -3.184 1 82.19 222 GLU B O 1
ATOM 5948 N N . ASN B 1 223 ? 2.012 30.812 -2.258 1 83.5 223 ASN B N 1
ATOM 5949 C CA . ASN B 1 223 ? 2.453 30.359 -3.576 1 83.5 223 ASN B CA 1
ATOM 5950 C C . ASN B 1 223 ? 2.232 28.875 -3.77 1 83.5 223 ASN B C 1
ATOM 5952 O O . ASN B 1 223 ? 2.484 28.328 -4.852 1 83.5 223 ASN B O 1
ATOM 5956 N N . GLY B 1 224 ? 1.816 28.188 -2.779 1 87.38 224 GLY B N 1
ATOM 5957 C CA . GLY B 1 224 ? 1.454 26.781 -2.908 1 87.38 224 GLY B CA 1
ATOM 5958 C C . GLY B 1 224 ? 2.645 25.844 -2.82 1 87.38 224 GLY B C 1
ATOM 5959 O O . GLY B 1 224 ? 2.496 24.625 -2.951 1 87.38 224 GLY B O 1
ATOM 5960 N N . ILE B 1 225 ? 3.826 26.328 -2.621 1 90.69 225 ILE B N 1
ATOM 5961 C CA . ILE B 1 225 ? 5.023 25.5 -2.537 1 90.69 225 ILE B CA 1
ATOM 5962 C C . ILE B 1 225 ? 5.324 25.172 -1.077 1 90.69 225 ILE B C 1
ATOM 5964 O O . ILE B 1 225 ? 5.789 26.031 -0.324 1 90.69 225 ILE B O 1
ATOM 5968 N N . ASP B 1 226 ? 5.121 24.016 -0.766 1 95.25 226 ASP B N 1
ATOM 5969 C CA . ASP B 1 226 ? 5.285 23.609 0.624 1 95.25 226 ASP B CA 1
ATOM 5970 C C . ASP B 1 226 ? 5.754 22.156 0.713 1 95.25 226 ASP B C 1
ATOM 5972 O O . ASP B 1 226 ? 5.895 21.469 -0.308 1 95.25 226 ASP B O 1
ATOM 5976 N N . VAL B 1 227 ? 6.008 21.688 1.918 1 98.19 227 VAL B N 1
ATOM 5977 C CA . VAL B 1 227 ? 6.648 20.391 2.113 1 98.19 227 VAL B CA 1
ATOM 5978 C C . VAL B 1 227 ? 5.645 19.281 1.842 1 98.19 227 VAL B C 1
ATOM 5980 O O . VAL B 1 227 ? 6.035 18.141 1.577 1 98.19 227 VAL B O 1
ATOM 5983 N N . ASP B 1 228 ? 4.324 19.547 1.981 1 97.5 228 ASP B N 1
ATOM 5984 C CA . ASP B 1 228 ? 3.316 18.578 1.564 1 97.5 228 ASP B CA 1
ATOM 5985 C C . ASP B 1 228 ? 3.543 18.141 0.121 1 97.5 228 ASP B C 1
ATOM 5987 O O . ASP B 1 228 ? 3.602 16.938 -0.164 1 97.5 228 ASP B O 1
ATOM 5991 N N . LYS B 1 229 ? 3.74 19.078 -0.732 1 96.5 229 LYS B N 1
ATOM 5992 C CA . LYS B 1 229 ? 3.953 18.812 -2.15 1 96.5 229 LYS B CA 1
ATOM 5993 C C . LYS B 1 229 ? 5.281 18.094 -2.379 1 96.5 229 LYS B C 1
ATOM 5995 O O . LYS B 1 229 ? 5.391 17.234 -3.26 1 96.5 229 LYS B O 1
ATOM 6000 N N . PHE B 1 230 ? 6.285 18.531 -1.598 1 97.81 230 PHE B N 1
ATOM 6001 C CA . PHE B 1 230 ? 7.578 17.875 -1.751 1 97.81 230 PHE B CA 1
ATOM 6002 C C . PHE B 1 230 ? 7.457 16.375 -1.527 1 97.81 230 PHE B C 1
ATOM 6004 O O . PHE B 1 230 ? 7.992 15.586 -2.303 1 97.81 230 PHE B O 1
ATOM 6011 N N . ASP B 1 231 ? 6.738 16.047 -0.535 1 98.31 231 ASP B N 1
ATOM 6012 C CA . ASP B 1 231 ? 6.629 14.625 -0.22 1 98.31 231 ASP B CA 1
ATOM 6013 C C . ASP B 1 231 ? 5.781 13.891 -1.258 1 98.31 231 ASP B C 1
ATOM 6015 O O . ASP B 1 231 ? 6.191 12.852 -1.786 1 98.31 231 ASP B O 1
ATOM 6019 N N . TYR B 1 232 ? 4.504 14.367 -1.542 1 96.88 232 TYR B N 1
ATOM 6020 C CA . TYR B 1 232 ? 3.637 13.531 -2.365 1 96.88 232 TYR B CA 1
ATOM 6021 C C . TYR B 1 232 ? 4.109 13.516 -3.812 1 96.88 232 TYR B C 1
ATOM 6023 O O . TYR B 1 232 ? 3.855 12.555 -4.547 1 96.88 232 TYR B O 1
ATOM 6031 N N . PHE B 1 233 ? 4.879 14.547 -4.242 1 96.94 233 PHE B N 1
ATOM 6032 C CA . PHE B 1 233 ? 5.48 14.438 -5.566 1 96.94 233 PHE B CA 1
ATOM 6033 C C . PHE B 1 233 ? 6.484 13.297 -5.609 1 96.94 233 PHE B C 1
ATOM 6035 O O . PHE B 1 233 ? 6.461 12.469 -6.527 1 96.94 233 PHE B O 1
ATOM 6042 N N . ALA B 1 234 ? 7.355 13.297 -4.641 1 97.75 234 ALA B N 1
ATOM 6043 C CA . ALA B 1 234 ? 8.375 12.25 -4.59 1 97.75 234 ALA B CA 1
ATOM 6044 C C . ALA B 1 234 ? 7.742 10.875 -4.379 1 97.75 234 ALA B C 1
ATOM 6046 O O . ALA B 1 234 ? 8.094 9.914 -5.062 1 97.75 234 ALA B O 1
ATOM 6047 N N . ARG B 1 235 ? 6.812 10.773 -3.504 1 98.19 235 ARG B N 1
ATOM 6048 C CA . ARG B 1 235 ? 6.207 9.5 -3.109 1 98.19 235 ARG B CA 1
ATOM 6049 C C . ARG B 1 235 ? 5.297 8.969 -4.211 1 98.19 235 ARG B C 1
ATOM 6051 O O . ARG B 1 235 ? 5.332 7.773 -4.523 1 98.19 235 ARG B O 1
ATOM 6058 N N . ASP B 1 236 ? 4.426 9.789 -4.746 1 97.69 236 ASP B N 1
ATOM 6059 C CA . ASP B 1 236 ? 3.557 9.359 -5.836 1 97.69 236 ASP B CA 1
ATOM 6060 C C . ASP B 1 236 ? 4.375 8.898 -7.043 1 97.69 236 ASP B C 1
ATOM 6062 O O . ASP B 1 236 ? 4.059 7.879 -7.66 1 97.69 236 ASP B O 1
ATOM 6066 N N . CYS B 1 237 ? 5.422 9.672 -7.402 1 97.06 237 CYS B N 1
ATOM 6067 C CA . CYS B 1 237 ? 6.285 9.281 -8.508 1 97.06 237 CYS B CA 1
ATOM 6068 C C . CYS B 1 237 ? 6.934 7.926 -8.234 1 97.06 237 CYS B C 1
ATOM 6070 O O . CYS B 1 237 ? 7.008 7.078 -9.125 1 97.06 237 CYS B O 1
ATOM 6072 N N . TYR B 1 238 ? 7.375 7.75 -7.027 1 96.88 238 TYR B N 1
ATOM 6073 C CA . TYR B 1 238 ? 8.008 6.504 -6.605 1 96.88 238 TYR B CA 1
ATOM 6074 C C . TYR B 1 238 ? 7.074 5.32 -6.812 1 96.88 238 TYR B C 1
ATOM 6076 O O . TYR B 1 238 ? 7.477 4.289 -7.359 1 96.88 238 TYR B O 1
ATOM 6084 N N . HIS B 1 239 ? 5.859 5.43 -6.504 1 97.19 239 HIS B N 1
ATOM 6085 C CA . HIS B 1 239 ? 4.91 4.32 -6.516 1 97.19 239 HIS B CA 1
ATOM 6086 C C . HIS B 1 239 ? 4.312 4.125 -7.902 1 97.19 239 HIS B C 1
ATOM 6088 O O . HIS B 1 239 ? 3.939 3.01 -8.273 1 97.19 239 HIS B O 1
ATOM 6094 N N . LEU B 1 240 ? 4.258 5.164 -8.672 1 95.94 240 LEU B N 1
ATOM 6095 C CA . LEU B 1 240 ? 3.688 5.082 -10.016 1 95.94 240 LEU B CA 1
ATOM 6096 C C . LEU B 1 240 ? 4.758 4.727 -11.039 1 95.94 240 LEU B C 1
ATOM 6098 O O . LEU B 1 240 ? 4.445 4.441 -12.195 1 95.94 240 LEU B O 1
ATOM 6102 N N . GLY B 1 241 ? 6.012 4.73 -10.641 1 93.12 241 GLY B N 1
ATOM 6103 C CA . GLY B 1 241 ? 7.102 4.453 -11.562 1 93.12 241 GLY B CA 1
ATOM 6104 C C . GLY B 1 241 ? 7.379 5.598 -12.516 1 93.12 241 GLY B C 1
ATOM 6105 O O . GLY B 1 241 ? 7.676 5.375 -13.695 1 93.12 241 GLY B O 1
ATOM 6106 N N . VAL B 1 242 ? 7.168 6.777 -12.055 1 91.5 242 VAL B N 1
ATOM 6107 C CA . VAL B 1 242 ? 7.434 7.98 -12.836 1 91.5 242 VAL B CA 1
ATOM 6108 C C . VAL B 1 242 ? 8.727 8.633 -12.352 1 91.5 242 VAL B C 1
ATOM 6110 O O . VAL B 1 242 ? 9 8.672 -11.148 1 91.5 242 VAL B O 1
ATOM 6113 N N . GLN B 1 243 ? 9.461 9.062 -13.25 1 89.75 243 GLN B N 1
ATOM 6114 C CA . GLN B 1 243 ? 10.711 9.727 -12.883 1 89.75 243 GLN B CA 1
ATOM 6115 C C . GLN B 1 243 ? 10.445 11.141 -12.383 1 89.75 243 GLN B C 1
ATOM 6117 O O . GLN B 1 243 ? 9.594 11.852 -12.914 1 89.75 243 GLN B O 1
ATOM 6122 N N . ILE B 1 244 ? 11.148 11.5 -11.344 1 91.56 244 ILE B N 1
ATOM 6123 C CA . ILE B 1 244 ? 11.047 12.844 -10.773 1 91.56 244 ILE B CA 1
ATOM 6124 C C . ILE B 1 244 ? 12.391 13.562 -10.906 1 91.56 244 ILE B C 1
ATOM 6126 O O . ILE B 1 244 ? 13.43 13.016 -10.539 1 91.56 244 ILE B O 1
ATOM 6130 N N . ASN B 1 245 ? 12.289 14.727 -11.484 1 90.19 245 ASN B N 1
ATOM 6131 C CA . ASN B 1 245 ? 13.508 15.516 -11.648 1 90.19 245 ASN B CA 1
ATOM 6132 C C . ASN B 1 245 ? 13.617 16.594 -10.578 1 90.19 245 ASN B C 1
ATOM 6134 O O . ASN B 1 245 ? 14.703 17.125 -10.336 1 90.19 245 ASN B O 1
ATOM 6138 N N . PHE B 1 246 ? 12.523 16.984 -10.023 1 93.44 246 PHE B N 1
ATOM 6139 C CA . PHE B 1 246 ? 12.531 17.969 -8.945 1 93.44 246 PHE B CA 1
ATOM 6140 C C . PHE B 1 246 ? 13.289 17.438 -7.734 1 93.44 246 PHE B C 1
ATOM 6142 O O . PHE B 1 246 ? 13.008 16.344 -7.254 1 93.44 246 PHE B O 1
ATOM 6149 N N . ASP B 1 247 ? 14.195 18.188 -7.25 1 94.31 247 ASP B N 1
ATOM 6150 C CA . ASP B 1 247 ? 14.977 17.828 -6.07 1 94.31 247 ASP B CA 1
ATOM 6151 C C . ASP B 1 247 ? 14.648 18.75 -4.895 1 94.31 247 ASP B C 1
ATOM 6153 O O . ASP B 1 247 ? 15.234 19.828 -4.766 1 94.31 247 ASP B O 1
ATOM 6157 N N . TYR B 1 248 ? 13.859 18.297 -3.979 1 95.25 248 TYR B N 1
ATOM 6158 C CA . TYR B 1 248 ? 13.453 19.125 -2.848 1 95.25 248 TYR B CA 1
ATOM 6159 C C . TYR B 1 248 ? 14.617 19.375 -1.904 1 95.25 248 TYR B C 1
ATOM 6161 O O . TYR B 1 248 ? 14.586 20.312 -1.101 1 95.25 248 TYR B O 1
ATOM 6169 N N . ARG B 1 249 ? 15.664 18.562 -1.897 1 94.94 249 ARG B N 1
ATOM 6170 C CA . ARG B 1 249 ? 16.828 18.766 -1.029 1 94.94 249 ARG B CA 1
ATOM 6171 C C . ARG B 1 249 ? 17.547 20.062 -1.361 1 94.94 249 ARG B C 1
ATOM 6173 O O . ARG B 1 249 ? 18.062 20.734 -0.467 1 94.94 249 ARG B O 1
ATOM 6180 N N . ARG B 1 250 ? 17.578 20.312 -2.639 1 94.12 250 ARG B N 1
ATOM 6181 C CA . ARG B 1 250 ? 18.172 21.562 -3.061 1 94.12 250 ARG B CA 1
ATOM 6182 C C . ARG B 1 250 ? 17.375 22.75 -2.545 1 94.12 250 ARG B C 1
ATOM 6184 O O . ARG B 1 250 ? 17.953 23.766 -2.125 1 94.12 250 ARG B O 1
ATOM 6191 N N . PHE B 1 251 ? 16.094 22.641 -2.613 1 94.88 251 PHE B N 1
ATOM 6192 C CA . PHE B 1 251 ? 15.25 23.688 -2.068 1 94.88 251 PHE B CA 1
ATOM 6193 C C . PHE B 1 251 ? 15.547 23.906 -0.59 1 94.88 251 PHE B C 1
ATOM 6195 O O . PHE B 1 251 ? 15.695 25.047 -0.147 1 94.88 251 PHE B O 1
ATOM 6202 N N . LEU B 1 252 ? 15.633 22.859 0.18 1 96.31 252 LEU B N 1
ATOM 6203 C CA . LEU B 1 252 ? 15.875 22.938 1.615 1 96.31 252 LEU B CA 1
ATOM 6204 C C . LEU B 1 252 ? 17.219 23.609 1.896 1 96.31 252 LEU B C 1
ATOM 6206 O O . LEU B 1 252 ? 17.344 24.391 2.844 1 96.31 252 LEU B O 1
ATOM 6210 N N . LYS B 1 253 ? 18.125 23.312 1.027 1 94.38 253 LYS B N 1
ATOM 6211 C CA . LYS B 1 253 ? 19.484 23.812 1.22 1 94.38 253 LYS B CA 1
ATOM 6212 C C . LYS B 1 253 ? 19.562 25.328 0.963 1 94.38 253 LYS B C 1
ATOM 6214 O O . LYS B 1 253 ? 20.281 26.047 1.656 1 94.38 253 LYS B O 1
ATOM 6219 N N . PHE B 1 254 ? 18.812 25.812 0.028 1 94 254 PHE B N 1
ATOM 6220 C CA . PHE B 1 254 ? 19.031 27.188 -0.424 1 94 254 PHE B CA 1
ATOM 6221 C C . PHE B 1 254 ? 17.891 28.094 0.038 1 94 254 PHE B C 1
ATOM 6223 O O . PHE B 1 254 ? 17.969 29.312 -0.131 1 94 254 PHE B O 1
ATOM 6230 N N . ALA B 1 255 ? 16.859 27.547 0.657 1 95.56 255 ALA B N 1
ATOM 6231 C CA . ALA B 1 255 ? 15.742 28.359 1.137 1 95.56 255 ALA B CA 1
ATOM 6232 C C . ALA B 1 255 ? 16.203 29.391 2.172 1 95.56 255 ALA B C 1
ATOM 6234 O O . ALA B 1 255 ? 17.062 29.078 3.014 1 95.56 255 ALA B O 1
ATOM 6235 N N . ARG B 1 256 ? 15.719 30.578 2.076 1 96.12 256 ARG B N 1
ATOM 6236 C CA . ARG B 1 256 ? 15.977 31.641 3.035 1 96.12 256 ARG B CA 1
ATOM 6237 C C . ARG B 1 256 ? 14.719 32.469 3.268 1 96.12 256 ARG B C 1
ATOM 6239 O O . ARG B 1 256 ? 13.82 32.5 2.426 1 96.12 256 ARG B O 1
ATOM 6246 N N . VAL B 1 257 ? 14.695 33.125 4.398 1 97.06 257 VAL B N 1
ATOM 6247 C CA . VAL B 1 257 ? 13.578 34 4.719 1 97.06 257 VAL B CA 1
ATOM 6248 C C . VAL B 1 257 ? 13.969 35.469 4.445 1 97.06 257 VAL B C 1
ATOM 6250 O O . VAL B 1 257 ? 15 35.938 4.918 1 97.06 257 VAL B O 1
ATOM 6253 N N . CYS B 1 258 ? 13.211 36.125 3.672 1 95 258 CYS B N 1
ATOM 6254 C CA . CYS B 1 258 ? 13.406 37.531 3.377 1 95 258 CYS B CA 1
ATOM 6255 C C . CYS B 1 258 ? 12.148 38.312 3.684 1 95 258 CYS B C 1
ATOM 6257 O O . CYS B 1 258 ? 11.047 37.781 3.738 1 95 258 CYS B O 1
ATOM 6259 N N . GLU B 1 259 ? 12.352 39.562 3.9 1 92.38 259 GLU B N 1
ATOM 6260 C CA . GLU B 1 259 ? 11.219 40.469 4.133 1 92.38 259 GLU B CA 1
ATOM 6261 C C . GLU B 1 259 ? 10.703 41.062 2.826 1 92.38 259 GLU B C 1
ATOM 6263 O O . GLU B 1 259 ? 11.477 41.594 2.043 1 92.38 259 GLU B O 1
ATOM 6268 N N . VAL B 1 260 ? 9.5 40.781 2.588 1 89.12 260 VAL B N 1
ATOM 6269 C CA . VAL B 1 260 ? 8.82 41.312 1.419 1 89.12 260 VAL B CA 1
ATOM 6270 C C . VAL B 1 260 ? 7.57 42.094 1.856 1 89.12 260 VAL B C 1
ATOM 6272 O O . VAL B 1 260 ? 6.641 41.5 2.418 1 89.12 260 VAL B O 1
ATOM 6275 N N . ASP B 1 261 ? 7.523 43.344 1.56 1 85.81 261 ASP B N 1
ATOM 6276 C CA . ASP B 1 261 ? 6.391 44.219 1.883 1 85.81 261 ASP B CA 1
ATOM 6277 C C . ASP B 1 261 ? 6.027 44.094 3.363 1 85.81 261 ASP B C 1
ATOM 6279 O O . ASP B 1 261 ? 4.855 43.938 3.711 1 85.81 261 ASP B O 1
ATOM 6283 N N . GLY B 1 262 ? 6.984 43.969 4.184 1 86.12 262 GLY B N 1
ATOM 6284 C CA . GLY B 1 262 ? 6.789 44.031 5.621 1 86.12 262 GLY B CA 1
ATOM 6285 C C . GLY B 1 262 ? 6.516 42.656 6.23 1 86.12 262 GLY B C 1
ATOM 6286 O O . GLY B 1 262 ? 6.301 42.562 7.438 1 86.12 262 GLY B O 1
ATOM 6287 N N . ARG B 1 263 ? 6.523 41.719 5.434 1 91.25 263 ARG B N 1
ATOM 6288 C CA . ARG B 1 263 ? 6.281 40.344 5.934 1 91.25 263 ARG B CA 1
ATOM 6289 C C . ARG B 1 263 ? 7.414 39.406 5.535 1 91.25 263 ARG B C 1
ATOM 6291 O O . ARG B 1 263 ? 8.023 39.594 4.477 1 91.25 263 ARG B O 1
ATOM 6298 N N . LYS B 1 264 ? 7.691 38.5 6.418 1 95.06 264 LYS B N 1
ATOM 6299 C CA . LYS B 1 264 ? 8.758 37.531 6.148 1 95.06 264 LYS B CA 1
ATOM 6300 C C . LYS B 1 264 ? 8.242 36.344 5.344 1 95.06 264 LYS B C 1
ATOM 6302 O O . LYS B 1 264 ? 7.203 35.781 5.68 1 95.06 264 LYS B O 1
ATOM 6307 N N . HIS B 1 265 ? 8.914 36.031 4.262 1 95.19 265 HIS B N 1
ATOM 6308 C CA . HIS B 1 265 ? 8.539 34.938 3.377 1 95.19 265 HIS B CA 1
ATOM 6309 C C . HIS B 1 265 ? 9.727 34.031 3.094 1 95.19 265 HIS B C 1
ATOM 6311 O O . HIS B 1 265 ? 10.875 34.469 3.096 1 95.19 265 HIS B O 1
ATOM 6317 N N . ILE B 1 266 ? 9.391 32.75 2.895 1 95.88 266 ILE B N 1
ATOM 6318 C CA . ILE B 1 266 ? 10.422 31.844 2.428 1 95.88 266 ILE B CA 1
ATOM 6319 C C . ILE B 1 266 ? 10.719 32.094 0.954 1 95.88 266 ILE B C 1
ATOM 6321 O O . ILE B 1 266 ? 9.805 32.125 0.121 1 95.88 266 ILE B O 1
ATOM 6325 N N . CYS B 1 267 ? 11.945 32.312 0.639 1 94.5 267 CYS B N 1
ATOM 6326 C CA . CYS B 1 267 ? 12.383 32.656 -0.714 1 94.5 267 CYS B CA 1
ATOM 6327 C C . CYS B 1 267 ? 13.367 31.609 -1.239 1 94.5 267 CYS B C 1
ATOM 6329 O O . CYS B 1 267 ? 14 30.906 -0.458 1 94.5 267 CYS B O 1
ATOM 6331 N N . VAL B 1 268 ? 13.383 31.578 -2.545 1 91.56 268 VAL B N 1
ATOM 6332 C CA . VAL B 1 268 ? 14.242 30.609 -3.217 1 91.56 268 VAL B CA 1
ATOM 6333 C C . VAL B 1 268 ? 15.406 31.328 -3.889 1 91.56 268 VAL B C 1
ATOM 6335 O O . VAL B 1 268 ? 15.258 32.469 -4.344 1 91.56 268 VAL B O 1
ATOM 6338 N N . ARG B 1 269 ? 16.516 30.688 -3.893 1 91.62 269 ARG B N 1
ATOM 6339 C CA . ARG B 1 269 ? 17.672 31.25 -4.598 1 91.62 269 ARG B CA 1
ATOM 6340 C C . ARG B 1 269 ? 17.391 31.359 -6.094 1 91.62 269 ARG B C 1
ATOM 6342 O O . ARG B 1 269 ? 16.797 30.438 -6.684 1 91.62 269 ARG B O 1
ATOM 6349 N N . ASP B 1 270 ? 17.859 32.344 -6.711 1 87.69 270 ASP B N 1
ATOM 6350 C CA . ASP B 1 270 ? 17.609 32.594 -8.125 1 87.69 270 ASP B CA 1
ATOM 6351 C C . ASP B 1 270 ? 18.156 31.453 -8.992 1 87.69 270 ASP B C 1
ATOM 6353 O O . ASP B 1 270 ? 17.531 31.062 -9.984 1 87.69 270 ASP B O 1
ATOM 6357 N N . LYS B 1 271 ? 19.188 30.828 -8.625 1 87.88 271 LYS B N 1
ATOM 6358 C CA . LYS B 1 271 ? 19.797 29.75 -9.406 1 87.88 271 LYS B CA 1
ATOM 6359 C C . LYS B 1 271 ? 18.922 28.5 -9.406 1 87.88 271 LYS B C 1
ATOM 6361 O O . LYS B 1 271 ? 19.109 27.609 -10.227 1 87.88 271 LYS B O 1
ATOM 6366 N N . GLU B 1 272 ? 17.984 28.469 -8.469 1 90.5 272 GLU B N 1
ATOM 6367 C CA . GLU B 1 272 ? 17.141 27.281 -8.328 1 90.5 272 GLU B CA 1
ATOM 6368 C C . GLU B 1 272 ? 15.891 27.391 -9.18 1 90.5 272 GLU B C 1
ATOM 6370 O O . GLU B 1 272 ? 14.961 26.594 -9.047 1 90.5 272 GLU B O 1
ATOM 6375 N N . GLU B 1 273 ? 15.812 28.297 -10.016 1 86.56 273 GLU B N 1
ATOM 6376 C CA . GLU B 1 273 ? 14.648 28.516 -10.859 1 86.56 273 GLU B CA 1
ATOM 6377 C C . GLU B 1 273 ? 14.328 27.281 -11.695 1 86.56 273 GLU B C 1
ATOM 6379 O O . GLU B 1 273 ? 13.164 26.906 -11.844 1 86.56 273 GLU B O 1
ATOM 6384 N N . ASP B 1 274 ? 15.352 26.672 -12.219 1 85.81 274 ASP B N 1
ATOM 6385 C CA . ASP B 1 274 ? 15.148 25.469 -13.031 1 85.81 274 ASP B CA 1
ATOM 6386 C C . ASP B 1 274 ? 14.562 24.344 -12.188 1 85.81 274 ASP B C 1
ATOM 6388 O O . ASP B 1 274 ? 13.695 23.594 -12.656 1 85.81 274 ASP B O 1
ATOM 6392 N N . ASN B 1 275 ? 15.055 24.219 -11.094 1 91.69 275 ASN B N 1
ATOM 6393 C CA . ASN B 1 275 ? 14.539 23.203 -10.18 1 91.69 275 ASN B CA 1
ATOM 6394 C C . ASN B 1 275 ? 13.062 23.422 -9.867 1 91.69 275 ASN B C 1
ATOM 6396 O O . ASN B 1 275 ? 12.289 22.469 -9.812 1 91.69 275 ASN B O 1
ATOM 6400 N N . MET B 1 276 ? 12.719 24.641 -9.711 1 89.81 276 MET B N 1
ATOM 6401 C CA . MET B 1 276 ? 11.328 24.969 -9.438 1 89.81 276 MET B CA 1
ATOM 6402 C C . MET B 1 276 ? 10.445 24.656 -10.648 1 89.81 276 MET B C 1
ATOM 6404 O O . MET B 1 276 ? 9.32 24.188 -10.5 1 89.81 276 MET B O 1
ATOM 6408 N N . SER B 1 277 ? 10.969 24.969 -11.766 1 84.69 277 SER B N 1
ATOM 6409 C CA . SER B 1 277 ? 10.242 24.641 -12.992 1 84.69 277 SER B CA 1
ATOM 6410 C C . SER B 1 277 ? 9.992 23.141 -13.094 1 84.69 277 SER B C 1
ATOM 6412 O O . SER B 1 277 ? 8.945 22.719 -13.578 1 84.69 277 SER B O 1
ATOM 6414 N N . GLU B 1 278 ? 10.992 22.375 -12.711 1 88.75 278 GLU B N 1
ATOM 6415 C CA . GLU B 1 278 ? 10.852 20.922 -12.719 1 88.75 278 GLU B CA 1
ATOM 6416 C C . GLU B 1 278 ? 9.766 20.453 -11.75 1 88.75 278 GLU B C 1
ATOM 6418 O O . GLU B 1 278 ? 9.078 19.469 -12.008 1 88.75 278 GLU B O 1
ATOM 6423 N N . MET B 1 279 ? 9.648 21.156 -10.695 1 91.19 279 MET B N 1
ATOM 6424 C CA . MET B 1 279 ? 8.594 20.844 -9.742 1 91.19 279 MET B CA 1
ATOM 6425 C C . MET B 1 279 ? 7.215 20.984 -10.391 1 91.19 279 MET B C 1
ATOM 6427 O O . MET B 1 279 ? 6.371 20.094 -10.258 1 91.19 279 MET B O 1
ATOM 6431 N N . PHE B 1 280 ? 6.992 22.047 -11.023 1 85.56 280 PHE B N 1
ATOM 6432 C CA . PHE B 1 280 ? 5.707 22.312 -11.664 1 85.56 280 PHE B CA 1
ATOM 6433 C C . PHE B 1 280 ? 5.465 21.328 -12.805 1 85.56 280 PHE B C 1
ATOM 6435 O O . PHE B 1 280 ? 4.332 20.906 -13.039 1 85.56 280 PHE B O 1
ATOM 6442 N N . HIS B 1 281 ? 6.516 20.984 -13.445 1 83.88 281 HIS B N 1
ATOM 6443 C CA . HIS B 1 281 ? 6.41 19.969 -14.484 1 83.88 281 HIS B CA 1
ATOM 6444 C C . HIS B 1 281 ? 5.992 18.625 -13.898 1 83.88 281 HIS B C 1
ATOM 6446 O O . HIS B 1 281 ? 5.191 17.906 -14.5 1 83.88 281 HIS B O 1
ATOM 6452 N N . THR B 1 282 ? 6.598 18.297 -12.797 1 90.38 282 THR B N 1
ATOM 6453 C CA . THR B 1 282 ? 6.238 17.062 -12.109 1 90.38 282 THR B CA 1
ATOM 6454 C C . THR B 1 282 ? 4.75 17.047 -11.766 1 90.38 282 THR B C 1
ATOM 6456 O O . THR B 1 282 ? 4.078 16.031 -11.953 1 90.38 282 THR B O 1
ATOM 6459 N N . ARG B 1 283 ? 4.254 18.141 -11.273 1 88.62 283 ARG B N 1
ATOM 6460 C CA . ARG B 1 283 ? 2.834 18.25 -10.953 1 88.62 283 ARG B CA 1
ATOM 6461 C C . ARG B 1 283 ? 1.971 18 -12.18 1 88.62 283 ARG B C 1
ATOM 6463 O O . ARG B 1 2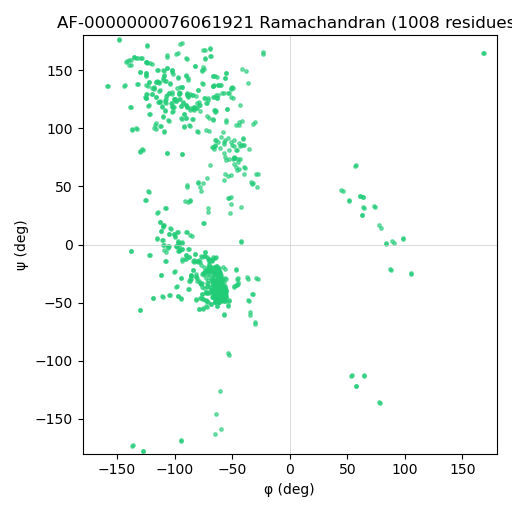83 ? 0.986 17.266 -12.117 1 88.62 283 ARG B O 1
ATOM 6470 N N . LEU B 1 284 ? 2.303 18.609 -13.234 1 82.56 284 LEU B N 1
ATOM 6471 C CA . LEU B 1 284 ? 1.548 18.469 -14.477 1 82.56 284 LEU B CA 1
ATOM 6472 C C . LEU B 1 284 ? 1.565 17.016 -14.961 1 82.56 284 LEU B C 1
ATOM 6474 O O . LEU B 1 284 ? 0.54 16.5 -15.406 1 82.56 284 LEU B O 1
ATOM 6478 N N . CYS B 1 285 ? 2.73 16.438 -14.875 1 86 285 CYS B N 1
ATOM 6479 C CA . CYS B 1 285 ? 2.879 15.047 -15.305 1 86 285 CYS B CA 1
ATOM 6480 C C . CYS B 1 285 ? 2 14.125 -14.477 1 86 285 CYS B C 1
ATOM 6482 O O . CYS B 1 285 ? 1.321 13.25 -15.016 1 86 285 CYS B O 1
ATOM 6484 N N . LEU B 1 286 ? 2.002 14.336 -13.227 1 91 286 LEU B N 1
ATOM 6485 C CA . LEU B 1 286 ? 1.209 13.5 -12.336 1 91 286 LEU B CA 1
ATOM 6486 C C . LEU B 1 286 ? -0.282 13.703 -12.586 1 91 286 LEU B C 1
ATOM 6488 O O . LEU B 1 286 ? -1.056 12.742 -12.547 1 91 286 LEU B O 1
ATOM 6492 N N . HIS B 1 287 ? -0.698 14.875 -12.82 1 86.31 287 HIS B N 1
ATOM 6493 C CA . HIS B 1 287 ? -2.104 15.141 -13.102 1 86.31 287 HIS B CA 1
ATOM 6494 C C . HIS B 1 287 ? -2.537 14.484 -14.406 1 86.31 287 HIS B C 1
ATOM 6496 O O . HIS B 1 287 ? -3.592 13.844 -14.469 1 86.31 287 HIS B O 1
ATOM 6502 N N . ARG B 1 288 ? -1.736 14.578 -15.336 1 80.19 288 ARG B N 1
ATOM 6503 C CA . ARG B 1 288 ? -2.074 14.047 -16.656 1 80.19 288 ARG B CA 1
ATOM 6504 C C . ARG B 1 288 ? -2.051 12.516 -16.641 1 80.19 288 ARG B C 1
ATOM 6506 O O . ARG B 1 288 ? -2.939 11.875 -17.203 1 80.19 288 ARG B O 1
ATOM 6513 N N . ARG B 1 289 ? -1.117 12.016 -16.016 1 83.5 289 ARG B N 1
ATOM 6514 C CA . ARG B 1 289 ? -0.877 10.586 -16.141 1 83.5 289 ARG B CA 1
ATOM 6515 C C . ARG B 1 289 ? -1.717 9.805 -15.125 1 83.5 289 ARG B C 1
ATOM 6517 O O . ARG B 1 289 ? -2.137 8.68 -15.398 1 83.5 289 ARG B O 1
ATOM 6524 N N . ALA B 1 290 ? -1.952 10.445 -13.992 1 89.44 290 ALA B N 1
ATOM 6525 C CA . ALA B 1 290 ? -2.523 9.609 -12.945 1 89.44 290 ALA B CA 1
ATOM 6526 C C . ALA B 1 290 ? -3.766 10.258 -12.336 1 89.44 290 ALA B C 1
ATOM 6528 O O . ALA B 1 290 ? -4.863 9.703 -12.414 1 89.44 290 ALA B O 1
ATOM 6529 N N . TYR B 1 291 ? -3.637 11.492 -11.82 1 88.56 291 TYR B N 1
ATOM 6530 C CA . TYR B 1 291 ? -4.707 12.102 -11.039 1 88.56 291 TYR B CA 1
ATOM 6531 C C . TYR B 1 291 ? -5.969 12.266 -11.875 1 88.56 291 TYR B C 1
ATOM 6533 O O . TYR B 1 291 ? -7.078 12.039 -11.383 1 88.56 291 TYR B O 1
ATOM 6541 N N . GLN B 1 292 ? -5.762 12.609 -13.133 1 83.06 292 GLN B N 1
ATOM 6542 C CA . GLN B 1 292 ? -6.902 12.914 -13.984 1 83.06 292 GLN B CA 1
ATOM 6543 C C . GLN B 1 292 ? -7.086 11.852 -15.07 1 83.06 292 GLN B C 1
ATOM 6545 O O . GLN B 1 292 ? -7.82 12.062 -16.031 1 83.06 292 GLN B O 1
ATOM 6550 N N . HIS B 1 293 ? -6.363 10.766 -14.891 1 86 293 HIS B N 1
ATOM 6551 C CA . HIS B 1 293 ? -6.523 9.664 -15.836 1 86 293 HIS B CA 1
ATOM 6552 C C . HIS B 1 293 ? -7.988 9.289 -16 1 86 293 HIS B C 1
ATOM 6554 O O . HIS B 1 293 ? -8.727 9.195 -15.023 1 86 293 HIS B O 1
ATOM 6560 N N . LYS B 1 294 ? -8.422 9.109 -17.203 1 82.06 294 LYS B N 1
ATOM 6561 C CA . LYS B 1 294 ? -9.836 8.906 -17.531 1 82.06 294 LYS B CA 1
ATOM 6562 C C . LYS B 1 294 ? -10.398 7.703 -16.781 1 82.06 294 LYS B C 1
ATOM 6564 O O . LYS B 1 294 ? -11.5 7.766 -16.234 1 82.06 294 LYS B O 1
ATOM 6569 N N . VAL B 1 295 ? -9.688 6.559 -16.812 1 88.38 295 VAL B N 1
ATOM 6570 C CA . VAL B 1 295 ? -10.18 5.34 -16.188 1 88.38 295 VAL B CA 1
ATOM 6571 C C . VAL B 1 295 ? -10.266 5.531 -14.672 1 88.38 295 VAL B C 1
ATOM 6573 O O . VAL B 1 295 ? -11.195 5.035 -14.031 1 88.38 295 VAL B O 1
ATOM 6576 N N . ASN B 1 296 ? -9.312 6.238 -14.078 1 90.62 296 ASN B N 1
ATOM 6577 C CA . ASN B 1 296 ? -9.359 6.559 -12.656 1 90.62 296 ASN B CA 1
ATOM 6578 C C . ASN B 1 296 ? -10.617 7.352 -12.297 1 90.62 296 ASN B C 1
ATOM 6580 O O . ASN B 1 296 ? -11.289 7.043 -11.32 1 90.62 296 ASN B O 1
ATOM 6584 N N . LYS B 1 297 ? -10.891 8.32 -13.094 1 87.5 297 LYS B N 1
ATOM 6585 C CA . LYS B 1 297 ? -12.062 9.164 -12.836 1 87.5 297 LYS B CA 1
ATOM 6586 C C . LYS B 1 297 ? -13.352 8.359 -12.969 1 87.5 297 LYS B C 1
ATOM 6588 O O . LYS B 1 297 ? -14.312 8.594 -12.227 1 87.5 297 LYS B O 1
ATOM 6593 N N . ILE B 1 298 ? -13.383 7.449 -13.914 1 88.69 298 ILE B N 1
ATOM 6594 C CA . ILE B 1 298 ? -14.547 6.586 -14.086 1 88.69 298 ILE B CA 1
ATOM 6595 C C . ILE B 1 298 ? -14.734 5.711 -12.844 1 88.69 298 ILE B C 1
ATOM 6597 O O . ILE B 1 298 ? -15.844 5.598 -12.32 1 88.69 298 ILE B O 1
ATOM 6601 N N . ILE B 1 299 ? -13.68 5.125 -12.375 1 94 299 ILE B N 1
ATOM 6602 C CA . ILE B 1 299 ? -13.742 4.254 -11.211 1 94 299 ILE B CA 1
ATOM 6603 C C . ILE B 1 299 ? -14.18 5.059 -9.984 1 94 299 ILE B C 1
ATOM 6605 O O . ILE B 1 299 ? -15.023 4.609 -9.211 1 94 299 ILE B O 1
ATOM 6609 N N . GLU B 1 300 ? -13.625 6.238 -9.812 1 93.94 300 GLU B N 1
ATOM 6610 C CA . GLU B 1 300 ? -14.008 7.086 -8.688 1 93.94 300 GLU B CA 1
ATOM 6611 C C . GLU B 1 300 ? -15.477 7.48 -8.766 1 93.94 300 GLU B C 1
ATOM 6613 O O . GLU B 1 300 ? -16.156 7.559 -7.746 1 93.94 300 GLU B O 1
ATOM 6618 N N . THR B 1 301 ? -15.93 7.734 -9.969 1 91.69 301 THR B N 1
ATOM 6619 C CA . THR B 1 301 ? -17.344 8.023 -10.156 1 91.69 301 THR B CA 1
ATOM 6620 C C . THR B 1 301 ? -18.203 6.828 -9.758 1 91.69 301 THR B C 1
ATOM 6622 O O . THR B 1 301 ? -19.219 6.984 -9.086 1 91.69 301 THR B O 1
ATOM 6625 N N . MET B 1 302 ? -17.812 5.676 -10.188 1 94.12 302 MET B N 1
ATOM 6626 C CA . MET B 1 302 ? -18.547 4.457 -9.859 1 94.12 302 MET B CA 1
ATOM 6627 C C . MET B 1 302 ? -18.547 4.211 -8.352 1 94.12 302 MET B C 1
ATOM 6629 O O . MET B 1 302 ? -19.562 3.844 -7.777 1 94.12 302 MET B O 1
ATOM 6633 N N . ILE B 1 303 ? -17.375 4.398 -7.676 1 97.44 303 ILE B N 1
ATOM 6634 C CA . ILE B 1 303 ? -17.312 4.254 -6.227 1 97.44 303 ILE B CA 1
ATOM 6635 C C . ILE B 1 303 ? -18.266 5.246 -5.562 1 97.44 303 ILE B C 1
ATOM 6637 O O . ILE B 1 303 ? -19 4.887 -4.637 1 97.44 303 ILE B O 1
ATOM 6641 N N . THR B 1 304 ? -18.25 6.465 -6.055 1 95.56 304 THR B N 1
ATOM 6642 C CA . THR B 1 304 ? -19.125 7.5 -5.508 1 95.56 304 THR B CA 1
ATOM 6643 C C . THR B 1 304 ? -20.594 7.098 -5.641 1 95.56 304 THR B C 1
ATOM 6645 O O . THR B 1 304 ? -21.375 7.23 -4.691 1 95.56 304 THR B O 1
ATOM 6648 N N . ASP B 1 305 ? -20.969 6.605 -6.824 1 93.81 305 ASP B N 1
ATOM 6649 C CA . ASP B 1 305 ? -22.344 6.16 -7.043 1 93.81 305 ASP B CA 1
ATOM 6650 C C . ASP B 1 305 ? -22.719 5.039 -6.078 1 93.81 305 ASP B C 1
ATOM 6652 O O . ASP B 1 305 ? -23.828 5.023 -5.539 1 93.81 305 ASP B O 1
ATOM 6656 N N . ALA B 1 306 ? -21.812 4.117 -5.902 1 97.06 306 ALA B N 1
ATOM 6657 C CA . ALA B 1 306 ? -22.062 3.016 -4.973 1 97.06 306 ALA B CA 1
ATOM 6658 C C . ALA B 1 306 ? -22.234 3.533 -3.549 1 97.06 306 ALA B C 1
ATOM 6660 O O . ALA B 1 306 ? -23.141 3.098 -2.834 1 97.06 306 ALA B O 1
ATOM 6661 N N . PHE B 1 307 ? -21.406 4.449 -3.1 1 97.56 307 PHE B N 1
ATOM 6662 C CA . PHE B 1 307 ? -21.469 5.02 -1.759 1 97.56 307 PHE B CA 1
ATOM 6663 C C . PHE B 1 307 ? -22.781 5.773 -1.564 1 97.56 307 PHE B C 1
ATOM 6665 O O . PHE B 1 307 ? -23.375 5.727 -0.486 1 97.56 307 PHE B O 1
ATOM 6672 N N . LEU B 1 308 ? -23.203 6.496 -2.607 1 96.5 308 LEU B N 1
ATOM 6673 C CA . LEU B 1 308 ? -24.453 7.238 -2.521 1 96.5 308 LEU B CA 1
ATOM 6674 C C . LEU B 1 308 ? -25.641 6.293 -2.346 1 96.5 308 LEU B C 1
ATOM 6676 O O . LEU B 1 308 ? -26.531 6.562 -1.547 1 96.5 308 LEU B O 1
ATOM 6680 N N . LYS B 1 309 ? -25.641 5.207 -3.115 1 95.75 309 LYS B N 1
ATOM 6681 C CA . LYS B 1 309 ? -26.703 4.207 -2.984 1 95.75 309 LYS B CA 1
ATOM 6682 C C . LYS B 1 309 ? -26.703 3.58 -1.594 1 95.75 309 LYS B C 1
ATOM 6684 O O . LYS B 1 309 ? -27.75 3.354 -1.006 1 95.75 309 LYS B O 1
ATOM 6689 N N . ALA B 1 310 ? -25.5 3.283 -1.072 1 96.81 310 ALA B N 1
ATOM 6690 C CA . ALA B 1 310 ? -25.391 2.717 0.27 1 96.81 310 ALA B CA 1
ATOM 6691 C C . ALA B 1 310 ? -25.859 3.721 1.326 1 96.81 310 ALA B C 1
ATOM 6693 O O . ALA B 1 310 ? -26.484 3.346 2.312 1 96.81 310 ALA B O 1
ATOM 6694 N N . ASP B 1 311 ? -25.516 4.961 1.129 1 95.94 311 ASP B N 1
ATOM 6695 C CA . ASP B 1 311 ? -25.812 6.027 2.08 1 95.94 311 ASP B CA 1
ATOM 6696 C C . ASP B 1 311 ? -27.297 6.34 2.119 1 95.94 311 ASP B C 1
ATOM 6698 O O . ASP B 1 311 ? -27.797 6.898 3.098 1 95.94 311 ASP B O 1
ATOM 6702 N N . SER B 1 312 ? -28.047 5.984 1.125 1 93.25 312 SER B N 1
ATOM 6703 C CA . SER B 1 312 ? -29.469 6.285 1.025 1 93.25 312 SER B CA 1
ATOM 6704 C C . SER B 1 312 ? -30.297 5.344 1.894 1 93.25 312 SER B C 1
ATOM 6706 O O . SER B 1 312 ? -31.453 5.621 2.18 1 93.25 312 SER B O 1
ATOM 6708 N N . VAL B 1 313 ? -29.625 4.258 2.32 1 89.69 313 VAL B N 1
ATOM 6709 C CA . VAL B 1 313 ? -30.359 3.266 3.109 1 89.69 313 VAL B CA 1
ATOM 6710 C C . VAL B 1 313 ? -29.906 3.344 4.57 1 89.69 313 VAL B C 1
ATOM 6712 O O . VAL B 1 313 ? -28.719 3.512 4.855 1 89.69 313 VAL B O 1
ATOM 6715 N N . GLU B 1 314 ? -30.953 3.189 5.402 1 85.44 314 GLU B N 1
ATOM 6716 C CA . GLU B 1 314 ? -30.641 3.246 6.828 1 85.44 314 GLU B CA 1
ATOM 6717 C C . GLU B 1 314 ? -30.312 1.862 7.375 1 85.44 314 GLU B C 1
ATOM 6719 O O . GLU B 1 314 ? -30.828 0.855 6.898 1 85.44 314 GLU B O 1
ATOM 6724 N N . ASN B 1 315 ? -29.438 1.795 8.273 1 81.69 315 ASN B N 1
ATOM 6725 C CA . ASN B 1 315 ? -29.109 0.614 9.062 1 81.69 315 ASN B CA 1
ATOM 6726 C C . ASN B 1 315 ? -28.688 -0.556 8.18 1 81.69 315 ASN B C 1
ATOM 6728 O O . ASN B 1 315 ? -29.375 -1.572 8.117 1 81.69 315 ASN B O 1
ATOM 6732 N N . ASN B 1 316 ? -27.672 -0.446 7.621 1 83.06 316 ASN B N 1
ATOM 6733 C CA . ASN B 1 316 ? -27.094 -1.502 6.797 1 83.06 316 ASN B CA 1
ATOM 6734 C C . ASN B 1 316 ? -25.641 -1.804 7.203 1 83.06 316 ASN B C 1
ATOM 6736 O O . ASN B 1 316 ? -25.172 -1.299 8.219 1 83.06 316 ASN B O 1
ATOM 6740 N N . GLU B 1 317 ? -24.953 -2.713 6.508 1 82.44 317 GLU B N 1
ATOM 6741 C CA . GLU B 1 317 ? -23.625 -3.197 6.867 1 82.44 317 GLU B CA 1
ATOM 6742 C C . GLU B 1 317 ? -22.562 -2.115 6.66 1 82.44 317 GLU B C 1
ATOM 6744 O O . GLU B 1 317 ? -21.438 -2.236 7.152 1 82.44 317 GLU B O 1
ATOM 6749 N N . SER B 1 318 ? -22.906 -1.051 5.953 1 81.12 318 SER B N 1
ATOM 6750 C CA . SER B 1 318 ? -21.938 0.013 5.703 1 81.12 318 SER B CA 1
ATOM 6751 C C . SER B 1 318 ? -22.047 1.113 6.754 1 81.12 318 SER B C 1
ATOM 6753 O O . SER B 1 318 ? -21.219 2.035 6.781 1 81.12 318 SER B O 1
ATOM 6755 N N . THR B 1 319 ? -22.969 0.986 7.605 1 86.31 319 THR B N 1
ATOM 6756 C CA . THR B 1 319 ? -23.156 2 8.641 1 86.31 319 THR B CA 1
ATOM 6757 C C . THR B 1 319 ? -22.109 1.86 9.734 1 86.31 319 THR B C 1
ATOM 6759 O O . THR B 1 319 ? -21.547 0.778 9.938 1 86.31 319 THR B O 1
ATOM 6762 N N . ILE B 1 320 ? -21.797 2.957 10.289 1 86.5 320 ILE B N 1
ATOM 6763 C CA . ILE B 1 320 ? -20.812 3.004 11.367 1 86.5 320 ILE B CA 1
ATOM 6764 C C . ILE B 1 320 ? -21.531 3.064 12.711 1 86.5 320 ILE B C 1
ATOM 6766 O O . ILE B 1 320 ? -22.375 3.932 12.938 1 86.5 320 ILE B O 1
ATOM 6770 N N . THR B 1 321 ? -21.188 2.146 13.539 1 85 321 THR B N 1
ATOM 6771 C CA . THR B 1 321 ? -21.812 2.094 14.859 1 85 321 THR B CA 1
ATOM 6772 C C . THR B 1 321 ? -20.797 2.4 15.953 1 85 321 THR B C 1
ATOM 6774 O O . THR B 1 321 ? -19.672 1.906 15.922 1 85 321 THR B O 1
ATOM 6777 N N . ILE B 1 322 ? -21.188 3.256 16.828 1 82.25 322 ILE B N 1
ATOM 6778 C CA . ILE B 1 322 ? -20.344 3.588 17.984 1 82.25 322 ILE B CA 1
ATOM 6779 C C . ILE B 1 322 ? -21.172 3.539 19.266 1 82.25 322 ILE B C 1
ATOM 6781 O O . ILE B 1 322 ? -22.406 3.521 19.219 1 82.25 322 ILE B O 1
ATOM 6785 N N . TYR B 1 323 ? -20.453 3.42 20.375 1 81.5 323 TYR B N 1
ATOM 6786 C CA . TYR B 1 323 ? -21.094 3.543 21.688 1 81.5 323 TYR B CA 1
ATOM 6787 C C . TYR B 1 323 ? -20.688 4.852 22.359 1 81.5 323 TYR B C 1
ATOM 6789 O O . TYR B 1 323 ? -19.5 5.172 22.453 1 81.5 323 TYR B O 1
ATOM 6797 N N . LYS B 1 324 ? -21.578 5.648 22.703 1 77.5 324 LYS B N 1
ATOM 6798 C CA . LYS B 1 324 ? -21.297 6.926 23.344 1 77.5 324 LYS B CA 1
ATOM 6799 C C . LYS B 1 324 ? -21.859 6.953 24.766 1 77.5 324 LYS B C 1
ATOM 6801 O O . LYS B 1 324 ? -22.906 6.355 25.031 1 77.5 324 LYS B O 1
ATOM 6806 N N . ALA B 1 325 ? -21.016 7.559 25.578 1 71.12 325 ALA B N 1
ATOM 6807 C CA . ALA B 1 325 ? -21.469 7.719 26.953 1 71.12 325 ALA B CA 1
ATOM 6808 C C . ALA B 1 325 ? -22.703 8.609 27.031 1 71.12 325 ALA B C 1
ATOM 6810 O O . ALA B 1 325 ? -22.812 9.594 26.297 1 71.12 325 ALA B O 1
ATOM 6811 N N . ILE B 1 326 ? -23.734 8.039 27.672 1 62.44 326 ILE B N 1
ATOM 6812 C CA . ILE B 1 326 ? -24.953 8.828 27.891 1 62.44 326 ILE B CA 1
ATOM 6813 C C . ILE B 1 326 ? -24.703 9.891 28.953 1 62.44 326 ILE B C 1
ATOM 6815 O O . ILE B 1 326 ? -24.172 9.594 30.031 1 62.44 326 ILE B O 1
ATOM 6819 N N . ASP B 1 327 ? -24.938 11.164 28.5 1 58.25 327 ASP B N 1
ATOM 6820 C CA . ASP B 1 327 ? -24.812 12.273 29.438 1 58.25 327 ASP B CA 1
ATOM 6821 C C . ASP B 1 327 ? -25.594 11.992 30.719 1 58.25 327 ASP B C 1
ATOM 6823 O O . ASP B 1 327 ? -26.781 11.641 30.672 1 58.25 327 ASP B O 1
ATOM 6827 N N . GLY B 1 328 ? -25.062 12.219 31.922 1 54.91 328 GLY B N 1
ATOM 6828 C CA . GLY B 1 328 ? -25.688 12.125 33.25 1 54.91 328 GLY B CA 1
ATOM 6829 C C . GLY B 1 328 ? -25.609 10.734 33.844 1 54.91 328 GLY B C 1
ATOM 6830 O O . GLY B 1 328 ? -25.953 10.539 35 1 54.91 328 GLY B O 1
ATOM 6831 N N . LYS B 1 329 ? -25.422 9.633 33.031 1 53.81 329 LYS B N 1
ATOM 6832 C CA . LYS B 1 329 ? -25.328 8.305 33.625 1 53.81 329 LYS B CA 1
ATOM 6833 C C . LYS B 1 329 ? -23.953 7.684 33.375 1 53.81 329 LYS B C 1
ATOM 6835 O O . LYS B 1 329 ? -23.562 7.477 32.219 1 53.81 329 LYS B O 1
ATOM 6840 N N . THR B 1 330 ? -22.984 7.633 34.156 1 54.44 330 THR B N 1
ATOM 6841 C CA . THR B 1 330 ? -21.547 7.312 34.156 1 54.44 330 THR B CA 1
ATOM 6842 C C . THR B 1 330 ? -21.312 5.996 33.406 1 54.44 330 THR B C 1
ATOM 6844 O O . THR B 1 330 ? -20.312 5.848 32.719 1 54.44 330 THR B O 1
ATOM 6847 N N . GLU B 1 331 ? -22.25 4.941 33.469 1 57.38 331 GLU B N 1
ATOM 6848 C CA . GLU B 1 331 ? -21.922 3.572 33.094 1 57.38 331 GLU B CA 1
ATOM 6849 C C . GLU B 1 331 ? -22.719 3.119 31.875 1 57.38 331 GLU B C 1
ATOM 6851 O O . GLU B 1 331 ? -22.531 2.008 31.375 1 57.38 331 GLU B O 1
ATOM 6856 N N . SER B 1 332 ? -23.422 4.121 31.422 1 63.81 332 SER B N 1
ATOM 6857 C CA . SER B 1 332 ? -24.281 3.611 30.359 1 63.81 332 SER B CA 1
ATOM 6858 C C . SER B 1 332 ? -23.875 4.172 29 1 63.81 332 SER B C 1
ATOM 6860 O O . SER B 1 332 ? -23.562 5.355 28.875 1 63.81 332 SER B O 1
ATOM 6862 N N . THR B 1 333 ? -23.594 3.352 28.094 1 75.19 333 THR B N 1
ATOM 6863 C CA . THR B 1 333 ? -23.266 3.732 26.734 1 75.19 333 THR B CA 1
ATOM 6864 C C . THR B 1 333 ? -24.453 3.5 25.797 1 75.19 333 THR B C 1
ATOM 6866 O O . THR B 1 333 ? -25.266 2.602 26.031 1 75.19 333 THR B O 1
ATOM 6869 N N . GLU B 1 334 ? -24.75 4.535 25.047 1 82.69 334 GLU B N 1
ATOM 6870 C CA . GLU B 1 334 ? -25.781 4.41 24.016 1 82.69 334 GLU B CA 1
ATOM 6871 C C . GLU B 1 334 ? -25.172 4.098 22.656 1 82.69 334 GLU B C 1
ATOM 6873 O O . GLU B 1 334 ? -24.125 4.641 22.297 1 82.69 334 GLU B O 1
ATOM 6878 N N . LYS B 1 335 ? -25.875 3.125 22.062 1 87.31 335 LYS B N 1
ATOM 6879 C CA . LYS B 1 335 ? -25.469 2.75 20.719 1 87.31 335 LYS B CA 1
ATOM 6880 C C . LYS B 1 335 ? -25.969 3.754 19.688 1 87.31 335 LYS B C 1
ATOM 6882 O O . LYS B 1 335 ? -27.172 4.051 19.625 1 87.31 335 LYS B O 1
ATOM 6887 N N . LYS B 1 336 ? -25.109 4.367 18.969 1 90.19 336 LYS B N 1
ATOM 6888 C CA . LYS B 1 336 ? -25.453 5.289 17.891 1 90.19 336 LYS B CA 1
ATOM 6889 C C . LYS B 1 336 ? -24.906 4.801 16.547 1 90.19 336 LYS B C 1
ATOM 6891 O O . LYS B 1 336 ? -23.766 4.344 16.469 1 90.19 336 LYS B O 1
ATOM 6896 N N . THR B 1 337 ? -25.734 4.852 15.539 1 91.81 337 THR B N 1
ATOM 6897 C CA . THR B 1 337 ? -25.344 4.41 14.203 1 91.81 337 THR B CA 1
ATOM 6898 C C . THR B 1 337 ? -25.359 5.582 13.227 1 91.81 337 THR B C 1
ATOM 6900 O O . THR B 1 337 ? -26.25 6.426 13.273 1 91.81 337 THR B O 1
ATOM 6903 N N . PHE B 1 338 ? -24.375 5.633 12.344 1 94.06 338 PHE B N 1
ATOM 6904 C CA . PHE B 1 338 ? -24.234 6.703 11.367 1 94.06 338 PHE B CA 1
ATOM 6905 C C . PHE B 1 338 ? -24.156 6.133 9.953 1 94.06 338 PHE B C 1
ATOM 6907 O O . PHE B 1 338 ? -23.5 5.117 9.719 1 94.06 338 PHE B O 1
ATOM 6914 N N . ARG B 1 339 ? -24.859 6.809 9.086 1 94.88 339 ARG B N 1
ATOM 6915 C CA . ARG B 1 339 ? -24.625 6.566 7.664 1 94.88 339 ARG B CA 1
ATOM 6916 C C . ARG B 1 339 ? -23.25 7.102 7.246 1 94.88 339 ARG B C 1
ATOM 6918 O O . ARG B 1 339 ? -22.625 7.859 7.992 1 94.88 339 ARG B O 1
ATOM 6925 N N . LEU B 1 340 ? -22.844 6.738 6.062 1 95.5 340 LEU B N 1
ATOM 6926 C CA . LEU B 1 340 ? -21.516 7.113 5.59 1 95.5 340 LEU B CA 1
ATOM 6927 C C . LEU B 1 340 ? -21.344 8.633 5.598 1 95.5 340 LEU B C 1
ATOM 6929 O O . LEU B 1 340 ? -20.344 9.141 6.105 1 95.5 340 LEU B O 1
ATOM 6933 N N . SER B 1 341 ? -22.281 9.359 5.078 1 96.12 341 SER B N 1
ATOM 6934 C CA . SER B 1 341 ? -22.188 10.812 4.926 1 96.12 341 SER B CA 1
ATOM 6935 C C . SER B 1 341 ? -22.344 11.516 6.266 1 96.12 341 SER B C 1
ATOM 6937 O O . SER B 1 341 ? -21.828 12.617 6.457 1 96.12 341 SER B O 1
ATOM 6939 N N . LYS B 1 342 ? -22.953 10.883 7.211 1 95.88 342 LYS B N 1
ATOM 6940 C CA . LYS B 1 342 ? -23.234 11.523 8.492 1 95.88 342 LYS B CA 1
ATOM 6941 C C . LYS B 1 342 ? -22.094 11.289 9.484 1 95.88 342 LYS B C 1
ATOM 6943 O O . LYS B 1 342 ? -22.016 11.961 10.516 1 95.88 342 LYS B O 1
ATOM 6948 N N . ALA B 1 343 ? -21.219 10.406 9.156 1 95.44 343 ALA B N 1
ATOM 6949 C CA . ALA B 1 343 ? -20.078 10.141 10.031 1 95.44 343 ALA B CA 1
ATOM 6950 C C . ALA B 1 343 ? -19.219 11.391 10.203 1 95.44 343 ALA B C 1
ATOM 6952 O O . ALA B 1 343 ? -18.531 11.531 11.211 1 95.44 343 ALA B O 1
ATOM 6953 N N . ILE B 1 344 ? -19.266 12.344 9.273 1 96.25 344 ILE B N 1
ATOM 6954 C CA . ILE B 1 344 ? -18.422 13.531 9.312 1 96.25 344 ILE B CA 1
ATOM 6955 C C . ILE B 1 344 ? -18.844 14.422 10.477 1 96.25 344 ILE B C 1
ATOM 6957 O O . ILE B 1 344 ? -18.109 15.32 10.883 1 96.25 344 ILE B O 1
ATOM 6961 N N . ASP B 1 345 ? -20 14.164 11.055 1 95.38 345 ASP B N 1
ATOM 6962 C CA . ASP B 1 345 ? -20.531 14.992 12.133 1 95.38 345 ASP B CA 1
ATOM 6963 C C . ASP B 1 345 ? -20.031 14.523 13.492 1 95.38 345 ASP B C 1
ATOM 6965 O O . ASP B 1 345 ? -20.25 15.188 14.508 1 95.38 345 ASP B O 1
ATOM 6969 N N . ASP B 1 346 ? -19.438 13.414 13.555 1 96.31 346 ASP B N 1
ATOM 6970 C CA . ASP B 1 346 ? -18.922 12.836 14.789 1 96.31 346 ASP B CA 1
ATOM 6971 C C . ASP B 1 346 ? -17.547 12.211 14.57 1 96.31 346 ASP B C 1
ATOM 6973 O O . ASP B 1 346 ? -17.422 11.172 13.914 1 96.31 346 ASP B O 1
ATOM 6977 N N . MET B 1 347 ? -16.547 12.742 15.266 1 97 347 MET B N 1
ATOM 6978 C CA . MET B 1 347 ? -15.18 12.344 14.984 1 97 347 MET B CA 1
ATOM 6979 C C . MET B 1 347 ? -14.898 10.945 15.531 1 97 347 MET B C 1
ATOM 6981 O O . MET B 1 347 ? -13.969 10.273 15.07 1 97 347 MET B O 1
ATOM 6985 N N . GLU B 1 348 ? -15.625 10.5 16.531 1 95.69 348 GLU B N 1
ATOM 6986 C CA . GLU B 1 348 ? -15.5 9.117 16.953 1 95.69 348 GLU B CA 1
ATOM 6987 C C . GLU B 1 348 ? -15.945 8.148 15.859 1 95.69 348 GLU B C 1
ATOM 6989 O O . GLU B 1 348 ? -15.281 7.145 15.602 1 95.69 348 GLU B O 1
ATOM 6994 N N . ALA B 1 349 ? -17.109 8.461 15.297 1 96.12 349 ALA B N 1
ATOM 6995 C CA . ALA B 1 349 ? -17.609 7.668 14.172 1 96.12 349 ALA B CA 1
ATOM 6996 C C . ALA B 1 349 ? -16.672 7.797 12.969 1 96.12 349 ALA B C 1
ATOM 6998 O O . ALA B 1 349 ? -16.375 6.805 12.297 1 96.12 349 ALA B O 1
ATOM 6999 N N . TYR B 1 350 ? -16.219 9.023 12.727 1 97.56 350 TYR B N 1
ATOM 7000 C CA . TYR B 1 350 ? -15.375 9.297 11.562 1 97.56 350 TYR B CA 1
ATOM 7001 C C . TYR B 1 350 ? -14.055 8.547 11.656 1 97.56 350 TYR B C 1
ATOM 7003 O O . TYR B 1 350 ? -13.469 8.172 10.641 1 97.56 350 TYR B O 1
ATOM 7011 N N . THR B 1 351 ? -13.531 8.305 12.867 1 97.44 351 THR B N 1
ATOM 7012 C CA . THR B 1 351 ? -12.281 7.582 13.094 1 97.44 351 THR B CA 1
ATOM 7013 C C . THR B 1 351 ? -12.391 6.148 12.578 1 97.44 351 THR B C 1
ATOM 7015 O O . THR B 1 351 ? -11.375 5.52 12.266 1 97.44 351 THR B O 1
ATOM 7018 N N . LYS B 1 352 ? -13.578 5.633 12.406 1 96.25 352 LYS B N 1
ATOM 7019 C CA . LYS B 1 352 ? -13.781 4.25 11.992 1 96.25 352 LYS B CA 1
ATOM 7020 C C . LYS B 1 352 ? -13.992 4.16 10.484 1 96.25 352 LYS B C 1
ATOM 7022 O O . LYS B 1 352 ? -14.086 3.062 9.93 1 96.25 352 LYS B O 1
ATOM 7027 N N . LEU B 1 353 ? -14.055 5.273 9.844 1 96.69 353 LEU B N 1
ATOM 7028 C CA . LEU B 1 353 ? -14.375 5.305 8.422 1 96.69 353 LEU B CA 1
ATOM 7029 C C . LEU B 1 353 ? -13.102 5.262 7.578 1 96.69 353 LEU B C 1
ATOM 7031 O O . LEU B 1 353 ? -12.289 6.191 7.617 1 96.69 353 LEU B O 1
ATOM 7035 N N . THR B 1 354 ? -12.859 4.223 6.859 1 97.44 354 THR B N 1
ATOM 7036 C CA . THR B 1 354 ? -11.695 4.023 6.004 1 97.44 354 THR B CA 1
ATOM 7037 C C . THR B 1 354 ? -12.102 3.42 4.664 1 97.44 354 THR B C 1
ATOM 7039 O O . THR B 1 354 ? -13.297 3.291 4.375 1 97.44 354 THR B O 1
ATOM 7042 N N . ASP B 1 355 ? -11.141 3.051 3.812 1 97.81 355 ASP B N 1
ATOM 7043 C CA . ASP B 1 355 ? -11.406 2.438 2.516 1 97.81 355 ASP B CA 1
ATOM 7044 C C . ASP B 1 355 ? -12.07 1.073 2.678 1 97.81 355 ASP B C 1
ATOM 7046 O O . ASP B 1 355 ? -12.609 0.52 1.716 1 97.81 355 ASP B O 1
ATOM 7050 N N . ALA B 1 356 ? -12.078 0.584 3.9 1 95.56 356 ALA B N 1
ATOM 7051 C CA . ALA B 1 356 ? -12.641 -0.733 4.18 1 95.56 356 ALA B CA 1
ATOM 7052 C C . ALA B 1 356 ? -14.133 -0.763 3.879 1 95.56 356 ALA B C 1
ATOM 7054 O O . ALA B 1 356 ? -14.719 -1.835 3.709 1 95.56 356 ALA B O 1
ATOM 7055 N N . VAL B 1 357 ? -14.75 0.406 3.805 1 96.12 357 VAL B N 1
ATOM 7056 C CA . VAL B 1 357 ? -16.172 0.495 3.498 1 96.12 357 VAL B CA 1
ATOM 7057 C C . VAL B 1 357 ? -16.453 -0.14 2.137 1 96.12 357 VAL B C 1
ATOM 7059 O O . VAL B 1 357 ? -17.5 -0.745 1.931 1 96.12 357 VAL B O 1
ATOM 7062 N N . PHE B 1 358 ? -15.508 -0.023 1.195 1 97.5 358 PHE B N 1
ATOM 7063 C CA . PHE B 1 358 ? -15.641 -0.633 -0.123 1 97.5 358 PHE B CA 1
ATOM 7064 C C . PHE B 1 358 ? -15.938 -2.121 -0.004 1 97.5 358 PHE B C 1
ATOM 7066 O O . PHE B 1 358 ? -16.922 -2.605 -0.565 1 97.5 358 PHE B O 1
ATOM 7073 N N . GLU B 1 359 ? -15.125 -2.877 0.764 1 95.81 359 GLU B N 1
ATOM 7074 C CA . GLU B 1 359 ? -15.297 -4.32 0.917 1 95.81 359 GLU B CA 1
ATOM 7075 C C . GLU B 1 359 ? -16.516 -4.641 1.77 1 95.81 359 GLU B C 1
ATOM 7077 O O . GLU B 1 359 ? -17.188 -5.652 1.549 1 95.81 359 GLU B O 1
ATOM 7082 N N . GLN B 1 360 ? -16.812 -3.762 2.752 1 94.06 360 GLN B N 1
ATOM 7083 C CA . GLN B 1 360 ? -18 -3.967 3.576 1 94.06 360 GLN B CA 1
ATOM 7084 C C . GLN B 1 360 ? -19.266 -3.992 2.721 1 94.06 360 GLN B C 1
ATOM 7086 O O . GLN B 1 360 ? -20.156 -4.816 2.941 1 94.06 360 GLN B O 1
ATOM 7091 N N . ILE B 1 361 ? -19.266 -3.082 1.778 1 95.88 361 ILE B N 1
ATOM 7092 C CA . ILE B 1 361 ? -20.422 -3.021 0.875 1 95.88 361 ILE B CA 1
ATOM 7093 C C . ILE B 1 361 ? -20.344 -4.172 -0.127 1 95.88 361 ILE B C 1
ATOM 7095 O O . ILE B 1 361 ? -21.328 -4.891 -0.33 1 95.88 361 ILE B O 1
ATOM 7099 N N . LEU B 1 362 ? -19.188 -4.375 -0.72 1 96.38 362 LEU B N 1
ATOM 7100 C CA . LEU B 1 362 ? -18.969 -5.383 -1.753 1 96.38 362 LEU B CA 1
ATOM 7101 C C . LEU B 1 362 ? -19.375 -6.77 -1.247 1 96.38 362 LEU B C 1
ATOM 7103 O O . LEU B 1 362 ? -19.953 -7.559 -1.986 1 96.38 362 LEU B O 1
ATOM 7107 N N . ASN B 1 363 ? -19.062 -7.059 0.018 1 93.38 363 ASN B N 1
ATOM 7108 C CA . ASN B 1 363 ? -19.25 -8.398 0.563 1 93.38 363 ASN B CA 1
ATOM 7109 C C . ASN B 1 363 ? -20.516 -8.492 1.396 1 93.38 363 ASN B C 1
ATOM 7111 O O . ASN B 1 363 ? -20.766 -9.5 2.061 1 93.38 363 ASN B O 1
ATOM 7115 N N . SER B 1 364 ? -21.328 -7.449 1.356 1 92.31 364 SER B N 1
ATOM 7116 C CA . SER B 1 364 ? -22.562 -7.434 2.115 1 92.31 364 SER B CA 1
ATOM 7117 C C . SER B 1 364 ? -23.578 -8.43 1.549 1 92.31 364 SER B C 1
ATOM 7119 O O . SER B 1 364 ? -23.391 -8.938 0.439 1 92.31 364 SER B O 1
ATOM 7121 N N . THR B 1 365 ? -24.547 -8.758 2.344 1 89.62 365 THR B N 1
ATOM 7122 C CA . THR B 1 365 ? -25.578 -9.703 1.919 1 89.62 365 THR B CA 1
ATOM 7123 C C . THR B 1 365 ? -26.969 -9.07 1.987 1 89.62 365 THR B C 1
ATOM 7125 O O . THR B 1 365 ? -27.938 -9.633 1.486 1 89.62 365 THR B O 1
ATOM 7128 N N . SER B 1 366 ? -27.047 -7.898 2.562 1 88.38 366 SER B N 1
ATOM 7129 C CA . SER B 1 366 ? -28.344 -7.246 2.727 1 88.38 366 SER B CA 1
ATOM 7130 C C . SER B 1 366 ? -28.938 -6.855 1.379 1 88.38 366 SER B C 1
ATOM 7132 O O . SER B 1 366 ? -28.219 -6.43 0.476 1 88.38 366 SER B O 1
ATOM 7134 N N . GLU B 1 367 ? -30.203 -6.93 1.263 1 89.94 367 GLU B N 1
ATOM 7135 C CA . GLU B 1 367 ? -30.906 -6.559 0.038 1 89.94 367 GLU B CA 1
ATOM 7136 C C . GLU B 1 367 ? -30.828 -5.055 -0.217 1 89.94 367 GLU B C 1
ATOM 7138 O O . GLU B 1 367 ? -30.781 -4.617 -1.368 1 89.94 367 GLU B O 1
ATOM 7143 N N . GLU B 1 368 ? -30.719 -4.352 0.867 1 91.56 368 GLU B N 1
ATOM 7144 C CA . GLU B 1 368 ? -30.672 -2.895 0.771 1 91.56 368 GLU B CA 1
ATOM 7145 C C . GLU B 1 368 ? -29.422 -2.432 0.048 1 91.56 368 GLU B C 1
ATOM 7147 O O . GLU B 1 368 ? -29.406 -1.376 -0.589 1 91.56 368 GLU B O 1
ATOM 7152 N N . LEU B 1 369 ? -28.391 -3.223 0.077 1 95.19 369 LEU B N 1
ATOM 7153 C CA . LEU B 1 369 ? -27.109 -2.812 -0.496 1 95.19 369 LEU B CA 1
ATOM 7154 C C . LEU B 1 369 ? -26.891 -3.48 -1.848 1 95.19 369 LEU B C 1
ATOM 7156 O O . LEU B 1 369 ? -25.781 -3.439 -2.387 1 95.19 369 LEU B O 1
ATOM 7160 N N . LYS B 1 370 ? -27.938 -4.066 -2.42 1 94.94 370 LYS B N 1
ATOM 7161 C CA . LYS B 1 370 ? -27.812 -4.836 -3.654 1 94.94 370 LYS B CA 1
ATOM 7162 C C . LYS B 1 370 ? -27.297 -3.961 -4.797 1 94.94 370 LYS B C 1
ATOM 7164 O O . LYS B 1 370 ? -26.391 -4.355 -5.527 1 94.94 370 LYS B O 1
ATOM 7169 N N . ASP B 1 371 ? -27.875 -2.781 -4.949 1 94.81 371 ASP B N 1
ATOM 7170 C CA . ASP B 1 371 ? -27.484 -1.897 -6.047 1 94.81 371 ASP B CA 1
ATOM 7171 C C . ASP B 1 371 ? -26.062 -1.394 -5.871 1 94.81 371 ASP B C 1
ATOM 7173 O O . ASP B 1 371 ? -25.297 -1.326 -6.836 1 94.81 371 ASP B O 1
ATOM 7177 N N . ALA B 1 372 ? -25.703 -0.96 -4.637 1 96.69 372 ALA B N 1
ATOM 7178 C CA . ALA B 1 372 ? -24.328 -0.526 -4.355 1 96.69 372 ALA B CA 1
ATOM 7179 C C . ALA B 1 372 ? -23.344 -1.657 -4.598 1 96.69 372 ALA B C 1
ATOM 7181 O O . ALA B 1 372 ? -22.297 -1.449 -5.223 1 96.69 372 ALA B O 1
ATOM 7182 N N . ARG B 1 373 ? -23.672 -2.83 -4.176 1 96.44 373 ARG B N 1
ATOM 7183 C CA . ARG B 1 373 ? -22.828 -4.016 -4.348 1 96.44 373 ARG B CA 1
ATOM 7184 C C . ARG B 1 373 ? -22.609 -4.316 -5.824 1 96.44 373 ARG B C 1
ATOM 7186 O O . ARG B 1 373 ? -21.5 -4.688 -6.23 1 96.44 373 ARG B O 1
ATOM 7193 N N . HIS B 1 374 ? -23.656 -4.148 -6.59 1 96.25 374 HIS B N 1
ATOM 7194 C CA . HIS B 1 374 ? -23.578 -4.418 -8.023 1 96.25 374 HIS B CA 1
ATOM 7195 C C . HIS B 1 374 ? -22.562 -3.5 -8.703 1 96.25 374 HIS B C 1
ATOM 7197 O O . HIS B 1 374 ? -21.781 -3.951 -9.531 1 96.25 374 HIS B O 1
ATOM 7203 N N . ILE B 1 375 ? -22.562 -2.246 -8.375 1 96 375 ILE B N 1
ATOM 7204 C CA . ILE B 1 375 ? -21.656 -1.288 -8.977 1 96 375 ILE B CA 1
ATOM 7205 C C . ILE B 1 375 ? -20.219 -1.643 -8.602 1 96 375 ILE B C 1
ATOM 7207 O O . ILE B 1 375 ? -19.328 -1.635 -9.453 1 96 375 ILE B O 1
ATOM 7211 N N . LEU B 1 376 ? -19.984 -1.939 -7.316 1 97.81 376 LEU B N 1
ATOM 7212 C CA . LEU B 1 376 ? -18.641 -2.27 -6.871 1 97.81 376 LEU B CA 1
ATOM 7213 C C . LEU B 1 376 ? -18.156 -3.566 -7.512 1 97.81 376 LEU B C 1
ATOM 7215 O O . LEU B 1 376 ? -16.969 -3.699 -7.844 1 97.81 376 LEU B O 1
ATOM 7219 N N . ARG B 1 377 ? -19.047 -4.543 -7.68 1 97.12 377 ARG B N 1
ATOM 7220 C CA . ARG B 1 377 ? -18.688 -5.781 -8.367 1 97.12 377 ARG B CA 1
ATOM 7221 C C . ARG B 1 377 ? -18.266 -5.504 -9.805 1 97.12 377 ARG B C 1
ATOM 7223 O O . ARG B 1 377 ? -17.375 -6.168 -10.336 1 97.12 377 ARG B O 1
ATOM 7230 N N . ARG B 1 378 ? -18.953 -4.582 -10.445 1 95.81 378 ARG B N 1
ATOM 7231 C CA . ARG B 1 378 ? -18.578 -4.188 -11.805 1 95.81 378 ARG B CA 1
ATOM 7232 C C . ARG B 1 378 ? -17.156 -3.641 -11.844 1 95.81 378 ARG B C 1
ATOM 7234 O O . ARG B 1 378 ? -16.406 -3.92 -12.781 1 95.81 378 ARG B O 1
ATOM 7241 N N . ILE B 1 379 ? -16.766 -2.852 -10.867 1 96.44 379 ILE B N 1
ATOM 7242 C CA . ILE B 1 379 ? -15.414 -2.303 -10.812 1 96.44 379 ILE B CA 1
ATOM 7243 C C . ILE B 1 379 ? -14.398 -3.441 -10.734 1 96.44 379 ILE B C 1
ATOM 7245 O O . ILE B 1 379 ? -13.43 -3.469 -11.492 1 96.44 379 ILE B O 1
ATOM 7249 N N . ILE B 1 380 ? -14.648 -4.438 -9.836 1 96.81 380 ILE B N 1
ATOM 7250 C CA . ILE B 1 380 ? -13.688 -5.508 -9.578 1 96.81 380 ILE B CA 1
ATOM 7251 C C . ILE B 1 380 ? -13.633 -6.445 -10.781 1 96.81 380 ILE B C 1
ATOM 7253 O O . ILE B 1 380 ? -12.617 -7.105 -11.016 1 96.81 380 ILE B O 1
ATOM 7257 N N . THR B 1 381 ? -14.664 -6.531 -11.555 1 96.25 381 THR B N 1
ATOM 7258 C CA . THR B 1 381 ? -14.68 -7.387 -12.734 1 96.25 381 THR B CA 1
ATOM 7259 C C . THR B 1 381 ? -14.422 -6.566 -13.992 1 96.25 381 THR B C 1
ATOM 7261 O O . THR B 1 381 ? -14.633 -7.051 -15.109 1 96.25 381 THR B O 1
ATOM 7264 N N . ARG B 1 382 ? -14.102 -5.359 -13.844 1 94.44 382 ARG B N 1
ATOM 7265 C CA . ARG B 1 382 ? -13.664 -4.434 -14.883 1 94.44 382 ARG B CA 1
ATOM 7266 C C . ARG B 1 382 ? -14.766 -4.191 -15.898 1 94.44 382 ARG B C 1
ATOM 7268 O O . ARG B 1 382 ? -14.508 -4.113 -17.109 1 94.44 382 ARG B O 1
ATOM 7275 N N . LYS B 1 383 ? -15.961 -4.223 -15.508 1 93.31 383 LYS B N 1
ATOM 7276 C CA . LYS B 1 383 ? -17.094 -3.766 -16.297 1 93.31 383 LYS B CA 1
ATOM 7277 C C . LYS B 1 383 ? -17.438 -2.312 -15.984 1 93.31 383 LYS B C 1
ATOM 7279 O O . LYS B 1 383 ? -18.453 -2.031 -15.352 1 93.31 383 LYS B O 1
ATOM 7284 N N . LEU B 1 384 ? -16.641 -1.44 -16.547 1 91.12 384 LEU B N 1
ATOM 7285 C CA . LEU B 1 384 ? -16.641 -0.036 -16.156 1 91.12 384 LEU B CA 1
ATOM 7286 C C . LEU B 1 384 ? -17.641 0.759 -16.984 1 91.12 384 LEU B C 1
ATOM 7288 O O . LEU B 1 384 ? -18.094 0.291 -18.031 1 91.12 384 LEU B O 1
ATOM 7292 N N . TYR B 1 385 ? -17.969 1.928 -16.359 1 84.31 385 TYR B N 1
ATOM 7293 C CA . TYR B 1 385 ? -18.75 2.875 -17.156 1 84.31 385 TYR B CA 1
ATOM 7294 C C . TYR B 1 385 ? -18.031 3.193 -18.469 1 84.31 385 TYR B C 1
ATOM 7296 O O . TYR B 1 385 ? -16.812 3.162 -18.531 1 84.31 385 TYR B O 1
ATOM 7304 N N . ARG B 1 386 ? -18.734 3.457 -19.531 1 79.5 386 ARG B N 1
ATOM 7305 C CA . ARG B 1 386 ? -18.141 3.658 -20.859 1 79.5 386 ARG B CA 1
ATOM 7306 C C . ARG B 1 386 ? -17.766 5.121 -21.062 1 79.5 386 ARG B C 1
ATOM 7308 O O . ARG B 1 386 ? -18.578 6.02 -20.828 1 79.5 386 ARG B O 1
ATOM 7315 N N . PHE B 1 387 ? -16.531 5.242 -21.469 1 76.31 387 PHE B N 1
ATOM 7316 C CA . PHE B 1 387 ? -16.062 6.574 -21.812 1 76.31 387 PHE B CA 1
ATOM 7317 C C . PHE B 1 387 ? -16.516 6.969 -23.219 1 76.31 387 PHE B C 1
ATOM 7319 O O . PHE B 1 387 ? -16.219 6.285 -24.188 1 76.31 387 PHE B O 1
ATOM 7326 N N . LEU B 1 388 ? -17.203 7.996 -23.375 1 67.88 388 LEU B N 1
ATOM 7327 C CA . LEU B 1 388 ? -17.766 8.367 -24.656 1 67.88 388 LEU B CA 1
ATOM 7328 C C . LEU B 1 388 ? -16.891 9.398 -25.359 1 67.88 388 LEU B C 1
ATOM 7330 O O . LEU B 1 388 ? -16.797 9.406 -26.594 1 67.88 388 LEU B O 1
ATOM 7334 N N . GLY B 1 389 ? -16.281 10.305 -24.656 1 68.62 389 GLY B N 1
ATOM 7335 C CA . GLY B 1 389 ? -15.438 11.312 -25.281 1 68.62 389 GLY B CA 1
ATOM 7336 C C . GLY B 1 389 ? -15.055 12.438 -24.344 1 68.62 389 GLY B C 1
ATOM 7337 O O . GLY B 1 389 ? -15.5 12.477 -23.188 1 68.62 389 GLY B O 1
ATOM 7338 N N . GLU B 1 390 ? -14.047 13.18 -24.797 1 70.19 390 GLU B N 1
ATOM 7339 C CA . GLU B 1 390 ? -13.594 14.336 -24.031 1 70.19 390 GLU B CA 1
ATOM 7340 C C . GLU B 1 390 ? -13.445 15.562 -24.922 1 70.19 390 GLU B C 1
ATOM 7342 O O . GLU B 1 390 ? -13.211 15.438 -26.125 1 70.19 390 GLU B O 1
ATOM 7347 N N . THR B 1 391 ? -13.844 16.703 -24.5 1 65.31 391 THR B N 1
ATOM 7348 C CA . THR B 1 391 ? -13.688 17.953 -25.234 1 65.31 391 THR B CA 1
ATOM 7349 C C . THR B 1 391 ? -12.969 18.984 -24.375 1 65.31 391 THR B C 1
ATOM 7351 O O . THR B 1 391 ? -12.945 18.875 -23.141 1 65.31 391 THR B O 1
ATOM 7354 N N . ARG B 1 392 ? -12.18 19.859 -25.031 1 64.94 392 ARG B N 1
ATOM 7355 C CA . ARG B 1 392 ? -11.453 20.922 -24.359 1 64.94 392 ARG B CA 1
ATOM 7356 C C . ARG B 1 392 ? -12.297 22.188 -24.25 1 64.94 392 ARG B C 1
ATOM 7358 O O . ARG B 1 392 ? -13.016 22.531 -25.188 1 64.94 392 ARG B O 1
ATOM 7365 N N . LEU B 1 393 ? -12.375 22.656 -22.969 1 59.44 393 LEU B N 1
ATOM 7366 C CA . LEU B 1 393 ? -13.094 23.906 -22.766 1 59.44 393 LEU B CA 1
ATOM 7367 C C . LEU B 1 393 ? -12.141 25.094 -22.844 1 59.44 393 LEU B C 1
ATOM 7369 O O . LEU B 1 393 ? -11.102 25.109 -22.172 1 59.44 393 LEU B O 1
ATOM 7373 N N . ASP B 1 394 ? -12.109 25.812 -23.969 1 51.81 394 ASP B N 1
ATOM 7374 C CA . ASP B 1 394 ? -11.266 27 -24.047 1 51.81 394 ASP B CA 1
ATOM 7375 C C . ASP B 1 394 ? -11.68 28.047 -23.016 1 51.81 394 ASP B C 1
ATOM 7377 O O . ASP B 1 394 ? -10.844 28.781 -22.484 1 51.81 394 ASP B O 1
ATOM 7381 N N . ASP B 1 395 ? -13.086 28.328 -23.016 1 48.84 395 ASP B N 1
ATOM 7382 C CA . ASP B 1 395 ? -13.531 29.453 -22.203 1 48.84 395 ASP B CA 1
ATOM 7383 C C . ASP B 1 395 ? -13.859 28.984 -20.781 1 48.84 395 ASP B C 1
ATOM 7385 O O . ASP B 1 395 ? -14.312 27.859 -20.578 1 48.84 395 ASP B O 1
ATOM 7389 N N . PRO B 1 396 ? -13.281 29.734 -19.844 1 45.44 396 PRO B N 1
ATOM 7390 C CA . PRO B 1 396 ? -13.5 29.531 -18.406 1 45.44 396 PRO B CA 1
ATOM 7391 C C . PRO B 1 396 ? -14.969 29.266 -18.078 1 45.44 396 PRO B C 1
ATOM 7393 O O . PRO B 1 396 ? -15.336 29.234 -16.906 1 45.44 396 PRO B O 1
ATOM 7396 N N . THR B 1 397 ? -15.789 29.188 -19.047 1 44.25 397 THR B N 1
ATOM 7397 C CA . THR B 1 397 ? -17.172 29.141 -18.578 1 44.25 397 THR B CA 1
ATOM 7398 C C . THR B 1 397 ? -17.422 27.859 -17.781 1 44.25 397 THR B C 1
ATOM 7400 O O . THR B 1 397 ? -16.969 26.781 -18.172 1 44.25 397 THR B O 1
ATOM 7403 N N . GLU B 1 398 ? -17.672 28.094 -16.562 1 45.41 398 GLU B N 1
ATOM 7404 C CA . GLU B 1 398 ? -18.031 27.109 -15.547 1 45.41 398 GLU B CA 1
ATOM 7405 C C . GLU B 1 398 ? -19.062 26.125 -16.078 1 45.41 398 GLU B C 1
ATOM 7407 O O . GLU B 1 398 ? -20.203 26.5 -16.359 1 45.41 398 GLU B O 1
ATOM 7412 N N . VAL B 1 399 ? -18.812 25.344 -17 1 46.69 399 VAL B N 1
ATOM 7413 C CA . VAL B 1 399 ? -19.781 24.297 -17.266 1 46.69 399 VAL B CA 1
ATOM 7414 C C . VAL B 1 399 ? -20.047 23.484 -16 1 46.69 399 VAL B C 1
ATOM 7416 O O . VAL B 1 399 ? -19.109 23.078 -15.312 1 46.69 399 VAL B O 1
ATOM 7419 N N . SER B 1 400 ? -21.188 23.672 -15.43 1 42.94 400 SER B N 1
ATOM 7420 C CA . SER B 1 400 ? -21.609 22.906 -14.266 1 42.94 400 SER B CA 1
ATOM 7421 C C . SER B 1 400 ? -21.344 21.422 -14.461 1 42.94 400 SER B C 1
ATOM 7423 O O . SER B 1 400 ? -21.672 20.859 -15.508 1 42.94 400 SER B O 1
ATOM 7425 N N . THR B 1 401 ? -20.359 20.938 -13.883 1 47.75 401 THR B N 1
ATOM 7426 C CA . THR B 1 401 ? -19.734 19.609 -13.875 1 47.75 401 THR B CA 1
ATOM 7427 C C . THR B 1 401 ? -20.766 18.516 -14.102 1 47.75 401 THR B C 1
ATOM 7429 O O . THR B 1 401 ? -20.531 17.578 -14.852 1 47.75 401 THR B O 1
ATOM 7432 N N . ASN B 1 402 ? -21.703 18.344 -13.109 1 44.31 402 ASN B N 1
ATOM 7433 C CA . ASN B 1 402 ? -22.469 17.094 -12.992 1 44.31 402 ASN B CA 1
ATOM 7434 C C . ASN B 1 402 ? -23.75 17.156 -13.812 1 44.31 402 ASN B C 1
ATOM 7436 O O . ASN B 1 402 ? -24.828 17.328 -13.258 1 44.31 402 ASN B O 1
ATOM 7440 N N . VAL B 1 403 ? -23.656 17.547 -15.062 1 44.88 403 VAL B N 1
ATOM 7441 C CA . VAL B 1 403 ? -24.906 17.531 -15.812 1 44.88 403 VAL B CA 1
ATOM 7442 C C . VAL B 1 403 ? -25.203 16.109 -16.266 1 44.88 403 VAL B C 1
ATOM 7444 O O . VAL B 1 403 ? -24.359 15.445 -16.859 1 44.88 403 VAL B O 1
ATOM 7447 N N . VAL B 1 404 ? -26 15.445 -15.539 1 43.47 404 VAL B N 1
ATOM 7448 C CA . VAL B 1 404 ? -26.547 14.164 -15.969 1 43.47 404 VAL B CA 1
ATOM 7449 C C . VAL B 1 404 ? -27.422 14.367 -17.203 1 43.47 404 VAL B C 1
ATOM 7451 O O . VAL B 1 404 ? -28.391 15.125 -17.172 1 43.47 404 VAL B O 1
ATOM 7454 N N . VAL B 1 405 ? -26.875 14.281 -18.281 1 42.69 405 VAL B N 1
ATOM 7455 C CA . VAL B 1 405 ? -27.734 14.25 -19.469 1 42.69 405 VAL B CA 1
ATOM 7456 C C . VAL B 1 405 ? -28.547 12.961 -19.484 1 42.69 405 VAL B C 1
ATOM 7458 O O . VAL B 1 405 ? -28.016 11.875 -19.234 1 42.69 405 VAL B O 1
ATOM 7461 N N . CYS B 1 406 ? -29.75 13.156 -19.234 1 40.59 406 CYS B N 1
ATOM 7462 C CA . CYS B 1 406 ? -30.812 12.211 -18.891 1 40.59 406 CYS B CA 1
ATOM 7463 C C . CYS B 1 406 ? -30.625 10.891 -19.625 1 40.59 406 CYS B C 1
ATOM 7465 O O . CYS B 1 406 ? -30.859 9.82 -19.047 1 40.59 406 CYS B O 1
ATOM 7467 N N . LEU B 1 407 ? -30.641 10.938 -20.906 1 38.53 407 LEU B N 1
ATOM 7468 C CA . LEU B 1 407 ? -31.109 9.664 -21.453 1 38.53 407 LEU B CA 1
ATOM 7469 C C . LEU B 1 407 ? -30.141 8.539 -21.094 1 38.53 407 LEU B C 1
ATOM 7471 O O . LEU B 1 407 ? -30.578 7.414 -20.812 1 38.53 407 LEU B O 1
ATOM 7475 N N . TYR B 1 408 ? -28.906 8.703 -21.375 1 43.28 408 TYR B N 1
ATOM 7476 C CA . TYR B 1 408 ? -27.969 7.594 -21.234 1 43.28 408 TYR B CA 1
ATOM 7477 C C . TYR B 1 408 ? -27.047 7.809 -20.031 1 43.28 408 TYR B C 1
ATOM 7479 O O . TYR B 1 408 ? -26.016 7.141 -19.922 1 43.28 408 TYR B O 1
ATOM 7487 N N . CYS B 1 409 ? -27.594 8.516 -18.953 1 47.81 409 CYS B N 1
ATOM 7488 C CA . CYS B 1 409 ? -26.906 8.711 -17.672 1 47.81 409 CYS B CA 1
ATOM 7489 C C . CYS B 1 409 ? -25.453 9.102 -17.891 1 47.81 409 CYS B C 1
ATOM 7491 O O . CYS B 1 409 ? -24.531 8.375 -17.484 1 47.81 409 CYS B O 1
ATOM 7493 N N . ILE B 1 410 ? -25.25 10.047 -18.781 1 47.19 410 ILE B N 1
ATOM 7494 C CA . ILE B 1 410 ? -23.922 10.547 -19.109 1 47.19 410 ILE B CA 1
ATOM 7495 C C . ILE B 1 410 ? -23.469 11.555 -18.047 1 47.19 410 ILE B C 1
ATOM 7497 O O . ILE B 1 410 ? -24.234 12.43 -17.641 1 47.19 410 ILE B O 1
ATOM 7501 N N . THR B 1 411 ? -22.406 11.258 -17.344 1 51.53 411 THR B N 1
ATOM 7502 C CA . THR B 1 411 ? -21.828 12.18 -16.375 1 51.53 411 THR B CA 1
ATOM 7503 C C . THR B 1 411 ? -20.641 12.922 -16.984 1 51.53 411 THR B C 1
ATOM 7505 O O . THR B 1 411 ? -19.828 12.328 -17.688 1 51.53 411 THR B O 1
ATOM 7508 N N . LEU B 1 412 ? -20.812 14.336 -16.922 1 50.19 412 LEU B N 1
ATOM 7509 C CA . LEU B 1 412 ? -19.734 15.203 -17.359 1 50.19 412 LEU B CA 1
ATOM 7510 C C . LEU B 1 412 ? -18.781 15.523 -16.203 1 50.19 412 LEU B C 1
ATOM 7512 O O . LEU B 1 412 ? -19.234 15.805 -15.094 1 50.19 412 LEU B O 1
ATOM 7516 N N . SER B 1 413 ? -17.516 15.094 -16.391 1 58.75 413 SER B N 1
ATOM 7517 C CA . SER B 1 413 ? -16.531 15.461 -15.383 1 58.75 413 SER B CA 1
ATOM 7518 C C . SER B 1 413 ? -15.523 16.453 -15.945 1 58.75 413 SER B C 1
ATOM 7520 O O . SER B 1 413 ? -14.969 16.25 -17.016 1 58.75 413 SER B O 1
ATOM 7522 N N . THR B 1 414 ? -15.5 17.688 -15.305 1 53.59 414 THR B N 1
ATOM 7523 C CA . THR B 1 414 ? -14.516 18.688 -15.688 1 53.59 414 THR B CA 1
ATOM 7524 C C . THR B 1 414 ? -13.188 18.438 -14.977 1 53.59 414 THR B C 1
ATOM 7526 O O . THR B 1 414 ? -13.148 18.266 -13.758 1 53.59 414 THR B O 1
ATOM 7529 N N . ILE B 1 415 ? -12.227 18.203 -15.789 1 55.66 415 ILE B N 1
ATOM 7530 C CA . ILE B 1 415 ? -10.891 17.969 -15.258 1 55.66 415 ILE B CA 1
ATOM 7531 C C . ILE B 1 415 ? -10.039 19.234 -15.43 1 55.66 415 ILE B C 1
ATOM 7533 O O . ILE B 1 415 ? -9.984 19.812 -16.516 1 55.66 415 ILE B O 1
ATOM 7537 N N . LYS B 1 416 ? -9.562 19.812 -14.336 1 58.66 416 LYS B N 1
ATOM 7538 C CA . LYS B 1 416 ? -8.672 20.969 -14.359 1 58.66 416 LYS B CA 1
ATOM 7539 C C . LYS B 1 416 ? -7.223 20.547 -14.102 1 58.66 416 LYS B C 1
ATOM 7541 O O . LYS B 1 416 ? -6.941 19.844 -13.133 1 58.66 416 LYS B O 1
ATOM 7546 N N . MET B 1 417 ? -6.465 20.734 -15.125 1 56.75 417 MET B N 1
ATOM 7547 C CA . MET B 1 417 ? -5.035 20.516 -14.945 1 56.75 417 MET B CA 1
ATOM 7548 C C . MET B 1 417 ? -4.27 21.828 -14.961 1 56.75 417 MET B C 1
ATOM 7550 O O . MET B 1 417 ? -4.445 22.656 -15.867 1 56.75 417 MET B O 1
ATOM 7554 N N . ASP B 1 418 ? -3.684 22.141 -13.898 1 61.06 418 ASP B N 1
ATOM 7555 C CA . ASP B 1 418 ? -2.914 23.391 -13.867 1 61.06 418 ASP B CA 1
ATOM 7556 C C . ASP B 1 418 ? -1.561 23.172 -13.195 1 61.06 418 ASP B C 1
ATOM 7558 O O . ASP B 1 418 ? -1.297 22.109 -12.641 1 61.06 418 ASP B O 1
ATOM 7562 N N . TYR B 1 419 ? -0.738 24.078 -13.469 1 55.94 419 TYR B N 1
ATOM 7563 C CA . TYR B 1 419 ? 0.594 24.047 -12.875 1 55.94 419 TYR B CA 1
ATOM 7564 C C . TYR B 1 419 ? 0.542 24.469 -11.406 1 55.94 419 TYR B C 1
ATOM 7566 O O . TYR B 1 419 ? 1.565 24.812 -10.812 1 55.94 419 TYR B O 1
ATOM 7574 N N . GLY B 1 420 ? -0.63 24.406 -10.836 1 55.59 420 GLY B N 1
ATOM 7575 C CA . GLY B 1 420 ? -0.749 24.656 -9.406 1 55.59 420 GLY B CA 1
ATOM 7576 C C . GLY B 1 420 ? -1.362 26.016 -9.102 1 55.59 420 GLY B C 1
ATOM 7577 O O . GLY B 1 420 ? -1.788 26.266 -7.969 1 55.59 420 GLY B O 1
ATOM 7578 N N . MET B 1 421 ? -1.234 26.953 -10.008 1 60.38 421 MET B N 1
ATOM 7579 C CA . MET B 1 421 ? -1.771 28.297 -9.781 1 60.38 421 MET B CA 1
ATOM 7580 C C . MET B 1 421 ? -2.756 28.672 -10.883 1 60.38 421 MET B C 1
ATOM 7582 O O . MET B 1 421 ? -2.641 29.734 -11.484 1 60.38 421 MET B O 1
ATOM 7586 N N . LYS B 1 422 ? -3.58 27.672 -11.117 1 61.25 422 LYS B N 1
ATOM 7587 C CA . LYS B 1 422 ? -4.648 27.891 -12.086 1 61.25 422 LYS B CA 1
ATOM 7588 C C . LYS B 1 422 ? -4.09 28.391 -13.414 1 61.25 422 LYS B C 1
ATOM 7590 O O . LYS B 1 422 ? -3.234 27.75 -14.016 1 61.25 422 LYS B O 1
ATOM 7595 N N . ARG B 1 423 ? -4.375 29.641 -13.773 1 55.81 423 ARG B N 1
ATOM 7596 C CA . ARG B 1 423 ? -4.031 30.141 -15.102 1 55.81 423 ARG B CA 1
ATOM 7597 C C . ARG B 1 423 ? -2.719 30.922 -15.07 1 55.81 423 ARG B C 1
ATOM 7599 O O . ARG B 1 423 ? -2.188 31.297 -16.109 1 55.81 423 ARG B O 1
ATOM 7606 N N . GLU B 1 424 ? -2.182 31.031 -13.883 1 65.25 424 GLU B N 1
ATOM 7607 C CA . GLU B 1 424 ? -0.972 31.844 -13.766 1 65.25 424 GLU B CA 1
ATOM 7608 C C . GLU B 1 424 ? 0.274 30.969 -13.68 1 65.25 424 GLU B C 1
ATOM 7610 O O . GLU B 1 424 ? 0.186 29.781 -13.344 1 65.25 424 GLU B O 1
ATOM 7615 N N . ASP B 1 425 ? 1.299 31.547 -14.18 1 67.5 425 ASP B N 1
ATOM 7616 C CA . ASP B 1 425 ? 2.59 30.891 -14.008 1 67.5 425 ASP B CA 1
ATOM 7617 C C . ASP B 1 425 ? 2.992 30.844 -12.531 1 67.5 425 ASP B C 1
ATOM 7619 O O . ASP B 1 425 ? 3.188 31.891 -11.906 1 67.5 425 ASP B O 1
ATOM 7623 N N . PRO B 1 426 ? 3.082 29.734 -12.031 1 73.56 426 PRO B N 1
ATOM 7624 C CA . PRO B 1 426 ? 3.395 29.641 -10.602 1 73.56 426 PRO B CA 1
ATOM 7625 C C . PRO B 1 426 ? 4.742 30.266 -10.25 1 73.56 426 PRO B C 1
ATOM 7627 O O . PRO B 1 426 ? 4.945 30.688 -9.109 1 73.56 426 PRO B O 1
ATOM 7630 N N . ILE B 1 427 ? 5.625 30.312 -11.188 1 74.38 427 ILE B N 1
ATOM 7631 C CA . ILE B 1 427 ? 6.953 30.875 -10.938 1 74.38 427 ILE B CA 1
ATOM 7632 C C . ILE B 1 427 ? 6.844 32.375 -10.641 1 74.38 427 ILE B C 1
ATOM 7634 O O . ILE B 1 427 ? 7.664 32.906 -9.898 1 74.38 427 ILE B O 1
ATOM 7638 N N . ASP B 1 428 ? 5.801 32.906 -11.172 1 75.56 428 ASP B N 1
ATOM 7639 C CA . ASP B 1 428 ? 5.602 34.344 -10.977 1 75.56 428 ASP B CA 1
ATOM 7640 C C . ASP B 1 428 ? 5.223 34.656 -9.523 1 75.56 428 ASP B C 1
ATOM 7642 O O . ASP B 1 428 ? 5.312 35.781 -9.086 1 75.56 428 ASP B O 1
ATOM 7646 N N . HIS B 1 429 ? 4.93 33.688 -8.883 1 78 429 HIS B N 1
ATOM 7647 C CA . HIS B 1 429 ? 4.48 33.906 -7.512 1 78 429 HIS B CA 1
ATOM 7648 C C . HIS B 1 429 ? 5.57 33.531 -6.512 1 78 429 HIS B C 1
ATOM 7650 O O . HIS B 1 429 ? 5.375 33.656 -5.301 1 78 429 HIS B O 1
ATOM 7656 N N . LEU B 1 430 ? 6.711 33.281 -7.043 1 83.69 430 LEU B N 1
ATOM 7657 C CA . LEU B 1 430 ? 7.82 32.906 -6.172 1 83.69 430 LEU B CA 1
ATOM 7658 C C . LEU B 1 430 ? 8.695 34.125 -5.855 1 83.69 430 LEU B C 1
ATOM 7660 O O . LEU B 1 430 ? 8.852 35 -6.691 1 83.69 430 LEU B O 1
ATOM 7664 N N . TYR B 1 431 ? 9.188 34.156 -4.645 1 87.62 431 TYR B N 1
ATOM 7665 C CA . TYR B 1 431 ? 10.188 35.125 -4.262 1 87.62 431 TYR B CA 1
ATOM 7666 C C . TYR B 1 431 ? 11.594 34.531 -4.371 1 87.62 431 TYR B C 1
ATOM 7668 O O . TYR B 1 431 ? 11.891 33.5 -3.766 1 87.62 431 TYR B O 1
ATOM 7676 N N . PHE B 1 432 ? 12.391 35.25 -5.137 1 87.81 432 PHE B N 1
ATOM 7677 C CA . PHE B 1 432 ? 13.766 34.812 -5.324 1 87.81 432 PHE B CA 1
ATOM 7678 C C . PHE B 1 432 ? 14.734 35.781 -4.609 1 87.81 432 PHE B C 1
ATOM 7680 O O . PHE B 1 432 ? 14.398 36.938 -4.348 1 87.81 432 PHE B O 1
ATOM 7687 N N . TYR B 1 433 ? 15.797 35.25 -4.191 1 88.5 433 TYR B N 1
ATOM 7688 C CA . TYR B 1 433 ? 16.906 36.094 -3.732 1 88.5 433 TYR B CA 1
ATOM 7689 C C . TYR B 1 433 ? 18.188 35.781 -4.492 1 88.5 433 TYR B C 1
ATOM 7691 O O . TYR B 1 433 ? 18.297 34.719 -5.113 1 88.5 433 TYR B O 1
ATOM 7699 N N . SER B 1 434 ? 19.094 36.719 -4.531 1 87.31 434 SER B N 1
ATOM 7700 C CA . SER B 1 434 ? 20.359 36.531 -5.242 1 87.31 434 SER B CA 1
ATOM 7701 C C . SER B 1 434 ? 21.516 36.344 -4.27 1 87.31 434 SER B C 1
ATOM 7703 O O . SER B 1 434 ? 21.422 36.688 -3.092 1 87.31 434 SER B O 1
ATOM 7705 N N . LYS B 1 435 ? 22.594 35.844 -4.762 1 84.12 435 LYS B N 1
ATOM 7706 C CA . LYS B 1 435 ? 23.797 35.625 -3.961 1 84.12 435 LYS B CA 1
ATOM 7707 C C . LYS B 1 435 ? 24.375 36.938 -3.471 1 84.12 435 LYS B C 1
ATOM 7709 O O . LYS B 1 435 ? 24.984 37 -2.4 1 84.12 435 LYS B O 1
ATOM 7714 N N . HIS B 1 436 ? 24.125 37.938 -4.227 1 84 436 HIS B N 1
ATOM 7715 C CA . HIS B 1 436 ? 24.688 39.25 -3.932 1 84 436 HIS B CA 1
ATOM 7716 C C . HIS B 1 436 ? 23.875 39.969 -2.871 1 84 436 HIS B C 1
ATOM 7718 O O . HIS B 1 436 ? 24.406 40.844 -2.168 1 84 436 HIS B O 1
ATOM 7724 N N . ASN B 1 437 ? 22.641 39.656 -2.812 1 83.81 437 ASN B N 1
ATOM 7725 C CA . ASN B 1 437 ? 21.75 40.219 -1.798 1 83.81 437 ASN B CA 1
ATOM 7726 C C . ASN B 1 437 ? 20.828 39.156 -1.209 1 83.81 437 ASN B C 1
ATOM 7728 O O . ASN B 1 437 ? 19.719 38.938 -1.709 1 83.81 437 ASN B O 1
ATOM 7732 N N . THR B 1 438 ? 21.172 38.688 -0.134 1 84 438 THR B N 1
ATOM 7733 C CA . THR B 1 438 ? 20.469 37.531 0.438 1 84 438 THR B CA 1
ATOM 7734 C C . THR B 1 438 ? 19.297 38 1.281 1 84 438 THR B C 1
ATOM 7736 O O . THR B 1 438 ? 18.5 37.188 1.75 1 84 438 THR B O 1
ATOM 7739 N N . THR B 1 439 ? 19.125 39.281 1.437 1 83.44 439 THR B N 1
ATOM 7740 C CA . THR B 1 439 ? 18.062 39.781 2.312 1 83.44 439 THR B CA 1
ATOM 7741 C C . THR B 1 439 ? 16.922 40.375 1.499 1 83.44 439 THR B C 1
ATOM 7743 O O . THR B 1 439 ? 15.828 40.594 2.025 1 83.44 439 THR B O 1
ATOM 7746 N N . ARG B 1 440 ? 17.219 40.594 0.216 1 84.25 440 ARG B N 1
ATOM 7747 C CA . ARG B 1 440 ? 16.203 41.188 -0.631 1 84.25 440 ARG B CA 1
ATOM 7748 C C . ARG B 1 440 ? 15.625 40.188 -1.607 1 84.25 440 ARG B C 1
ATOM 7750 O O . ARG B 1 440 ? 16.375 39.5 -2.301 1 84.25 440 ARG B O 1
ATOM 7757 N N . ALA B 1 441 ? 14.32 40.188 -1.526 1 88.88 441 ALA B N 1
ATOM 7758 C CA . ALA B 1 441 ? 13.633 39.25 -2.424 1 88.88 441 ALA B CA 1
ATOM 7759 C C . ALA B 1 441 ? 13.062 40 -3.637 1 88.88 441 ALA B C 1
ATOM 7761 O O . ALA B 1 441 ? 12.828 41.188 -3.584 1 88.88 441 ALA B O 1
ATOM 7762 N N . PHE B 1 442 ? 12.969 39.406 -4.793 1 83.31 442 PHE B N 1
ATOM 7763 C CA . PHE B 1 442 ? 12.359 39.969 -6 1 83.31 442 PHE B CA 1
ATOM 7764 C C . PHE B 1 442 ? 11.555 38.906 -6.734 1 83.31 442 PHE B C 1
ATOM 7766 O O . PHE B 1 442 ? 11.727 37.719 -6.488 1 83.31 442 PHE B O 1
ATOM 7773 N N . LYS B 1 443 ? 10.578 39.312 -7.48 1 81.81 443 LYS B N 1
ATOM 7774 C CA . LYS B 1 443 ? 9.812 38.438 -8.336 1 81.81 443 LYS B CA 1
ATOM 7775 C C . LYS B 1 443 ? 10.352 38.438 -9.766 1 81.81 443 LYS B C 1
ATOM 7777 O O . LYS B 1 443 ? 10.766 39.469 -10.273 1 81.81 443 LYS B O 1
ATOM 7782 N N . ARG B 1 444 ? 10.531 37.281 -10.227 1 72 444 ARG B N 1
ATOM 7783 C CA . ARG B 1 444 ? 11.023 37.188 -11.602 1 72 444 ARG B CA 1
ATOM 7784 C C . ARG B 1 444 ? 9.867 37.219 -12.594 1 72 444 ARG B C 1
ATOM 7786 O O . ARG B 1 444 ? 8.828 36.594 -12.375 1 72 444 ARG B O 1
ATOM 7793 N N . LYS B 1 445 ? 9.805 38.25 -13.422 1 58.62 445 LYS B N 1
ATOM 7794 C CA . LYS B 1 445 ? 8.789 38.312 -14.469 1 58.62 445 LYS B CA 1
ATOM 7795 C C . LYS B 1 445 ? 9.125 37.344 -15.609 1 58.62 445 LYS B C 1
ATOM 7797 O O . LYS B 1 445 ? 10.289 36.969 -15.773 1 58.62 445 LYS B O 1
ATOM 7802 N N . ARG B 1 446 ? 8.18 36.781 -16.375 1 54.47 446 ARG B N 1
ATOM 7803 C CA . ARG B 1 446 ? 8.18 35.844 -17.484 1 54.47 446 ARG B CA 1
ATOM 7804 C C . ARG B 1 446 ? 9.398 36.062 -18.375 1 54.47 446 ARG B C 1
ATOM 7806 O O . ARG B 1 446 ? 9.992 35.094 -18.875 1 54.47 446 ARG B O 1
ATOM 7813 N N . CYS B 1 447 ? 9.609 37.25 -18.719 1 43.09 447 CYS B N 1
ATOM 7814 C CA . CYS B 1 447 ? 10.461 37.5 -19.875 1 43.09 447 CYS B CA 1
ATOM 7815 C C . CYS B 1 447 ? 11.898 37.062 -19.594 1 43.09 447 CYS B C 1
ATOM 7817 O O . CYS B 1 447 ? 12.711 36.969 -20.516 1 43.09 447 CYS B O 1
ATOM 7819 N N . GLN B 1 448 ? 12.273 37 -18.516 1 42.97 448 GLN B N 1
ATOM 7820 C CA . GLN B 1 448 ? 13.703 36.812 -18.266 1 42.97 448 GLN B CA 1
ATOM 7821 C C . GLN B 1 448 ? 14.062 35.344 -18.094 1 42.97 448 GLN B C 1
ATOM 7823 O O . GLN B 1 448 ? 15.242 35 -18 1 42.97 448 GLN B O 1
ATOM 7828 N N . VAL B 1 449 ? 13.062 34.469 -17.938 1 44 449 VAL B N 1
ATOM 7829 C CA . VAL B 1 449 ? 13.375 33.062 -17.688 1 44 449 VAL B CA 1
ATOM 7830 C C . VAL B 1 449 ? 13.359 32.281 -19 1 44 449 VAL B C 1
ATOM 7832 O O . VAL B 1 449 ? 12.844 32.781 -20.016 1 44 449 VAL B O 1
ATOM 7835 N N . SER B 1 450 ? 13.758 31 -19.078 1 44.53 450 SER B N 1
ATOM 7836 C CA . SER B 1 450 ? 13.961 30.156 -20.25 1 44.53 450 SER B CA 1
ATOM 7837 C C . SER B 1 450 ? 12.711 30.125 -21.125 1 44.53 450 SER B C 1
ATOM 7839 O O . SER B 1 450 ? 11.586 30.203 -20.609 1 44.53 450 SER B O 1
ATOM 7841 N N . ARG B 1 451 ? 12.664 30.594 -22.375 1 41.34 451 ARG B N 1
ATOM 7842 C CA . ARG B 1 451 ? 11.766 30.688 -23.516 1 41.34 451 ARG B CA 1
ATOM 7843 C C . ARG B 1 451 ? 10.914 29.422 -23.641 1 41.34 451 ARG B C 1
ATOM 7845 O O . ARG B 1 451 ? 9.914 29.406 -24.359 1 41.34 451 ARG B O 1
ATOM 7852 N N . ILE B 1 452 ? 11.234 28.266 -23.25 1 41.03 452 ILE B N 1
ATOM 7853 C CA . ILE B 1 452 ? 10.5 27.078 -23.641 1 41.03 452 ILE B CA 1
ATOM 7854 C C . ILE B 1 452 ? 9.406 26.797 -22.609 1 41.03 452 ILE B C 1
ATOM 7856 O O . ILE B 1 452 ? 9.594 25.984 -21.688 1 41.03 452 ILE B O 1
ATOM 7860 N N . ARG B 1 453 ? 8.789 27.875 -22.094 1 50.53 453 ARG B N 1
ATOM 7861 C CA . ARG B 1 453 ? 7.75 27.609 -21.109 1 50.53 453 ARG B CA 1
ATOM 7862 C C . ARG B 1 453 ? 6.398 27.406 -21.781 1 50.53 453 ARG B C 1
ATOM 7864 O O . ARG B 1 453 ? 6.137 27.969 -22.844 1 50.53 453 ARG B O 1
ATOM 7871 N N . PRO B 1 454 ? 5.598 26.453 -21.266 1 51.84 454 PRO B N 1
ATOM 7872 C CA . PRO B 1 454 ? 4.27 26.25 -21.859 1 51.84 454 PRO B CA 1
ATOM 7873 C C . PRO B 1 454 ? 3.426 27.531 -21.844 1 51.84 454 PRO B C 1
ATOM 7875 O O . PRO B 1 454 ? 3.59 28.375 -20.953 1 51.84 454 PRO B O 1
ATOM 7878 N N . THR B 1 455 ? 2.832 27.953 -22.891 1 47.62 455 THR B N 1
ATOM 7879 C CA . THR B 1 455 ? 1.973 29.125 -23.016 1 47.62 455 THR B CA 1
ATOM 7880 C C . THR B 1 455 ? 0.658 28.906 -22.266 1 47.62 455 THR B C 1
ATOM 7882 O O . THR B 1 455 ? -0.029 29.875 -21.922 1 47.62 455 THR B O 1
ATOM 7885 N N . CYS B 1 456 ? 0.296 27.719 -21.984 1 46.88 456 CYS B N 1
ATOM 7886 C CA . CYS B 1 456 ? -0.956 27.453 -21.281 1 46.88 456 CYS B CA 1
ATOM 7887 C C . CYS B 1 456 ? -0.713 26.625 -20.031 1 46.88 456 CYS B C 1
ATOM 7889 O O . CYS B 1 456 ? -0.063 25.578 -20.094 1 46.88 456 CYS B O 1
ATOM 7891 N N . PHE B 1 457 ? -1.242 27.234 -18.953 1 50.25 457 PHE B N 1
ATOM 7892 C CA . PHE B 1 457 ? -0.871 26.609 -17.688 1 50.25 457 PHE B CA 1
ATOM 7893 C C . PHE B 1 457 ? -2.035 25.812 -17.109 1 50.25 457 PHE B C 1
ATOM 7895 O O . PHE B 1 457 ? -1.965 25.328 -15.984 1 50.25 457 PHE B O 1
ATOM 7902 N N . SER B 1 458 ? -3.201 25.891 -17.906 1 57.22 458 SER B N 1
ATOM 7903 C CA . SER B 1 458 ? -4.344 25.109 -17.438 1 57.22 458 SER B CA 1
ATOM 7904 C C . SER B 1 458 ? -5.129 24.516 -18.609 1 57.22 458 SER B C 1
ATOM 7906 O O . SER B 1 458 ? -5.133 25.078 -19.703 1 57.22 458 SER B O 1
ATOM 7908 N N . GLU B 1 459 ? -5.512 23.375 -18.531 1 62.03 459 GLU B N 1
ATOM 7909 C CA . GLU B 1 459 ? -6.391 22.703 -19.484 1 62.03 459 GLU B CA 1
ATOM 7910 C C . GLU B 1 459 ? -7.617 22.125 -18.781 1 62.03 459 GLU B C 1
ATOM 7912 O O . GLU B 1 459 ? -7.52 21.609 -17.672 1 62.03 459 GLU B O 1
ATOM 7917 N N . ARG B 1 460 ? -8.773 22.547 -19.359 1 63.19 460 ARG B N 1
ATOM 7918 C CA . ARG B 1 460 ? -10.023 22 -18.844 1 63.19 460 ARG B CA 1
ATOM 7919 C C . ARG B 1 460 ? -10.648 21.031 -19.844 1 63.19 460 ARG B C 1
ATOM 7921 O O . ARG B 1 460 ? -10.781 21.344 -21.031 1 63.19 460 ARG B O 1
ATOM 7928 N N . LEU B 1 461 ? -10.891 19.828 -19.344 1 65.31 461 LEU B N 1
ATOM 7929 C CA . LEU B 1 461 ? -11.5 18.797 -20.188 1 65.31 461 LEU B CA 1
ATOM 7930 C C . LEU B 1 461 ? -12.859 18.375 -19.625 1 65.31 461 LEU B C 1
ATOM 7932 O O . LEU B 1 461 ? -13.055 18.359 -18.422 1 65.31 461 LEU B O 1
ATOM 7936 N N . VAL B 1 462 ? -13.805 18.297 -20.469 1 66.75 462 VAL B N 1
ATOM 7937 C CA . VAL B 1 462 ? -15.094 17.719 -20.109 1 66.75 462 VAL B CA 1
ATOM 7938 C C . VAL B 1 462 ? -15.203 16.297 -20.656 1 66.75 462 VAL B C 1
ATOM 7940 O O . VAL B 1 462 ? -15.008 16.078 -21.859 1 66.75 462 VAL B O 1
ATOM 7943 N N . ARG B 1 463 ? -15.406 15.445 -19.734 1 68.94 463 ARG B N 1
ATOM 7944 C CA . ARG B 1 463 ? -15.484 14.039 -20.109 1 68.94 463 ARG B CA 1
ATOM 7945 C C . ARG B 1 463 ? -16.906 13.516 -19.969 1 68.94 463 ARG B C 1
ATOM 7947 O O . ARG B 1 463 ? -17.625 13.891 -19.047 1 68.94 463 ARG B O 1
ATOM 7954 N N . PHE B 1 464 ? -17.25 12.68 -20.938 1 68.25 464 PHE B N 1
ATOM 7955 C CA . PHE B 1 464 ? -18.578 12.086 -20.984 1 68.25 464 PHE B CA 1
ATOM 7956 C C . PHE B 1 464 ? -18.516 10.586 -20.766 1 68.25 464 PHE B C 1
ATOM 7958 O O . PHE B 1 464 ? -17.75 9.883 -21.438 1 68.25 464 PHE B O 1
ATOM 7965 N N . VAL B 1 465 ? -19.281 10.203 -19.688 1 68.75 465 VAL B N 1
ATOM 7966 C CA . VAL B 1 465 ? -19.266 8.789 -19.344 1 68.75 465 VAL B CA 1
ATOM 7967 C C . VAL B 1 465 ? -20.688 8.242 -19.328 1 68.75 465 VAL B C 1
ATOM 7969 O O . VAL B 1 465 ? -21.609 8.906 -18.859 1 68.75 465 VAL B O 1
ATOM 7972 N N . CYS B 1 466 ? -20.906 7.105 -20.047 1 70.62 466 CYS B N 1
ATOM 7973 C CA . CYS B 1 466 ? -22.188 6.402 -20.031 1 70.62 466 CYS B CA 1
ATOM 7974 C C . CYS B 1 466 ? -22.203 5.316 -18.969 1 70.62 466 CYS B C 1
ATOM 7976 O O . CYS B 1 466 ? -21.359 4.426 -18.969 1 70.62 466 CYS B O 1
ATOM 7978 N N . LYS B 1 467 ? -23.094 5.352 -18.062 1 70.81 467 LYS B N 1
ATOM 7979 C CA . LYS B 1 467 ? -23.172 4.445 -16.922 1 70.81 467 LYS B CA 1
ATOM 7980 C C . LYS B 1 467 ? -23.781 3.107 -17.328 1 70.81 467 LYS B C 1
ATOM 7982 O O . LYS B 1 467 ? -23.516 2.082 -16.688 1 70.81 467 LYS B O 1
ATOM 7987 N N . LYS B 1 468 ? -24.641 3.094 -18.266 1 62.81 468 LYS B N 1
ATOM 7988 C CA . LYS B 1 468 ? -25.328 1.861 -18.641 1 62.81 468 LYS B CA 1
ATOM 7989 C C . LYS B 1 468 ? -24.516 1.079 -19.672 1 62.81 468 LYS B C 1
ATOM 7991 O O . LYS B 1 468 ? -24.047 1.649 -20.656 1 62.81 468 LYS B O 1
ATOM 7996 N N . THR B 1 469 ? -23.922 0.139 -19.266 1 56.09 469 THR B N 1
ATOM 7997 C CA . THR B 1 469 ? -23.078 -0.674 -20.141 1 56.09 469 THR B CA 1
ATOM 7998 C C . THR B 1 469 ? -23.938 -1.396 -21.188 1 56.09 469 THR B C 1
ATOM 8000 O O . THR B 1 469 ? -23.453 -1.722 -22.266 1 56.09 469 THR B O 1
ATOM 8003 N N . ASP B 1 470 ? -25.141 -1.993 -20.781 1 47.59 470 ASP B N 1
ATOM 8004 C CA . ASP B 1 470 ? -25.938 -2.822 -21.688 1 47.59 470 ASP B CA 1
ATOM 8005 C C . ASP B 1 470 ? -26.609 -1.972 -22.766 1 47.59 470 ASP B C 1
ATOM 8007 O O . ASP B 1 470 ? -27.812 -1.707 -22.703 1 47.59 470 ASP B O 1
ATOM 8011 N N . LEU B 1 471 ? -26.047 -1.082 -23.062 1 43.56 471 LEU B N 1
ATOM 8012 C CA . LEU B 1 471 ? -26.797 -0.413 -24.125 1 43.56 471 LEU B CA 1
ATOM 8013 C C . LEU B 1 471 ? -27.109 -1.379 -25.266 1 43.56 471 LEU B C 1
ATOM 8015 O O . LEU B 1 471 ? -26.219 -1.729 -26.047 1 43.56 471 LEU B O 1
ATOM 8019 N N . LYS B 1 472 ? -27.797 -2.416 -24.938 1 40.03 472 LYS B N 1
ATOM 8020 C CA . LYS B 1 472 ? -28.422 -2.924 -26.156 1 40.03 472 LYS B CA 1
ATOM 8021 C C . LYS B 1 472 ? -28.734 -1.788 -27.125 1 40.03 472 LYS B C 1
ATOM 8023 O O . LYS B 1 472 ? -29.328 -0.781 -26.75 1 40.03 472 LYS B O 1
ATOM 8028 N N . ALA B 1 473 ? -27.922 -1.74 -28.078 1 39.56 473 ALA B N 1
ATOM 8029 C CA . ALA B 1 473 ? -27.984 -0.854 -29.234 1 39.56 473 ALA B CA 1
ATOM 8030 C C . ALA B 1 473 ? -29.422 -0.483 -29.562 1 39.56 473 ALA B C 1
ATOM 8032 O O . ALA B 1 473 ? -30.188 -1.316 -30.062 1 39.56 473 ALA B O 1
ATOM 8033 N N . ASP B 1 474 ? -30.172 -0.09 -28.75 1 40.75 474 ASP B N 1
ATOM 8034 C CA . ASP B 1 474 ? -31.172 0.542 -29.609 1 40.75 474 ASP B CA 1
ATOM 8035 C C . ASP B 1 474 ? -30.516 1.288 -30.766 1 40.75 474 ASP B C 1
ATOM 8037 O O . ASP B 1 474 ? -29.719 2.201 -30.547 1 40.75 474 ASP B O 1
ATOM 8041 N N . PRO B 1 475 ? -30.359 0.581 -31.844 1 45.56 475 PRO B N 1
ATOM 8042 C CA . PRO B 1 475 ? -29.688 1.103 -33.062 1 45.56 475 PRO B CA 1
ATOM 8043 C C . PRO B 1 475 ? -29.828 2.617 -33.188 1 45.56 475 PRO B C 1
ATOM 8045 O O . PRO B 1 475 ? -29.062 3.246 -33.906 1 45.56 475 PRO B O 1
ATOM 8048 N N . LYS B 1 476 ? -30.859 3.086 -32.688 1 47.34 476 LYS B N 1
ATOM 8049 C CA . LYS B 1 476 ? -31.203 4.477 -32.969 1 47.34 476 LYS B CA 1
ATOM 8050 C C . LYS B 1 476 ? -30.516 5.426 -32 1 47.34 476 LYS B C 1
ATOM 8052 O O . LYS B 1 476 ? -30.375 6.621 -32.281 1 47.34 476 LYS B O 1
ATOM 8057 N N . ALA B 1 477 ? -30.203 5.035 -30.672 1 52.03 477 ALA B N 1
ATOM 8058 C CA . ALA B 1 477 ? -29.656 6.016 -29.719 1 52.03 477 ALA B CA 1
ATOM 8059 C C . ALA B 1 477 ? -28.172 5.777 -29.469 1 52.03 477 ALA B C 1
ATOM 8061 O O . ALA B 1 477 ? -27.797 4.766 -28.859 1 52.03 477 ALA B O 1
ATOM 8062 N N . ASP B 1 478 ? -27.312 6.105 -30.188 1 61.62 478 ASP B N 1
ATOM 8063 C CA . ASP B 1 478 ? -25.859 6.094 -30.047 1 61.62 478 ASP B CA 1
ATOM 8064 C C . ASP B 1 478 ? -25.375 7.172 -29.078 1 61.62 478 ASP B C 1
ATOM 8066 O O . ASP B 1 478 ? -25.438 8.359 -29.391 1 61.62 478 ASP B O 1
ATOM 8070 N N . PRO B 1 479 ? -25.109 6.723 -27.766 1 65.25 479 PRO B N 1
ATOM 8071 C CA . PRO B 1 479 ? -24.656 7.73 -26.812 1 65.25 479 PRO B CA 1
ATOM 8072 C C . PRO B 1 479 ? -23.578 8.641 -27.391 1 65.25 479 PRO B C 1
ATOM 8074 O O . PRO B 1 479 ? -23.484 9.82 -27.031 1 65.25 479 PRO B O 1
ATOM 8077 N N . ARG B 1 480 ? -22.844 8.125 -28.281 1 69.44 480 ARG B N 1
ATOM 8078 C CA . ARG B 1 480 ? -21.828 8.945 -28.906 1 69.44 480 ARG B CA 1
ATOM 8079 C C . ARG B 1 480 ? -22.453 10.047 -29.75 1 69.44 480 ARG B C 1
ATOM 8081 O O . ARG B 1 480 ? -21.953 11.172 -29.797 1 69.44 480 ARG B O 1
ATOM 8088 N N . ALA B 1 481 ? -23.5 9.578 -30.391 1 69.81 481 ALA B N 1
ATOM 8089 C CA . ALA B 1 481 ? -24.188 10.555 -31.234 1 69.81 481 ALA B CA 1
ATOM 8090 C C . ALA B 1 481 ? -24.797 11.672 -30.391 1 69.81 481 ALA B C 1
ATOM 8092 O O . ALA B 1 481 ? -24.75 12.844 -30.781 1 69.81 481 ALA B O 1
ATOM 8093 N N . GLU B 1 482 ? -25.328 11.25 -29.328 1 67.62 482 GLU B N 1
ATOM 8094 C CA . GLU B 1 482 ? -25.906 12.242 -28.422 1 67.62 482 GLU B CA 1
ATOM 8095 C C . GLU B 1 482 ? -24.844 13.18 -27.875 1 67.62 482 GLU B C 1
ATOM 8097 O O . GLU B 1 482 ? -25.078 14.383 -27.719 1 67.62 482 GLU B O 1
ATOM 8102 N N . PHE B 1 483 ? -23.766 12.656 -27.641 1 68.94 483 PHE B N 1
ATOM 8103 C CA . PHE B 1 483 ? -22.656 13.469 -27.156 1 68.94 483 PHE B CA 1
ATOM 8104 C C . PHE B 1 483 ? -22.234 14.477 -28.219 1 68.94 483 PHE B C 1
ATOM 8106 O O . PHE B 1 483 ? -21.984 15.641 -27.906 1 68.94 483 PHE B O 1
ATOM 8113 N N . LYS B 1 484 ? -22.078 13.953 -29.312 1 70.75 484 LYS B N 1
ATOM 8114 C CA . LYS B 1 484 ? -21.688 14.828 -30.406 1 70.75 484 LYS B CA 1
ATOM 8115 C C . LYS B 1 484 ? -22.688 15.969 -30.578 1 70.75 484 LYS B C 1
ATOM 8117 O O . LYS B 1 484 ? -22.297 17.125 -30.797 1 70.75 484 LYS B O 1
ATOM 8122 N N . LYS B 1 485 ? -23.906 15.57 -30.469 1 70.06 485 LYS B N 1
ATOM 8123 C CA . LYS B 1 485 ? -24.969 16.578 -30.578 1 70.06 485 LYS B CA 1
ATOM 8124 C C . LYS B 1 485 ? -24.859 17.609 -29.453 1 70.06 485 LYS B C 1
ATOM 8126 O O . LYS B 1 485 ? -25.031 18.812 -29.688 1 70.06 485 LYS B O 1
ATOM 8131 N N . TRP B 1 486 ? -24.625 17.094 -28.359 1 67.81 486 TRP B N 1
ATOM 8132 C CA . TRP B 1 486 ? -24.5 18 -27.203 1 67.81 486 TRP B CA 1
ATOM 8133 C C . TRP B 1 486 ? -23.312 18.938 -27.391 1 67.81 486 TRP B C 1
ATOM 8135 O O . TRP B 1 486 ? -23.422 20.141 -27.109 1 67.81 486 TRP B O 1
ATOM 8145 N N . CYS B 1 487 ? -22.25 18.391 -27.797 1 69.88 487 CYS B N 1
ATOM 8146 C CA . CYS B 1 487 ? -21.062 19.203 -28.031 1 69.88 487 CYS B CA 1
ATOM 8147 C C . CYS B 1 487 ? -21.344 20.281 -29.062 1 69.88 487 CYS B C 1
ATOM 8149 O O . CYS B 1 487 ? -20.922 21.422 -28.906 1 69.88 487 CYS B O 1
ATOM 8151 N N . LYS B 1 488 ? -21.953 19.828 -30.047 1 69.69 488 LYS B N 1
ATOM 8152 C CA . LYS B 1 488 ? -22.297 20.766 -31.109 1 69.69 488 LYS B CA 1
ATOM 8153 C C . LYS B 1 488 ? -23.219 21.859 -30.578 1 69.69 488 LYS B C 1
ATOM 8155 O O . LYS B 1 488 ? -23.047 23.031 -30.922 1 69.69 488 LYS B O 1
ATOM 8160 N N . ALA B 1 489 ? -24.109 21.391 -29.797 1 68.88 489 ALA B N 1
ATOM 8161 C CA . ALA B 1 489 ? -25.078 22.344 -29.266 1 68.88 489 ALA B CA 1
ATOM 8162 C C . ALA B 1 489 ? -24.406 23.359 -28.344 1 68.88 489 ALA B C 1
ATOM 8164 O O . ALA B 1 489 ? -24.844 24.516 -28.266 1 68.88 489 ALA B O 1
ATOM 8165 N N . LYS B 1 490 ? -23.453 22.922 -27.734 1 65 490 LYS B N 1
ATOM 8166 C CA . LYS B 1 490 ? -22.812 23.812 -26.766 1 65 490 LYS B CA 1
ATOM 8167 C C . LYS B 1 490 ? -21.609 24.516 -27.359 1 65 490 LYS B C 1
ATOM 8169 O O . LYS B 1 490 ? -20.969 25.344 -26.703 1 65 490 LYS B O 1
ATOM 8174 N N . GLY B 1 491 ? -21.297 24.234 -28.703 1 61.69 491 GLY B N 1
ATOM 8175 C CA . GLY B 1 491 ? -20.234 24.922 -29.422 1 61.69 491 GLY B CA 1
ATOM 8176 C C . GLY B 1 491 ? -18.859 24.391 -29.094 1 61.69 491 GLY B C 1
ATOM 8177 O O . GLY B 1 491 ? -17.875 25.125 -29.172 1 61.69 491 GLY B O 1
ATOM 8178 N N . PHE B 1 492 ? -18.766 23.344 -28.516 1 62.53 492 PHE B N 1
ATOM 8179 C CA . PHE B 1 492 ? -17.453 22.797 -28.203 1 62.53 492 PHE B CA 1
ATOM 8180 C C . PHE B 1 492 ? -16.844 22.078 -29.391 1 62.53 492 PHE B C 1
ATOM 8182 O O . PHE B 1 492 ? -17.578 21.469 -30.188 1 62.53 492 PHE B O 1
ATOM 8189 N N . PRO B 1 493 ? -15.438 22.547 -29.734 1 55.84 493 PRO B N 1
ATOM 8190 C CA . PRO B 1 493 ? -14.812 21.844 -30.859 1 55.84 493 PRO B CA 1
ATOM 8191 C C . PRO B 1 493 ? -14.906 20.328 -30.75 1 55.84 493 PRO B C 1
ATOM 8193 O O . PRO B 1 493 ? -14.867 19.781 -29.641 1 55.84 493 PRO B O 1
ATOM 8196 N N . GLU B 1 494 ? -15.414 19.812 -31.781 1 49.25 494 GLU B N 1
ATOM 8197 C CA . GLU B 1 494 ? -15.461 18.359 -31.891 1 49.25 494 GLU B CA 1
ATOM 8198 C C . GLU B 1 494 ? -14.094 17.734 -31.625 1 49.25 494 GLU B C 1
ATOM 8200 O O . GLU B 1 494 ? -13.227 17.75 -32.5 1 49.25 494 GLU B O 1
ATOM 8205 N N . TYR B 1 495 ? -13.406 18.188 -30.719 1 45.41 495 TYR B N 1
ATOM 8206 C CA . TYR B 1 495 ? -12.102 17.547 -30.641 1 45.41 495 TYR B CA 1
ATOM 8207 C C . TYR B 1 495 ? -12.211 16.047 -30.859 1 45.41 495 TYR B C 1
ATOM 8209 O O . TYR B 1 495 ? -13.273 15.461 -30.656 1 45.41 495 TYR B O 1
ATOM 8217 N N . GLN B 1 496 ? -11.008 15.547 -31.438 1 39.91 496 GLN B N 1
ATOM 8218 C CA . GLN B 1 496 ? -10.727 14.164 -31.781 1 39.91 496 GLN B CA 1
ATOM 8219 C C . GLN B 1 496 ? -11.258 13.203 -30.719 1 39.91 496 GLN B C 1
ATOM 8221 O O . GLN B 1 496 ? -10.766 13.188 -29.594 1 39.91 496 GLN B O 1
ATOM 8226 N N . VAL B 1 497 ? -12.453 13.164 -30.625 1 37.28 497 VAL B N 1
ATOM 8227 C CA . VAL B 1 497 ? -12.961 11.961 -29.969 1 37.28 497 VAL B CA 1
ATOM 8228 C C . VAL B 1 497 ? -12.016 10.797 -30.219 1 37.28 497 VAL B C 1
ATOM 8230 O O . VAL B 1 497 ? -11.875 10.344 -31.359 1 37.28 497 VAL B O 1
ATOM 8233 N N . ILE B 1 498 ? -10.891 10.969 -29.797 1 32.94 498 ILE B N 1
ATOM 8234 C CA . ILE B 1 498 ? -10.227 9.68 -29.953 1 32.94 498 ILE B CA 1
ATOM 8235 C C . ILE B 1 498 ? -11.117 8.57 -29.391 1 32.94 498 ILE B C 1
ATOM 8237 O O . ILE B 1 498 ? -11.414 8.539 -28.203 1 32.94 498 ILE B O 1
ATOM 8241 N N . PHE B 1 499 ? -12.094 8.289 -30.156 1 29.03 499 PHE B N 1
ATOM 8242 C CA . PHE B 1 499 ? -12.867 7.09 -29.844 1 29.03 499 PHE B CA 1
ATOM 8243 C C . PHE B 1 499 ? -11.945 5.922 -29.516 1 29.03 499 PHE B C 1
ATOM 8245 O O . PHE B 1 499 ? -11.047 5.594 -30.297 1 29.03 499 PHE B O 1
ATOM 8252 N N . ILE B 1 500 ? -11.422 6.043 -28.406 1 29.47 500 ILE B N 1
ATOM 8253 C CA . ILE B 1 500 ? -10.781 4.766 -28.109 1 29.47 500 ILE B CA 1
ATOM 8254 C C . ILE B 1 500 ? -11.758 3.625 -28.375 1 29.47 500 ILE B C 1
ATOM 8256 O O . ILE B 1 500 ? -12.805 3.531 -27.734 1 29.47 500 ILE B O 1
ATOM 8260 N N . ASN B 1 501 ? -11.984 3.342 -29.609 1 25.78 501 ASN B N 1
ATOM 8261 C CA . ASN B 1 501 ? -12.656 2.068 -29.844 1 25.78 501 ASN B CA 1
ATOM 8262 C C . ASN B 1 501 ? -12.453 1.097 -28.688 1 25.78 501 ASN B C 1
ATOM 8264 O O . ASN B 1 501 ? -11.516 1.251 -27.906 1 25.78 501 ASN B O 1
ATOM 8268 N N . LYS B 1 502 ? -13.344 0.035 -28.766 1 28.62 502 LYS B N 1
ATOM 8269 C CA . LYS B 1 502 ? -13.5 -1.088 -27.844 1 28.62 502 LYS B CA 1
ATOM 8270 C C . LYS B 1 502 ? -12.156 -1.479 -27.219 1 28.62 502 LYS B C 1
ATOM 8272 O O . LYS B 1 502 ? -12.117 -2.115 -26.172 1 28.62 502 LYS B O 1
ATOM 8277 N N . LEU B 1 503 ? -11.086 -1.524 -28.016 1 25.73 503 LEU B N 1
ATOM 8278 C CA . LEU B 1 503 ? -10.047 -2.51 -27.766 1 25.73 503 LEU B CA 1
ATOM 8279 C C . LEU B 1 503 ? -9.102 -2.027 -26.672 1 25.73 503 LEU B C 1
ATOM 8281 O O . LEU B 1 503 ? -8.117 -2.699 -26.344 1 25.73 503 LEU B O 1
ATOM 8285 N N . LEU B 1 504 ? -8.992 -0.661 -26.484 1 25.59 504 LEU B N 1
ATOM 8286 C CA . LEU B 1 504 ? -7.902 -0.486 -25.531 1 25.59 504 LEU B CA 1
ATOM 8287 C C . LEU B 1 504 ? -8.359 -0.809 -24.109 1 25.59 504 LEU B C 1
ATOM 8289 O O . LEU B 1 504 ? -9.094 -0.031 -23.5 1 25.59 504 LEU B O 1
ATOM 8293 N N . ASN B 1 505 ? -8.977 -1.77 -23.938 1 25.53 505 ASN B N 1
ATOM 8294 C CA . ASN B 1 505 ? -9.141 -2.334 -22.609 1 25.53 505 ASN B CA 1
ATOM 8295 C C . ASN B 1 505 ? -7.906 -2.082 -21.734 1 25.53 505 ASN B C 1
ATOM 8297 O O . ASN B 1 505 ? -6.852 -2.682 -21.953 1 25.53 505 ASN B O 1
ATOM 8301 N N . ILE B 1 506 ? -7.484 -0.808 -21.641 1 24.45 506 ILE B N 1
ATOM 8302 C CA . ILE B 1 506 ? -6.441 -0.577 -20.656 1 24.45 506 ILE B CA 1
ATOM 8303 C C . ILE B 1 506 ? -6.914 -1.073 -19.281 1 24.45 506 ILE B C 1
ATOM 8305 O O . ILE B 1 506 ? -8.023 -0.758 -18.859 1 24.45 506 ILE B O 1
#

InterPro domains:
  IPR003607 HD/PDEase domain [SM00471] (75-242)
  IPR003607 HD/PDEase domain [cd00077] (77-252)
  IPR006674 HD domain [PF01966] (79-166)
  IPR006674 HD domain [PS51831] (79-233)
  IPR050135 Deoxyguanosinetriphosphate triphosphohydrolase-like [PTHR11373] (32-474)

Foldseek 3Di:
DDPPPPPPPPPPPPPQPPPPDDDPPPSQDWDWDADPQPGTFTDTVLLVLLCPFLLLVLQQFAQPQFLLCLVFVLSNGTVNVLLSQQLRQLLLLLVLQCVVPVVLVQDPLLSNLSSNLSNQLQSQAFASGQLCLPPQLCVLPVVPNVDDSRVSSLVLVVVSCVVSVSCVVCVVVPYDCVQSNQVSSVLSDDPCVVVVVDPDPDSGRNDDQSNVASSCARARPQQRDYSSLVRCLSVVCVRRVHDADQDVVQQSNAWYWADDPRGIHIAGAPVCLVSVVSSLVSQLCCLVPGNVPPVSVQSSVLLSVLLSLQLVDPDFQLKFWDWDDDPPDRPDTDIDIGRPNRLSVPSVSRSPGYNCSLVSLLVGDDPSSVVSNVSSVCSVVVVTWAWQFKFWDPDPPPPPQAPLPPPQRKGKHKRKRFSRPRFDDSQQSGWHDYPVGRHDTDGDDPPPDDPPDDNGGIIIMIIITGGDSPPPCPVVCDVNVVVVVVCVVVVTPPPPRVVPPPPPSD/DDPPPPPPPPDPPPDPPPPPDDDPPPPQDWDWDADPQPGTFTDTVLLVVLCPFLLLVLQQFAQPQFLLCLVFVLSNGTVNVLLSQQLRQLLLLLVLQCVVPVVLVQDPLLSNLSSNLSNQLQSQAFASGQLCLQPQLCVLPVVPNVDDSRVLSLVLVVVSCVVSVSVVVCVVVPYDCVQSNQVSSVLSDDPCVVVVPDPDPDSGRNDDQSNVASSCARARPQQRDYSSLVRCLSVVCVRRVHDADQDVVQQSNAWYWADDPRGIHIAGAPVCLVSVVSSLVSQLCCLVPGNVPPQSVQSSVLLSVLLSLQLVDPDFQLKFWDWDDDPPDRPHTDIDIGRPNRLSVPSVSRSPGYNCSLVSLLVGDDPSSVVSNVSSVCSVVVVTWDWQFKFWDPDPPPPPQAPLPPDQRKGKHKRKRFSRPRFDDSQQSGWHDYPVGRHDTDGDDPPPDDPPDDNGGIIIMIIITGGDSPPPCPVVCDVNVVVVVVCVVVVTPPPPRVVPPPPPSD

Secondary structure (DSSP, 8-state):
---------------------SS-------EEEEETTTEEEEE-HHHHHHHTSHHHHGGGGSBTTGGGGGT-TT---BHHHHHHHHHHHHHHHHHHHHHH-GGG---HHHHHHHHHHHHHTTTT-BTTBHIIIIIIHHHH-GGGTT--HHHHHHHHHHHHHHHTTHHHHHHHTT--HHHHHHHHHHHH---GGGTTT--SS---SSS-GGGGGGGGSSS-TTTS--HHHHHHHHHHHHHHT------HHHHHHH-EEEEETTEEEEEEEGGGHHHHHHHHHHHHHHIIIIIT-HHHHHHHHHHHHHHHHHHTSSSSTT-EEEEEEPTT-TT-EEEEEE-TGGGGG-HHHHTT-STHHHHHHHT---GGGHHHHHHHHHHHTT-PPEEEEEEEE-S-----S--EETTTTEEEEEEEEESSSTTS-GGGG--EE-SS-TTBEEPPPGGGS-S---S--EEEEEEEEE--S-----TT--HHHHHHHHHHHHT----------TT---/---------------------SS-------EEEEETTTEEEEE-HHHHHHHTSHHHHGGGGSBTTGGGGGT-TT---BHHHHHHHHHHHHHHHHHHHHHH-GGG---HHHHHHHHHHHHHTTTT-BTTBHIIIIIIHHHH-GGGTT--HHHHHHHHHHHHHHHTTHHHHHHHTT--HHHHHHHHHHHH---GGGGTT--SS---SSS-GGGGGGGGSSS-TTTS--HHHHHHHHHHHHHHT------HHHHHHH-EEEEETTEEEEEEEGGGHHHHHHHHHHHHHHIIIIIT-HHHHHHHHHHHHHHHHHHTSSS-TT-EEEEEEPTT-TT-EEEEEE-TGGGGG-HHHHTT-STHHHHHHHT---GGGHHHHHHHHHHHTT-PPEEEEEEEE-S-----S--EETTTTEEEEEEEEESSSTTS-GGGG-EEE-SS-TTBEEE--GGGS-S---S--EEEEEEEEE--S-----TT--HHHHHHHHHHHHT----------TT---

Organism: Dicentrarchus labrax (NCBI:txid13489)

Sequence (1012 aa):
MPKRRLALRRTRVGLLFWVITGLDSVICVLQVFNDPIHGHIELHPLLVKIIDTPQFQRLRSIKQLGGAYFVYPGASHNRFEHSIGVAHLAGKLGQALKTKQPDLNITDRDILCVQIAGLCHDLGHGPFSHLFDAMFIPRARPDKKEWKHETASLAMFDHLVKSNGLEVEMEQYGLIPSEDLTFIKEMIHIDTKKDQEKTSTWPYEGRKEDKSFLYEIVSNKENGIDVDKFDYFARDCYHLGVQINFDYRRFLKFARVCEVDGRKHICVRDKEEDNMSEMFHTRLCLHRRAYQHKVNKIIETMITDAFLKADSVENNESTITIYKAIDGKTESTEKKTFRLSKAIDDMEAYTKLTDAVFEQILNSTSEELKDARHILRRIITRKLYRFLGETRLDDPTEVSTNVVVCLYCITLSTIKMDYGMKREDPIDHLYFYSKHNTTRAFKRKRCQVSRIRPTCFSERLVRFVCKKTDLKADPKADPRAEFKKWCKAKGFPEYQVIFINKLLNIMPKRRLALRRTRVGLLFWVITGLDSVICVLQVFNDPIHGHIELHPLLVKIIDTPQFQRLRSIKQLGGAYFVYPGASHNRFEHSIGVAHLAGKLGQALKTKQPDLNITDRDILCVQIAGLCHDLGHGPFSHLFDAMFIPRARPDKKEWKHETASLAMFDHLVKSNGLEVEMEQYGLIPSEDLTFIKEMIHIDTKKDQEKTSTWPYEGRKEDKSFLYEIVSNKENGIDVDKFDYFARDCYHLGVQINFDYRRFLKFARVCEVDGRKHICVRDKEEDNMSEMFHTRLCLHRRAYQHKVNKIIETMITDAFLKADSVENNESTITIYKAIDGKTESTEKKTFRLSKAIDDMEAYTKLTDAVFEQILNSTSEELKDARHILRRIITRKLYRFLGETRLDDPTEVSTNVVVCLYCITLSTIKMDYGMKREDPIDHLYFYSKHNTTRAFKRKRCQVSRIRPTCFSERLVRFVCKKTDLKADPKADPRAEFKKWCKAKGFPEYQVIFINKLLNI

Solvent-accessible surface area (backbone atoms only — not comparable to full-atom values): 55413 Å² total; per-residue (Å²): 132,83,82,75,79,75,78,75,75,83,67,86,63,78,75,73,77,76,78,75,65,79,90,87,63,74,78,78,57,66,30,69,42,54,32,48,85,76,38,76,42,72,38,57,48,69,56,51,56,51,50,34,27,62,57,45,46,39,26,65,45,18,33,58,59,26,50,34,37,82,71,30,59,35,41,46,47,28,40,36,48,50,23,52,46,14,16,49,44,29,34,49,42,45,50,41,42,33,68,75,40,60,88,68,65,67,44,71,61,53,35,52,37,46,19,48,22,24,43,42,40,67,56,24,48,37,37,29,23,64,50,30,41,72,56,33,33,37,70,68,34,66,92,44,54,81,51,40,35,48,62,37,8,50,53,38,49,52,47,48,36,62,78,64,54,40,62,61,55,39,43,74,71,65,44,50,62,88,41,46,52,49,34,25,42,50,31,48,43,69,75,53,80,64,46,76,70,49,86,56,95,65,83,62,80,40,57,60,62,88,52,43,39,64,43,33,40,50,41,18,85,83,61,62,68,24,31,47,56,50,37,51,52,55,50,50,24,57,28,52,50,44,90,76,81,44,54,63,66,59,49,47,70,50,45,41,69,22,57,54,97,88,33,40,35,72,23,38,40,56,87,47,50,63,47,51,52,36,40,36,48,50,50,40,48,44,35,62,67,48,74,60,18,67,68,30,49,48,48,42,49,47,51,37,53,21,49,49,48,43,45,72,45,79,89,52,80,61,40,42,60,43,73,38,76,40,87,97,42,97,86,41,62,41,83,45,75,28,41,64,71,54,20,78,79,36,63,75,49,36,48,71,51,32,40,57,49,58,56,39,39,52,57,49,80,56,75,82,37,46,68,22,22,50,47,49,48,25,56,44,44,64,58,58,61,39,78,56,35,49,31,62,52,87,62,85,68,79,66,76,39,79,46,62,47,69,88,57,47,26,42,34,46,68,43,79,44,36,46,77,41,49,76,39,64,49,66,56,54,39,39,25,23,42,93,90,38,72,58,49,57,48,64,58,62,78,84,79,49,81,83,86,56,81,91,65,37,52,49,38,34,41,30,35,29,28,60,64,68,77,58,66,68,48,85,83,67,46,70,55,55,54,46,52,48,48,32,55,71,70,66,41,62,78,43,77,48,66,60,70,55,88,68,70,58,109,132,82,84,76,78,76,76,76,76,83,70,86,65,81,79,78,78,72,73,75,74,77,91,88,61,76,78,75,57,65,31,68,40,52,31,48,86,77,39,76,41,72,37,56,50,69,56,50,56,52,52,35,26,61,57,45,44,37,26,65,46,17,34,58,59,25,50,34,36,83,70,30,58,33,41,48,49,29,39,36,50,50,22,51,46,14,16,49,46,28,34,50,43,45,49,42,41,33,70,75,40,60,88,68,65,65,46,71,62,53,36,52,36,46,19,49,22,24,43,42,39,66,55,23,50,37,39,30,22,64,51,28,39,73,55,34,34,37,70,69,33,66,91,44,52,81,50,41,36,48,62,38,8,51,55,39,48,52,46,49,35,61,78,65,54,40,62,62,55,40,43,75,72,66,44,51,63,90,39,46,52,48,33,25,41,50,31,48,44,68,74,52,79,66,44,76,70,50,86,55,97,64,84,60,78,40,56,59,63,87,52,43,37,64,42,33,40,51,42,17,84,82,62,62,68,23,31,48,56,51,37,51,53,54,51,49,24,57,28,53,48,44,88,75,81,43,55,62,67,58,51,48,71,50,44,41,69,23,57,55,96,88,35,40,35,71,23,38,39,56,88,47,50,64,47,52,52,34,41,36,47,48,50,40,50,44,35,61,68,48,74,61,19,68,69,30,51,48,49,40,48,46,52,37,52,20,50,50,48,43,44,73,44,78,88,52,78,62,40,41,61,44,73,38,76,40,86,96,43,98,86,41,63,42,82,45,76,29,43,64,70,54,19,79,80,34,62,75,49,35,47,70,51,32,40,57,50,60,56,38,39,52,58,49,80,57,74,81,37,44,69,22,22,50,46,49,49,25,56,44,43,64,58,56,61,40,78,57,36,51,31,63,51,85,61,85,67,78,66,74,38,78,47,62,47,69,88,58,49,26,42,33,46,68,43,79,45,38,45,78,41,48,78,42,65,46,66,55,53,39,39,26,24,44,94,89,40,72,58,50,57,47,64,56,64,75,85,79,51,80,83,87,55,80,91,65,37,51,50,38,35,41,30,36,28,26,59,64,69,78,59,68,67,48,85,83,67,46,70,56,56,53,46,51,48,50,32,54,71,71,66,39,63,82,44,77,48,66,63,73,56,89,69,71,60,108

Radius of gyration: 30.26 Å; Cα contacts (8 Å, |Δi|>4): 1691; chains: 2; bounding box: 91×90×87 Å

pLDDT: mean 80.18, std 22.32, range [19.69, 98.88]

Nearest PDB structures (foldseek):
  8gb1-assembly2_D  TM=8.644E-01  e=4.545E-46  Homo sapiens
  8d9j-assembly2_C  TM=8.787E-01  e=7.232E-45  Homo sapiens
  4q7h-assembly1_B  TM=8.746E-01  e=1.111E-44  Homo sapiens
  6brh-assembly3_B  TM=8.871E-01  e=1.163E-40  Mus musculus
  6brg-assembly1_A  TM=8.829E-01  e=1.279E-40  Mus musculus